Protein AF-0000000079705277 (afdb_homodimer)

Structure (mmCIF, N/CA/C/O backbone):
data_AF-0000000079705277-model_v1
#
loop_
_entity.id
_entity.type
_entity.pdbx_description
1 polymer 'Pentacotripeptide-repeat region of PRORP domain-containing protein'
#
loop_
_atom_site.group_PDB
_atom_site.id
_atom_site.type_symbol
_atom_site.label_atom_id
_atom_site.label_alt_id
_atom_site.label_comp_id
_atom_site.label_asym_id
_atom_site.label_entity_id
_atom_site.label_seq_id
_atom_site.pdbx_PDB_ins_code
_atom_site.Cartn_x
_atom_site.Cartn_y
_atom_site.Cartn_z
_atom_site.occupancy
_atom_site.B_iso_or_equiv
_atom_site.auth_seq_id
_atom_site.auth_comp_id
_atom_site.auth_asym_id
_atom_site.auth_atom_id
_atom_site.pdbx_PDB_model_num
ATOM 1 N N . MET A 1 1 ? 43.156 -6.996 -9.273 1 41.69 1 MET A N 1
ATOM 2 C CA . MET A 1 1 ? 42.5 -7.223 -10.562 1 41.69 1 MET A CA 1
ATOM 3 C C . MET A 1 1 ? 41.781 -8.562 -10.578 1 41.69 1 MET A C 1
ATOM 5 O O . MET A 1 1 ? 40.594 -8.625 -10.922 1 41.69 1 MET A O 1
ATOM 9 N N . LEU A 1 2 ? 42.469 -9.633 -10.18 1 38.94 2 LEU A N 1
ATOM 10 C CA . LEU A 1 2 ? 41.844 -10.953 -10.289 1 38.94 2 LEU A CA 1
ATOM 11 C C . LEU A 1 2 ? 40.688 -11.102 -9.312 1 38.94 2 LEU A C 1
ATOM 13 O O . LEU A 1 2 ? 39.656 -11.672 -9.656 1 38.94 2 LEU A O 1
ATOM 17 N N . ALA A 1 3 ? 40.812 -10.531 -8.148 1 38.81 3 ALA A N 1
ATOM 18 C CA . ALA A 1 3 ? 39.75 -10.617 -7.164 1 38.81 3 ALA A CA 1
ATOM 19 C C . ALA A 1 3 ? 38.5 -9.875 -7.645 1 38.81 3 ALA A C 1
ATOM 21 O O . ALA A 1 3 ? 37.375 -10.336 -7.426 1 38.81 3 ALA A O 1
ATOM 22 N N . PHE A 1 4 ? 38.781 -8.875 -8.383 1 43.56 4 PHE A N 1
ATOM 23 C CA . PHE A 1 4 ? 37.688 -8.078 -8.953 1 43.56 4 PHE A CA 1
ATOM 24 C C . PHE A 1 4 ? 36.969 -8.852 -10.031 1 43.56 4 PHE A C 1
ATOM 26 O O . PHE A 1 4 ? 35.719 -8.844 -10.078 1 43.56 4 PHE A O 1
ATOM 33 N N . VAL A 1 5 ? 37.781 -9.539 -10.867 1 39.75 5 VAL A N 1
ATOM 34 C CA . VAL A 1 5 ? 37.188 -10.305 -11.961 1 39.75 5 VAL A CA 1
ATOM 35 C C . VAL A 1 5 ? 36.281 -11.391 -11.398 1 39.75 5 VAL A C 1
ATOM 37 O O . VAL A 1 5 ? 35.188 -11.617 -11.922 1 39.75 5 VAL A O 1
ATOM 40 N N . TYR A 1 6 ? 36.719 -12 -10.305 1 40.59 6 TYR A N 1
ATOM 41 C CA . TYR A 1 6 ? 35.906 -13.086 -9.742 1 40.59 6 TYR A CA 1
ATOM 42 C C . TYR A 1 6 ? 34.625 -12.555 -9.094 1 40.59 6 TYR A C 1
ATOM 44 O O . TYR A 1 6 ? 33.594 -13.211 -9.133 1 40.59 6 TYR A O 1
ATOM 52 N N . SER A 1 7 ? 34.75 -11.328 -8.609 1 42.66 7 SER A N 1
ATOM 53 C CA . SER A 1 7 ? 33.562 -10.758 -7.961 1 42.66 7 SER A CA 1
ATOM 54 C C . SER A 1 7 ? 32.5 -10.359 -8.984 1 42.66 7 SER A C 1
ATOM 56 O O . SER A 1 7 ? 31.312 -10.375 -8.68 1 42.66 7 SER A O 1
ATOM 58 N N . ARG A 1 8 ? 33.062 -10.086 -10.211 1 43.16 8 ARG A N 1
ATOM 59 C CA . ARG A 1 8 ? 32.219 -9.711 -11.328 1 43.16 8 ARG A CA 1
ATOM 60 C C . ARG A 1 8 ? 31.312 -10.867 -11.734 1 43.16 8 ARG A C 1
ATOM 62 O O . ARG A 1 8 ? 30.172 -10.648 -12.172 1 43.16 8 ARG A O 1
ATOM 69 N N . PHE A 1 9 ? 31.922 -12.094 -11.656 1 43.25 9 PHE A N 1
ATOM 70 C CA . PHE A 1 9 ? 31.188 -13.266 -12.117 1 43.25 9 PHE A CA 1
ATOM 71 C C . PHE A 1 9 ? 30.516 -13.977 -10.945 1 43.25 9 PHE A C 1
ATOM 73 O O . PHE A 1 9 ? 30.203 -15.164 -11.031 1 43.25 9 PHE A O 1
ATOM 80 N N . GLU A 1 10 ? 30.141 -13.227 -9.859 1 48.41 10 GLU A N 1
ATOM 81 C CA . GLU A 1 10 ? 29.406 -13.742 -8.703 1 48.41 10 GLU A CA 1
ATOM 82 C C . GLU A 1 10 ? 30.078 -15 -8.148 1 48.41 10 GLU A C 1
ATOM 84 O O . GLU A 1 10 ? 29.391 -15.914 -7.684 1 48.41 10 GLU A O 1
ATOM 89 N N . MET A 1 11 ? 31.281 -15.281 -8.617 1 49.53 11 MET A N 1
ATOM 90 C CA . MET A 1 11 ? 32.062 -16.391 -8.102 1 49.53 11 MET A CA 1
ATOM 91 C C . MET A 1 11 ? 32.812 -15.992 -6.82 1 49.53 11 MET A C 1
ATOM 93 O O . MET A 1 11 ? 34 -15.797 -6.824 1 49.53 11 MET A O 1
ATOM 97 N N . VAL A 1 12 ? 32.094 -15.773 -5.742 1 55.12 12 VAL A N 1
ATOM 98 C CA . VAL A 1 12 ? 32.406 -15.195 -4.445 1 55.12 12 VAL A CA 1
ATOM 99 C C . VAL A 1 12 ? 33.625 -15.922 -3.846 1 55.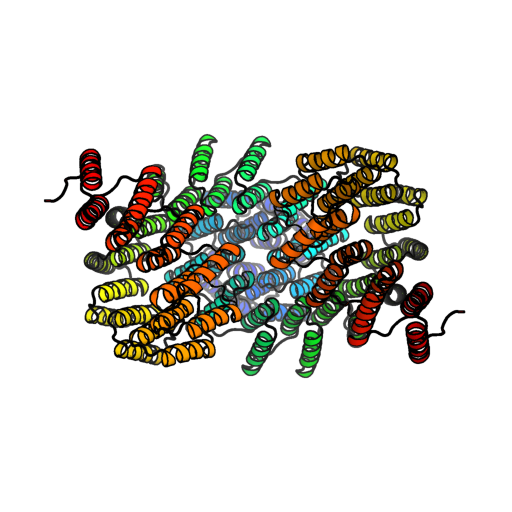12 12 VAL A C 1
ATOM 101 O O . VAL A 1 12 ? 34.562 -15.281 -3.332 1 55.12 12 VAL A O 1
ATOM 104 N N . HIS A 1 13 ? 33.594 -17.172 -3.977 1 56.31 13 HIS A N 1
ATOM 105 C CA . HIS A 1 13 ? 34.625 -17.969 -3.33 1 56.31 13 HIS A CA 1
ATOM 106 C C . HIS A 1 13 ? 35.969 -17.734 -3.988 1 56.31 13 HIS A C 1
ATOM 108 O O . HIS A 1 13 ? 37 -17.672 -3.303 1 56.31 13 HIS A O 1
ATOM 114 N N . ASP A 1 14 ? 35.875 -17.469 -5.207 1 57.34 14 ASP A N 1
ATOM 115 C CA . ASP A 1 14 ? 37.125 -17.266 -5.918 1 57.34 14 ASP A CA 1
ATOM 116 C C . ASP A 1 14 ? 37.719 -15.914 -5.586 1 57.34 14 ASP A C 1
ATOM 118 O O . ASP A 1 14 ? 38.938 -15.789 -5.457 1 57.34 14 ASP A O 1
ATOM 122 N N . ALA A 1 15 ? 36.875 -14.891 -5.352 1 64.25 15 ALA A N 1
ATOM 123 C CA . ALA A 1 15 ? 37.406 -13.57 -5.016 1 64.25 15 ALA A CA 1
ATOM 124 C C . ALA A 1 15 ? 38.094 -13.578 -3.662 1 64.25 15 ALA A C 1
ATOM 126 O O . ALA A 1 15 ? 39.188 -13 -3.508 1 64.25 15 ALA A O 1
ATOM 127 N N . LEU A 1 16 ? 37.531 -14.297 -2.734 1 65.88 16 LEU A N 1
ATOM 128 C CA . LEU A 1 16 ? 38.125 -14.391 -1.403 1 65.88 16 LEU A CA 1
ATOM 129 C C . LEU A 1 16 ? 39.406 -15.172 -1.444 1 65.88 16 LEU A C 1
ATOM 131 O O . LEU A 1 16 ? 40.375 -14.852 -0.709 1 65.88 16 LEU A O 1
ATOM 135 N N . TYR A 1 17 ? 39.375 -16.125 -2.385 1 66 17 TYR A N 1
ATOM 136 C CA . TYR A 1 17 ? 40.594 -16.891 -2.564 1 66 17 TYR A CA 1
ATOM 137 C C . TYR A 1 17 ? 41.719 -16.016 -3.09 1 66 17 TYR A C 1
ATOM 139 O O . TYR A 1 17 ? 42.875 -16.109 -2.629 1 66 17 TYR A O 1
ATOM 147 N N . VAL A 1 18 ? 41.375 -15.148 -3.986 1 66.31 18 VAL A N 1
ATOM 148 C CA . VAL A 1 18 ? 42.375 -14.266 -4.562 1 66.31 18 VAL A CA 1
ATOM 149 C C . VAL A 1 18 ? 42.906 -13.312 -3.492 1 66.31 18 VAL A C 1
ATOM 151 O O . VAL A 1 18 ? 44.125 -13.055 -3.416 1 66.31 18 VAL A O 1
ATOM 154 N N . LEU A 1 19 ? 42.062 -12.82 -2.633 1 72.69 19 LEU A N 1
ATOM 155 C CA . LEU A 1 19 ? 42.469 -11.914 -1.569 1 72.69 19 LEU A CA 1
ATOM 156 C C . LEU A 1 19 ? 43.406 -12.617 -0.594 1 72.69 19 LEU A C 1
ATOM 158 O O . LEU A 1 19 ? 44.375 -12.031 -0.132 1 72.69 19 LEU A O 1
ATOM 162 N N . ALA A 1 20 ? 43.031 -13.859 -0.393 1 70.12 20 ALA A N 1
ATOM 163 C CA . ALA A 1 20 ? 43.875 -14.656 0.489 1 70.12 20 ALA A CA 1
ATOM 164 C C . ALA A 1 20 ? 45.25 -14.867 -0.127 1 70.12 20 ALA A C 1
ATOM 166 O O . ALA A 1 20 ? 46.281 -14.797 0.567 1 70.12 20 ALA A O 1
ATOM 167 N N . LYS A 1 21 ? 45.25 -15.117 -1.44 1 64.5 21 LYS A N 1
ATOM 168 C CA . LYS A 1 21 ? 46.5 -15.32 -2.133 1 64.5 21 LYS A CA 1
ATOM 169 C C . LYS A 1 21 ? 47.344 -14.047 -2.141 1 64.5 21 LYS A C 1
ATOM 171 O O . LYS A 1 21 ? 48.594 -14.102 -2.035 1 64.5 21 LYS A O 1
ATOM 176 N N . MET A 1 22 ? 46.688 -12.938 -2.297 1 70.81 22 MET A N 1
ATOM 177 C CA . MET A 1 22 ? 47.375 -11.656 -2.258 1 70.81 22 MET A CA 1
ATOM 178 C C . MET A 1 22 ? 48.062 -11.453 -0.909 1 70.81 22 MET A C 1
ATOM 180 O O . MET A 1 22 ? 49.188 -10.969 -0.845 1 70.81 22 MET A O 1
ATOM 184 N N . LYS A 1 23 ? 47.406 -11.805 0.079 1 68.19 23 LYS A N 1
ATOM 185 C CA . LYS A 1 23 ? 47.969 -11.688 1.424 1 68.19 23 LYS A CA 1
ATOM 186 C C . LYS A 1 23 ? 49.219 -12.547 1.571 1 68.19 23 LYS A C 1
ATOM 188 O O . LYS A 1 23 ? 50.188 -12.117 2.178 1 68.19 23 LYS A O 1
ATOM 193 N N . ASP A 1 24 ? 49.062 -13.734 0.964 1 67 24 ASP A N 1
ATOM 194 C CA . ASP A 1 24 ? 50.219 -14.625 1.018 1 67 24 ASP A CA 1
ATOM 195 C C . ASP A 1 24 ? 51.438 -14 0.316 1 67 24 ASP A C 1
ATOM 197 O O . ASP A 1 24 ? 52.562 -14.203 0.737 1 67 24 ASP A O 1
ATOM 201 N N . LEU A 1 25 ? 51.031 -13.234 -0.684 1 67.94 25 LEU A N 1
ATOM 202 C CA . LEU A 1 25 ? 52.094 -12.625 -1.477 1 67.94 25 LEU A CA 1
ATOM 203 C C . LEU A 1 25 ? 52.5 -11.266 -0.917 1 67.94 25 LEU A C 1
ATOM 205 O O . LEU A 1 25 ? 53.281 -10.539 -1.519 1 67.94 25 LEU A O 1
ATOM 209 N N . LYS A 1 26 ? 51.906 -10.883 0.189 1 69.19 26 LYS A N 1
ATOM 210 C CA . LYS A 1 26 ? 52.156 -9.641 0.9 1 69.19 26 LYS A CA 1
ATOM 211 C C . LYS A 1 26 ? 51.719 -8.43 0.079 1 69.19 26 LYS A C 1
ATOM 213 O O . LYS A 1 26 ? 52.406 -7.414 0.037 1 69.19 26 LYS A O 1
ATOM 218 N N . LEU A 1 27 ? 50.75 -8.57 -0.748 1 70.62 27 LEU A N 1
ATOM 219 C CA . LEU A 1 27 ? 50.156 -7.473 -1.498 1 70.62 27 LEU A CA 1
ATOM 220 C C . LEU A 1 27 ? 48.906 -6.949 -0.79 1 70.62 27 LEU A C 1
ATOM 222 O O . LEU A 1 27 ? 48.125 -7.73 -0.247 1 70.62 27 LEU A O 1
ATOM 226 N N . ARG A 1 28 ? 48.969 -5.605 -0.611 1 74.81 28 ARG A N 1
ATOM 227 C CA . ARG A 1 28 ? 47.812 -5.035 0.088 1 74.81 28 ARG A CA 1
ATOM 228 C C . ARG A 1 28 ? 46.75 -4.539 -0.899 1 74.81 28 ARG A C 1
ATOM 230 O O . ARG A 1 28 ? 47.062 -3.752 -1.797 1 74.81 28 ARG A O 1
ATOM 237 N N . ALA A 1 29 ? 45.625 -5.141 -0.785 1 77.5 29 ALA A N 1
ATOM 238 C CA . ALA A 1 29 ? 44.531 -4.656 -1.599 1 77.5 29 ALA A CA 1
ATOM 239 C C . ALA A 1 29 ? 44.094 -3.254 -1.173 1 77.5 29 ALA A C 1
ATOM 241 O O . ALA A 1 29 ? 44.188 -2.898 0.004 1 77.5 29 ALA A O 1
ATOM 242 N N . SER A 1 30 ? 43.875 -2.381 -2.127 1 79.25 30 SER A N 1
ATOM 243 C CA . SER A 1 30 ? 43.406 -1.032 -1.82 1 79.25 30 SER A CA 1
ATOM 244 C C . SER A 1 30 ? 42 -1.049 -1.279 1 79.25 30 SER A C 1
ATOM 246 O O . SER A 1 30 ? 41.25 -2.014 -1.487 1 79.25 30 SER A O 1
ATOM 248 N N . ILE A 1 31 ? 41.625 -0.08 -0.577 1 82.44 31 ILE A N 1
ATOM 249 C CA . ILE A 1 31 ? 40.281 0.044 -0.035 1 82.44 31 ILE A CA 1
ATOM 250 C C . ILE A 1 31 ? 39.25 0.078 -1.177 1 82.44 31 ILE A C 1
ATOM 252 O O . ILE A 1 31 ? 38.125 -0.395 -1.027 1 82.44 31 ILE A O 1
ATOM 256 N N . LEU A 1 32 ? 39.75 0.542 -2.379 1 77.56 32 LEU A N 1
ATOM 257 C CA . LEU A 1 32 ? 38.875 0.58 -3.541 1 77.56 32 LEU A CA 1
ATOM 258 C C . LEU A 1 32 ? 38.531 -0.831 -4.008 1 77.56 32 LEU A C 1
ATOM 260 O O . LEU A 1 32 ? 37.375 -1.092 -4.426 1 77.56 32 LEU A O 1
ATOM 264 N N . THR A 1 33 ? 39.5 -1.719 -3.877 1 77.94 33 THR A N 1
ATOM 265 C CA . THR A 1 33 ? 39.281 -3.111 -4.246 1 77.94 33 THR A CA 1
ATOM 266 C C . THR A 1 33 ? 38.312 -3.779 -3.268 1 77.94 33 THR A C 1
ATOM 268 O O . THR A 1 33 ? 37.406 -4.484 -3.682 1 77.94 33 THR A O 1
ATOM 271 N N . TYR A 1 34 ? 38.562 -3.5 -1.988 1 81 34 TYR A N 1
ATOM 272 C CA . TYR A 1 34 ? 37.656 -4.055 -0.972 1 81 34 TYR A CA 1
ATOM 273 C C . TYR A 1 34 ? 36.25 -3.537 -1.146 1 81 34 TYR A C 1
ATOM 275 O O . TYR A 1 34 ? 35.281 -4.293 -1.014 1 81 34 TYR A O 1
ATOM 283 N N . ASN A 1 35 ? 36.094 -2.273 -1.465 1 82.38 35 ASN A N 1
ATOM 284 C CA . ASN A 1 35 ? 34.781 -1.68 -1.637 1 82.38 35 ASN A CA 1
ATOM 285 C C . ASN A 1 35 ? 34.031 -2.285 -2.83 1 82.38 35 ASN A C 1
ATOM 287 O O . ASN A 1 35 ? 32.812 -2.434 -2.801 1 82.38 35 ASN A O 1
ATOM 291 N N . SER A 1 36 ? 34.75 -2.568 -3.836 1 78.62 36 SER A N 1
ATOM 292 C CA . SER A 1 36 ? 34.125 -3.211 -5 1 78.62 36 SER A CA 1
ATOM 293 C C . SER A 1 36 ? 33.594 -4.586 -4.645 1 78.62 36 SER A C 1
ATOM 295 O O . SER A 1 36 ? 32.469 -4.941 -5.051 1 78.62 36 SER A O 1
ATOM 297 N N . LEU A 1 37 ? 34.406 -5.328 -3.889 1 79.44 37 LEU A N 1
ATOM 298 C CA . LEU A 1 37 ? 33.969 -6.656 -3.459 1 79.44 37 LEU A CA 1
ATOM 299 C C . LEU A 1 37 ? 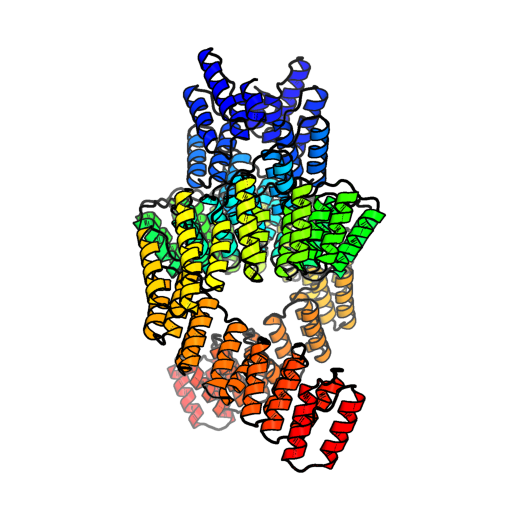32.781 -6.559 -2.525 1 79.44 37 LEU A C 1
ATOM 301 O O . LEU A 1 37 ? 31.812 -7.324 -2.662 1 79.44 37 LEU A O 1
ATOM 305 N N . LEU A 1 38 ? 32.812 -5.637 -1.583 1 83.62 38 LEU A N 1
ATOM 306 C CA . LEU A 1 38 ? 31.719 -5.422 -0.653 1 83.62 38 LEU A CA 1
ATOM 307 C C . LEU A 1 38 ? 30.438 -5.066 -1.4 1 83.62 38 LEU A C 1
ATOM 309 O O . LEU A 1 38 ? 29.359 -5.578 -1.081 1 83.62 38 LEU A O 1
ATOM 313 N N . TYR A 1 39 ? 30.547 -4.254 -2.359 1 80.62 39 TYR A N 1
ATOM 314 C CA . TYR A 1 39 ? 29.406 -3.787 -3.123 1 80.62 39 TYR A CA 1
ATOM 315 C C . TYR A 1 39 ? 28.703 -4.945 -3.832 1 80.62 39 TYR A C 1
ATOM 317 O O . TYR A 1 39 ? 27.484 -5.066 -3.789 1 80.62 39 TYR A O 1
ATOM 325 N N . ASN A 1 40 ? 29.469 -5.781 -4.383 1 74.25 40 ASN A N 1
ATOM 326 C CA . ASN A 1 40 ? 28.906 -6.879 -5.16 1 74.25 40 ASN A CA 1
ATOM 327 C C . ASN A 1 40 ? 28.297 -7.945 -4.258 1 74.25 40 ASN A C 1
ATOM 329 O O . ASN A 1 40 ? 27.359 -8.648 -4.664 1 74.25 40 ASN A O 1
ATOM 333 N N . LEU A 1 41 ? 28.812 -8.016 -2.994 1 76.44 41 LEU A N 1
ATOM 334 C CA . LEU A 1 41 ? 28.375 -9.086 -2.102 1 76.44 41 LEU A CA 1
ATOM 335 C C . LEU A 1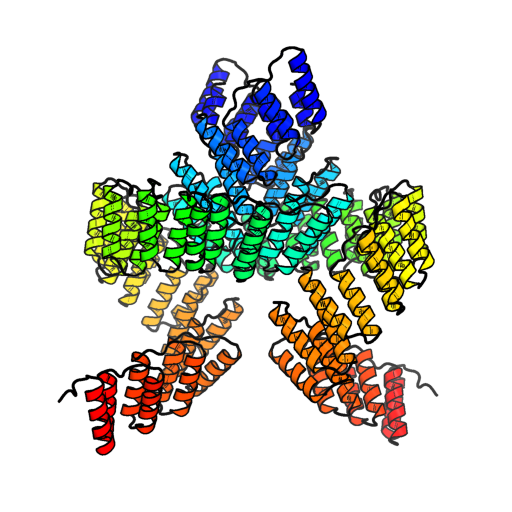 41 ? 27.453 -8.539 -1.008 1 76.44 41 LEU A C 1
ATOM 337 O O . LEU A 1 41 ? 27.109 -9.258 -0.066 1 76.44 41 LEU A O 1
ATOM 341 N N . ARG A 1 42 ? 27.031 -7.316 -1.112 1 78.75 42 ARG A N 1
ATOM 342 C CA . ARG A 1 42 ? 26.391 -6.586 -0.024 1 78.75 42 ARG A CA 1
ATOM 343 C C . ARG A 1 42 ? 25.078 -7.25 0.376 1 78.75 42 ARG A C 1
ATOM 345 O O . ARG A 1 42 ? 24.594 -7.055 1.492 1 78.75 42 ARG A O 1
ATOM 352 N N . HIS A 1 43 ? 24.547 -8.125 -0.44 1 76.81 43 HIS A N 1
ATOM 353 C CA . HIS A 1 43 ? 23.266 -8.75 -0.107 1 76.81 43 HIS A CA 1
ATOM 354 C C . HIS A 1 43 ? 23.453 -10.195 0.336 1 76.81 43 HIS A C 1
ATOM 356 O O . HIS A 1 43 ? 22.484 -10.922 0.563 1 76.81 43 HIS A O 1
ATOM 362 N N . ALA A 1 44 ? 24.672 -10.594 0.438 1 73.62 44 ALA A N 1
ATOM 363 C CA . ALA A 1 44 ? 25 -11.945 0.88 1 73.62 44 ALA A CA 1
ATOM 364 C C . ALA A 1 44 ? 25.75 -11.922 2.207 1 73.62 44 ALA A C 1
ATOM 366 O O . ALA A 1 44 ? 26.469 -10.961 2.5 1 73.62 44 ALA A O 1
ATOM 367 N N . TYR A 1 45 ? 25.672 -12.953 3.012 1 74.56 45 TYR A N 1
ATOM 368 C CA . TYR A 1 45 ? 26.312 -13.023 4.32 1 74.56 45 TYR A CA 1
ATOM 369 C C . TYR A 1 45 ? 27.828 -13.039 4.188 1 74.56 45 TYR A C 1
ATOM 371 O O . TYR A 1 45 ? 28.547 -12.609 5.094 1 74.56 45 TYR A O 1
ATOM 379 N N . ILE A 1 46 ? 28.266 -13.492 3.064 1 77.88 46 ILE A N 1
ATOM 380 C CA . ILE A 1 46 ? 29.703 -13.625 2.85 1 77.88 46 ILE A CA 1
ATOM 381 C C . ILE A 1 46 ? 30.359 -12.242 2.848 1 77.88 46 ILE A C 1
ATOM 383 O O . ILE A 1 46 ? 31.578 -12.133 2.973 1 77.88 46 ILE A O 1
ATOM 387 N N . MET A 1 47 ? 29.578 -11.148 2.717 1 84.94 47 MET A N 1
ATOM 388 C CA . MET A 1 47 ? 30.109 -9.789 2.77 1 84.94 47 MET A CA 1
ATOM 389 C C . MET A 1 47 ? 30.891 -9.555 4.059 1 84.94 47 MET A C 1
ATOM 391 O O . MET A 1 47 ? 31.891 -8.828 4.066 1 84.94 47 MET A O 1
ATOM 395 N N . TRP A 1 48 ? 30.547 -10.289 5.109 1 85.94 48 TRP A N 1
ATOM 396 C CA . TRP A 1 48 ? 31.172 -10.078 6.414 1 85.94 48 TRP A CA 1
ATOM 397 C C . TRP A 1 48 ? 32.594 -10.625 6.441 1 85.94 48 TRP A C 1
ATOM 399 O O . TRP A 1 48 ? 33.438 -10.102 7.148 1 85.94 48 TRP A O 1
ATOM 409 N N . ASP A 1 49 ? 32.812 -11.656 5.629 1 82.94 49 ASP A N 1
ATOM 410 C CA . ASP A 1 49 ? 34.188 -12.156 5.496 1 82.94 49 ASP A CA 1
ATOM 411 C C . ASP A 1 49 ? 35.125 -11.094 4.898 1 82.94 49 ASP A C 1
ATOM 413 O O . ASP A 1 49 ? 36.25 -10.961 5.316 1 82.94 49 ASP A O 1
ATOM 417 N N . VAL A 1 50 ? 34.531 -10.391 3.965 1 84 50 VAL A N 1
ATOM 418 C CA . VAL A 1 50 ? 35.312 -9.336 3.33 1 84 50 VAL A CA 1
ATOM 419 C C . VAL A 1 50 ? 35.531 -8.188 4.32 1 84 50 VAL A C 1
ATOM 421 O O . VAL A 1 50 ? 36.656 -7.656 4.426 1 84 50 VAL A O 1
ATOM 424 N N . TYR A 1 51 ? 34.531 -7.828 5.012 1 88.44 51 TYR A N 1
ATOM 425 C CA . TYR A 1 51 ? 34.625 -6.73 5.965 1 88.44 51 TYR A CA 1
ATOM 426 C C . TYR A 1 51 ? 35.625 -7.051 7.066 1 88.44 51 TYR A C 1
ATOM 428 O O . TYR A 1 51 ? 36.406 -6.184 7.492 1 88.44 51 TYR A O 1
ATOM 436 N N . ASN A 1 52 ? 35.594 -8.266 7.492 1 86.25 52 ASN A N 1
ATOM 437 C CA . ASN A 1 52 ? 36.562 -8.695 8.5 1 86.25 52 ASN A CA 1
ATOM 438 C C . ASN A 1 52 ? 37.969 -8.664 7.957 1 86.25 52 ASN A C 1
ATOM 440 O O . ASN A 1 52 ? 38.906 -8.359 8.695 1 86.25 52 ASN A O 1
ATOM 444 N N . GLU A 1 53 ? 38.062 -9.016 6.781 1 83.12 53 GLU A N 1
ATOM 445 C CA . GLU A 1 53 ? 39.375 -8.953 6.148 1 83.12 53 GLU A CA 1
ATOM 446 C C . GLU A 1 53 ? 39.906 -7.523 6.137 1 83.12 53 GLU A C 1
ATOM 448 O O . GLU A 1 53 ? 41.125 -7.309 6.25 1 83.12 53 GLU A O 1
ATOM 453 N N . ILE A 1 54 ? 39.062 -6.512 5.895 1 86.62 54 ILE A N 1
ATOM 454 C CA . ILE A 1 54 ? 39.469 -5.109 5.895 1 86.62 54 ILE A CA 1
ATOM 455 C C . ILE A 1 54 ? 40.031 -4.734 7.262 1 86.62 54 ILE A C 1
ATOM 457 O O . ILE A 1 54 ? 41.062 -4.059 7.348 1 86.62 54 ILE A O 1
ATOM 461 N N . LYS A 1 55 ? 39.406 -5.219 8.242 1 85.5 55 LYS A N 1
ATOM 462 C CA . LYS A 1 55 ? 39.812 -4.922 9.609 1 85.5 55 LYS A CA 1
ATOM 463 C C . LYS A 1 55 ? 41.156 -5.57 9.922 1 85.5 55 LYS A C 1
ATOM 465 O O . LYS A 1 55 ? 42.031 -4.938 10.508 1 85.5 55 LYS A O 1
ATOM 470 N N . VAL A 1 56 ? 41.312 -6.801 9.516 1 83.62 56 VAL A N 1
ATOM 471 C CA . VAL A 1 56 ? 42.531 -7.559 9.789 1 83.62 56 VAL A CA 1
ATOM 472 C C . VAL A 1 56 ? 43.719 -6.957 9.023 1 83.62 56 VAL A C 1
ATOM 474 O O . VAL A 1 56 ? 44.844 -6.871 9.539 1 83.62 56 VAL A O 1
ATOM 477 N N . ALA A 1 57 ? 43.406 -6.547 7.797 1 81.56 57 ALA A N 1
ATOM 478 C CA . ALA A 1 57 ? 44.438 -5.98 6.941 1 81.56 57 ALA A CA 1
ATOM 479 C C . ALA A 1 57 ? 44.812 -4.574 7.402 1 81.56 57 ALA A C 1
ATOM 481 O O . ALA A 1 57 ? 45.875 -4.055 7.023 1 81.56 57 ALA A O 1
ATOM 482 N N . GLY A 1 58 ? 43.938 -3.914 8.211 1 79.56 58 GLY A N 1
ATOM 483 C CA . GLY A 1 58 ? 44.188 -2.572 8.719 1 79.56 58 GLY A CA 1
ATOM 484 C C . GLY A 1 58 ? 43.938 -1.491 7.684 1 79.56 58 GLY A C 1
ATOM 485 O O . GLY A 1 58 ? 44.594 -0.433 7.719 1 79.56 58 GLY A O 1
ATOM 486 N N . ALA A 1 59 ? 43.25 -1.799 6.68 1 81 59 ALA A N 1
ATOM 487 C CA . ALA A 1 59 ? 42.906 -0.804 5.664 1 81 59 ALA A CA 1
ATOM 488 C C . ALA A 1 59 ? 41.969 0.253 6.23 1 81 59 ALA A C 1
ATOM 490 O O . ALA A 1 59 ? 41.062 -0.062 7.02 1 81 59 ALA A O 1
ATOM 491 N N . THR A 1 60 ? 42.219 1.508 5.91 1 78.94 60 THR A N 1
ATOM 492 C CA . THR A 1 60 ? 41.406 2.594 6.43 1 78.94 60 THR A CA 1
ATOM 493 C C . THR A 1 60 ? 40.031 2.6 5.766 1 78.94 60 THR A C 1
ATOM 495 O O . THR A 1 60 ? 39.906 2.721 4.543 1 78.94 60 THR A O 1
ATOM 498 N N . GLN A 1 61 ? 39.031 2.564 6.582 1 82.38 61 GLN A N 1
ATOM 499 C CA . GLN A 1 61 ? 37.656 2.578 6.086 1 82.38 61 GLN A CA 1
ATOM 500 C C . GLN A 1 61 ? 37.25 3.973 5.617 1 82.38 61 GLN A C 1
ATOM 502 O O . GLN A 1 61 ? 37.719 4.977 6.172 1 82.38 61 GLN A O 1
ATOM 507 N N . SER A 1 62 ? 36.562 4.008 4.547 1 81.88 62 SER A N 1
ATOM 508 C CA . SER A 1 62 ? 36.031 5.25 4 1 81.88 62 SER A CA 1
ATOM 509 C C . SER A 1 62 ? 34.531 5.367 4.246 1 81.88 62 SER A C 1
ATOM 511 O O . SER A 1 62 ? 33.906 4.414 4.695 1 81.88 62 SER A O 1
ATOM 513 N N . LYS A 1 63 ? 33.938 6.59 3.988 1 81.56 63 LYS A N 1
ATOM 514 C CA . LYS A 1 63 ? 32.5 6.781 4.086 1 81.56 63 LYS A CA 1
ATOM 515 C C . LYS A 1 63 ? 31.75 5.848 3.133 1 81.56 63 LYS A C 1
ATOM 517 O O . LYS A 1 63 ? 30.656 5.383 3.441 1 81.56 63 LYS A O 1
ATOM 522 N N . GLN A 1 64 ? 32.438 5.578 2.053 1 83.5 64 GLN A N 1
ATOM 523 C CA . GLN A 1 64 ? 31.844 4.656 1.093 1 83.5 64 GLN A CA 1
ATOM 524 C C . GLN A 1 64 ? 31.766 3.242 1.661 1 83.5 64 GLN A C 1
ATOM 526 O O . GLN A 1 64 ? 30.781 2.545 1.477 1 83.5 64 GLN A O 1
ATOM 531 N N . THR A 1 65 ? 32.906 2.799 2.248 1 87.56 65 THR A N 1
ATOM 532 C CA . THR A 1 65 ? 32.906 1.493 2.898 1 87.56 65 THR A CA 1
ATOM 533 C C . THR A 1 65 ? 31.75 1.371 3.887 1 87.56 65 THR A C 1
ATOM 535 O O . THR A 1 65 ? 31.016 0.382 3.869 1 87.56 65 THR A O 1
ATOM 538 N N . ASN A 1 66 ? 31.641 2.447 4.645 1 88.44 66 ASN A N 1
ATOM 539 C CA . ASN A 1 66 ? 30.594 2.447 5.668 1 88.44 66 ASN A CA 1
ATOM 540 C C . ASN A 1 66 ? 29.203 2.385 5.043 1 88.44 66 ASN A C 1
ATOM 542 O O . ASN A 1 66 ? 28.328 1.693 5.555 1 88.44 66 ASN A O 1
ATOM 546 N N . SER A 1 67 ? 28.953 3.092 3.979 1 87.44 67 SER A N 1
ATOM 547 C CA . SER A 1 67 ? 27.656 3.111 3.311 1 87.44 67 SER A CA 1
ATOM 548 C C . SER A 1 67 ? 27.297 1.732 2.771 1 87.44 67 SER A C 1
ATOM 550 O O . SER A 1 67 ? 26.141 1.321 2.836 1 87.44 67 SER A O 1
ATOM 552 N N . ILE A 1 68 ? 28.312 1.062 2.252 1 89.06 68 ILE A N 1
ATOM 553 C CA . ILE A 1 68 ? 28.078 -0.267 1.699 1 89.06 68 ILE A CA 1
ATOM 554 C C . ILE A 1 68 ? 27.734 -1.242 2.824 1 89.06 68 ILE A C 1
ATOM 556 O O . ILE A 1 68 ? 26.828 -2.07 2.688 1 89.06 68 ILE A O 1
ATOM 560 N N . VAL A 1 69 ? 28.469 -1.13 3.887 1 91.75 69 VAL A N 1
ATOM 561 C CA . VAL A 1 69 ? 28.219 -2.004 5.031 1 91.75 69 VAL A CA 1
ATOM 562 C C . VAL A 1 69 ? 26.828 -1.752 5.59 1 91.75 69 VAL A C 1
ATOM 564 O O . VAL A 1 69 ? 26.109 -2.693 5.941 1 91.75 69 VAL A O 1
ATOM 567 N N . ILE A 1 70 ? 26.406 -0.511 5.691 1 92.19 70 ILE A N 1
ATOM 568 C CA . ILE A 1 70 ? 25.078 -0.152 6.164 1 92.19 70 ILE A CA 1
ATOM 569 C C . ILE A 1 70 ? 24.016 -0.744 5.23 1 92.19 70 ILE A C 1
ATOM 571 O O . ILE A 1 70 ? 23 -1.252 5.688 1 92.19 70 ILE A O 1
ATOM 575 N N . ASP A 1 71 ? 24.203 -0.665 3.961 1 88.62 71 ASP A N 1
ATOM 576 C CA . ASP A 1 71 ? 23.297 -1.258 2.988 1 88.62 71 ASP A CA 1
ATOM 577 C C . ASP A 1 71 ? 23.156 -2.76 3.221 1 88.62 71 ASP A C 1
ATOM 579 O O . ASP A 1 71 ? 22.047 -3.299 3.139 1 88.62 71 ASP A O 1
ATOM 583 N N . GLY A 1 72 ? 24.328 -3.424 3.465 1 88.19 72 GLY A N 1
ATOM 584 C CA . GLY A 1 72 ? 24.297 -4.844 3.768 1 88.19 72 GLY A CA 1
ATOM 585 C C . GLY A 1 72 ? 23.5 -5.168 5.02 1 88.19 72 GLY A C 1
ATOM 586 O O . GLY A 1 72 ? 22.688 -6.094 5.023 1 88.19 72 GLY A O 1
ATOM 587 N N . LEU A 1 73 ? 23.75 -4.414 6.051 1 89.94 73 LEU A N 1
ATOM 588 C CA . LEU A 1 73 ? 23.047 -4.609 7.309 1 89.94 73 LEU A CA 1
ATOM 589 C C . LEU A 1 73 ? 21.547 -4.418 7.117 1 89.94 73 LEU A C 1
ATOM 591 O O . LEU A 1 73 ? 20.734 -5.227 7.598 1 89.94 73 LEU A O 1
ATOM 595 N N . CYS A 1 74 ? 21.156 -3.404 6.375 1 87.31 74 CYS A N 1
ATOM 596 C CA . CYS A 1 74 ? 19.734 -3.09 6.164 1 87.31 74 CYS A CA 1
ATOM 597 C C . CYS A 1 74 ? 19.062 -4.16 5.316 1 87.31 74 CYS A C 1
ATOM 599 O O . CYS A 1 74 ? 17.922 -4.543 5.586 1 87.31 74 CYS A O 1
ATOM 601 N N . SER A 1 75 ? 19.734 -4.633 4.328 1 83.56 75 SER A N 1
ATOM 602 C CA . SER A 1 75 ? 19.172 -5.637 3.436 1 83.56 75 SER A CA 1
ATOM 603 C C . SER A 1 75 ? 18.922 -6.953 4.164 1 83.56 75 SER A C 1
ATOM 605 O O . SER A 1 75 ? 18.047 -7.723 3.791 1 83.56 75 SER A O 1
ATOM 607 N N . GLN A 1 76 ? 19.75 -7.156 5.195 1 80.88 76 GLN A N 1
ATOM 608 C CA . GLN A 1 76 ? 19.609 -8.367 5.996 1 80.88 76 GLN A CA 1
ATOM 609 C C . GLN A 1 76 ? 18.703 -8.133 7.203 1 80.88 76 GLN A C 1
ATOM 611 O O . GLN A 1 76 ? 18.703 -8.93 8.148 1 80.88 76 GLN A O 1
ATOM 616 N N . SER A 1 77 ? 18.031 -6.977 7.25 1 79.19 77 SER A N 1
ATOM 617 C CA . SER A 1 77 ? 17.031 -6.594 8.242 1 79.19 77 SER A CA 1
ATOM 618 C C . SER A 1 77 ? 17.656 -6.391 9.617 1 79.19 77 SER A C 1
ATOM 620 O O . SER A 1 77 ? 17.031 -6.68 10.641 1 79.19 77 SER A O 1
ATOM 622 N N . LYS A 1 78 ? 18.938 -6.098 9.648 1 85.31 78 LYS A N 1
ATOM 623 C CA . LYS A 1 78 ? 19.625 -5.75 10.891 1 85.31 78 LYS A CA 1
ATOM 624 C C . LYS A 1 78 ? 19.656 -4.238 11.094 1 85.31 78 LYS A C 1
ATOM 626 O O . LYS A 1 78 ? 20.734 -3.641 11.164 1 85.31 78 LYS A O 1
ATOM 631 N N . LEU A 1 79 ? 18.516 -3.693 11.312 1 85.56 79 LEU A N 1
ATOM 632 C CA . LEU A 1 79 ? 18.328 -2.244 11.328 1 85.56 79 LEU A CA 1
ATOM 633 C C . LEU A 1 79 ? 19.031 -1.627 12.539 1 85.56 79 LEU A C 1
ATOM 635 O O . LEU A 1 79 ? 19.703 -0.604 12.422 1 85.56 79 LEU A O 1
ATOM 639 N N . GLN A 1 80 ? 18.875 -2.256 13.672 1 83.88 80 GLN A N 1
ATOM 640 C CA . GLN A 1 80 ? 19.516 -1.737 14.875 1 83.88 80 GLN A CA 1
ATOM 641 C C . GLN A 1 80 ? 21.031 -1.756 14.75 1 83.88 80 GLN A C 1
ATOM 643 O O . GLN A 1 80 ? 21.703 -0.83 15.203 1 83.88 80 GLN A O 1
ATOM 648 N N . ASP A 1 81 ? 21.516 -2.832 14.117 1 87.69 81 ASP A N 1
ATOM 649 C CA . ASP A 1 81 ? 22.953 -2.943 13.906 1 87.69 81 ASP A CA 1
ATOM 650 C C . ASP A 1 81 ? 23.453 -1.849 12.961 1 87.69 81 ASP A C 1
ATOM 652 O O . ASP A 1 81 ? 24.562 -1.347 13.125 1 87.69 81 ASP A O 1
ATOM 656 N N . ALA A 1 82 ? 22.625 -1.541 11.953 1 91.19 82 ALA A N 1
ATOM 657 C CA . ALA A 1 82 ? 23 -0.492 11.008 1 91.19 82 ALA A CA 1
ATOM 658 C C . ALA A 1 82 ? 23.141 0.856 11.711 1 91.19 82 ALA A C 1
ATOM 660 O O . ALA A 1 82 ? 24.094 1.595 11.469 1 91.19 82 ALA A O 1
ATOM 661 N N . VAL A 1 83 ? 22.25 1.177 12.609 1 87.75 83 VAL A N 1
ATOM 662 C CA . VAL A 1 83 ? 22.266 2.443 13.328 1 87.75 83 VAL A CA 1
ATOM 663 C C . VAL A 1 83 ? 23.422 2.463 14.32 1 87.75 83 VAL A C 1
ATOM 665 O O . VAL A 1 83 ? 24.094 3.484 14.469 1 87.75 83 VAL A O 1
ATOM 668 N N . SER A 1 84 ? 23.594 1.317 14.984 1 87.75 84 SER A N 1
ATOM 669 C CA . SER A 1 84 ? 24.734 1.208 15.891 1 87.75 84 SER A CA 1
ATOM 670 C C . SER A 1 84 ? 26.047 1.403 15.141 1 87.75 84 SER A C 1
ATOM 672 O O . SER A 1 84 ? 26.969 2.049 15.656 1 87.75 84 SER A O 1
ATOM 674 N N . PHE A 1 85 ? 26.156 0.792 14 1 91.19 85 PHE A N 1
ATOM 675 C CA . PHE A 1 85 ? 27.344 0.936 13.164 1 91.19 85 PHE A CA 1
ATOM 676 C C . PHE A 1 85 ? 27.562 2.395 12.781 1 91.19 85 PHE A C 1
ATOM 678 O O . PHE A 1 85 ? 28.703 2.875 12.766 1 91.19 85 PHE A O 1
ATOM 685 N N . LEU A 1 86 ? 26.484 3.092 12.461 1 89.44 86 LEU A N 1
ATOM 686 C CA . LEU A 1 86 ? 26.547 4.508 12.117 1 89.44 86 LEU A CA 1
ATOM 687 C C . LEU A 1 86 ? 27.094 5.324 13.281 1 89.44 86 LEU A C 1
ATOM 689 O O . LEU A 1 86 ? 27.938 6.199 13.086 1 89.44 86 LEU A O 1
ATOM 693 N N . ARG A 1 87 ? 26.688 5.016 14.445 1 85.25 87 ARG A N 1
ATOM 694 C CA . ARG A 1 87 ? 27.141 5.715 15.633 1 85.25 87 ARG A CA 1
ATOM 695 C C . ARG A 1 87 ? 28.609 5.414 15.914 1 85.25 87 ARG A C 1
ATOM 697 O O . ARG A 1 87 ? 29.375 6.301 16.312 1 85.25 87 ARG A O 1
ATOM 704 N N . GLU A 1 88 ? 28.953 4.184 15.695 1 88.06 88 GLU A N 1
ATOM 705 C CA . GLU A 1 88 ? 30.328 3.764 15.914 1 88.06 88 GLU A CA 1
ATOM 706 C C . GLU A 1 88 ? 31.281 4.484 14.961 1 88.06 88 GLU A C 1
ATOM 708 O O . GLU A 1 88 ? 32.375 4.906 15.367 1 88.06 88 GLU A O 1
ATOM 713 N N . THR A 1 89 ? 30.875 4.551 13.781 1 87.88 89 THR A N 1
ATOM 714 C CA . THR A 1 89 ? 31.719 5.207 12.797 1 87.88 89 THR A CA 1
ATOM 715 C C . THR A 1 89 ? 31.812 6.707 13.078 1 87.88 89 THR A C 1
ATOM 717 O O . THR A 1 89 ? 32.844 7.328 12.844 1 87.88 89 THR A O 1
ATOM 720 N N . GLU A 1 90 ? 30.75 7.336 13.523 1 85.31 90 GLU A N 1
ATOM 721 C CA . GLU A 1 90 ? 30.75 8.742 13.906 1 85.31 90 GLU A CA 1
ATOM 722 C C . GLU A 1 90 ? 31.719 9.008 15.062 1 85.31 90 GLU A C 1
ATOM 724 O O . GLU A 1 90 ? 32.438 10.008 15.062 1 85.31 90 GLU A O 1
ATOM 729 N N . ALA A 1 91 ? 31.672 8.109 15.945 1 84.56 91 ALA A N 1
ATOM 730 C CA . ALA A 1 91 ? 32.562 8.227 17.094 1 84.56 91 ALA A CA 1
ATOM 731 C C . ALA A 1 91 ? 34.031 8.141 16.672 1 84.56 91 ALA A C 1
ATOM 733 O O . ALA A 1 91 ? 34.906 8.734 17.312 1 84.56 91 ALA A O 1
ATOM 734 N N . LYS A 1 92 ? 34.281 7.457 15.578 1 83.38 92 LYS A N 1
ATOM 735 C CA . LYS A 1 92 ? 35.656 7.309 15.062 1 83.38 92 LYS A CA 1
ATOM 736 C C . LYS A 1 92 ? 36 8.477 14.148 1 83.38 92 LYS A C 1
ATOM 738 O O . LYS A 1 92 ? 37.094 8.469 13.523 1 83.38 92 LYS A O 1
ATOM 743 N N . GLY A 1 93 ? 35.031 9.406 14.039 1 80.94 93 GLY A N 1
ATOM 744 C CA . GLY A 1 93 ? 35.344 10.625 13.305 1 80.94 93 GLY A CA 1
ATOM 745 C C . GLY A 1 93 ? 34.812 10.609 11.883 1 80.94 93 GLY A C 1
ATOM 746 O O . GLY A 1 93 ? 35.031 11.555 11.125 1 80.94 93 GLY A O 1
ATOM 747 N N . LEU A 1 94 ? 34.312 9.5 11.5 1 82.81 94 LEU A N 1
ATOM 748 C CA . LEU A 1 94 ? 33.688 9.422 10.18 1 82.81 94 LEU A CA 1
ATOM 749 C C . LEU A 1 94 ? 32.188 9.609 10.266 1 82.81 94 LEU A C 1
ATOM 751 O O . LEU A 1 94 ? 31.438 8.641 10.445 1 82.81 94 LEU A O 1
ATOM 755 N N . GLY A 1 95 ? 31.656 10.789 10.148 1 79.19 95 GLY A N 1
ATOM 756 C CA . GLY A 1 95 ? 30.234 11.078 10.227 1 79.19 95 GLY A CA 1
ATOM 757 C C . GLY A 1 95 ? 29.422 10.391 9.148 1 79.19 95 GLY A C 1
ATOM 758 O O . GLY A 1 95 ? 29.984 9.773 8.234 1 79.19 95 GLY A O 1
ATOM 759 N N . PRO A 1 96 ? 28.125 10.438 9.289 1 84.06 96 PRO A N 1
ATOM 760 C CA . PRO A 1 96 ? 27.25 9.789 8.305 1 84.06 96 PRO A CA 1
ATOM 761 C C . PRO A 1 96 ? 27.297 10.469 6.938 1 84.06 96 PRO A C 1
ATOM 763 O O . PRO A 1 96 ? 27.703 11.625 6.832 1 84.06 96 PRO A O 1
ATOM 766 N N . SER A 1 97 ? 27.109 9.703 5.906 1 85.25 97 SER A N 1
ATOM 767 C CA . SER A 1 97 ? 26.953 10.242 4.559 1 85.25 97 SER A CA 1
ATOM 768 C C . SER A 1 97 ? 25.484 10.297 4.156 1 85.25 97 SER A C 1
ATOM 770 O O . SER A 1 97 ? 24.641 9.656 4.785 1 85.25 97 SER A O 1
ATOM 772 N N . VAL A 1 98 ? 25.141 11.117 3.143 1 85.5 98 VAL A N 1
ATOM 773 C CA . VAL A 1 98 ? 23.781 11.188 2.602 1 85.5 98 VAL A CA 1
ATOM 774 C C . VAL A 1 98 ? 23.328 9.805 2.143 1 85.5 98 VAL A C 1
ATOM 776 O O . VAL A 1 98 ? 22.188 9.414 2.369 1 85.5 98 VAL A O 1
ATOM 779 N N . VAL A 1 99 ? 24.25 8.992 1.589 1 84.88 99 VAL A N 1
ATOM 780 C CA . VAL A 1 99 ? 23.938 7.672 1.053 1 84.88 99 VAL A CA 1
ATOM 781 C C . VAL A 1 99 ? 23.562 6.727 2.191 1 84.88 99 VAL A C 1
ATOM 783 O O . VAL A 1 99 ? 22.609 5.961 2.08 1 84.88 99 VAL A O 1
ATOM 786 N N . SER A 1 100 ? 24.391 6.77 3.262 1 88.31 100 SER A N 1
ATOM 787 C CA . SER A 1 100 ? 24.109 5.898 4.402 1 88.31 100 SER A CA 1
ATOM 788 C C . SER A 1 100 ? 22.766 6.219 5.031 1 88.31 100 SER A C 1
ATOM 790 O O . SER A 1 100 ? 21.984 5.309 5.348 1 88.31 100 SER A O 1
ATOM 792 N N . LEU A 1 101 ? 22.5 7.508 5.223 1 90.06 101 LEU A N 1
ATOM 793 C CA . LEU A 1 101 ? 21.25 7.914 5.844 1 90.06 101 LEU A CA 1
ATOM 794 C C . LEU A 1 101 ? 20.062 7.633 4.922 1 90.06 101 LEU A C 1
ATOM 796 O O . LEU A 1 101 ? 19 7.219 5.379 1 90.06 101 LEU A O 1
ATOM 800 N N . ASN A 1 102 ? 20.219 7.82 3.611 1 90.44 102 ASN A N 1
ATOM 801 C CA . ASN A 1 102 ? 19.188 7.457 2.645 1 90.44 102 ASN A CA 1
ATOM 802 C C . ASN A 1 102 ? 18.859 5.969 2.719 1 90.44 102 ASN A C 1
ATOM 804 O O . ASN A 1 102 ? 17.688 5.59 2.627 1 90.44 102 ASN A O 1
ATOM 808 N N . THR A 1 103 ? 19.844 5.191 2.832 1 91.12 103 THR A N 1
ATOM 809 C CA . THR A 1 103 ? 19.672 3.746 2.898 1 91.12 103 THR A CA 1
ATOM 810 C C . THR A 1 103 ? 18.859 3.357 4.137 1 91.12 103 THR A C 1
ATOM 812 O O . THR A 1 103 ? 17.922 2.564 4.047 1 91.12 103 THR A O 1
ATOM 815 N N . ILE A 1 104 ? 19.266 3.914 5.27 1 92.19 104 ILE A N 1
ATOM 816 C CA . ILE A 1 104 ? 18.578 3.621 6.523 1 92.19 104 ILE A CA 1
ATOM 817 C C . ILE A 1 104 ? 17.125 4.098 6.441 1 92.19 104 ILE A C 1
ATOM 819 O O . ILE A 1 104 ? 16.203 3.363 6.801 1 92.19 104 ILE A O 1
ATOM 823 N N . MET A 1 105 ? 16.922 5.309 5.957 1 93.06 105 MET A N 1
ATOM 824 C CA . MET A 1 105 ? 15.578 5.848 5.793 1 93.06 105 MET A CA 1
ATOM 825 C C . MET A 1 105 ? 14.734 4.945 4.898 1 93.06 105 MET A C 1
ATOM 827 O O . MET A 1 105 ? 13.586 4.641 5.223 1 93.06 105 MET A O 1
ATOM 831 N N . SER A 1 106 ? 15.273 4.555 3.775 1 91.94 106 SER A N 1
ATOM 832 C CA . SER A 1 106 ? 14.562 3.73 2.805 1 91.94 106 SER A CA 1
ATOM 833 C C . SER A 1 106 ? 14.109 2.412 3.422 1 91.94 106 SER A C 1
ATOM 835 O O . SER A 1 106 ? 12.984 1.961 3.184 1 91.94 106 SER A O 1
ATOM 837 N N . ARG A 1 107 ? 14.953 1.84 4.199 1 89.94 107 ARG A N 1
ATOM 838 C CA . ARG A 1 107 ? 14.625 0.546 4.789 1 89.94 107 ARG A CA 1
ATOM 839 C C . ARG A 1 107 ? 13.539 0.688 5.855 1 89.94 107 ARG A C 1
ATOM 841 O O . ARG A 1 107 ? 12.648 -0.155 5.953 1 89.94 107 ARG A O 1
ATOM 848 N N . TYR A 1 108 ? 13.617 1.671 6.695 1 89.25 108 TYR A N 1
ATOM 849 C CA . TYR A 1 108 ? 12.57 1.909 7.684 1 89.25 108 TYR A CA 1
ATOM 850 C C . TYR A 1 108 ? 11.234 2.197 7.004 1 89.25 108 TYR A C 1
ATOM 852 O O . TYR A 1 108 ? 10.188 1.743 7.465 1 89.25 108 TYR A O 1
ATOM 860 N N . CYS A 1 109 ? 11.258 2.916 5.918 1 89.94 109 CYS A N 1
ATOM 861 C CA . CYS A 1 109 ? 10.039 3.184 5.16 1 89.94 109 CYS A CA 1
ATOM 862 C C . CYS A 1 109 ? 9.461 1.896 4.586 1 89.94 109 CYS A C 1
ATOM 864 O O . CYS A 1 109 ? 8.242 1.699 4.594 1 89.94 109 CYS A O 1
ATOM 866 N N . LYS A 1 110 ? 10.352 1.07 4.098 1 85.94 110 LYS A N 1
ATOM 867 C CA . LYS A 1 110 ? 9.922 -0.191 3.496 1 85.94 110 LYS A CA 1
ATOM 868 C C . LYS A 1 110 ? 9.188 -1.059 4.512 1 85.94 110 LYS A C 1
ATOM 870 O O . LYS A 1 110 ? 8.273 -1.804 4.148 1 85.94 110 LYS A O 1
ATOM 875 N N . LEU A 1 111 ? 9.57 -0.924 5.707 1 84.31 111 LEU A N 1
ATOM 876 C CA . LEU A 1 111 ? 8.977 -1.73 6.762 1 84.31 111 LEU A CA 1
ATOM 877 C C . LEU A 1 111 ? 7.785 -1.008 7.387 1 84.31 111 LEU A C 1
ATOM 879 O O . LEU A 1 111 ? 7.125 -1.547 8.281 1 84.31 111 LEU A O 1
ATOM 883 N N . GLY A 1 112 ? 7.52 0.272 7 1 81.69 112 GLY A N 1
ATOM 884 C CA . GLY A 1 112 ? 6.355 1.012 7.457 1 81.69 112 GLY A CA 1
ATOM 885 C C . GLY A 1 112 ? 6.656 1.937 8.625 1 81.69 112 GLY A C 1
ATOM 886 O O . GLY A 1 112 ? 5.738 2.5 9.227 1 81.69 112 GLY A O 1
ATOM 887 N N . PHE A 1 113 ? 7.926 2.061 8.977 1 86.75 113 PHE A N 1
ATOM 888 C CA . PHE A 1 113 ? 8.312 2.898 10.109 1 86.75 113 PHE A CA 1
ATOM 889 C C . PHE A 1 113 ? 8.68 4.301 9.633 1 86.75 113 PHE A C 1
ATOM 891 O O . PHE A 1 113 ? 9.797 4.77 9.875 1 86.75 113 PHE A O 1
ATOM 898 N N . THR A 1 114 ? 7.773 5.027 9.094 1 87.31 114 THR A N 1
ATOM 899 C CA . THR A 1 114 ? 8 6.297 8.414 1 87.31 114 THR A CA 1
ATOM 900 C C . THR A 1 114 ? 8.398 7.383 9.406 1 87.31 114 THR A C 1
ATOM 902 O O . THR A 1 114 ? 9.211 8.25 9.086 1 87.31 114 THR A O 1
ATOM 905 N N . ASP A 1 115 ? 7.852 7.398 10.617 1 82.31 115 ASP A N 1
ATOM 906 C CA . ASP A 1 115 ? 8.172 8.438 11.594 1 82.31 115 ASP A CA 1
ATOM 907 C C . ASP A 1 115 ? 9.617 8.336 12.055 1 82.31 115 ASP A C 1
ATOM 909 O O . ASP A 1 115 ? 10.273 9.359 12.297 1 82.31 115 ASP A O 1
ATOM 913 N N . VAL A 1 116 ? 10.055 7.102 12.227 1 84.94 116 VAL A N 1
ATOM 914 C CA . VAL A 1 116 ? 11.461 6.906 12.562 1 84.94 116 VAL A CA 1
ATOM 915 C C . VAL A 1 116 ? 12.344 7.355 11.391 1 84.94 116 VAL A C 1
ATOM 917 O O . VAL A 1 116 ? 13.391 7.965 11.602 1 84.94 116 VAL A O 1
ATOM 920 N N . ALA A 1 117 ? 11.938 6.98 10.195 1 89.56 117 ALA A N 1
ATOM 921 C CA . ALA A 1 117 ? 12.664 7.41 9 1 89.56 117 ALA A CA 1
ATOM 922 C C . ALA A 1 117 ? 12.781 8.93 8.945 1 89.56 117 ALA A C 1
ATOM 924 O O . ALA A 1 117 ? 13.828 9.469 8.578 1 89.56 117 ALA A O 1
ATOM 925 N N . LYS A 1 118 ? 11.758 9.695 9.312 1 85.25 118 LYS A N 1
ATOM 926 C CA . LYS A 1 118 ? 11.766 11.156 9.328 1 85.25 118 LYS A CA 1
ATOM 927 C C . LYS A 1 118 ? 12.836 11.688 10.281 1 85.25 118 LYS A C 1
ATOM 929 O O . LYS A 1 118 ? 13.438 12.734 10.031 1 85.25 118 LYS A O 1
ATOM 934 N N . SER A 1 119 ? 12.977 10.953 11.305 1 80.12 119 SER A N 1
ATOM 935 C CA . SER A 1 119 ? 13.977 11.375 12.281 1 80.12 119 SER A CA 1
ATOM 936 C C . SER A 1 119 ? 15.383 11.312 11.695 1 80.12 119 SER A C 1
ATOM 938 O O . SER A 1 119 ? 16.25 12.117 12.047 1 80.12 119 SER A O 1
ATOM 940 N N . PHE A 1 120 ? 15.648 10.344 10.898 1 86.31 120 PHE A N 1
ATOM 941 C CA . PHE A 1 120 ? 16.953 10.266 10.25 1 86.31 120 PHE A CA 1
ATOM 942 C C . PHE A 1 120 ? 17.125 11.383 9.227 1 86.31 120 PHE A C 1
ATOM 944 O O . PHE A 1 120 ? 18.234 11.867 9 1 86.31 120 PHE A O 1
ATOM 951 N N . PHE A 1 121 ? 16.047 11.82 8.617 1 87.31 121 PHE A N 1
ATOM 952 C CA . PHE A 1 121 ? 16.078 12.984 7.746 1 87.31 121 PHE A CA 1
ATOM 953 C C . PHE A 1 121 ? 16.516 14.227 8.516 1 87.31 121 PHE A C 1
ATOM 955 O O . PHE A 1 121 ? 17.344 15.008 8.023 1 87.31 121 PHE A O 1
ATOM 962 N N . CYS A 1 122 ? 15.938 14.297 9.719 1 76.88 122 CYS A N 1
ATOM 963 C CA . CYS A 1 122 ? 16.328 15.406 10.586 1 76.88 122 CYS A CA 1
ATOM 964 C C . CYS A 1 122 ? 17.797 15.297 10.992 1 76.88 122 CYS A C 1
ATOM 966 O O . CYS A 1 122 ? 18.484 16.312 11.102 1 76.88 122 CYS A O 1
ATOM 968 N N . MET A 1 123 ? 18.234 14.094 11.156 1 76.19 123 MET A N 1
ATOM 969 C CA . MET A 1 123 ? 19.641 13.859 11.484 1 76.19 123 MET A CA 1
ATOM 970 C C . MET A 1 123 ? 20.547 14.32 10.344 1 76.19 123 MET A C 1
ATOM 972 O O . MET A 1 123 ? 21.656 14.82 10.578 1 76.19 123 MET A O 1
ATOM 976 N N . MET A 1 124 ? 20.094 14.07 9.125 1 81.19 124 MET A N 1
ATOM 977 C CA . MET A 1 124 ? 20.828 14.523 7.949 1 81.19 124 MET A CA 1
ATOM 978 C C . MET A 1 124 ? 21.047 16.031 7.992 1 81.19 124 MET A C 1
ATOM 980 O O . MET A 1 124 ? 22.156 16.5 7.758 1 81.19 124 MET A O 1
ATOM 984 N N . LEU A 1 125 ? 20.078 16.75 8.406 1 71.44 125 LEU A N 1
ATOM 985 C CA . LEU A 1 125 ? 20.141 18.203 8.484 1 71.44 125 LEU A CA 1
ATOM 986 C C . LEU A 1 125 ? 21.016 18.641 9.648 1 71.44 125 LEU A C 1
ATOM 988 O O . LEU A 1 125 ? 21.797 19.594 9.523 1 71.44 125 LEU A O 1
ATOM 992 N N . LYS A 1 126 ? 20.938 17.969 10.68 1 69.31 126 LYS A N 1
ATOM 993 C CA . LYS A 1 126 ? 21.719 18.281 11.875 1 69.31 126 LYS A CA 1
ATOM 994 C C . LYS A 1 126 ? 23.203 18.141 11.609 1 69.31 126 LYS A C 1
ATOM 996 O O . LYS A 1 126 ? 24.016 18.875 12.172 1 69.31 126 LYS A O 1
ATOM 1001 N N . HIS A 1 127 ? 23.547 17.172 10.805 1 76 127 HIS A N 1
ATOM 1002 C CA . HIS A 1 127 ? 24.953 16.938 10.492 1 76 127 HIS A CA 1
ATOM 1003 C C . HIS A 1 127 ? 25.438 17.844 9.367 1 76 127 HIS A C 1
ATOM 1005 O O . HIS A 1 127 ? 26.531 17.656 8.844 1 76 127 HIS A O 1
ATOM 1011 N N . GLY A 1 128 ? 24.5 18.75 9.008 1 73.69 128 GLY A N 1
ATOM 1012 C CA . GLY A 1 128 ? 24.875 19.719 7.98 1 73.69 128 GLY A CA 1
ATOM 1013 C C . GLY A 1 128 ? 24.828 19.141 6.578 1 73.69 128 GLY A C 1
ATOM 1014 O O . GLY A 1 128 ? 25.391 19.719 5.648 1 73.69 128 GLY A O 1
ATOM 1015 N N . LEU A 1 129 ? 24.328 17.938 6.512 1 78.56 129 LEU A N 1
ATOM 1016 C CA . LEU A 1 129 ? 24.156 17.344 5.191 1 78.56 129 LEU A CA 1
ATOM 1017 C C . LEU A 1 129 ? 22.938 17.906 4.484 1 78.56 129 LEU A C 1
ATOM 1019 O O . LEU A 1 129 ? 21.938 18.25 5.133 1 78.56 129 LEU A O 1
ATOM 1023 N N . LEU A 1 130 ? 22.969 18.109 3.213 1 76.81 130 LEU A N 1
ATOM 1024 C CA . LEU A 1 130 ? 21.875 18.672 2.441 1 76.81 130 LEU A CA 1
ATOM 1025 C C . LEU A 1 130 ? 21.094 17.562 1.728 1 76.81 130 LEU A C 1
ATOM 1027 O O . LEU A 1 130 ? 21.609 16.938 0.802 1 76.81 130 LEU A O 1
ATOM 1031 N N . PRO A 1 131 ? 19.875 17.391 2.158 1 82.25 131 PRO A N 1
ATOM 1032 C CA . PRO A 1 131 ? 19.062 16.406 1.451 1 82.25 131 PRO A CA 1
ATOM 1033 C C . PRO A 1 131 ? 18.766 16.797 0.006 1 82.25 131 PRO A C 1
ATOM 1035 O O . PRO A 1 131 ? 18.562 17.984 -0.281 1 82.25 131 PRO A O 1
ATOM 1038 N N . ASP A 1 132 ? 18.859 15.875 -0.887 1 83.81 132 ASP A N 1
ATOM 1039 C CA . ASP A 1 132 ? 18.516 16.125 -2.283 1 83.81 132 ASP A CA 1
ATOM 1040 C C . ASP A 1 132 ? 17.109 15.586 -2.607 1 83.81 132 ASP A C 1
ATOM 1042 O O . ASP A 1 132 ? 16.391 15.164 -1.71 1 83.81 132 ASP A O 1
ATOM 1046 N N . VAL A 1 133 ? 16.734 15.711 -3.887 1 88.44 133 VAL A N 1
ATOM 1047 C CA . VAL A 1 133 ? 15.398 15.297 -4.32 1 88.44 133 VAL A CA 1
ATOM 1048 C C . VAL A 1 133 ? 15.188 13.82 -4.012 1 88.44 133 VAL A C 1
ATOM 1050 O O . VAL A 1 133 ? 14.086 13.414 -3.619 1 88.44 133 VAL A O 1
ATOM 1053 N N . TYR A 1 134 ? 16.25 13.062 -4.141 1 88.62 134 TYR A N 1
ATOM 1054 C CA . TYR A 1 134 ? 16.172 11.625 -3.879 1 88.62 134 TYR A CA 1
ATOM 1055 C C . TYR A 1 134 ? 15.859 11.359 -2.412 1 88.62 134 TYR A C 1
ATOM 1057 O O . TYR A 1 134 ? 15.055 10.477 -2.094 1 88.62 134 TYR A O 1
ATOM 1065 N N . SER A 1 135 ? 16.516 12.07 -1.503 1 89.44 135 SER A N 1
ATOM 1066 C CA . SER A 1 135 ? 16.281 11.922 -0.072 1 89.44 135 SER A CA 1
ATOM 1067 C C . SER A 1 135 ? 14.82 12.219 0.276 1 89.44 135 SER A C 1
ATOM 1069 O O . SER A 1 135 ? 14.188 11.461 1.018 1 89.44 135 SER A O 1
ATOM 1071 N N . TYR A 1 136 ? 14.328 13.312 -0.257 1 90.81 136 TYR A N 1
ATOM 1072 C CA . TYR A 1 136 ? 12.93 13.664 -0.024 1 90.81 136 TYR A CA 1
ATOM 1073 C C . TYR A 1 136 ? 11.992 12.609 -0.586 1 90.81 136 TYR A C 1
ATOM 1075 O O . TYR A 1 136 ? 11.008 12.234 0.056 1 90.81 136 TYR A O 1
ATOM 1083 N N . ASN A 1 137 ? 12.312 12.109 -1.754 1 92.19 137 ASN A N 1
ATOM 1084 C CA . ASN A 1 137 ? 11.461 11.141 -2.43 1 92.19 137 ASN A CA 1
ATOM 1085 C C . ASN A 1 137 ? 11.375 9.828 -1.654 1 92.19 137 ASN A C 1
ATOM 1087 O O . ASN A 1 137 ? 10.367 9.125 -1.729 1 92.19 137 ASN A O 1
ATOM 1091 N N . ILE A 1 138 ? 12.438 9.477 -0.932 1 93.19 138 ILE A N 1
ATOM 1092 C CA . ILE A 1 138 ? 12.406 8.281 -0.099 1 93.19 138 ILE A CA 1
ATOM 1093 C C . ILE A 1 138 ? 11.273 8.398 0.92 1 93.19 138 ILE A C 1
ATOM 1095 O O . ILE A 1 138 ? 10.461 7.48 1.062 1 93.19 138 ILE A O 1
ATOM 1099 N N . LEU A 1 139 ? 11.195 9.516 1.594 1 92.62 139 LEU A N 1
ATOM 1100 C CA . LEU A 1 139 ? 10.188 9.719 2.627 1 92.62 139 LEU A CA 1
ATOM 1101 C C . LEU A 1 139 ? 8.805 9.883 2.012 1 92.62 139 LEU A C 1
ATOM 1103 O O . LEU A 1 139 ? 7.82 9.344 2.533 1 92.62 139 LEU A O 1
ATOM 1107 N N . ILE A 1 140 ? 8.742 10.656 0.938 1 94 140 ILE A N 1
ATOM 1108 C CA . ILE A 1 140 ? 7.457 10.852 0.269 1 94 140 ILE A CA 1
ATOM 1109 C C . ILE A 1 140 ? 6.898 9.5 -0.173 1 94 140 ILE A C 1
ATOM 1111 O O . ILE A 1 140 ? 5.707 9.227 -0.013 1 94 140 ILE A O 1
ATOM 1115 N N . HIS A 1 141 ? 7.73 8.656 -0.702 1 92.56 141 HIS A N 1
ATOM 1116 C CA . HIS A 1 141 ? 7.312 7.328 -1.128 1 92.56 141 HIS A CA 1
ATOM 1117 C C . HIS A 1 141 ? 6.816 6.504 0.054 1 92.56 141 HIS A C 1
ATOM 1119 O O . HIS A 1 141 ? 5.789 5.828 -0.042 1 92.56 141 HIS A O 1
ATOM 1125 N N . GLY A 1 142 ? 7.633 6.508 1.104 1 91.88 142 GLY A N 1
ATOM 1126 C CA . GLY A 1 142 ? 7.207 5.801 2.299 1 91.88 142 GLY A CA 1
ATOM 1127 C C . GLY A 1 142 ? 5.848 6.25 2.809 1 91.88 142 GLY A C 1
ATOM 1128 O O . GLY A 1 142 ? 5.016 5.422 3.184 1 91.88 142 GLY A O 1
ATOM 1129 N N . LEU A 1 143 ? 5.621 7.527 2.82 1 89.38 143 LEU A N 1
ATOM 1130 C CA . LEU A 1 143 ? 4.359 8.094 3.285 1 89.38 143 LEU A CA 1
ATOM 1131 C C . LEU A 1 143 ? 3.215 7.707 2.354 1 89.38 143 LEU A C 1
ATOM 1133 O O . LEU A 1 143 ? 2.107 7.422 2.812 1 89.38 143 LEU A O 1
ATOM 1137 N N . CYS A 1 144 ? 3.477 7.668 1.081 1 90.12 144 CYS A N 1
ATOM 1138 C CA . CYS A 1 144 ? 2.469 7.289 0.098 1 90.12 144 CYS A CA 1
ATOM 1139 C C . CYS A 1 144 ? 2.035 5.844 0.291 1 90.12 144 CYS A C 1
ATOM 1141 O O . CYS A 1 144 ? 0.842 5.535 0.258 1 90.12 144 CYS A O 1
ATOM 1143 N N . ILE A 1 145 ? 2.996 4.945 0.468 1 86.81 145 ILE A N 1
ATOM 1144 C CA . ILE A 1 145 ? 2.686 3.529 0.645 1 86.81 145 ILE A CA 1
ATOM 1145 C C . ILE A 1 145 ? 1.888 3.334 1.932 1 86.81 145 ILE A C 1
ATOM 1147 O O . ILE A 1 145 ? 0.993 2.488 1.992 1 86.81 145 ILE A O 1
ATOM 1151 N N . ALA A 1 146 ? 2.217 4.168 2.939 1 80.31 146 ALA A N 1
ATOM 1152 C CA . ALA A 1 146 ? 1.532 4.074 4.227 1 80.31 146 ALA A CA 1
ATOM 1153 C C . ALA A 1 146 ? 0.133 4.68 4.148 1 80.31 146 ALA A C 1
ATOM 1155 O O . ALA A 1 146 ? -0.655 4.562 5.09 1 80.31 146 ALA A O 1
ATOM 1156 N N . GLY A 1 147 ? -0.167 5.395 3.037 1 77.5 147 GLY A N 1
ATOM 1157 C CA . GLY A 1 147 ? -1.478 6.004 2.865 1 77.5 147 GLY A CA 1
ATOM 1158 C C . GLY A 1 147 ? -1.577 7.391 3.471 1 77.5 147 GLY A C 1
ATOM 1159 O O . GLY A 1 147 ? -2.674 7.938 3.602 1 77.5 147 GLY A O 1
ATOM 1160 N N . SER A 1 148 ? -0.487 7.91 3.918 1 79.38 148 SER A N 1
ATOM 1161 C CA . SER A 1 148 ? -0.454 9.234 4.52 1 79.38 148 SER A CA 1
ATOM 1162 C C . SER A 1 148 ? -0.228 10.32 3.469 1 79.38 148 SER A C 1
ATOM 1164 O O . SER A 1 148 ? 0.765 11.047 3.523 1 79.38 148 SER A O 1
ATOM 1166 N N . MET A 1 149 ? -1.15 10.531 2.596 1 78.12 149 MET A N 1
ATOM 1167 C CA . MET A 1 149 ? -0.989 11.406 1.442 1 78.12 149 MET A CA 1
ATOM 1168 C C . MET A 1 149 ? -0.912 12.867 1.879 1 78.12 149 MET A C 1
ATOM 1170 O O . MET A 1 149 ? -0.191 13.664 1.274 1 78.12 149 MET A O 1
ATOM 1174 N N . GLU A 1 150 ? -1.664 13.25 2.883 1 72.06 150 GLU A N 1
ATOM 1175 C CA . GLU A 1 150 ? -1.608 14.633 3.365 1 72.06 150 GLU A CA 1
ATOM 1176 C C . GLU A 1 150 ? -0.206 14.992 3.846 1 72.06 150 GLU A C 1
ATOM 1178 O O . GLU A 1 150 ? 0.31 16.062 3.523 1 72.06 150 GLU A O 1
ATOM 1183 N N . GLU A 1 151 ? 0.293 14.078 4.574 1 77.5 151 GLU A N 1
ATOM 1184 C CA . GLU A 1 151 ? 1.651 14.305 5.062 1 77.5 151 GLU A CA 1
ATOM 1185 C C . GLU A 1 151 ? 2.654 14.32 3.912 1 77.5 151 GLU A C 1
ATOM 1187 O O . GLU A 1 151 ? 3.625 15.078 3.936 1 77.5 151 GLU A O 1
ATOM 1192 N N . ALA A 1 152 ? 2.469 13.414 2.922 1 89.19 152 ALA A N 1
ATOM 1193 C CA . ALA A 1 152 ? 3.348 13.375 1.755 1 89.19 152 ALA A CA 1
ATOM 1194 C C . ALA A 1 152 ? 3.318 14.703 1.003 1 89.19 152 ALA A C 1
ATOM 1196 O O . ALA A 1 152 ? 4.359 15.203 0.575 1 89.19 152 ALA A O 1
ATOM 1197 N N . LEU A 1 153 ? 2.133 15.266 0.875 1 82.06 153 LEU A N 1
ATOM 1198 C CA . LEU A 1 153 ? 1.982 16.547 0.185 1 82.06 153 LEU A CA 1
ATOM 1199 C C . LEU A 1 153 ? 2.607 17.672 0.993 1 82.06 153 LEU A C 1
ATOM 1201 O O . LEU A 1 153 ? 3.23 18.578 0.427 1 82.06 153 LEU A O 1
ATOM 1205 N N . GLU A 1 154 ? 2.43 17.594 2.283 1 73.75 154 GLU A N 1
ATOM 1206 C CA . GLU A 1 154 ? 3.053 18.578 3.156 1 73.75 154 GLU A CA 1
ATOM 1207 C C . GLU A 1 154 ? 4.574 18.531 3.049 1 73.75 154 GLU A C 1
ATOM 1209 O O . GLU A 1 154 ? 5.234 19.578 3.021 1 73.75 154 GLU A O 1
ATOM 1214 N N . PHE A 1 155 ? 5.051 17.406 3.033 1 82.12 155 PHE A N 1
ATOM 1215 C CA . PHE A 1 155 ? 6.496 17.234 2.922 1 82.12 155 PHE A CA 1
ATOM 1216 C C . PHE A 1 155 ? 6.996 17.734 1.575 1 82.12 155 PHE A C 1
ATOM 1218 O O . PHE A 1 155 ? 8.102 18.281 1.481 1 82.12 155 PHE A O 1
ATOM 1225 N N . THR A 1 156 ? 6.25 17.5 0.52 1 87.38 156 THR A N 1
ATOM 1226 C CA . THR A 1 156 ? 6.598 18 -0.803 1 87.38 156 THR A CA 1
ATOM 1227 C C . THR A 1 156 ? 6.625 19.531 -0.806 1 87.38 156 THR A C 1
ATOM 1229 O O . THR A 1 156 ? 7.492 20.141 -1.438 1 87.38 156 THR A O 1
ATOM 1232 N N . SER A 1 157 ? 5.684 20.047 -0.072 1 75.81 157 SER A N 1
ATOM 1233 C CA . SER A 1 157 ? 5.672 21.5 0.053 1 75.81 157 SER A CA 1
ATOM 1234 C C . SER A 1 157 ? 6.883 22 0.832 1 75.81 157 SER A C 1
ATOM 1236 O O . SER A 1 157 ? 7.434 23.062 0.521 1 75.81 157 SER A O 1
ATOM 1238 N N . ASP A 1 158 ? 7.227 21.281 1.828 1 70.44 158 ASP A N 1
ATOM 1239 C CA . ASP A 1 158 ? 8.398 21.609 2.629 1 70.44 158 ASP A CA 1
ATOM 1240 C C . ASP A 1 158 ? 9.68 21.531 1.793 1 70.44 158 ASP A C 1
ATOM 1242 O O . ASP A 1 158 ? 10.609 22.312 1.997 1 70.44 158 ASP A O 1
ATOM 1246 N N . MET A 1 159 ? 9.727 20.516 0.988 1 80.25 159 MET A N 1
ATOM 1247 C CA . MET A 1 159 ? 10.844 20.359 0.065 1 80.25 159 MET A CA 1
ATOM 1248 C C . MET A 1 159 ? 11.07 21.625 -0.742 1 80.25 159 MET A C 1
ATOM 1250 O O . MET A 1 159 ? 12.211 22.094 -0.873 1 80.25 159 MET A O 1
ATOM 1254 N N . GLU A 1 160 ? 10.016 22.188 -1.186 1 72.69 160 GLU A N 1
ATOM 1255 C CA . GLU A 1 160 ? 10.094 23.406 -1.981 1 72.69 160 GLU A CA 1
ATOM 1256 C C . GLU A 1 160 ? 10.578 24.594 -1.141 1 72.69 160 GLU A C 1
ATOM 1258 O O . GLU A 1 160 ? 11.352 25.422 -1.617 1 72.69 160 GLU A O 1
ATOM 1263 N N . LYS A 1 161 ? 10.172 24.625 0.038 1 61.62 161 LYS A N 1
ATOM 1264 C CA . LYS A 1 161 ? 10.562 25.703 0.938 1 61.62 161 LYS A CA 1
ATOM 1265 C C . LYS A 1 161 ? 12.047 25.641 1.266 1 61.62 161 LYS A C 1
ATOM 1267 O O . LYS A 1 161 ? 12.672 26.656 1.549 1 61.62 161 LYS A O 1
ATOM 1272 N N . HIS A 1 162 ? 12.648 24.484 1.176 1 64.19 162 HIS A N 1
ATOM 1273 C CA . HIS A 1 162 ? 14.07 24.312 1.463 1 64.19 162 HIS A CA 1
ATOM 1274 C C . HIS A 1 162 ? 14.906 24.484 0.202 1 64.19 162 HIS A C 1
ATOM 1276 O O . HIS A 1 162 ? 16.109 24.219 0.219 1 64.19 162 HIS A O 1
ATOM 1282 N N . GLY A 1 163 ? 14.203 24.781 -0.836 1 65.94 163 GLY A N 1
ATOM 1283 C CA . GLY A 1 163 ? 14.922 25.094 -2.059 1 65.94 163 GLY A CA 1
ATOM 1284 C C . GLY A 1 163 ? 15.117 23.891 -2.959 1 65.94 163 GLY A C 1
ATOM 1285 O O . GLY A 1 163 ? 15.891 23.938 -3.916 1 65.94 163 GLY A O 1
ATOM 1286 N N . VAL A 1 164 ? 14.586 22.781 -2.594 1 80.44 164 VAL A N 1
ATOM 1287 C CA . VAL A 1 164 ? 14.656 21.594 -3.43 1 80.44 164 VAL A CA 1
ATOM 1288 C C . VAL A 1 164 ? 13.367 21.438 -4.23 1 80.44 164 VAL A C 1
ATOM 1290 O O . VAL A 1 164 ? 12.281 21.297 -3.656 1 80.44 164 VAL A O 1
ATOM 1293 N N . GLU A 1 165 ? 13.453 21.5 -5.504 1 83.12 165 GLU A N 1
ATOM 1294 C CA . GLU A 1 165 ? 12.266 21.438 -6.352 1 83.12 165 GLU A CA 1
ATOM 1295 C C . GLU A 1 165 ? 11.883 20 -6.656 1 83.12 165 GLU A C 1
ATOM 1297 O O . GLU A 1 165 ? 12.734 19.188 -7.035 1 83.12 165 GLU A O 1
ATOM 1302 N N . PRO A 1 166 ? 10.625 19.734 -6.5 1 88.88 166 PRO A N 1
ATOM 1303 C CA . PRO A 1 166 ? 10.172 18.406 -6.895 1 88.88 166 PRO A CA 1
ATOM 1304 C C . PRO A 1 166 ? 10.367 18.125 -8.383 1 88.88 166 PRO A C 1
ATOM 1306 O O . PRO A 1 166 ? 10.227 19.047 -9.203 1 88.88 166 PRO A O 1
ATOM 1309 N N . ASP A 1 167 ? 10.75 16.969 -8.734 1 89.06 167 ASP A N 1
ATOM 1310 C CA . ASP A 1 167 ? 10.914 16.578 -10.133 1 89.06 167 ASP A CA 1
ATOM 1311 C C . ASP A 1 167 ? 9.836 15.594 -10.57 1 89.06 167 ASP A C 1
ATOM 1313 O O . ASP A 1 167 ? 8.859 15.383 -9.844 1 89.06 167 ASP A O 1
ATOM 1317 N N . ILE A 1 168 ? 9.992 15.062 -11.766 1 88.56 168 ILE A N 1
ATOM 1318 C CA . ILE A 1 168 ? 8.977 14.195 -12.352 1 88.56 168 ILE A CA 1
ATOM 1319 C C . ILE A 1 168 ? 8.836 12.93 -11.5 1 88.56 168 ILE A C 1
ATOM 1321 O O . ILE A 1 168 ? 7.738 12.391 -11.367 1 88.56 168 ILE A O 1
ATOM 1325 N N . VAL A 1 169 ? 9.914 12.438 -10.93 1 90.12 169 VAL A N 1
ATOM 1326 C CA . VAL A 1 169 ? 9.891 11.25 -10.094 1 90.12 169 VAL A CA 1
ATOM 1327 C C . VAL A 1 169 ? 9.055 11.508 -8.844 1 90.12 169 VAL A C 1
ATOM 1329 O O . VAL A 1 169 ? 8.297 10.641 -8.406 1 90.12 169 VAL A O 1
ATOM 1332 N N . THR A 1 170 ? 9.234 12.719 -8.273 1 93.12 170 THR A N 1
ATOM 1333 C CA . THR A 1 170 ? 8.453 13.109 -7.102 1 93.12 170 THR A CA 1
ATOM 1334 C C . THR A 1 170 ? 6.957 13.031 -7.398 1 93.12 170 THR A C 1
ATOM 1336 O O . THR A 1 170 ? 6.195 12.438 -6.629 1 93.12 170 THR A O 1
ATOM 1339 N N . TYR A 1 171 ? 6.574 13.586 -8.469 1 91.69 171 TYR A N 1
ATOM 1340 C CA . TYR A 1 171 ? 5.16 13.633 -8.82 1 91.69 171 TYR A CA 1
ATOM 1341 C C . TYR A 1 171 ? 4.641 12.242 -9.172 1 91.69 171 TYR A C 1
ATOM 1343 O O . TYR A 1 171 ? 3.492 11.906 -8.867 1 91.69 171 TYR A O 1
ATOM 1351 N N . ASN A 1 172 ? 5.441 11.438 -9.812 1 90.81 172 ASN A N 1
ATOM 1352 C CA . ASN A 1 172 ? 5.051 10.062 -10.094 1 90.81 172 ASN A CA 1
ATOM 1353 C C . ASN A 1 172 ? 4.801 9.273 -8.805 1 90.81 172 ASN A C 1
ATOM 1355 O O . ASN A 1 172 ? 3.877 8.469 -8.742 1 90.81 172 ASN A O 1
ATOM 1359 N N . ILE A 1 173 ? 5.668 9.508 -7.879 1 92.56 173 ILE A N 1
ATOM 1360 C CA . ILE A 1 173 ? 5.512 8.844 -6.59 1 92.56 173 ILE A CA 1
ATOM 1361 C C . ILE A 1 173 ? 4.191 9.266 -5.945 1 92.56 173 ILE A C 1
ATOM 1363 O O . ILE A 1 173 ? 3.441 8.43 -5.445 1 92.56 173 ILE A O 1
ATOM 1367 N N . LEU A 1 174 ? 3.934 10.555 -5.949 1 93.06 174 LEU A N 1
ATOM 1368 C CA . LEU A 1 174 ? 2.695 11.078 -5.383 1 93.06 174 LEU A CA 1
ATOM 1369 C C . LEU A 1 174 ? 1.482 10.508 -6.113 1 93.06 174 LEU A C 1
ATOM 1371 O O . LEU A 1 174 ? 0.496 10.125 -5.48 1 93.06 174 LEU A O 1
ATOM 1375 N N . MET A 1 175 ? 1.548 10.453 -7.402 1 91.19 175 MET A N 1
ATOM 1376 C CA . MET A 1 175 ? 0.475 9.883 -8.211 1 91.19 175 MET A CA 1
ATOM 1377 C C . MET A 1 175 ? 0.22 8.43 -7.836 1 91.19 175 MET A C 1
ATOM 1379 O O . MET A 1 175 ? -0.931 8.008 -7.707 1 91.19 175 MET A O 1
ATOM 1383 N N . LYS A 1 176 ? 1.228 7.703 -7.668 1 88.88 176 LYS A N 1
ATOM 1384 C CA . LYS A 1 176 ? 1.104 6.301 -7.277 1 88.88 176 LYS A CA 1
ATOM 1385 C C . LYS A 1 176 ? 0.401 6.164 -5.93 1 88.88 176 LYS A C 1
ATOM 1387 O O . LYS A 1 176 ? -0.388 5.238 -5.727 1 88.88 176 LYS A O 1
ATOM 1392 N N . GLY A 1 177 ? 0.84 7.027 -5.051 1 88.31 177 GLY A N 1
ATOM 1393 C CA . GLY A 1 177 ? 0.174 7.016 -3.758 1 88.31 177 GLY A CA 1
ATOM 1394 C C . GLY A 1 177 ? -1.333 7.152 -3.861 1 88.31 177 GLY A C 1
ATOM 1395 O O . GLY A 1 177 ? -2.074 6.414 -3.211 1 88.31 177 GLY A O 1
ATOM 1396 N N . PHE A 1 178 ? -1.796 8.031 -4.664 1 81.5 178 PHE A N 1
ATOM 1397 C CA . PHE A 1 178 ? -3.227 8.234 -4.852 1 81.5 178 PHE A CA 1
ATOM 1398 C C . PHE A 1 178 ? -3.855 7.043 -5.566 1 81.5 178 PHE A C 1
ATOM 1400 O O . PHE A 1 178 ? -4.984 6.652 -5.258 1 81.5 178 PHE A O 1
ATOM 1407 N N . ASP A 1 179 ? -3.127 6.516 -6.523 1 85.38 179 ASP A N 1
ATOM 1408 C CA . ASP A 1 179 ? -3.584 5.336 -7.254 1 85.38 179 ASP A CA 1
ATOM 1409 C C . ASP A 1 179 ? -3.834 4.164 -6.309 1 85.38 179 ASP A C 1
ATOM 1411 O O . ASP A 1 179 ? -4.824 3.443 -6.453 1 85.38 179 ASP A O 1
ATOM 1415 N N . LEU A 1 180 ? -2.922 3.959 -5.402 1 78.19 180 LEU A N 1
ATOM 1416 C CA . LEU A 1 180 ? -3.041 2.861 -4.449 1 78.19 180 LEU A CA 1
ATOM 1417 C C . LEU A 1 180 ? -4.289 3.021 -3.586 1 78.19 180 LEU A C 1
ATOM 1419 O O . LEU A 1 180 ? -4.883 2.031 -3.154 1 78.19 180 LEU A O 1
ATOM 1423 N N . LEU A 1 181 ? -4.66 4.305 -3.365 1 68.69 181 LEU A N 1
ATOM 1424 C CA . LEU A 1 181 ? -5.844 4.578 -2.561 1 68.69 181 LEU A CA 1
ATOM 1425 C C . LEU A 1 181 ? -7.098 4.586 -3.426 1 68.69 181 LEU A C 1
ATOM 1427 O O . LEU A 1 181 ? -8.211 4.77 -2.918 1 68.69 181 LEU A O 1
ATOM 1431 N N . GLY A 1 182 ? -6.93 4.391 -4.785 1 69.19 182 GLY A N 1
ATOM 1432 C CA . GLY A 1 182 ? -8.055 4.398 -5.707 1 69.19 182 GLY A CA 1
ATOM 1433 C C . GLY A 1 182 ? -8.625 5.785 -5.945 1 69.19 182 GLY A C 1
ATOM 1434 O O . GLY A 1 182 ? -9.789 5.93 -6.312 1 69.19 182 GLY A O 1
ATOM 1435 N N . GLN A 1 183 ? -7.793 6.793 -5.613 1 68.56 183 GLN A N 1
ATOM 1436 C CA . GLN A 1 183 ? -8.219 8.18 -5.75 1 68.56 183 GLN A CA 1
ATOM 1437 C C . GLN A 1 183 ? -7.59 8.836 -6.977 1 68.56 183 GLN A C 1
ATOM 1439 O O . GLN A 1 183 ? -6.676 9.648 -6.848 1 68.56 183 GLN A O 1
ATOM 1444 N N . MET A 1 184 ? -8.133 8.555 -8.195 1 73.81 184 MET A N 1
ATOM 1445 C CA . MET A 1 184 ? -7.543 9.062 -9.438 1 73.81 184 MET A CA 1
ATOM 1446 C C . MET A 1 184 ? -7.684 10.578 -9.516 1 73.81 184 MET A C 1
ATOM 1448 O O . MET A 1 184 ? -6.898 11.242 -10.195 1 73.81 184 MET A O 1
ATOM 1452 N N . GLY A 1 185 ? -8.742 11.109 -8.797 1 69.19 185 GLY A N 1
ATOM 1453 C CA . GLY A 1 185 ? -8.836 12.555 -8.727 1 69.19 185 GLY A CA 1
ATOM 1454 C C . GLY A 1 185 ? -7.605 13.211 -8.125 1 69.19 185 GLY A C 1
ATOM 1455 O O . GLY A 1 185 ? -7.125 14.227 -8.625 1 69.19 185 GLY A O 1
ATOM 1456 N N . GLY A 1 186 ? -7.176 12.594 -7.043 1 73.19 186 GLY A N 1
ATOM 1457 C CA . GLY A 1 186 ? -5.941 13.078 -6.438 1 73.19 186 GLY A CA 1
ATOM 1458 C C . GLY A 1 186 ? -4.738 12.961 -7.352 1 73.19 186 GLY A C 1
ATOM 1459 O O . GLY A 1 186 ? -3.873 13.836 -7.367 1 73.19 186 GLY A O 1
ATOM 1460 N N . ALA A 1 187 ? -4.672 11.867 -8.141 1 84 187 ALA A N 1
ATOM 1461 C CA . ALA A 1 187 ? -3.582 11.672 -9.094 1 84 187 ALA A CA 1
ATOM 1462 C C . ALA A 1 187 ? -3.561 12.781 -10.141 1 84 187 ALA A C 1
ATOM 1464 O O . ALA A 1 187 ? -2.496 13.305 -10.477 1 84 187 ALA A O 1
ATOM 1465 N N . TRP A 1 188 ? -4.68 13.141 -10.602 1 78 188 TRP A N 1
ATOM 1466 C CA . TRP A 1 188 ? -4.773 14.188 -11.609 1 78 188 TRP A CA 1
ATOM 1467 C C . TRP A 1 188 ? -4.414 15.547 -11.023 1 78 188 TRP A C 1
ATOM 1469 O O . TRP A 1 188 ? -3.838 16.391 -11.711 1 78 188 TRP A O 1
ATOM 1479 N N . MET A 1 189 ? -4.734 15.703 -9.75 1 74.06 189 MET A N 1
ATOM 1480 C CA . MET A 1 189 ? -4.336 16.938 -9.07 1 74.06 189 MET A CA 1
ATOM 1481 C C . MET A 1 189 ? -2.818 17.078 -9.055 1 74.06 189 MET A C 1
ATOM 1483 O O . MET A 1 189 ? -2.291 18.172 -9.273 1 74.06 189 MET A O 1
ATOM 1487 N N . VAL A 1 190 ? -2.203 16.047 -8.781 1 86.56 190 VAL A N 1
ATOM 1488 C CA . VAL A 1 190 ? -0.744 16.031 -8.734 1 86.56 190 VAL A CA 1
ATOM 1489 C C . VAL A 1 190 ? -0.176 16.297 -10.125 1 86.56 190 VAL A C 1
ATOM 1491 O O . VAL A 1 190 ? 0.82 17.016 -10.258 1 86.56 190 VAL A O 1
ATOM 1494 N N . ILE A 1 191 ? -0.77 15.766 -11.18 1 83.44 191 ILE A N 1
ATOM 1495 C CA . ILE A 1 191 ? -0.317 15.977 -12.547 1 83.44 191 ILE A CA 1
ATOM 1496 C C . ILE A 1 191 ? -0.485 17.453 -12.93 1 83.44 191 ILE A C 1
ATOM 1498 O O . ILE A 1 191 ? 0.374 18.031 -13.602 1 83.44 191 ILE A O 1
ATOM 1502 N N . GLN A 1 192 ? -1.541 17.953 -12.453 1 75.38 192 GLN A N 1
ATOM 1503 C CA . GLN A 1 192 ? -1.762 19.359 -12.734 1 75.38 192 GLN A CA 1
ATOM 1504 C C . GLN A 1 192 ? -0.705 20.234 -12.055 1 75.38 192 GLN A C 1
ATOM 1506 O O . GLN A 1 192 ? -0.209 21.188 -12.641 1 75.38 192 GLN A O 1
ATOM 1511 N N . ARG A 1 193 ? -0.421 19.891 -10.906 1 77.75 193 ARG A N 1
ATOM 1512 C CA . ARG A 1 193 ? 0.644 20.594 -10.203 1 77.75 193 ARG A CA 1
ATOM 1513 C C . ARG A 1 193 ? 1.969 20.469 -10.945 1 77.75 193 ARG A C 1
ATOM 1515 O O . ARG A 1 193 ? 2.742 21.438 -11.008 1 77.75 193 ARG A O 1
ATOM 1522 N N . MET A 1 194 ? 2.215 19.297 -11.43 1 85.38 194 MET A N 1
ATOM 1523 C CA . MET A 1 194 ? 3.424 19.047 -12.211 1 85.38 194 MET A CA 1
ATOM 1524 C C . MET A 1 194 ? 3.471 19.938 -13.445 1 85.38 194 MET A C 1
ATOM 1526 O O . MET A 1 194 ? 4.504 20.547 -13.742 1 85.38 194 MET A O 1
ATOM 1530 N N . LEU A 1 195 ? 2.35 20.047 -14.094 1 76.5 195 LEU A N 1
ATOM 1531 C CA . LEU A 1 195 ? 2.258 20.859 -15.297 1 76.5 195 LEU A CA 1
ATOM 1532 C C . LEU A 1 195 ? 2.416 22.344 -14.969 1 76.5 195 LEU A C 1
ATOM 1534 O O . LEU A 1 195 ? 3.061 23.078 -15.719 1 76.5 195 LEU A O 1
ATOM 1538 N N . ASP A 1 196 ? 1.894 22.656 -13.852 1 68 196 ASP A N 1
ATOM 1539 C CA . ASP A 1 196 ? 1.978 24.047 -13.398 1 68 196 ASP A CA 1
ATOM 1540 C C . ASP A 1 196 ? 3.426 24.438 -13.133 1 68 196 ASP A C 1
ATOM 1542 O O . ASP A 1 196 ? 3.783 25.625 -13.25 1 68 196 ASP A O 1
ATOM 1546 N N . LYS A 1 197 ? 4.215 23.547 -12.859 1 74.44 197 LYS A N 1
ATOM 1547 C CA . LYS A 1 197 ? 5.625 23.797 -12.578 1 74.44 197 LYS A CA 1
ATOM 1548 C C . LYS A 1 197 ? 6.461 23.703 -13.852 1 74.44 197 LYS A C 1
ATOM 1550 O O . LYS A 1 197 ? 7.691 23.797 -13.797 1 74.44 197 LYS A O 1
ATOM 1555 N N . GLY A 1 198 ? 5.766 23.484 -14.945 1 73.69 198 GLY A N 1
ATOM 1556 C CA . GLY A 1 198 ? 6.445 23.469 -16.234 1 73.69 198 GLY A CA 1
ATOM 1557 C C . GLY A 1 198 ? 7.02 22.109 -16.578 1 73.69 198 GLY A C 1
ATOM 1558 O O . GLY A 1 198 ? 7.844 21.984 -17.484 1 73.69 198 GLY A O 1
ATOM 1559 N N . LEU A 1 199 ? 6.688 21.156 -15.781 1 82.44 199 LEU A N 1
ATOM 1560 C CA . LEU A 1 199 ? 7.148 19.797 -16.078 1 82.44 199 LEU A CA 1
ATOM 1561 C C . LEU A 1 199 ? 6.121 19.047 -16.906 1 82.44 199 LEU A C 1
ATOM 1563 O O . LEU A 1 199 ? 4.914 19.156 -16.672 1 82.44 199 LEU A O 1
ATOM 1567 N N . ASN A 1 200 ? 6.574 18.375 -17.906 1 82.94 200 ASN A N 1
ATOM 1568 C CA . ASN A 1 200 ? 5.695 17.594 -18.75 1 82.94 200 ASN A CA 1
ATOM 1569 C C . ASN A 1 200 ? 5.73 16.109 -18.375 1 82.94 200 ASN A C 1
ATOM 1571 O O . ASN A 1 200 ? 6.785 15.578 -18.016 1 82.94 200 ASN A O 1
ATOM 1575 N N . PRO A 1 201 ? 4.547 15.562 -18.484 1 83.81 201 PRO A N 1
ATOM 1576 C CA . PRO A 1 201 ? 4.52 14.117 -18.219 1 83.81 201 PRO A CA 1
ATOM 1577 C C . PRO A 1 201 ? 5.406 13.32 -19.172 1 83.81 201 PRO A C 1
ATOM 1579 O O . PRO A 1 201 ? 5.492 13.648 -20.359 1 83.81 201 PRO A O 1
ATOM 1582 N N . ASP A 1 202 ? 6.098 12.367 -18.641 1 85.94 202 ASP A N 1
ATOM 1583 C CA . ASP A 1 202 ? 6.902 11.469 -19.469 1 85.94 202 ASP A CA 1
ATOM 1584 C C . ASP A 1 202 ? 6.176 10.148 -19.719 1 85.94 202 ASP A C 1
ATOM 1586 O O . ASP A 1 202 ? 4.996 10.016 -19.375 1 85.94 202 ASP A O 1
ATOM 1590 N N . VAL A 1 203 ? 6.844 9.188 -20.359 1 85 203 VAL A N 1
ATOM 1591 C CA . VAL A 1 203 ? 6.246 7.906 -20.719 1 85 203 VAL A CA 1
ATOM 1592 C C . VAL A 1 203 ? 5.789 7.18 -19.469 1 85 203 VAL A C 1
ATOM 1594 O O . VAL A 1 203 ? 4.707 6.586 -19.438 1 85 203 VAL A O 1
ATOM 1597 N N . VAL A 1 204 ? 6.578 7.246 -18.406 1 86.62 204 VAL A N 1
ATOM 1598 C CA . VAL A 1 204 ? 6.266 6.562 -17.156 1 86.62 204 VAL A CA 1
ATOM 1599 C C . VAL A 1 204 ? 5.02 7.18 -16.531 1 86.62 204 VAL A C 1
ATOM 1601 O O . VAL A 1 204 ? 4.16 6.465 -16 1 86.62 204 VAL A O 1
ATOM 1604 N N . THR A 1 205 ? 4.953 8.531 -16.562 1 88.25 205 THR A N 1
ATOM 1605 C CA . THR A 1 205 ? 3.791 9.227 -16.016 1 88.25 205 THR A CA 1
ATOM 1606 C C . THR A 1 205 ? 2.514 8.766 -16.719 1 88.25 205 THR A C 1
ATOM 1608 O O . THR A 1 205 ? 1.525 8.438 -16.062 1 88.25 205 THR A O 1
ATOM 1611 N N . TYR A 1 206 ? 2.572 8.734 -18.031 1 86.75 206 TYR A N 1
ATOM 1612 C CA . TYR A 1 206 ? 1.405 8.312 -18.797 1 86.75 206 TYR A CA 1
ATOM 1613 C C . TYR A 1 206 ? 1.053 6.859 -18.5 1 86.75 206 TYR A C 1
ATOM 1615 O O . TYR A 1 206 ? -0.121 6.52 -18.328 1 86.75 206 TYR A O 1
ATOM 1623 N N . MET A 1 207 ? 2.037 6.02 -18.469 1 87.44 207 MET A N 1
ATOM 1624 C CA . MET A 1 207 ? 1.797 4.602 -18.203 1 87.44 207 MET A CA 1
ATOM 1625 C C . MET A 1 207 ? 1.13 4.406 -16.844 1 87.44 207 MET A C 1
ATOM 1627 O O . MET A 1 207 ? 0.209 3.598 -16.719 1 87.44 207 MET A O 1
ATOM 1631 N N . MET A 1 208 ? 1.591 5.105 -15.906 1 87.94 208 MET A N 1
ATOM 1632 C CA . MET A 1 208 ? 1.007 5.012 -14.57 1 87.94 208 MET A CA 1
ATOM 1633 C C . MET A 1 208 ? -0.446 5.477 -14.578 1 87.94 208 MET A C 1
ATOM 1635 O O . MET A 1 208 ? -1.3 4.863 -13.93 1 87.94 208 MET A O 1
ATOM 1639 N N . LEU A 1 209 ? -0.722 6.582 -15.289 1 86.69 209 LEU A N 1
ATOM 1640 C CA . LEU A 1 209 ? -2.082 7.105 -15.375 1 86.69 209 LEU A CA 1
ATOM 1641 C C . LEU A 1 209 ? -3 6.109 -16.078 1 86.69 209 LEU A C 1
ATOM 1643 O O . LEU A 1 209 ? -4.129 5.887 -15.633 1 86.69 209 LEU A O 1
ATOM 1647 N N . ILE A 1 210 ? -2.523 5.582 -17.125 1 86.69 210 ILE A N 1
ATOM 1648 C CA . ILE A 1 210 ? -3.303 4.613 -17.891 1 86.69 210 ILE A CA 1
ATOM 1649 C C . ILE A 1 210 ? -3.6 3.391 -17.016 1 86.69 210 ILE A C 1
ATOM 1651 O O . ILE A 1 210 ? -4.746 2.941 -16.938 1 86.69 210 ILE A O 1
ATOM 1655 N N . CYS A 1 211 ? -2.566 2.854 -16.359 1 85.69 211 CYS A N 1
ATOM 1656 C CA . CYS A 1 211 ? -2.738 1.691 -15.492 1 85.69 211 CYS A CA 1
ATOM 1657 C C . CYS A 1 211 ? -3.689 2.002 -14.344 1 85.69 211 CYS A C 1
ATOM 1659 O O . CYS A 1 211 ? -4.52 1.168 -13.977 1 85.69 211 CYS A O 1
ATOM 1661 N N . GLY A 1 212 ? -3.459 3.17 -13.805 1 82.75 212 GLY A N 1
ATOM 1662 C CA . GLY A 1 212 ? -4.344 3.572 -12.719 1 82.75 212 GLY A CA 1
ATOM 1663 C C . GLY A 1 212 ? -5.805 3.605 -13.125 1 82.75 212 GLY A C 1
ATOM 1664 O O . GLY A 1 212 ? -6.668 3.127 -12.391 1 82.75 212 GLY A O 1
ATOM 1665 N N . HIS A 1 213 ? -6.078 4.117 -14.258 1 81.31 213 HIS A N 1
ATOM 1666 C CA . HIS A 1 213 ? -7.449 4.172 -14.75 1 81.31 213 HIS A CA 1
ATOM 1667 C C . HIS A 1 213 ? -7.988 2.777 -15.047 1 81.31 213 HIS A C 1
ATOM 1669 O O . HIS A 1 213 ? -9.141 2.469 -14.719 1 81.31 213 HIS A O 1
ATOM 1675 N N . CYS A 1 214 ? -7.191 1.943 -15.609 1 79.5 214 CYS A N 1
ATOM 1676 C CA . CYS A 1 214 ? -7.602 0.58 -15.93 1 79.5 214 CYS A CA 1
ATOM 1677 C C . CYS A 1 214 ? -7.895 -0.21 -14.656 1 79.5 214 CYS A C 1
ATOM 1679 O O . CYS A 1 214 ? -8.906 -0.905 -14.57 1 79.5 214 CYS A O 1
ATOM 1681 N N . GLN A 1 215 ? -7.031 -0.089 -13.766 1 76.12 215 GLN A N 1
ATOM 1682 C CA . GLN A 1 215 ? -7.176 -0.833 -12.516 1 76.12 215 GLN A CA 1
ATOM 1683 C C . GLN A 1 215 ? -8.406 -0.375 -11.742 1 76.12 215 GLN A C 1
ATOM 1685 O O . GLN A 1 215 ? -8.992 -1.148 -10.984 1 76.12 215 GLN A O 1
ATOM 1690 N N . ASN A 1 216 ? -8.734 0.861 -11.977 1 67.94 216 ASN A N 1
ATOM 1691 C CA . ASN A 1 216 ? -9.906 1.391 -11.289 1 67.94 216 ASN A CA 1
ATOM 1692 C C . ASN A 1 216 ? -11.164 1.244 -12.133 1 67.94 216 ASN A C 1
ATOM 1694 O O . ASN A 1 216 ? -12.188 1.856 -11.836 1 67.94 216 ASN A O 1
ATOM 1698 N N . GLY A 1 217 ? -11.062 0.508 -13.289 1 67.62 217 GLY A N 1
ATOM 1699 C CA . GLY A 1 217 ? -12.227 0.143 -14.086 1 67.62 217 GLY A CA 1
ATOM 1700 C C . GLY A 1 217 ? -12.523 1.141 -15.188 1 67.62 217 GLY A C 1
ATOM 1701 O O . GLY A 1 217 ? -13.508 0.987 -15.922 1 67.62 217 GLY A O 1
ATOM 1702 N N . ASN A 1 218 ? -11.773 2.172 -15.234 1 76.88 218 ASN A N 1
ATOM 1703 C CA . ASN A 1 218 ? -11.969 3.189 -16.266 1 76.88 218 ASN A CA 1
ATOM 1704 C C . ASN A 1 218 ? -11.086 2.934 -17.484 1 76.88 218 ASN A C 1
ATOM 1706 O O . ASN A 1 218 ? -10.219 3.748 -17.812 1 76.88 218 ASN A O 1
ATOM 1710 N N . VAL A 1 219 ? -11.375 1.924 -18.234 1 79.62 219 VAL A N 1
ATOM 1711 C CA . VAL A 1 219 ? -10.539 1.468 -19.328 1 79.62 219 VAL A CA 1
ATOM 1712 C C . VAL A 1 219 ? -10.625 2.465 -20.484 1 79.62 219 VAL A C 1
ATOM 1714 O O . VAL A 1 219 ? -9.633 2.721 -21.172 1 79.62 219 VAL A O 1
ATOM 1717 N N . GLU A 1 220 ? -11.789 3.029 -20.656 1 80.69 220 GLU A N 1
ATOM 1718 C CA . GLU A 1 220 ? -11.969 3.979 -21.75 1 80.69 220 GLU A CA 1
ATOM 1719 C C . GLU A 1 220 ? -11.078 5.203 -21.562 1 80.69 220 GLU A C 1
ATOM 1721 O O . GLU A 1 220 ? -10.453 5.668 -22.531 1 80.69 220 GLU A O 1
ATOM 1726 N N . GLU A 1 221 ? -11.047 5.652 -20.391 1 81.44 221 GLU A N 1
ATOM 1727 C CA . GLU A 1 221 ? -10.188 6.797 -20.109 1 81.44 221 GLU A CA 1
ATOM 1728 C C . GLU A 1 221 ? -8.719 6.441 -20.312 1 81.44 221 GLU A C 1
ATOM 1730 O O . GLU A 1 221 ? -7.926 7.273 -20.75 1 81.44 221 GLU A O 1
ATOM 1735 N N . GLY A 1 222 ? -8.391 5.266 -19.906 1 84.56 222 GLY A N 1
ATOM 1736 C CA . GLY A 1 222 ? -7.031 4.797 -20.141 1 84.56 222 GLY A CA 1
ATOM 1737 C C . GLY A 1 222 ? -6.645 4.758 -21.594 1 84.56 222 GLY A C 1
ATOM 1738 O O . GLY A 1 222 ? -5.551 5.18 -21.969 1 84.56 222 GLY A O 1
ATOM 1739 N N . LEU A 1 223 ? -7.531 4.305 -22.359 1 82.25 223 LEU A N 1
ATOM 1740 C CA . LEU A 1 223 ? -7.266 4.203 -23.781 1 82.25 223 LEU A CA 1
ATOM 1741 C C . LEU A 1 223 ? -7.176 5.586 -24.422 1 82.25 223 LEU A C 1
ATOM 1743 O O . LEU A 1 223 ? -6.379 5.801 -25.344 1 82.25 223 LEU A O 1
ATOM 1747 N N . LYS A 1 224 ? -7.965 6.504 -23.953 1 85.12 224 LYS A N 1
ATOM 1748 C CA . LYS A 1 224 ? -7.883 7.883 -24.438 1 85.12 224 LYS A CA 1
ATOM 1749 C C . LYS A 1 224 ? -6.516 8.484 -24.141 1 85.12 224 LYS A C 1
ATOM 1751 O O . LYS A 1 224 ? -5.957 9.211 -24.969 1 85.12 224 LYS A O 1
ATOM 1756 N N . LEU A 1 225 ? -6.07 8.211 -23.016 1 86.5 225 LEU A N 1
ATOM 1757 C CA . LEU A 1 225 ? -4.758 8.711 -22.625 1 86.5 225 LEU A CA 1
ATOM 1758 C C . LEU A 1 225 ? -3.66 8.094 -23.484 1 86.5 225 LEU A C 1
ATOM 1760 O O . LEU A 1 225 ? -2.664 8.75 -23.797 1 86.5 225 LEU A O 1
ATOM 1764 N N . GLN A 1 226 ? -3.801 6.828 -23.766 1 86.75 226 GLN A N 1
ATOM 1765 C CA . GLN A 1 226 ? -2.852 6.176 -24.672 1 86.75 226 GLN A CA 1
ATOM 1766 C C . GLN A 1 226 ? -2.812 6.867 -26.031 1 86.75 226 GLN A C 1
ATOM 1768 O O . GLN A 1 226 ? -1.738 7.078 -26.594 1 86.75 226 GLN A O 1
ATOM 1773 N N . GLU A 1 227 ? -3.998 7.203 -26.469 1 84.75 227 GLU A N 1
ATOM 1774 C CA . GLU A 1 227 ? -4.074 7.918 -27.75 1 84.75 227 GLU A CA 1
ATOM 1775 C C . GLU A 1 227 ? -3.436 9.297 -27.641 1 84.75 227 GLU A C 1
ATOM 1777 O O . GLU A 1 227 ? -2.754 9.742 -28.578 1 84.75 227 GLU A O 1
ATOM 1782 N N . GLU A 1 228 ? -3.668 9.891 -26.562 1 83.94 228 GLU A N 1
ATOM 1783 C CA . GLU A 1 228 ? -3.053 11.195 -26.328 1 83.94 228 GLU A CA 1
ATOM 1784 C C . GLU A 1 228 ? -1.531 11.086 -26.312 1 83.94 228 GLU A C 1
ATOM 1786 O O . GLU A 1 228 ? -0.836 11.93 -26.875 1 83.94 228 GLU A O 1
ATOM 1791 N N . MET A 1 229 ? -1.101 10.133 -25.656 1 85.12 229 MET A N 1
ATOM 1792 C CA . MET A 1 229 ? 0.337 9.891 -25.578 1 85.12 229 MET A CA 1
ATOM 1793 C C . MET A 1 229 ? 0.946 9.734 -26.969 1 85.12 229 MET A C 1
ATOM 1795 O O . MET A 1 229 ? 1.991 10.312 -27.266 1 85.12 229 MET A O 1
ATOM 1799 N N . LEU A 1 230 ? 0.299 9.031 -27.797 1 82.62 230 LEU A N 1
ATOM 1800 C CA . LEU A 1 230 ? 0.783 8.797 -29.156 1 82.62 230 LEU A CA 1
ATOM 1801 C C . LEU A 1 230 ? 0.694 10.07 -30 1 82.62 230 LEU A C 1
ATOM 1803 O O . LEU A 1 230 ? 1.584 10.352 -30.797 1 82.62 230 LEU A O 1
ATOM 1807 N N . SER A 1 231 ? -0.337 10.797 -29.75 1 82.44 231 SER A N 1
ATOM 1808 C CA . SER A 1 231 ? -0.521 12.031 -30.5 1 82.44 231 SER A CA 1
ATOM 1809 C C . SER A 1 231 ? 0.548 13.062 -30.141 1 82.44 231 SER A C 1
ATOM 1811 O O . SER A 1 231 ? 0.91 13.906 -30.953 1 82.44 231 SER A O 1
ATOM 1813 N N . ARG A 1 232 ? 1.066 13.031 -28.984 1 80.44 232 ARG A N 1
ATOM 1814 C CA . ARG A 1 232 ? 2.104 13.945 -28.516 1 80.44 232 ARG A CA 1
ATOM 1815 C C . ARG A 1 232 ? 3.484 13.484 -28.984 1 80.44 232 ARG A C 1
ATOM 1817 O O . ARG A 1 232 ? 4.492 14.117 -28.656 1 80.44 232 ARG A O 1
ATOM 1824 N N . GLY A 1 233 ? 3.5 12.352 -29.594 1 79.75 233 GLY A N 1
ATOM 1825 C CA . GLY A 1 233 ? 4.738 11.922 -30.234 1 79.75 233 GLY A CA 1
ATOM 1826 C C . GLY A 1 233 ? 5.512 10.914 -29.422 1 79.75 233 GLY A C 1
ATOM 1827 O O . GLY A 1 233 ? 6.648 10.57 -29.75 1 79.75 233 GLY A O 1
ATOM 1828 N N . PHE A 1 234 ? 4.93 10.492 -28.375 1 83.19 234 PHE A N 1
ATOM 1829 C CA . PHE A 1 234 ? 5.621 9.484 -27.578 1 83.19 234 PHE A CA 1
ATOM 1830 C C . PHE A 1 234 ? 5.672 8.156 -28.328 1 83.19 234 PHE A C 1
ATOM 1832 O O . PHE A 1 234 ? 4.711 7.77 -28.984 1 83.19 234 PHE A O 1
ATOM 1839 N N . GLN A 1 235 ? 6.773 7.535 -28.328 1 80.25 235 GLN A N 1
ATOM 1840 C CA . GLN A 1 235 ? 6.926 6.191 -28.875 1 80.25 235 GLN A CA 1
ATOM 1841 C C . GLN A 1 235 ? 6.844 5.137 -27.781 1 80.25 235 GLN A C 1
ATOM 1843 O O . GLN A 1 235 ? 7.539 5.234 -26.766 1 80.25 235 GLN A O 1
ATOM 1848 N N . LEU A 1 236 ? 5.852 4.27 -28.047 1 82.69 236 LEU A N 1
ATOM 1849 C CA . LEU A 1 236 ? 5.703 3.195 -27.062 1 82.69 236 LEU A CA 1
ATOM 1850 C C . LEU A 1 236 ? 6.562 1.995 -27.438 1 82.69 236 LEU A C 1
ATOM 1852 O O . LEU A 1 236 ? 6.527 1.533 -28.578 1 82.69 236 LEU A O 1
ATOM 1856 N N . GLY A 1 237 ? 7.422 1.632 -26.531 1 81.81 237 GLY A N 1
ATOM 1857 C CA . GLY A 1 237 ? 8.203 0.422 -26.734 1 81.81 237 GLY A CA 1
ATOM 1858 C C . GLY A 1 237 ? 7.484 -0.834 -26.281 1 81.81 237 GLY A C 1
ATOM 1859 O O . GLY A 1 237 ? 6.332 -0.774 -25.844 1 81.81 237 GLY A O 1
ATOM 1860 N N . ALA A 1 238 ? 8.078 -1.975 -26.5 1 84.88 238 ALA A N 1
ATOM 1861 C CA . ALA A 1 238 ? 7.496 -3.268 -26.125 1 84.88 238 ALA A CA 1
ATOM 1862 C C . ALA A 1 238 ? 7.176 -3.326 -24.641 1 84.88 238 ALA A C 1
ATOM 1864 O O . ALA A 1 238 ? 6.156 -3.893 -24.234 1 84.88 238 ALA A O 1
ATOM 1865 N N . LEU A 1 239 ? 8 -2.713 -23.922 1 82.88 239 LEU A N 1
ATOM 1866 C CA . LEU A 1 239 ? 7.816 -2.736 -22.484 1 82.88 239 LEU A CA 1
ATOM 1867 C C . LEU A 1 239 ? 6.602 -1.908 -22.078 1 82.88 239 LEU A C 1
ATOM 1869 O O . LEU A 1 239 ? 5.844 -2.305 -21.188 1 82.88 239 LEU A O 1
ATOM 1873 N N . SER A 1 240 ? 6.469 -0.74 -22.703 1 84.12 240 SER A N 1
ATOM 1874 C CA . SER A 1 240 ? 5.312 0.1 -22.422 1 84.12 240 SER A CA 1
ATOM 1875 C C . SER A 1 240 ? 4.012 -0.611 -22.781 1 84.12 240 SER A C 1
ATOM 1877 O O . SER A 1 240 ? 3.045 -0.574 -22.016 1 84.12 240 SER A O 1
ATOM 1879 N N . TYR A 1 241 ? 4.035 -1.247 -23.859 1 87.06 241 TYR A N 1
ATOM 1880 C CA . TYR A 1 241 ? 2.857 -2.014 -24.25 1 87.06 241 TYR A CA 1
ATOM 1881 C C . TYR A 1 241 ? 2.598 -3.15 -23.266 1 87.06 241 TYR A C 1
ATOM 1883 O O . TYR A 1 241 ? 1.445 -3.449 -22.953 1 87.06 241 TYR A O 1
ATOM 1891 N N . SER A 1 242 ? 3.65 -3.768 -22.844 1 86.06 242 SER A N 1
ATOM 1892 C CA . SER A 1 242 ? 3.496 -4.875 -21.906 1 86.06 242 SER A CA 1
ATOM 1893 C C . SER A 1 242 ? 2.836 -4.418 -20.609 1 86.06 242 SER A C 1
ATOM 1895 O O . SER A 1 242 ? 2.023 -5.141 -20.031 1 86.06 242 SER A O 1
ATOM 1897 N N . VAL A 1 243 ? 3.234 -3.293 -20.203 1 84.88 243 VAL A N 1
ATOM 1898 C CA . VAL A 1 243 ? 2.625 -2.732 -19 1 84.88 243 VAL A CA 1
ATOM 1899 C C . VAL A 1 243 ? 1.134 -2.506 -19.234 1 84.88 243 VAL A C 1
ATOM 1901 O O . VAL A 1 243 ? 0.307 -2.824 -18.375 1 84.88 243 VAL A O 1
ATOM 1904 N N . LEU A 1 244 ? 0.812 -1.978 -20.344 1 86.44 244 LEU A N 1
ATOM 1905 C CA . LEU A 1 244 ? -0.585 -1.707 -20.672 1 86.44 244 LEU A CA 1
ATOM 1906 C C . LEU A 1 244 ? -1.375 -3.006 -20.797 1 86.44 244 LEU A C 1
ATOM 1908 O O . LEU A 1 244 ? -2.502 -3.102 -20.297 1 86.44 244 LEU A O 1
ATOM 1912 N N . LEU A 1 245 ? -0.794 -3.943 -21.438 1 89.88 245 LEU A N 1
ATOM 1913 C CA . LEU A 1 245 ? -1.429 -5.25 -21.594 1 89.88 245 LEU A CA 1
ATOM 1914 C C . LEU A 1 245 ? -1.686 -5.895 -20.234 1 89.88 245 LEU A C 1
ATOM 1916 O O . LEU A 1 245 ? -2.758 -6.457 -20 1 89.88 245 LEU A O 1
ATOM 1920 N N . SER A 1 246 ? -0.74 -5.812 -19.406 1 87.06 246 SER A N 1
ATOM 1921 C CA . SER A 1 246 ? -0.866 -6.379 -18.062 1 87.06 246 SER A CA 1
ATOM 1922 C C . SER A 1 246 ? -2.016 -5.73 -17.297 1 87.06 246 SER A C 1
ATOM 1924 O O . SER A 1 246 ? -2.756 -6.414 -16.578 1 87.06 246 SER A O 1
ATOM 1926 N N . SER A 1 247 ? -2.1 -4.438 -17.422 1 84.88 247 SER A N 1
ATOM 1927 C CA . SER A 1 247 ? -3.16 -3.723 -16.734 1 84.88 247 SER A CA 1
ATOM 1928 C C . SER A 1 247 ? -4.539 -4.172 -17.203 1 84.88 247 SER A C 1
ATOM 1930 O O . SER A 1 247 ? -5.461 -4.312 -16.406 1 84.88 247 SER A O 1
ATOM 1932 N N . LEU A 1 248 ? -4.648 -4.379 -18.438 1 85.94 248 LEU A N 1
ATOM 1933 C CA . LEU A 1 248 ? -5.918 -4.82 -19 1 85.94 248 LEU A CA 1
ATOM 1934 C C . LEU A 1 248 ? -6.223 -6.258 -18.609 1 85.94 248 LEU A C 1
ATOM 1936 O O . LEU A 1 248 ? -7.363 -6.59 -18.281 1 85.94 248 LEU A O 1
ATOM 1940 N N . CYS A 1 249 ? -5.242 -7.082 -18.547 1 85.75 249 CYS A N 1
ATOM 1941 C CA . CYS A 1 249 ? -5.426 -8.484 -18.188 1 85.75 249 CYS A CA 1
ATOM 1942 C C . CYS A 1 249 ? -5.832 -8.617 -16.719 1 85.75 249 CYS A C 1
ATOM 1944 O O . CYS A 1 249 ? -6.637 -9.484 -16.375 1 85.75 249 CYS A O 1
ATOM 1946 N N . LYS A 1 250 ? -5.352 -7.848 -15.914 1 78.19 250 LYS A N 1
ATOM 1947 C CA . LYS A 1 250 ? -5.605 -7.934 -14.484 1 78.19 250 LYS A CA 1
ATOM 1948 C C . LYS A 1 250 ? -7.066 -7.633 -14.164 1 78.19 250 LYS A C 1
ATOM 1950 O O . LYS A 1 250 ? -7.621 -8.164 -13.195 1 78.19 250 LYS A O 1
ATOM 1955 N N . ILE A 1 251 ? -7.66 -6.766 -15.055 1 75.94 251 ILE A N 1
ATOM 1956 C CA . ILE A 1 251 ? -9.055 -6.426 -14.789 1 75.94 251 ILE A CA 1
ATOM 1957 C C . ILE A 1 251 ? -9.969 -7.324 -15.609 1 75.94 251 ILE A C 1
ATOM 1959 O O . ILE A 1 251 ? -11.18 -7.098 -15.672 1 75.94 251 ILE A O 1
ATOM 1963 N N . GLY A 1 252 ? -9.352 -8.289 -16.359 1 80.62 252 GLY A N 1
ATOM 1964 C CA . GLY A 1 252 ? -10.133 -9.297 -17.062 1 80.62 252 GLY A CA 1
ATOM 1965 C C . GLY A 1 252 ? -10.5 -8.875 -18.484 1 80.62 252 GLY A C 1
ATOM 1966 O O . GLY A 1 252 ? -11.297 -9.555 -19.141 1 80.62 252 GLY A O 1
ATOM 1967 N N . GLN A 1 253 ? -10.047 -7.75 -18.906 1 84.5 253 GLN A N 1
ATOM 1968 C CA . GLN A 1 253 ? -10.328 -7.285 -20.25 1 84.5 253 GLN A CA 1
ATOM 1969 C C . GLN A 1 253 ? -9.297 -7.82 -21.25 1 84.5 253 GLN A C 1
ATOM 1971 O O . GLN A 1 253 ? -8.602 -7.047 -21.906 1 84.5 253 GLN A O 1
ATOM 1976 N N . VAL A 1 254 ? -9.258 -9.109 -21.422 1 88.62 254 VAL A N 1
ATOM 1977 C CA . VAL A 1 254 ? -8.234 -9.797 -22.203 1 88.62 254 VAL A CA 1
ATOM 1978 C C . VAL A 1 254 ? -8.477 -9.555 -23.688 1 88.62 254 VAL A C 1
ATOM 1980 O O . VAL A 1 254 ? -7.531 -9.578 -24.484 1 88.62 254 VAL A O 1
ATOM 1983 N N . HIS A 1 255 ? -9.727 -9.32 -24.094 1 87.69 255 HIS A N 1
ATOM 1984 C CA . HIS A 1 255 ? -10.016 -9.062 -25.5 1 87.69 255 HIS A CA 1
ATOM 1985 C C . HIS A 1 255 ? -9.461 -7.711 -25.938 1 87.69 255 HIS A C 1
ATOM 1987 O O . HIS A 1 255 ? -8.883 -7.59 -27.031 1 87.69 255 HIS A O 1
ATOM 1993 N N . GLU A 1 256 ? -9.695 -6.801 -25.078 1 87.38 256 GLU A N 1
ATOM 1994 C CA . GLU A 1 256 ? -9.102 -5.496 -25.359 1 87.38 256 GLU A CA 1
ATOM 1995 C C . GLU A 1 256 ? -7.582 -5.574 -25.391 1 87.38 256 GLU A C 1
ATOM 1997 O O . GLU A 1 256 ? -6.934 -4.883 -26.172 1 87.38 256 GLU A O 1
ATOM 2002 N N . ALA A 1 257 ? -7.027 -6.375 -24.484 1 91.31 257 ALA A N 1
ATOM 2003 C CA . ALA A 1 257 ? -5.578 -6.57 -24.453 1 91.31 257 ALA A CA 1
ATOM 2004 C C . ALA A 1 257 ? -5.082 -7.172 -25.766 1 91.31 257 ALA A C 1
ATOM 2006 O O . ALA A 1 257 ? -4.035 -6.773 -26.281 1 91.31 257 ALA A O 1
ATOM 2007 N N . LEU A 1 258 ? -5.84 -8.086 -26.344 1 91.62 258 LEU A N 1
ATOM 2008 C CA . LEU A 1 258 ? -5.469 -8.719 -27.594 1 91.62 258 LEU A CA 1
ATOM 2009 C C . LEU A 1 258 ? -5.52 -7.719 -28.75 1 91.62 258 LEU A C 1
ATOM 2011 O O . LEU A 1 258 ? -4.652 -7.73 -29.625 1 91.62 258 LEU A O 1
ATOM 2015 N N . VAL A 1 259 ? -6.562 -6.898 -28.719 1 90 259 VAL A N 1
ATOM 2016 C CA . VAL A 1 259 ? -6.672 -5.859 -29.734 1 90 259 VAL A CA 1
ATOM 2017 C C . VAL A 1 259 ? -5.453 -4.941 -29.672 1 90 259 VAL A C 1
ATOM 2019 O O . VAL A 1 259 ? -4.867 -4.605 -30.703 1 90 259 VAL A O 1
ATOM 2022 N N . LEU A 1 260 ? -5.109 -4.559 -28.547 1 89.12 260 LEU A N 1
ATOM 2023 C CA . LEU A 1 260 ? -3.953 -3.689 -28.344 1 89.12 260 LEU A CA 1
ATOM 2024 C C . LEU A 1 260 ? -2.668 -4.387 -28.781 1 89.12 260 LEU A C 1
ATOM 2026 O O . LEU A 1 260 ? -1.762 -3.746 -29.328 1 89.12 260 LEU A O 1
ATOM 2030 N N . PHE A 1 261 ? -2.59 -5.621 -28.547 1 92.31 261 PHE A N 1
ATOM 2031 C CA . PHE A 1 261 ? -1.441 -6.434 -28.922 1 92.31 261 PHE A CA 1
ATOM 2032 C C . PHE A 1 261 ? -1.226 -6.398 -30.438 1 92.31 261 PHE A C 1
ATOM 2034 O O . PHE A 1 261 ? -0.101 -6.207 -30.906 1 92.31 261 PHE A O 1
ATOM 2041 N N . TYR A 1 262 ? -2.27 -6.539 -31.062 1 91 262 TYR A N 1
ATOM 2042 C CA . TYR A 1 262 ? -2.131 -6.543 -32.531 1 91 262 TYR A CA 1
ATOM 2043 C C . TYR A 1 262 ? -1.925 -5.129 -33.062 1 91 262 TYR A C 1
ATOM 2045 O O . TYR A 1 262 ? -1.261 -4.938 -34.062 1 91 262 TYR A O 1
ATOM 2053 N N . GLU A 1 263 ? -2.432 -4.172 -32.375 1 87.62 263 GLU A N 1
ATOM 2054 C CA . GLU A 1 263 ? -2.127 -2.785 -32.719 1 87.62 263 GLU A CA 1
ATOM 2055 C C . GLU A 1 263 ? -0.639 -2.492 -32.562 1 87.62 263 GLU A C 1
ATOM 2057 O O . GLU A 1 263 ? -0.059 -1.737 -33.344 1 87.62 263 GLU A O 1
ATOM 2062 N N . MET A 1 264 ? -0.099 -2.99 -31.484 1 89.69 264 MET A N 1
ATOM 2063 C CA . MET A 1 264 ? 1.334 -2.861 -31.234 1 89.69 264 MET A CA 1
ATOM 2064 C C . MET A 1 264 ? 2.141 -3.316 -32.438 1 89.69 264 MET A C 1
ATOM 2066 O O . MET A 1 264 ? 3.066 -2.627 -32.875 1 89.69 264 MET A O 1
ATOM 2070 N N . GLU A 1 265 ? 1.807 -4.402 -32.969 1 87.69 265 GLU A N 1
ATOM 2071 C CA . GLU A 1 265 ? 2.492 -4.965 -34.156 1 87.69 265 GLU A CA 1
ATOM 2072 C C . GLU A 1 265 ? 2.309 -4.074 -35.375 1 87.69 265 GLU A C 1
ATOM 2074 O O . GLU A 1 265 ? 3.229 -3.926 -36.188 1 87.69 265 GLU A O 1
ATOM 2079 N N . ASN A 1 266 ? 1.151 -3.504 -35.438 1 86.75 266 ASN A N 1
ATOM 2080 C CA . ASN A 1 266 ? 0.854 -2.627 -36.562 1 86.75 266 ASN A CA 1
ATOM 2081 C C . ASN A 1 266 ? 1.661 -1.333 -36.5 1 86.75 266 ASN A C 1
ATOM 2083 O O . ASN A 1 266 ? 1.974 -0.736 -37.531 1 86.75 266 ASN A O 1
ATOM 2087 N N . HIS A 1 267 ? 1.961 -0.883 -35.344 1 85.75 267 HIS A N 1
ATOM 2088 C CA . HIS A 1 267 ? 2.752 0.328 -35.156 1 85.75 267 HIS A CA 1
ATOM 2089 C C . HIS A 1 267 ? 4.242 0.038 -35.281 1 85.75 267 HIS A C 1
ATOM 2091 O O . HIS A 1 267 ? 5.074 0.901 -35 1 85.75 267 HIS A O 1
ATOM 2097 N N . GLY A 1 268 ? 4.527 -1.203 -35.562 1 85.38 268 GLY A N 1
ATOM 2098 C CA . GLY A 1 268 ? 5.902 -1.564 -35.875 1 85.38 268 GLY A CA 1
ATOM 2099 C C . GLY A 1 268 ? 6.68 -2.012 -34.625 1 85.38 268 GLY A C 1
ATOM 2100 O O . GLY A 1 268 ? 7.91 -2.102 -34.688 1 85.38 268 GLY A O 1
ATOM 2101 N N . VAL A 1 269 ? 6.031 -2.227 -33.531 1 89.94 269 VAL A N 1
ATOM 2102 C CA . VAL A 1 269 ? 6.707 -2.695 -32.344 1 89.94 269 VAL A CA 1
ATOM 2103 C C . VAL A 1 269 ? 6.57 -4.211 -32.219 1 89.94 269 VAL A C 1
ATOM 2105 O O . VAL A 1 269 ? 5.457 -4.738 -32.188 1 89.94 269 VAL A O 1
ATOM 2108 N N . GLU A 1 270 ? 7.656 -4.906 -32.156 1 88.38 270 GLU A N 1
ATOM 2109 C CA . GLU A 1 270 ? 7.629 -6.363 -32.094 1 88.38 270 GLU A CA 1
ATOM 2110 C C . GLU A 1 270 ? 7.48 -6.84 -30.656 1 88.38 270 GLU A C 1
ATOM 2112 O O . GLU A 1 270 ? 8.242 -6.43 -29.781 1 88.38 270 GLU A O 1
ATOM 2117 N N . PRO A 1 271 ? 6.484 -7.664 -30.516 1 88.06 271 PRO A N 1
ATOM 2118 C CA . PRO A 1 271 ? 6.34 -8.219 -29.156 1 88.06 271 PRO A CA 1
ATOM 2119 C C . PRO A 1 271 ? 7.516 -9.102 -28.766 1 88.06 271 PRO A C 1
ATOM 2121 O O . PRO A 1 271 ? 8.148 -9.719 -29.625 1 88.06 271 PRO A O 1
ATOM 2124 N N . ASP A 1 272 ? 7.863 -9.008 -27.531 1 83.69 272 ASP A N 1
ATOM 2125 C CA . ASP A 1 272 ? 8.938 -9.852 -27.016 1 83.69 272 ASP A CA 1
ATOM 2126 C C . ASP A 1 272 ? 8.391 -10.914 -26.062 1 83.69 272 ASP A C 1
ATOM 2128 O O . ASP A 1 272 ? 7.172 -11.094 -25.969 1 83.69 272 ASP A O 1
ATOM 2132 N N . HIS A 1 273 ? 9.297 -11.664 -25.5 1 80.19 273 HIS A N 1
ATOM 2133 C CA . HIS A 1 273 ? 8.914 -12.75 -24.594 1 80.19 273 HIS A CA 1
ATOM 2134 C C . HIS A 1 273 ? 8.055 -12.234 -23.453 1 80.19 273 HIS A C 1
ATOM 2136 O O . HIS A 1 273 ? 7.129 -12.922 -23 1 80.19 273 HIS A O 1
ATOM 2142 N N . ILE A 1 274 ? 8.297 -11.047 -23.031 1 80.38 274 ILE A N 1
ATOM 2143 C CA . ILE A 1 274 ? 7.559 -10.461 -21.922 1 80.38 274 ILE A CA 1
ATOM 2144 C C . ILE A 1 274 ? 6.113 -10.195 -22.359 1 80.38 274 ILE A C 1
ATOM 2146 O O . ILE A 1 274 ? 5.176 -10.531 -21.625 1 80.38 274 ILE A O 1
ATOM 2150 N N . THR A 1 275 ? 6.027 -9.656 -23.484 1 87.88 275 THR A N 1
ATOM 2151 C CA . THR A 1 275 ? 4.711 -9.312 -24 1 87.88 275 THR A CA 1
ATOM 2152 C C . THR A 1 275 ? 3.842 -10.555 -24.141 1 87.88 275 THR A C 1
ATOM 2154 O O . THR A 1 275 ? 2.697 -10.578 -23.688 1 87.88 275 THR A O 1
ATOM 2157 N N . TYR A 1 276 ? 4.379 -11.57 -24.734 1 86.19 276 TYR A N 1
ATOM 2158 C CA . TYR A 1 276 ? 3.641 -12.812 -24.938 1 86.19 276 TYR A CA 1
ATOM 2159 C C . TYR A 1 276 ? 3.283 -13.461 -23.609 1 86.19 276 TYR A C 1
ATOM 2161 O O . TYR A 1 276 ? 2.162 -13.938 -23.422 1 86.19 276 TYR A O 1
ATOM 2169 N N . SER A 1 277 ? 4.219 -13.484 -22.719 1 82.06 277 SER A N 1
ATOM 2170 C CA . SER A 1 277 ? 4.004 -14.125 -21.438 1 82.06 277 SER A CA 1
ATOM 2171 C C . SER A 1 277 ? 2.863 -13.469 -20.672 1 82.06 277 SER A C 1
ATOM 2173 O O . SER A 1 277 ? 2.033 -14.156 -20.062 1 82.06 277 SER A O 1
ATOM 2175 N N . ILE A 1 278 ? 2.854 -12.211 -20.672 1 85.19 278 ILE A N 1
ATOM 2176 C CA . ILE A 1 278 ? 1.822 -11.461 -19.953 1 85.19 278 ILE A CA 1
ATOM 2177 C C . ILE A 1 278 ? 0.451 -11.781 -20.547 1 85.19 278 ILE A C 1
ATOM 2179 O O . ILE A 1 278 ? -0.509 -12.023 -19.812 1 85.19 278 ILE A O 1
ATOM 2183 N N . LEU A 1 279 ? 0.375 -11.82 -21.812 1 89.19 279 LEU A N 1
ATOM 2184 C CA . LEU A 1 279 ? -0.899 -12.078 -22.484 1 89.19 279 LEU A CA 1
ATOM 2185 C C . LEU A 1 279 ? -1.349 -13.516 -22.266 1 89.19 279 LEU A C 1
ATOM 2187 O O . LEU A 1 279 ? -2.533 -13.773 -22.031 1 89.19 279 LEU A O 1
ATOM 2191 N N . ILE A 1 280 ? -0.433 -14.43 -22.375 1 86.81 280 ILE A N 1
ATOM 2192 C CA . ILE A 1 280 ? -0.748 -15.836 -22.188 1 86.81 280 ILE A CA 1
ATOM 2193 C C . ILE A 1 280 ? -1.264 -16.062 -20.766 1 86.81 280 ILE A C 1
ATOM 2195 O O . ILE A 1 280 ? -2.283 -16.719 -20.562 1 86.81 280 ILE A O 1
ATOM 2199 N N . HIS A 1 281 ? -0.615 -15.523 -19.797 1 82.19 281 HIS A N 1
ATOM 2200 C CA . HIS A 1 281 ? -1.053 -15.648 -18.422 1 82.19 281 HIS A CA 1
ATOM 2201 C C . HIS A 1 281 ? -2.424 -15.016 -18.203 1 82.19 281 HIS A C 1
ATOM 2203 O O . HIS A 1 281 ? -3.268 -15.562 -17.5 1 82.19 281 HIS A O 1
ATOM 2209 N N . GLY A 1 282 ? -2.555 -13.852 -18.797 1 84.69 282 GLY A N 1
ATOM 2210 C CA . GLY A 1 282 ? -3.84 -13.172 -18.688 1 84.69 282 GLY A CA 1
ATOM 2211 C C . GLY A 1 282 ? -4.984 -13.977 -19.281 1 84.69 282 GLY A C 1
ATOM 2212 O O . GLY A 1 282 ? -6.059 -14.062 -18.672 1 84.69 282 GLY A O 1
ATOM 2213 N N . LEU A 1 283 ? -4.762 -14.523 -20.375 1 87.12 283 LEU A N 1
ATOM 2214 C CA . LEU A 1 283 ? -5.777 -15.336 -21.031 1 87.12 283 LEU A CA 1
ATOM 2215 C C . LEU A 1 283 ? -6.09 -16.594 -20.219 1 87.12 283 LEU A C 1
ATOM 2217 O O . LEU A 1 283 ? -7.254 -16.969 -20.078 1 87.12 283 LEU A O 1
ATOM 2221 N N . CYS A 1 284 ? -5.09 -17.172 -19.656 1 83.62 284 CYS A N 1
ATOM 2222 C CA . CYS A 1 284 ? -5.27 -18.375 -18.844 1 83.62 284 CYS A CA 1
ATOM 2223 C C . CYS A 1 284 ? -6.059 -18.062 -17.578 1 83.62 284 CYS A C 1
ATOM 2225 O O . CYS A 1 284 ? -6.898 -18.859 -17.156 1 83.62 284 CYS A O 1
ATOM 2227 N N . LYS A 1 285 ? -5.816 -17.031 -17.047 1 78.31 285 LYS A N 1
ATOM 2228 C CA . LYS A 1 285 ? -6.516 -16.656 -15.82 1 78.31 285 LYS A CA 1
ATOM 2229 C C . LYS A 1 285 ? -8.008 -16.469 -16.078 1 78.31 285 LYS A C 1
ATOM 2231 O O . LYS A 1 285 ? -8.828 -16.734 -15.195 1 78.31 285 LYS A O 1
ATOM 2236 N N . GLN A 1 286 ? -8.305 -16.016 -17.328 1 79.5 286 GLN A N 1
ATOM 2237 C CA . GLN A 1 286 ? -9.703 -15.797 -17.688 1 79.5 286 GLN A CA 1
ATOM 2238 C C . GLN A 1 286 ? -10.328 -17.062 -18.266 1 79.5 286 GLN A C 1
ATOM 2240 O O . GLN A 1 286 ? -11.484 -17.031 -18.703 1 79.5 286 GLN A O 1
ATOM 2245 N N . GLY A 1 287 ? -9.531 -18.141 -18.359 1 78.94 287 GLY A N 1
ATOM 2246 C CA . GLY A 1 287 ? -10.039 -19.422 -18.844 1 78.94 287 GLY A CA 1
ATOM 2247 C C . GLY A 1 287 ? -10.039 -19.531 -20.359 1 78.94 287 GLY A C 1
ATOM 2248 O O . GLY A 1 287 ? -10.602 -20.469 -20.922 1 78.94 287 GLY A O 1
ATOM 2249 N N . GLU A 1 288 ? -9.539 -18.531 -20.953 1 85.06 288 GLU A N 1
ATOM 2250 C CA . GLU A 1 288 ? -9.445 -18.562 -22.406 1 85.06 288 GLU A CA 1
ATOM 2251 C C . GLU A 1 288 ? -8.211 -19.328 -22.875 1 85.06 288 GLU A C 1
ATOM 2253 O O . GLU A 1 288 ? -7.348 -18.766 -23.562 1 85.06 288 GLU A O 1
ATOM 2258 N N . VAL A 1 289 ? -8.164 -20.578 -22.703 1 85.94 289 VAL A N 1
ATOM 2259 C CA . VAL A 1 289 ? -6.992 -21.438 -22.875 1 85.94 289 VAL A CA 1
ATOM 2260 C C . VAL A 1 289 ? -6.695 -21.609 -24.359 1 85.94 289 VAL A C 1
ATOM 2262 O O . VAL A 1 289 ? -5.535 -21.656 -24.766 1 85.94 289 VAL A O 1
ATOM 2265 N N . GLN A 1 290 ? -7.75 -21.672 -25.141 1 84.56 290 GLN A N 1
ATOM 2266 C CA . GLN A 1 290 ? -7.547 -21.875 -26.562 1 84.56 290 GLN A CA 1
ATOM 2267 C C . GLN A 1 290 ? -6.84 -20.672 -27.188 1 84.56 290 GLN A C 1
ATOM 2269 O O . GLN A 1 290 ? -5.934 -20.844 -28.016 1 84.56 290 GLN A O 1
ATOM 2274 N N . SER A 1 291 ? -7.285 -19.578 -26.812 1 88.12 291 SER A N 1
ATOM 2275 C CA . SER A 1 291 ? -6.621 -18.359 -27.281 1 88.12 291 SER A CA 1
ATOM 2276 C C . SER A 1 291 ? -5.172 -18.312 -26.812 1 88.12 291 SER A C 1
ATOM 2278 O O . SER A 1 291 ? -4.289 -17.859 -27.562 1 88.12 291 SER A O 1
ATOM 2280 N N . ALA A 1 292 ? -4.891 -18.703 -25.578 1 89.06 292 ALA A N 1
ATOM 2281 C CA . ALA A 1 292 ? -3.539 -18.75 -25.031 1 89.06 292 ALA A CA 1
ATOM 2282 C C . ALA A 1 292 ? -2.648 -19.703 -25.828 1 89.06 292 ALA A C 1
ATOM 2284 O O . ALA A 1 292 ? -1.486 -19.391 -26.109 1 89.06 292 ALA A O 1
ATOM 2285 N N . LEU A 1 293 ? -3.27 -20.812 -26.234 1 86.94 293 LEU A N 1
ATOM 2286 C CA . LEU A 1 293 ? -2.533 -21.797 -27.016 1 86.94 293 LEU A CA 1
ATOM 2287 C C . LEU A 1 293 ? -2.199 -21.25 -28.406 1 86.94 293 LEU A C 1
ATOM 2289 O O . LEU A 1 293 ? -1.115 -21.516 -28.922 1 86.94 293 LEU A O 1
ATOM 2293 N N . LEU A 1 294 ? -3.117 -20.578 -28.984 1 88.75 294 LEU A N 1
ATOM 2294 C CA . LEU A 1 294 ? -2.885 -19.984 -30.297 1 88.75 294 LEU A CA 1
ATOM 2295 C C . LEU A 1 294 ? -1.757 -18.953 -30.234 1 88.75 294 LEU A C 1
ATOM 2297 O O . LEU A 1 294 ? -0.914 -18.891 -31.125 1 88.75 294 LEU A O 1
ATOM 2301 N N . LEU A 1 295 ? -1.736 -18.172 -29.25 1 89.69 295 LEU A N 1
ATOM 2302 C CA . LEU A 1 295 ? -0.687 -17.188 -29.062 1 89.69 295 LEU A CA 1
ATOM 2303 C C . LEU A 1 295 ? 0.666 -17.859 -28.859 1 89.69 295 LEU A C 1
ATOM 2305 O O . LEU A 1 295 ? 1.695 -17.344 -29.297 1 89.69 295 LEU A O 1
ATOM 2309 N N . TYR A 1 296 ? 0.613 -18.875 -28.094 1 86.38 296 TYR A N 1
ATOM 2310 C CA . TYR A 1 296 ? 1.835 -19.641 -27.859 1 86.38 296 TYR A CA 1
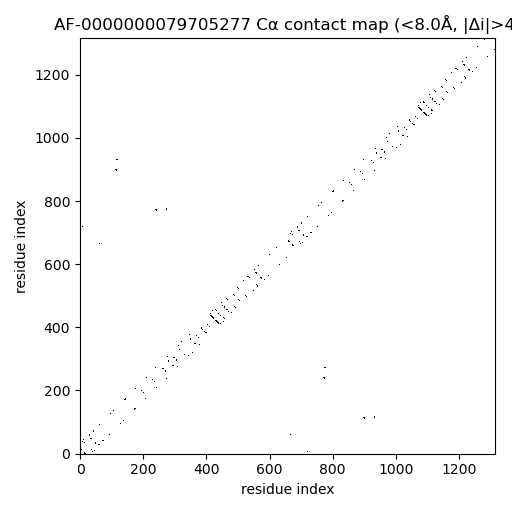ATOM 2311 C C . TYR A 1 296 ? 2.416 -20.172 -29.172 1 86.38 296 TYR A C 1
ATOM 2313 O O . TYR A 1 296 ? 3.629 -20.125 -29.375 1 86.38 296 TYR A O 1
ATOM 2321 N N . LYS A 1 297 ? 1.554 -20.656 -29.953 1 85.75 297 LYS A N 1
ATOM 2322 C CA . LYS A 1 297 ? 1.997 -21.141 -31.25 1 85.75 297 LYS A CA 1
ATOM 2323 C C . LYS A 1 297 ? 2.59 -20.016 -32.094 1 85.75 297 LYS A C 1
ATOM 2325 O O . LYS A 1 297 ? 3.59 -20.203 -32.781 1 85.75 297 LYS A O 1
ATOM 2330 N N . GLU A 1 298 ? 1.976 -18.938 -32 1 88.69 298 GLU A N 1
ATOM 2331 C CA . GLU A 1 298 ? 2.49 -17.766 -32.719 1 88.69 298 GLU A CA 1
ATOM 2332 C C . GLU A 1 298 ? 3.871 -17.375 -32.188 1 88.69 298 GLU A C 1
ATOM 2334 O O . GLU A 1 298 ? 4.762 -17.047 -32.969 1 88.69 298 GLU A O 1
ATOM 2339 N N . MET A 1 299 ? 3.988 -17.312 -30.938 1 87.94 299 MET A N 1
ATOM 2340 C CA . MET A 1 299 ? 5.262 -17 -30.297 1 87.94 299 MET A CA 1
ATOM 2341 C C . MET A 1 299 ? 6.363 -17.938 -30.781 1 87.94 299 MET A C 1
ATOM 2343 O O . MET A 1 299 ? 7.473 -17.5 -31.078 1 87.94 299 MET A O 1
ATOM 2347 N N . CYS A 1 300 ? 6.066 -19.188 -30.859 1 82 300 CYS A N 1
ATOM 2348 C CA . CYS A 1 300 ? 7.031 -20.188 -31.297 1 82 300 CYS A CA 1
ATOM 2349 C C . CYS A 1 300 ? 7.391 -20 -32.781 1 82 300 CYS A C 1
ATOM 2351 O O . CYS A 1 300 ? 8.547 -20.188 -33.156 1 82 300 CYS A O 1
ATOM 2353 N N . SER A 1 301 ? 6.406 -19.672 -33.5 1 86.62 301 SER A N 1
ATOM 2354 C CA . SER A 1 301 ? 6.648 -19.469 -34.906 1 86.62 301 SER A CA 1
ATOM 2355 C C . SER A 1 301 ? 7.598 -18.297 -35.125 1 86.62 301 SER A C 1
ATOM 2357 O O . SER A 1 301 ? 8.32 -18.25 -36.125 1 86.62 301 SER A O 1
ATOM 2359 N N . LYS A 1 302 ? 7.629 -17.359 -34.25 1 87.19 302 LYS A N 1
ATOM 2360 C CA . LYS A 1 302 ? 8.508 -16.203 -34.344 1 87.19 302 LYS A CA 1
ATOM 2361 C C . LYS A 1 302 ? 9.852 -16.469 -33.688 1 87.19 302 LYS A C 1
ATOM 2363 O O . LYS A 1 302 ? 10.648 -15.555 -33.5 1 87.19 302 LYS A O 1
ATOM 2368 N N . SER A 1 303 ? 10.039 -17.703 -33.25 1 82.12 303 SER A N 1
ATOM 2369 C CA . SER A 1 303 ? 11.281 -18.188 -32.656 1 82.12 303 SER A CA 1
ATOM 2370 C C . SER A 1 303 ? 11.562 -17.516 -31.312 1 82.12 303 SER A C 1
ATOM 2372 O O . SER A 1 303 ? 12.703 -17.172 -31.016 1 82.12 303 SER A O 1
ATOM 2374 N N . ILE A 1 304 ? 10.516 -17.125 -30.703 1 82.06 304 ILE A N 1
ATOM 2375 C CA . ILE A 1 304 ? 10.656 -16.625 -29.344 1 82.06 304 ILE A CA 1
ATOM 2376 C C . ILE A 1 304 ? 10.578 -17.797 -28.359 1 82.06 304 ILE A C 1
ATOM 2378 O O . ILE A 1 304 ? 9.57 -18.516 -28.312 1 82.06 304 ILE A O 1
ATOM 2382 N N . PRO A 1 305 ? 11.594 -18.047 -27.672 1 71.56 305 PRO A N 1
ATOM 2383 C CA . PRO A 1 305 ? 11.586 -19.234 -26.797 1 71.56 305 PRO A CA 1
ATOM 2384 C C . PRO A 1 305 ? 10.602 -19.109 -25.641 1 71.56 305 PRO A C 1
ATOM 2386 O O . PRO A 1 305 ? 10.523 -18.062 -25 1 71.56 305 PRO A O 1
ATOM 2389 N N . PRO A 1 306 ? 9.859 -20.172 -25.562 1 66.5 306 PRO A N 1
ATOM 2390 C CA . PRO A 1 306 ? 8.93 -20.141 -24.422 1 66.5 306 PRO A CA 1
ATOM 2391 C C . PRO A 1 306 ? 9.633 -20.25 -23.078 1 66.5 306 PRO A C 1
ATOM 2393 O O . PRO A 1 306 ? 10.742 -20.797 -23 1 66.5 306 PRO A O 1
ATOM 2396 N N . ASN A 1 307 ? 9.094 -19.547 -22.062 1 70.69 307 ASN A N 1
ATOM 2397 C CA . ASN A 1 307 ? 9.625 -19.688 -20.719 1 70.69 307 ASN A CA 1
ATOM 2398 C C . ASN A 1 307 ? 8.797 -20.641 -19.875 1 70.69 307 ASN A C 1
ATOM 2400 O O . ASN A 1 307 ? 7.637 -20.922 -20.203 1 70.69 307 ASN A O 1
ATOM 2404 N N . SER A 1 308 ? 9.422 -21.344 -18.984 1 71.12 308 SER A N 1
ATOM 2405 C CA . SER A 1 308 ? 8.773 -22.328 -18.141 1 71.12 308 SER A CA 1
ATOM 2406 C C . SER A 1 308 ? 7.559 -21.734 -17.422 1 71.12 308 SER A C 1
ATOM 2408 O O . SER A 1 308 ? 6.586 -22.453 -17.156 1 71.12 308 SER A O 1
ATOM 2410 N N . HIS A 1 309 ? 7.566 -20.562 -17.281 1 71.12 309 HIS A N 1
ATOM 2411 C CA . HIS A 1 309 ? 6.457 -19.938 -16.562 1 71.12 309 HIS A CA 1
ATOM 2412 C C . HIS A 1 309 ? 5.215 -19.844 -17.453 1 71.12 309 HIS A C 1
ATOM 2414 O O . HIS A 1 309 ? 4.102 -20.094 -16.984 1 71.12 309 HIS A O 1
ATOM 2420 N N . SER A 1 310 ? 5.516 -19.453 -18.688 1 73.38 310 SER A N 1
ATOM 2421 C CA . SER A 1 310 ? 4.387 -19.391 -19.609 1 73.38 310 SER A CA 1
ATOM 2422 C C . SER A 1 310 ? 3.832 -20.781 -19.906 1 73.38 310 SER A C 1
ATOM 2424 O O . SER A 1 310 ? 2.617 -20.969 -20 1 73.38 310 SER A O 1
ATOM 2426 N N . ALA A 1 311 ? 4.738 -21.672 -20.047 1 78 311 ALA A N 1
ATOM 2427 C CA . ALA A 1 311 ? 4.32 -23.062 -20.281 1 78 311 ALA A CA 1
ATOM 2428 C C . ALA A 1 311 ? 3.516 -23.594 -19.109 1 78 311 ALA A C 1
ATOM 2430 O O . ALA A 1 311 ? 2.516 -24.297 -19.297 1 78 311 ALA A O 1
ATOM 2431 N N . GLY A 1 312 ? 3.951 -23.312 -17.969 1 79.44 312 GLY A N 1
ATOM 2432 C CA . GLY A 1 312 ? 3.244 -23.75 -16.766 1 79.44 312 GLY A CA 1
ATOM 2433 C C . GLY A 1 312 ? 1.852 -23.156 -16.656 1 79.44 312 GLY A C 1
ATOM 2434 O O . GLY A 1 312 ? 0.914 -23.844 -16.234 1 79.44 312 GLY A O 1
ATOM 2435 N N . ALA A 1 313 ? 1.767 -21.938 -17.031 1 78.19 313 ALA A N 1
ATOM 2436 C CA . ALA A 1 313 ? 0.468 -21.281 -16.953 1 78.19 313 ALA A CA 1
ATOM 2437 C C . ALA A 1 313 ? -0.532 -21.922 -17.906 1 78.19 313 ALA A C 1
ATOM 2439 O O . ALA A 1 313 ? -1.699 -22.109 -17.562 1 78.19 313 ALA A O 1
ATOM 2440 N N . ILE A 1 314 ? -0.074 -22.25 -19.047 1 83.19 314 ILE A N 1
ATOM 2441 C CA . ILE A 1 314 ? -0.933 -22.891 -20.031 1 83.19 314 ILE A CA 1
ATOM 2442 C C . ILE A 1 314 ? -1.342 -24.266 -19.547 1 83.19 314 ILE A C 1
ATOM 2444 O O . ILE A 1 314 ? -2.52 -24.641 -19.594 1 83.19 314 ILE A O 1
ATOM 2448 N N . LEU A 1 315 ? -0.366 -24.969 -19.094 1 87.19 315 LEU A N 1
ATOM 2449 C CA . LEU A 1 315 ? -0.627 -26.312 -18.594 1 87.19 315 LEU A CA 1
ATOM 2450 C C . LEU A 1 315 ? -1.626 -26.281 -17.438 1 87.19 315 LEU A C 1
ATOM 2452 O O . LEU A 1 315 ? -2.557 -27.094 -17.406 1 87.19 315 LEU A O 1
ATOM 2456 N N . LEU A 1 316 ? -1.437 -25.453 -16.562 1 85.5 316 LEU A N 1
ATOM 2457 C CA . LEU A 1 316 ? -2.322 -25.312 -15.414 1 85.5 316 LEU A CA 1
ATOM 2458 C C . LEU A 1 316 ? -3.736 -24.953 -15.852 1 85.5 316 LEU A C 1
ATOM 2460 O O . LEU A 1 316 ? -4.711 -25.5 -15.336 1 85.5 316 LEU A O 1
ATOM 2464 N N . SER A 1 317 ? -3.842 -24.094 -16.719 1 81.56 317 SER A N 1
ATOM 2465 C CA . SER A 1 317 ? -5.148 -23.656 -17.203 1 81.56 317 SER A CA 1
ATOM 2466 C C . SER A 1 317 ? -5.879 -24.781 -17.938 1 81.56 317 SER A C 1
ATOM 2468 O O . SER A 1 317 ? -7.094 -24.922 -17.797 1 81.56 317 SER A O 1
ATOM 2470 N N . LEU A 1 318 ? -5.172 -25.5 -18.672 1 85.62 318 LEU A N 1
ATOM 2471 C CA . LEU A 1 318 ? -5.762 -26.641 -19.375 1 85.62 318 LEU A CA 1
ATOM 2472 C C . LEU A 1 318 ? -6.301 -27.656 -18.375 1 85.62 318 LEU A C 1
ATOM 2474 O O . LEU A 1 318 ? -7.426 -28.141 -18.531 1 85.62 318 LEU A O 1
ATOM 2478 N N . CYS A 1 319 ? -5.551 -27.922 -17.375 1 86.69 319 CYS A N 1
ATOM 2479 C CA . CYS A 1 319 ? -5.949 -28.875 -16.359 1 86.69 319 CYS A CA 1
ATOM 2480 C C . CYS A 1 319 ? -7.145 -28.375 -15.555 1 86.69 319 CYS A C 1
ATOM 2482 O O . CYS A 1 319 ? -8.07 -29.125 -15.266 1 86.69 319 CYS A O 1
ATOM 2484 N N . LYS A 1 320 ? -7.109 -27.188 -15.242 1 81.75 320 LYS A N 1
ATOM 2485 C CA . LYS A 1 320 ? -8.188 -26.594 -14.453 1 81.75 320 LYS A CA 1
ATOM 2486 C C . LYS A 1 320 ? -9.508 -26.641 -15.219 1 81.75 320 LYS A C 1
ATOM 2488 O O . LYS A 1 320 ? -10.57 -26.781 -14.609 1 81.75 320 LYS A O 1
ATOM 2493 N N . ASN A 1 321 ? -9.391 -26.516 -16.484 1 78.81 321 ASN A N 1
ATOM 2494 C CA . ASN A 1 321 ? -10.594 -26.484 -17.312 1 78.81 321 ASN A CA 1
ATOM 2495 C C . ASN A 1 321 ? -11 -27.891 -17.75 1 78.81 321 ASN A C 1
ATOM 2497 O O . ASN A 1 321 ? -11.852 -28.062 -18.609 1 78.81 321 ASN A O 1
ATOM 2501 N N . GLY A 1 322 ? -10.352 -28.891 -17.219 1 82 322 GLY A N 1
ATOM 2502 C CA . GLY A 1 322 ? -10.719 -30.281 -17.453 1 82 322 GLY A CA 1
ATOM 2503 C C . GLY A 1 322 ? -10.219 -30.797 -18.797 1 82 322 GLY A C 1
ATOM 2504 O O . GLY A 1 322 ? -10.617 -31.875 -19.219 1 82 322 GLY A O 1
ATOM 2505 N N . MET A 1 323 ? -9.461 -30.031 -19.438 1 86.94 323 MET A N 1
ATOM 2506 C CA . MET A 1 323 ? -8.906 -30.438 -20.734 1 86.94 323 MET A CA 1
ATOM 2507 C C . MET A 1 323 ? -7.605 -31.219 -20.531 1 86.94 323 MET A C 1
ATOM 2509 O O . MET A 1 323 ? -6.559 -30.812 -21.062 1 86.94 323 MET A O 1
ATOM 2513 N N . VAL A 1 324 ? -7.672 -32.344 -19.922 1 91.25 324 VAL A N 1
ATOM 2514 C CA . VAL A 1 324 ? -6.512 -33.125 -19.484 1 91.25 324 VAL A CA 1
ATOM 2515 C C . VAL A 1 324 ? -5.793 -33.719 -20.688 1 91.25 324 VAL A C 1
ATOM 2517 O O . VAL A 1 324 ? -4.562 -33.812 -20.703 1 91.25 324 VAL A O 1
ATOM 2520 N N . LEU A 1 325 ? -6.598 -34.125 -21.703 1 89.75 325 LEU A N 1
ATOM 2521 C CA . LEU A 1 325 ? -5.984 -34.719 -22.891 1 89.75 325 LEU A CA 1
ATOM 2522 C C . LEU A 1 325 ? -5.145 -33.688 -23.625 1 89.75 325 LEU A C 1
ATOM 2524 O O . LEU A 1 325 ? -4.023 -33.969 -24.047 1 89.75 325 LEU A O 1
ATOM 2528 N N . GLU A 1 326 ? -5.773 -32.562 -23.812 1 89.19 326 GLU A N 1
ATOM 2529 C CA . GLU A 1 326 ? -5.035 -31.484 -24.453 1 89.19 326 GLU A CA 1
ATOM 2530 C C . GLU A 1 326 ? -3.809 -31.094 -23.625 1 89.19 326 GLU A C 1
ATOM 2532 O O . GLU A 1 326 ? -2.758 -30.781 -24.188 1 89.19 326 GLU A O 1
ATOM 2537 N N . ALA A 1 327 ? -3.922 -31.047 -22.328 1 92 327 ALA A N 1
ATOM 2538 C CA . ALA A 1 327 ? -2.807 -30.734 -21.438 1 92 327 ALA A CA 1
ATOM 2539 C C . ALA A 1 327 ? -1.66 -31.734 -21.625 1 92 327 ALA A C 1
ATOM 2541 O O . ALA A 1 327 ? -0.493 -31.328 -21.672 1 92 327 ALA A O 1
ATOM 2542 N N . ARG A 1 328 ? -2.029 -32.969 -21.75 1 92.38 328 ARG A N 1
ATOM 2543 C CA . ARG A 1 328 ? -1.009 -34 -21.938 1 92.38 328 ARG A CA 1
ATOM 2544 C C . ARG A 1 328 ? -0.293 -33.812 -23.266 1 92.38 328 ARG A C 1
ATOM 2546 O O . ARG A 1 328 ? 0.93 -33.969 -23.344 1 92.38 328 ARG A O 1
ATOM 2553 N N . MET A 1 329 ? -1.088 -33.562 -24.297 1 90.38 329 MET A N 1
ATOM 2554 C CA . MET A 1 329 ? -0.494 -33.344 -25.625 1 90.38 329 MET A CA 1
ATOM 2555 C C . MET A 1 329 ? 0.479 -32.156 -25.578 1 90.38 329 MET A C 1
ATOM 2557 O O . MET A 1 329 ? 1.573 -32.25 -26.141 1 90.38 329 MET A O 1
ATOM 2561 N N . TYR A 1 330 ? 0.084 -31.188 -25.016 1 88.12 330 TYR A N 1
ATOM 2562 C CA . TYR A 1 330 ? 0.934 -30.016 -24.875 1 88.12 330 TYR A CA 1
ATOM 2563 C C . TYR A 1 330 ? 2.188 -30.344 -24.078 1 88.12 330 TYR A C 1
ATOM 2565 O O . TYR A 1 330 ? 3.293 -29.938 -24.453 1 88.12 330 TYR A O 1
ATOM 2573 N N . PHE A 1 331 ? 2.047 -30.984 -22.984 1 91.69 331 PHE A N 1
ATOM 2574 C CA . PHE A 1 331 ? 3.156 -31.391 -22.125 1 91.69 331 PHE A CA 1
ATOM 2575 C C . PHE A 1 331 ? 4.164 -32.219 -22.906 1 91.69 331 PHE A C 1
ATOM 2577 O O . PHE A 1 331 ? 5.375 -32 -22.797 1 91.69 331 PHE A O 1
ATOM 2584 N N . ASP A 1 332 ? 3.584 -33.125 -23.594 1 90 332 ASP A N 1
ATOM 2585 C CA . ASP A 1 332 ? 4.453 -33.969 -24.406 1 90 332 ASP A CA 1
ATOM 2586 C C . ASP A 1 332 ? 5.242 -33.156 -25.422 1 90 332 ASP A C 1
ATOM 2588 O O . ASP A 1 332 ? 6.395 -33.469 -25.734 1 90 332 ASP A O 1
ATOM 2592 N N . SER A 1 333 ? 4.574 -32.188 -25.922 1 86.25 333 SER A N 1
ATOM 2593 C CA . SER A 1 333 ? 5.273 -31.328 -26.859 1 86.25 333 SER A CA 1
ATOM 2594 C C . SER A 1 333 ? 6.41 -30.578 -26.172 1 86.25 333 SER A C 1
ATOM 2596 O O . SER A 1 333 ? 7.461 -30.344 -26.781 1 86.25 333 SER A O 1
ATOM 2598 N N . LEU A 1 334 ? 6.246 -30.188 -24.969 1 86.69 334 LEU A N 1
ATOM 2599 C CA . LEU A 1 334 ? 7.289 -29.516 -24.203 1 86.69 334 LEU A CA 1
ATOM 2600 C C . LEU A 1 334 ? 8.453 -30.453 -23.922 1 86.69 334 LEU A C 1
ATOM 2602 O O . LEU A 1 334 ? 9.617 -30.047 -23.969 1 86.69 334 LEU A O 1
ATOM 2606 N N . VAL A 1 335 ? 8.125 -31.641 -23.594 1 86.5 335 VAL A N 1
ATOM 2607 C CA . VAL A 1 335 ? 9.148 -32.656 -23.297 1 86.5 335 VAL A CA 1
ATOM 2608 C C . VAL A 1 335 ? 9.961 -32.938 -24.562 1 86.5 335 VAL A C 1
ATOM 2610 O O . VAL A 1 335 ? 11.188 -33.062 -24.5 1 86.5 335 VAL A O 1
ATOM 2613 N N . MET A 1 336 ? 9.258 -33.031 -25.672 1 84.44 336 MET A N 1
ATOM 2614 C CA . MET A 1 336 ? 9.914 -33.344 -26.938 1 84.44 336 MET A CA 1
ATOM 2615 C C . MET A 1 336 ? 10.859 -32.219 -27.344 1 84.44 336 MET A C 1
ATOM 2617 O O . MET A 1 336 ? 11.93 -32.469 -27.906 1 84.44 336 MET A O 1
ATOM 2621 N N . ASN A 1 337 ? 10.477 -31.047 -27.031 1 79.12 337 ASN A N 1
ATOM 2622 C CA . ASN A 1 337 ? 11.297 -29.891 -27.391 1 79.12 337 ASN A CA 1
ATOM 2623 C C . ASN A 1 337 ? 12.328 -29.578 -26.312 1 79.12 337 ASN A C 1
ATOM 2625 O O . ASN A 1 337 ? 12.977 -28.531 -26.359 1 79.12 337 ASN A O 1
ATOM 2629 N N . ASP A 1 338 ? 12.398 -30.422 -25.281 1 77.75 338 ASP A N 1
ATOM 2630 C CA . ASP A 1 338 ? 13.375 -30.328 -24.203 1 77.75 338 ASP A CA 1
ATOM 2631 C C . ASP A 1 338 ? 13.156 -29.062 -23.375 1 77.75 338 ASP A C 1
ATOM 2633 O O . ASP A 1 338 ? 14.117 -28.391 -22.969 1 77.75 338 ASP A O 1
ATOM 2637 N N . SER A 1 339 ? 11.938 -28.672 -23.312 1 75.75 339 SER A N 1
ATOM 2638 C CA . SER A 1 339 ? 11.594 -27.469 -22.547 1 75.75 339 SER A CA 1
ATOM 2639 C C . SER A 1 339 ? 11.086 -27.844 -21.156 1 75.75 339 SER A C 1
ATOM 2641 O O . SER A 1 339 ? 10.812 -26.953 -20.328 1 75.75 339 SER A O 1
ATOM 2643 N N . ALA A 1 340 ? 10.938 -29.094 -20.891 1 76.06 340 ALA A N 1
ATOM 2644 C CA . ALA A 1 340 ? 10.359 -29.547 -19.609 1 76.06 340 ALA A CA 1
ATOM 2645 C C . ALA A 1 340 ? 11.438 -30.078 -18.688 1 76.06 340 ALA A C 1
ATOM 2647 O O . ALA A 1 340 ? 11.445 -31.281 -18.359 1 76.06 340 ALA A O 1
ATOM 2648 N N . HIS A 1 341 ? 12.242 -29.219 -18.25 1 74.62 341 HIS A N 1
ATOM 2649 C CA . HIS A 1 341 ? 13.305 -29.656 -17.344 1 74.62 341 HIS A CA 1
ATOM 2650 C C . HIS A 1 341 ? 12.93 -29.406 -15.891 1 74.62 341 HIS A C 1
ATOM 2652 O O . HIS A 1 341 ? 13.539 -29.969 -14.984 1 74.62 341 HIS A O 1
ATOM 2658 N N . ASP A 1 342 ? 11.977 -28.719 -15.758 1 74.44 342 ASP A N 1
ATOM 2659 C CA . ASP A 1 342 ? 11.578 -28.312 -14.422 1 74.44 342 ASP A CA 1
ATOM 2660 C C . ASP A 1 342 ? 10.523 -29.234 -13.836 1 74.44 342 ASP A C 1
ATOM 2662 O O . ASP A 1 342 ? 9.609 -29.672 -14.547 1 74.44 342 ASP A O 1
ATOM 2666 N N . ILE A 1 343 ? 10.68 -29.766 -12.625 1 83.06 343 ILE A N 1
ATOM 2667 C CA . ILE A 1 343 ? 9.75 -30.641 -11.93 1 83.06 343 ILE A CA 1
ATOM 2668 C C . ILE A 1 343 ? 8.375 -29.984 -11.852 1 83.06 343 ILE A C 1
ATOM 2670 O O . ILE A 1 343 ? 7.355 -30.672 -11.727 1 83.06 343 ILE A O 1
ATOM 2674 N N . VAL A 1 344 ? 8.336 -28.734 -12.031 1 79.38 344 VAL A N 1
ATOM 2675 C CA . VAL A 1 344 ? 7.109 -27.969 -11.82 1 79.38 344 VAL A CA 1
ATOM 2676 C C . VAL A 1 344 ? 6.082 -28.359 -12.883 1 79.38 344 VAL A C 1
ATOM 2678 O O . VAL A 1 344 ? 4.898 -28.531 -12.578 1 79.38 344 VAL A O 1
ATOM 2681 N N . LEU A 1 345 ? 6.504 -28.469 -14.062 1 84.88 345 LEU A N 1
ATOM 2682 C CA . LEU A 1 345 ? 5.586 -28.828 -15.141 1 84.88 345 LEU A CA 1
ATOM 2683 C C . LEU A 1 345 ? 5.027 -30.234 -14.93 1 84.88 345 LEU A C 1
ATOM 2685 O O . LEU A 1 345 ? 3.846 -30.469 -15.172 1 84.88 345 LEU A O 1
ATOM 2689 N N . TYR A 1 346 ? 5.902 -31.078 -14.453 1 88.94 346 TYR A N 1
ATOM 2690 C CA . TYR A 1 346 ? 5.461 -32.438 -14.148 1 88.94 346 TYR A CA 1
ATOM 2691 C C . TYR A 1 346 ? 4.434 -32.438 -13.023 1 88.94 346 TYR A C 1
ATOM 2693 O O . TYR A 1 346 ? 3.416 -33.125 -13.102 1 88.94 346 TYR A O 1
ATOM 2701 N N . ASN A 1 347 ? 4.699 -31.734 -12.047 1 86.81 347 ASN A N 1
ATOM 2702 C CA . ASN A 1 347 ? 3.779 -31.656 -10.922 1 86.81 347 ASN A CA 1
ATOM 2703 C C . ASN A 1 347 ? 2.42 -31.094 -11.344 1 86.81 347 ASN A C 1
ATOM 2705 O O . ASN A 1 347 ? 1.383 -31.547 -10.852 1 86.81 347 ASN A O 1
ATOM 2709 N N . ILE A 1 348 ? 2.441 -30.109 -12.164 1 86.94 348 ILE A N 1
ATOM 2710 C CA . ILE A 1 348 ? 1.19 -29.547 -12.656 1 86.94 348 ILE A CA 1
ATOM 2711 C C . ILE A 1 348 ? 0.387 -30.625 -13.383 1 86.94 348 ILE A C 1
ATOM 2713 O O . ILE A 1 348 ? -0.819 -30.75 -13.164 1 86.94 348 ILE A O 1
ATOM 2717 N N . MET A 1 349 ? 1.029 -31.375 -14.164 1 91.62 349 MET A N 1
ATOM 2718 C CA . MET A 1 349 ? 0.364 -32.406 -14.93 1 91.62 349 MET A CA 1
ATOM 2719 C C . MET A 1 349 ? -0.126 -33.531 -14.016 1 91.62 349 MET A C 1
ATOM 2721 O O . MET A 1 349 ? -1.22 -34.062 -14.203 1 91.62 349 MET A O 1
ATOM 2725 N N . ILE A 1 350 ? 0.672 -33.906 -13.07 1 92.88 350 ILE A N 1
ATOM 2726 C CA . ILE A 1 350 ? 0.293 -34.938 -12.117 1 92.88 350 ILE A CA 1
ATOM 2727 C C . ILE A 1 350 ? -0.942 -34.5 -11.336 1 92.88 350 ILE A C 1
ATOM 2729 O O . ILE A 1 350 ? -1.895 -35.281 -11.18 1 92.88 350 ILE A O 1
ATOM 2733 N N . ASP A 1 351 ? -0.935 -33.344 -10.875 1 89.44 351 ASP A N 1
ATOM 2734 C CA . ASP A 1 351 ? -2.078 -32.812 -10.148 1 89.44 351 ASP A CA 1
ATOM 2735 C C . ASP A 1 351 ? -3.32 -32.75 -11.039 1 89.44 351 ASP A C 1
ATOM 2737 O O . ASP A 1 351 ? -4.43 -33.031 -10.578 1 89.44 351 ASP A O 1
ATOM 2741 N N . GLY A 1 352 ? -3.146 -32.344 -12.242 1 89.31 352 GLY A N 1
ATOM 2742 C CA . GLY A 1 352 ? -4.246 -32.312 -13.188 1 89.31 352 GLY A CA 1
ATOM 2743 C C . GLY A 1 352 ? -4.871 -33.688 -13.391 1 89.31 352 GLY A C 1
ATOM 2744 O O . GLY A 1 352 ? -6.098 -33.812 -13.406 1 89.31 352 GLY A O 1
ATOM 2745 N N . TYR A 1 353 ? -4.059 -34.656 -13.5 1 92.62 353 TYR A N 1
ATOM 2746 C CA . TYR A 1 353 ? -4.535 -36.031 -13.664 1 92.62 353 TYR A CA 1
ATOM 2747 C C . TYR A 1 353 ? -5.32 -36.5 -12.445 1 92.62 353 TYR A C 1
ATOM 2749 O O . TYR A 1 353 ? -6.41 -37.062 -12.57 1 92.62 353 TYR A O 1
ATOM 2757 N N . VAL A 1 354 ? -4.805 -36.188 -11.312 1 90.62 354 VAL A N 1
ATOM 2758 C CA . VAL A 1 354 ? -5.398 -36.656 -10.062 1 90.62 354 VAL A CA 1
ATOM 2759 C C . VAL A 1 354 ? -6.754 -35.969 -9.859 1 90.62 354 VAL A C 1
ATOM 2761 O O . VAL A 1 354 ? -7.723 -36.625 -9.453 1 90.62 354 VAL A O 1
ATOM 2764 N N . LYS A 1 355 ? -6.875 -34.812 -10.125 1 86.31 355 LYS A N 1
ATOM 2765 C CA . LYS A 1 355 ? -8.102 -34.031 -9.914 1 86.31 355 LYS A CA 1
ATOM 2766 C C . LYS A 1 355 ? -9.211 -34.531 -10.836 1 86.31 355 LYS A C 1
ATOM 2768 O O . LYS A 1 355 ? -10.391 -34.5 -10.469 1 86.31 355 LYS A O 1
ATOM 2773 N N . HIS A 1 356 ? -8.844 -34.969 -11.914 1 89.06 356 HIS A N 1
ATOM 2774 C CA . HIS A 1 356 ? -9.852 -35.438 -12.875 1 89.06 356 HIS A CA 1
ATOM 2775 C C . HIS A 1 356 ? -9.992 -36.938 -12.867 1 89.06 356 HIS A C 1
ATOM 2777 O O . HIS A 1 356 ? -10.609 -37.531 -13.766 1 89.06 356 HIS A O 1
ATOM 2783 N N . GLY A 1 357 ? -9.359 -37.594 -11.859 1 87.44 357 GLY A N 1
ATOM 2784 C CA . GLY A 1 357 ? -9.586 -39 -11.602 1 87.44 357 GLY A CA 1
ATOM 2785 C C . GLY A 1 357 ? -8.688 -39.906 -12.414 1 87.44 357 GLY A C 1
ATOM 2786 O O . GLY A 1 357 ? -8.906 -41.125 -12.461 1 87.44 357 GLY A O 1
ATOM 2787 N N . ASN A 1 358 ? -7.727 -39.406 -13.148 1 92.25 358 ASN A N 1
ATOM 2788 C CA . ASN A 1 358 ? -6.793 -40.188 -13.945 1 92.25 358 ASN A CA 1
ATOM 2789 C C . ASN A 1 358 ? -5.535 -40.531 -13.156 1 92.25 358 ASN A C 1
ATOM 2791 O O . ASN A 1 358 ? -4.43 -40.156 -13.531 1 92.25 358 ASN A O 1
ATOM 2795 N N . LEU A 1 359 ? -5.641 -41.344 -12.164 1 94.19 359 LEU A N 1
ATOM 2796 C CA . LEU A 1 359 ? -4.562 -41.656 -11.227 1 94.19 359 LEU A CA 1
ATOM 2797 C C . LEU A 1 359 ? -3.486 -42.5 -11.898 1 94.19 359 LEU A C 1
ATOM 2799 O O . LEU A 1 359 ? -2.297 -42.344 -11.617 1 94.19 359 LEU A O 1
ATOM 2803 N N . GLU A 1 360 ? -3.918 -43.438 -12.734 1 93.62 360 GLU A N 1
ATOM 2804 C CA . GLU A 1 360 ? -2.953 -44.312 -13.406 1 93.62 360 GLU A CA 1
ATOM 2805 C C . GLU A 1 360 ? -1.979 -43.5 -14.258 1 93.62 360 GLU A C 1
ATOM 2807 O O . GLU A 1 360 ? -0.775 -43.781 -14.258 1 93.62 360 GLU A O 1
ATOM 2812 N N . GLU A 1 361 ? -2.52 -42.562 -14.969 1 94.56 361 GLU A N 1
ATOM 2813 C CA . GLU A 1 361 ? -1.675 -41.688 -15.781 1 94.56 361 GLU A CA 1
ATOM 2814 C C . GLU A 1 361 ? -0.74 -40.875 -14.906 1 94.56 361 GLU A C 1
ATOM 2816 O O . GLU A 1 361 ? 0.399 -40.594 -15.289 1 94.56 361 GLU A O 1
ATOM 2821 N N . ALA A 1 362 ? -1.192 -40.406 -13.773 1 95.31 362 ALA A N 1
ATOM 2822 C CA . ALA A 1 362 ? -0.364 -39.656 -12.836 1 95.31 362 ALA A CA 1
ATOM 2823 C C . ALA A 1 362 ? 0.818 -40.469 -12.352 1 95.31 362 ALA A C 1
ATOM 2825 O O . ALA A 1 362 ? 1.94 -39.969 -12.258 1 95.31 362 ALA A O 1
ATOM 2826 N N . VAL A 1 363 ? 0.529 -41.719 -12.047 1 94.94 363 VAL A N 1
ATOM 2827 C CA . VAL A 1 363 ? 1.572 -42.625 -11.578 1 94.94 363 VAL A CA 1
ATOM 2828 C C . VAL A 1 363 ? 2.58 -42.875 -12.695 1 94.94 363 VAL A C 1
ATOM 2830 O O . VAL A 1 363 ? 3.779 -43.031 -12.438 1 94.94 363 VAL A O 1
ATOM 2833 N N . GLU A 1 364 ? 2.053 -43 -13.906 1 94.31 364 GLU A N 1
ATOM 2834 C CA . GLU A 1 364 ? 2.939 -43.156 -15.055 1 94.31 364 GLU A CA 1
ATOM 2835 C C . GLU A 1 364 ? 3.893 -41.969 -15.195 1 94.31 364 GLU A C 1
ATOM 2837 O O . GLU A 1 364 ? 5.066 -42.156 -15.523 1 94.31 364 GLU A O 1
ATOM 2842 N N . LEU A 1 365 ? 3.41 -40.844 -15.023 1 93.88 365 LEU A N 1
ATOM 2843 C CA . LEU A 1 365 ? 4.25 -39.656 -15.109 1 93.88 365 LEU A CA 1
ATOM 2844 C C . LEU A 1 365 ? 5.305 -39.656 -14.008 1 93.88 365 LEU A C 1
ATOM 2846 O O . LEU A 1 365 ? 6.418 -39.156 -14.211 1 93.88 365 LEU A O 1
ATOM 2850 N N . TYR A 1 366 ? 4.906 -40.094 -12.883 1 93.81 366 TYR A N 1
ATOM 2851 C CA . TYR A 1 366 ? 5.859 -40.188 -11.781 1 93.81 366 TYR A CA 1
ATOM 2852 C C . TYR A 1 366 ? 7.008 -41.125 -12.156 1 93.81 366 TYR A C 1
ATOM 2854 O O . TYR A 1 366 ? 8.172 -40.844 -11.852 1 93.81 366 TYR A O 1
ATOM 2862 N N . ARG A 1 367 ? 6.676 -42.188 -12.734 1 92.06 367 ARG A N 1
ATOM 2863 C CA . ARG A 1 367 ? 7.711 -43.125 -13.195 1 92.06 367 ARG A CA 1
ATOM 2864 C C . ARG A 1 367 ? 8.633 -42.438 -14.203 1 92.06 367 ARG A C 1
ATOM 2866 O O . ARG A 1 367 ? 9.844 -42.656 -14.18 1 92.06 367 ARG A O 1
ATOM 2873 N N . LEU A 1 368 ? 8.031 -41.656 -15.023 1 90.25 368 LEU A N 1
ATOM 2874 C CA . LEU A 1 368 ? 8.805 -40.938 -16.031 1 90.25 368 LEU A CA 1
ATOM 2875 C C . LEU A 1 368 ? 9.781 -39.969 -15.375 1 90.25 368 LEU A C 1
ATOM 2877 O O . LEU A 1 368 ? 10.906 -39.781 -15.859 1 90.25 368 LEU A O 1
ATOM 2881 N N . ILE A 1 369 ? 9.406 -39.281 -14.367 1 90.81 369 ILE A N 1
ATOM 2882 C CA . ILE A 1 369 ? 10.242 -38.344 -13.617 1 90.81 369 ILE A CA 1
ATOM 2883 C C . ILE A 1 369 ? 11.492 -39.062 -13.117 1 90.81 369 ILE A C 1
ATOM 2885 O O . ILE A 1 369 ? 12.609 -38.562 -13.258 1 90.81 369 ILE A O 1
ATOM 2889 N N . THR A 1 370 ? 11.25 -40.188 -12.562 1 86.56 370 THR A N 1
ATOM 2890 C CA . THR A 1 370 ? 12.336 -41 -12 1 86.56 370 THR A CA 1
ATOM 2891 C C . THR A 1 370 ? 13.273 -41.469 -13.109 1 86.56 370 THR A C 1
ATOM 2893 O O . THR A 1 370 ? 14.492 -41.5 -12.93 1 86.56 370 THR A O 1
ATOM 2896 N N . GLU A 1 371 ? 12.734 -41.812 -14.203 1 87.94 371 GLU A N 1
ATOM 2897 C CA . GLU A 1 371 ? 13.523 -42.281 -15.328 1 87.94 371 GLU A CA 1
ATOM 2898 C C . GLU A 1 371 ? 14.375 -41.188 -15.93 1 87.94 371 GLU A C 1
ATOM 2900 O O . GLU A 1 371 ? 15.5 -41.438 -16.375 1 87.94 371 GLU A O 1
ATOM 2905 N N . LYS A 1 372 ? 13.852 -40.062 -15.961 1 88.56 372 LYS A N 1
ATOM 2906 C CA . LYS A 1 372 ? 14.547 -38.906 -16.562 1 88.56 372 LYS A CA 1
ATOM 2907 C C . LYS A 1 372 ? 15.562 -38.312 -15.586 1 88.56 372 LYS A C 1
ATOM 2909 O O . LYS A 1 372 ? 16.297 -37.406 -15.938 1 88.56 372 LYS A O 1
ATOM 2914 N N . GLY A 1 373 ? 15.562 -38.781 -14.422 1 83.62 373 GLY A N 1
ATOM 2915 C CA . GLY A 1 373 ? 16.516 -38.344 -13.43 1 83.62 373 GLY A CA 1
ATOM 2916 C C . GLY A 1 373 ? 16.094 -37.062 -12.742 1 83.62 373 GLY A C 1
ATOM 2917 O O . GLY A 1 373 ? 16.938 -36.312 -12.195 1 83.62 373 GLY A O 1
ATOM 2918 N N . ILE A 1 374 ? 14.867 -36.719 -12.93 1 86.62 374 ILE A N 1
ATOM 2919 C CA . ILE A 1 374 ? 14.336 -35.531 -12.234 1 86.62 374 ILE A CA 1
ATOM 2920 C C . ILE A 1 374 ? 13.984 -35.906 -10.797 1 86.62 374 ILE A C 1
ATOM 2922 O O . ILE A 1 374 ? 13.469 -37 -10.539 1 86.62 374 ILE A O 1
ATOM 2926 N N . THR A 1 375 ? 14.305 -35.156 -9.836 1 82.5 375 THR A N 1
ATOM 2927 C CA . THR A 1 375 ? 14.016 -35.438 -8.43 1 82.5 375 THR A CA 1
ATOM 2928 C C . THR A 1 375 ? 12.617 -34.969 -8.062 1 82.5 375 THR A C 1
ATOM 2930 O O . THR A 1 375 ? 12.305 -33.781 -8.172 1 82.5 375 THR A O 1
ATOM 2933 N N . PRO A 1 376 ? 11.867 -35.938 -7.691 1 85.25 376 PRO A N 1
ATOM 2934 C CA . PRO A 1 376 ? 10.531 -35.531 -7.246 1 85.25 376 PRO A CA 1
ATOM 2935 C C . PRO A 1 376 ? 10.562 -34.688 -5.961 1 85.25 376 PRO A C 1
ATOM 2937 O O . PRO A 1 376 ? 11.57 -34.688 -5.246 1 85.25 376 PRO A O 1
ATOM 2940 N N . THR A 1 377 ? 9.578 -33.938 -5.801 1 81.06 377 THR A N 1
ATOM 2941 C CA . THR A 1 377 ? 9.461 -33.125 -4.598 1 81.06 377 THR A CA 1
ATOM 2942 C C . THR A 1 377 ? 8.266 -33.562 -3.76 1 81.06 377 THR A C 1
ATOM 2944 O O . THR A 1 377 ? 7.496 -34.438 -4.176 1 81.06 377 THR A O 1
ATOM 2947 N N . THR A 1 378 ? 8.109 -33.062 -2.615 1 81.69 378 THR A N 1
ATOM 2948 C CA . THR A 1 378 ? 6.988 -33.375 -1.742 1 81.69 378 THR A CA 1
ATOM 2949 C C . THR A 1 378 ? 5.66 -33.062 -2.426 1 81.69 378 THR A C 1
ATOM 2951 O O . THR A 1 378 ? 4.664 -33.75 -2.201 1 81.69 378 THR A O 1
ATOM 2954 N N . VAL A 1 379 ? 5.691 -32.094 -3.289 1 80.38 379 VAL A N 1
ATOM 2955 C CA . VAL A 1 379 ? 4.488 -31.719 -4.02 1 80.38 379 VAL A CA 1
ATOM 2956 C C . VAL A 1 379 ? 4.047 -32.875 -4.93 1 80.38 379 VAL A C 1
ATOM 2958 O O . VAL A 1 379 ? 2.85 -33.125 -5.082 1 80.38 379 VAL A O 1
ATOM 2961 N N . THR A 1 380 ? 5.02 -33.469 -5.488 1 87.25 380 THR A N 1
ATOM 2962 C CA . THR A 1 380 ? 4.73 -34.625 -6.336 1 87.25 380 THR A CA 1
ATOM 2963 C C . THR A 1 380 ? 3.988 -35.688 -5.551 1 87.25 380 THR A C 1
ATOM 2965 O O . THR A 1 380 ? 2.943 -36.188 -5.988 1 87.25 380 THR A O 1
ATOM 2968 N N . PHE A 1 381 ? 4.477 -35.969 -4.445 1 88.56 381 PHE A N 1
ATOM 2969 C CA . PHE A 1 381 ? 3.93 -37.031 -3.631 1 88.56 381 PHE A CA 1
ATOM 2970 C C . PHE A 1 381 ? 2.584 -36.625 -3.037 1 88.56 381 PHE A C 1
ATOM 2972 O O . PHE A 1 381 ? 1.685 -37.469 -2.906 1 88.56 381 PHE A O 1
ATOM 2979 N N . ASN A 1 382 ? 2.461 -35.469 -2.654 1 85.25 382 ASN A N 1
ATOM 2980 C CA . ASN A 1 382 ? 1.185 -35 -2.123 1 85.25 382 ASN A CA 1
ATOM 2981 C C . ASN A 1 382 ? 0.058 -35.188 -3.135 1 85.25 382 ASN A C 1
ATOM 2983 O O . ASN A 1 382 ? -1.052 -35.562 -2.771 1 85.25 382 ASN A O 1
ATOM 2987 N N . SER A 1 383 ? 0.317 -34.812 -4.336 1 87.94 383 SER A N 1
ATOM 2988 C CA . SER A 1 383 ? -0.684 -35 -5.383 1 87.94 383 SER A CA 1
ATOM 2989 C C . SER A 1 383 ? -1.038 -36.469 -5.555 1 87.94 383 SER A C 1
ATOM 2991 O O . SER A 1 383 ? -2.213 -36.812 -5.695 1 87.94 383 SER A O 1
ATOM 2993 N N . LEU A 1 384 ? -0.053 -37.281 -5.516 1 92.38 384 LEU A N 1
ATOM 2994 C CA . LEU A 1 384 ? -0.279 -38.719 -5.672 1 92.38 384 LEU A CA 1
ATOM 2995 C C . LEU A 1 384 ? -1.04 -39.281 -4.477 1 92.38 384 LEU A C 1
ATOM 2997 O O . LEU A 1 384 ? -1.946 -40.094 -4.641 1 92.38 384 LEU A O 1
ATOM 3001 N N . ILE A 1 385 ? -0.653 -38.875 -3.305 1 90.62 385 ILE A N 1
ATOM 3002 C CA . ILE A 1 385 ? -1.338 -39.312 -2.09 1 90.62 385 ILE A CA 1
ATOM 3003 C C . ILE A 1 385 ? -2.812 -38.906 -2.164 1 90.62 385 ILE A C 1
ATOM 3005 O O . ILE A 1 385 ? -3.691 -39.719 -1.854 1 90.62 385 ILE A O 1
ATOM 3009 N N . TYR A 1 386 ? -3.076 -37.75 -2.568 1 87.31 386 TYR A N 1
ATOM 3010 C CA . TYR A 1 386 ? -4.453 -37.281 -2.75 1 87.31 386 TYR A CA 1
ATOM 3011 C C . TYR A 1 386 ? -5.195 -38.188 -3.732 1 87.31 386 TYR A C 1
ATOM 3013 O O . TYR A 1 386 ? -6.348 -38.562 -3.494 1 87.31 386 TYR A O 1
ATOM 3021 N N . GLY A 1 387 ? -4.609 -38.5 -4.789 1 89.81 387 GLY A N 1
ATOM 3022 C CA . GLY A 1 387 ? -5.215 -39.375 -5.793 1 89.81 387 GLY A CA 1
ATOM 3023 C C . GLY A 1 387 ? -5.566 -40.75 -5.262 1 89.81 387 GLY A C 1
ATOM 3024 O O . GLY A 1 387 ? -6.656 -41.25 -5.516 1 89.81 387 GLY A O 1
ATOM 3025 N N . PHE A 1 388 ? -4.711 -41.312 -4.547 1 92.69 388 PHE A N 1
ATOM 3026 C CA . PHE A 1 388 ? -4.949 -42.625 -3.988 1 92.69 388 PHE A CA 1
ATOM 3027 C C . PHE A 1 388 ? -6.027 -42.594 -2.912 1 92.69 388 PHE A C 1
ATOM 3029 O O . PHE A 1 388 ? -6.836 -43.5 -2.793 1 92.69 388 PHE A O 1
ATOM 3036 N N . CYS A 1 389 ? -6.062 -41.531 -2.213 1 87.25 389 CYS A N 1
ATOM 3037 C CA . CYS A 1 389 ? -7.086 -41.344 -1.191 1 87.25 389 CYS A CA 1
ATOM 3038 C C . CYS A 1 389 ? -8.469 -41.188 -1.824 1 87.25 389 CYS A C 1
ATOM 3040 O O . CYS A 1 389 ? -9.453 -41.719 -1.304 1 87.25 389 CYS A O 1
ATOM 3042 N N . LYS A 1 390 ? -8.516 -40.5 -2.859 1 82.75 390 LYS A N 1
ATOM 3043 C CA . LYS A 1 390 ? -9.781 -40.344 -3.572 1 82.75 390 LYS A CA 1
ATOM 3044 C C . LYS A 1 390 ? -10.336 -41.688 -4.043 1 82.75 390 LYS A C 1
ATOM 3046 O O . LYS A 1 390 ? -11.547 -41.875 -4.113 1 82.75 390 LYS A O 1
ATOM 3051 N N . ARG A 1 391 ? -9.445 -42.625 -4.312 1 86.69 391 ARG A N 1
ATOM 3052 C CA . ARG A 1 391 ? -9.828 -43.938 -4.738 1 86.69 391 ARG A CA 1
ATOM 3053 C C . ARG A 1 391 ? -9.938 -44.906 -3.549 1 86.69 391 ARG A C 1
ATOM 3055 O O . ARG A 1 391 ? -10.047 -46.125 -3.723 1 86.69 391 ARG A O 1
ATOM 3062 N N . ARG A 1 392 ? -9.82 -44.375 -2.309 1 83.75 392 ARG A N 1
ATOM 3063 C CA . ARG A 1 392 ? -9.922 -45.094 -1.046 1 83.75 392 ARG A CA 1
ATOM 3064 C C . ARG A 1 392 ? -8.828 -46.156 -0.927 1 83.75 392 ARG A C 1
ATOM 3066 O O . ARG A 1 392 ? -9.055 -47.219 -0.366 1 83.75 392 ARG A O 1
ATOM 3073 N N . ASN A 1 393 ? -7.848 -45.938 -1.697 1 90.12 393 ASN A N 1
ATOM 3074 C CA . ASN A 1 393 ? -6.664 -46.781 -1.553 1 90.12 393 ASN A CA 1
ATOM 3075 C C . ASN A 1 393 ? -5.688 -46.219 -0.529 1 90.12 393 ASN A C 1
ATOM 3077 O O . ASN A 1 393 ? -4.656 -45.656 -0.898 1 90.12 393 ASN A O 1
ATOM 3081 N N . PHE A 1 394 ? -5.887 -46.438 0.74 1 88.56 394 PHE A N 1
ATOM 3082 C CA . PHE A 1 394 ? -5.137 -45.812 1.833 1 88.56 394 PHE A CA 1
ATOM 3083 C C . PHE A 1 394 ? -3.797 -46.531 2.027 1 88.56 394 PHE A C 1
ATOM 3085 O O . PHE A 1 394 ? -2.834 -45.906 2.5 1 88.56 394 PHE A O 1
ATOM 3092 N N . THR A 1 395 ? -3.793 -47.688 1.654 1 89 395 THR A N 1
ATOM 3093 C CA . THR A 1 395 ? -2.555 -48.469 1.797 1 89 395 THR A CA 1
ATOM 3094 C C . THR A 1 395 ? -1.448 -47.844 0.936 1 89 395 THR A C 1
ATOM 3096 O O . THR A 1 395 ? -0.335 -47.625 1.414 1 89 395 THR A O 1
ATOM 3099 N N . GLU A 1 396 ? -1.826 -47.625 -0.318 1 92.25 396 GLU A N 1
ATOM 3100 C CA . GLU A 1 396 ? -0.84 -47.031 -1.218 1 92.25 396 GLU A CA 1
ATOM 3101 C C . GLU A 1 396 ? -0.494 -45.625 -0.798 1 92.25 396 GLU A C 1
ATOM 3103 O O . GLU A 1 396 ? 0.643 -45.188 -0.967 1 92.25 396 GLU A O 1
ATOM 3108 N N . ALA A 1 397 ? -1.439 -44.875 -0.365 1 91.81 397 ALA A N 1
ATOM 3109 C CA . ALA A 1 397 ? -1.2 -43.5 0.119 1 91.81 397 ALA A CA 1
ATOM 3110 C C . ALA A 1 397 ? -0.194 -43.5 1.266 1 91.81 397 ALA A C 1
ATOM 3112 O O . ALA A 1 397 ? 0.71 -42.656 1.304 1 91.81 397 ALA A O 1
ATOM 3113 N N . ARG A 1 398 ? -0.348 -44.438 2.168 1 89.38 398 ARG A N 1
ATOM 3114 C CA . ARG A 1 398 ? 0.567 -44.531 3.299 1 89.38 398 ARG A CA 1
ATOM 3115 C C . ARG A 1 398 ? 1.956 -44.969 2.84 1 89.38 398 ARG A C 1
ATOM 3117 O O . ARG A 1 398 ? 2.963 -44.531 3.404 1 89.38 398 ARG A O 1
ATOM 3124 N N . ARG A 1 399 ? 1.994 -45.844 1.894 1 91.56 399 ARG A N 1
ATOM 3125 C CA . ARG A 1 399 ? 3.271 -46.25 1.331 1 91.56 399 ARG A CA 1
ATOM 3126 C C . ARG A 1 399 ? 4.023 -45.094 0.731 1 91.56 399 ARG A C 1
ATOM 3128 O O . ARG A 1 399 ? 5.246 -45 0.858 1 91.56 399 ARG A O 1
ATOM 3135 N N . LEU A 1 400 ? 3.322 -44.281 0.041 1 92.38 400 LEU A N 1
ATOM 3136 C CA . LEU A 1 400 ? 3.938 -43.094 -0.549 1 92.38 400 LEU A CA 1
ATOM 3137 C C . LEU A 1 400 ? 4.488 -42.188 0.533 1 92.38 400 LEU A C 1
ATOM 3139 O O . LEU A 1 400 ? 5.523 -41.531 0.338 1 92.38 400 LEU A O 1
ATOM 3143 N N . MET A 1 401 ? 3.82 -42.031 1.596 1 89.25 401 MET A N 1
ATOM 3144 C CA . MET A 1 401 ? 4.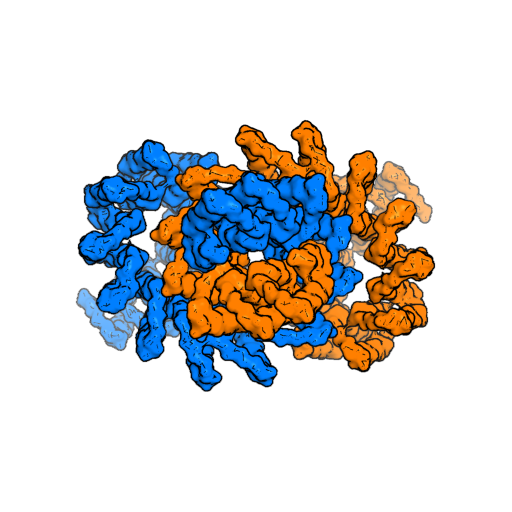309 -41.219 2.719 1 89.25 401 MET A CA 1
ATOM 3145 C C . MET A 1 401 ? 5.645 -41.781 3.225 1 89.25 401 MET A C 1
ATOM 3147 O O . MET A 1 401 ? 6.539 -41 3.568 1 89.25 401 MET A O 1
ATOM 3151 N N . GLU A 1 402 ? 5.727 -43.062 3.258 1 88.69 402 GLU A N 1
ATOM 3152 C CA . GLU A 1 402 ? 6.984 -43.688 3.65 1 88.69 402 GLU A CA 1
ATOM 3153 C C . GLU A 1 402 ? 8.07 -43.438 2.607 1 88.69 402 GLU A C 1
ATOM 3155 O O . GLU A 1 402 ? 9.242 -43.281 2.949 1 88.69 402 GLU A O 1
ATOM 3160 N N . THR A 1 403 ? 7.656 -43.438 1.387 1 90.5 403 THR A N 1
ATOM 3161 C CA . THR A 1 403 ? 8.586 -43.188 0.295 1 90.5 403 THR A CA 1
ATOM 3162 C C . THR A 1 403 ? 9.18 -41.781 0.399 1 90.5 403 THR A C 1
ATOM 3164 O O . THR A 1 403 ? 10.352 -41.594 0.071 1 90.5 403 THR A O 1
ATOM 3167 N N . ILE A 1 404 ? 8.422 -40.812 0.78 1 89.06 404 ILE A N 1
ATOM 3168 C CA . ILE A 1 404 ? 8.898 -39.438 0.97 1 89.06 404 ILE A CA 1
ATOM 3169 C C . ILE A 1 404 ? 10.086 -39.438 1.933 1 89.06 404 ILE A C 1
ATOM 3171 O O . ILE A 1 404 ? 11.102 -38.781 1.666 1 89.06 404 ILE A O 1
ATOM 3175 N N . ARG A 1 405 ? 9.977 -40.156 2.949 1 85.12 405 ARG A N 1
ATOM 3176 C CA . ARG A 1 405 ? 11.023 -40.219 3.967 1 85.12 405 ARG A CA 1
ATOM 3177 C C . ARG A 1 405 ? 12.258 -40.938 3.434 1 85.12 405 ARG A C 1
ATOM 3179 O O . ARG A 1 405 ? 13.391 -40.531 3.734 1 85.12 405 ARG A O 1
ATOM 3186 N N . LEU A 1 406 ? 12.008 -41.938 2.705 1 85.75 406 LEU A N 1
ATOM 3187 C CA . LEU A 1 406 ? 13.102 -42.75 2.158 1 85.75 406 LEU A CA 1
ATOM 3188 C C . LEU A 1 406 ? 13.93 -41.906 1.174 1 85.75 406 LEU A C 1
ATOM 3190 O O . LEU A 1 406 ? 15.133 -42.125 1.037 1 85.75 406 LEU A O 1
ATOM 3194 N N . LEU A 1 407 ? 13.281 -41 0.493 1 85.88 407 LEU A N 1
ATOM 3195 C CA . LEU A 1 407 ? 13.961 -40.156 -0.483 1 85.88 407 LEU A CA 1
ATOM 3196 C C . LEU A 1 407 ? 14.609 -38.969 0.195 1 85.88 407 LEU A C 1
ATOM 3198 O O . LEU A 1 407 ? 15.18 -38.094 -0.476 1 85.88 407 LEU A O 1
ATOM 3202 N N . GLY A 1 408 ? 14.531 -39 1.518 1 79.69 408 GLY A N 1
ATOM 3203 C CA . GLY A 1 408 ? 15.148 -37.906 2.277 1 79.69 408 GLY A CA 1
ATOM 3204 C C . GLY A 1 408 ? 14.297 -36.656 2.346 1 79.69 408 GLY A C 1
ATOM 3205 O O . GLY A 1 408 ? 14.789 -35.594 2.684 1 79.69 408 GLY A O 1
ATOM 3206 N N . LEU A 1 409 ? 13.094 -36.844 1.865 1 81.31 409 LEU A N 1
ATOM 3207 C CA . LEU A 1 409 ? 12.148 -35.75 1.96 1 81.31 409 LEU A CA 1
ATOM 3208 C C . LEU A 1 409 ? 11.352 -35.812 3.258 1 81.31 409 LEU A C 1
ATOM 3210 O O . LEU A 1 409 ? 11.406 -36.812 3.965 1 81.31 409 LEU A O 1
ATOM 3214 N N . GLU A 1 410 ? 10.805 -34.781 3.721 1 78.69 410 GLU A N 1
ATOM 3215 C CA . GLU A 1 410 ? 9.953 -34.75 4.906 1 78.69 410 GLU A CA 1
ATOM 3216 C C . GLU A 1 410 ? 8.516 -34.406 4.543 1 78.69 410 GLU A C 1
ATOM 3218 O O . GLU A 1 410 ? 8.266 -33.438 3.832 1 78.69 410 GLU A O 1
ATOM 3223 N N . PRO A 1 411 ? 7.664 -35.344 4.969 1 80.19 411 PRO A N 1
ATOM 3224 C CA . PRO A 1 411 ? 6.262 -34.969 4.758 1 80.19 411 PRO A CA 1
ATOM 3225 C C . PRO A 1 411 ? 5.902 -33.625 5.395 1 80.19 411 PRO A C 1
ATOM 3227 O O . PRO A 1 411 ? 6.445 -33.281 6.441 1 80.19 411 PRO A O 1
ATOM 3230 N N . THR A 1 412 ? 5.09 -32.969 4.711 1 77.38 412 THR A N 1
ATOM 3231 C CA . THR A 1 412 ? 4.68 -31.656 5.203 1 77.38 412 THR A CA 1
ATOM 3232 C C . THR A 1 412 ? 3.299 -31.734 5.848 1 77.38 412 THR A C 1
ATOM 3234 O O . THR A 1 412 ? 2.652 -32.781 5.828 1 77.38 412 THR A O 1
ATOM 3237 N N . ALA A 1 413 ? 2.895 -30.656 6.508 1 79.31 413 ALA A N 1
ATOM 3238 C CA . ALA A 1 413 ? 1.555 -30.578 7.082 1 79.31 413 ALA A CA 1
ATOM 3239 C C . ALA A 1 413 ? 0.487 -30.844 6.023 1 79.31 413 ALA A C 1
ATOM 3241 O O . ALA A 1 413 ? -0.561 -31.422 6.316 1 79.31 413 ALA A O 1
ATOM 3242 N N . VAL A 1 414 ? 0.799 -30.5 4.801 1 78.62 414 VAL A N 1
ATOM 3243 C CA . VAL A 1 414 ? -0.132 -30.688 3.693 1 78.62 414 VAL A CA 1
ATOM 3244 C C . VAL A 1 414 ? -0.29 -32.188 3.412 1 78.62 414 VAL A C 1
ATOM 3246 O O . VAL A 1 414 ? -1.392 -32.656 3.121 1 78.62 414 VAL A O 1
ATOM 3249 N N . THR A 1 415 ? 0.813 -32.844 3.514 1 84.19 415 THR A N 1
ATOM 3250 C CA . THR A 1 415 ? 0.787 -34.281 3.291 1 84.19 415 THR A CA 1
ATOM 3251 C C . THR A 1 415 ? -0.127 -34.969 4.301 1 84.19 415 THR A C 1
ATOM 3253 O O . THR A 1 415 ? -1.011 -35.75 3.924 1 84.19 415 THR A O 1
ATOM 3256 N N . TYR A 1 416 ? 0.087 -34.625 5.512 1 87.25 416 TYR A N 1
ATOM 3257 C CA . TYR A 1 416 ? -0.714 -35.25 6.574 1 87.25 416 TYR A CA 1
ATOM 3258 C C . TYR A 1 416 ? -2.178 -34.844 6.449 1 87.25 416 TYR A C 1
ATOM 3260 O O . TYR A 1 416 ? -3.074 -35.656 6.605 1 87.25 416 TYR A O 1
ATOM 3268 N N . THR A 1 417 ? -2.396 -33.594 6.176 1 85.81 417 THR A N 1
ATOM 3269 C CA . THR A 1 417 ? -3.758 -33.094 6.078 1 85.81 417 THR A CA 1
ATOM 3270 C C . THR A 1 417 ? -4.496 -33.75 4.91 1 85.81 417 THR A C 1
ATOM 3272 O O . THR A 1 417 ? -5.695 -34 5.004 1 85.81 417 THR A O 1
ATOM 3275 N N . THR A 1 418 ? -3.84 -33.906 3.859 1 83.19 418 THR A N 1
ATOM 3276 C CA . THR A 1 418 ? -4.441 -34.562 2.713 1 83.19 418 THR A CA 1
ATOM 3277 C C . THR A 1 418 ? -4.879 -35.969 3.082 1 83.19 418 THR A C 1
ATOM 3279 O O . THR A 1 418 ? -5.98 -36.406 2.734 1 83.19 418 THR A O 1
ATOM 3282 N N . LEU A 1 419 ? -4.039 -36.625 3.771 1 87.19 419 LEU A N 1
ATOM 3283 C CA . LEU A 1 419 ? -4.371 -38 4.227 1 87.19 419 LEU A CA 1
ATOM 3284 C C . LEU A 1 419 ? -5.52 -37.938 5.23 1 87.19 419 LEU A C 1
ATOM 3286 O O . LEU A 1 419 ? -6.418 -38.781 5.176 1 87.19 419 LEU A O 1
ATOM 3290 N N . MET A 1 420 ? -5.516 -37.031 6.09 1 88.5 420 MET A N 1
ATOM 3291 C CA . MET A 1 420 ? -6.57 -36.906 7.09 1 88.5 420 MET A CA 1
ATOM 3292 C C . MET A 1 420 ? -7.918 -36.625 6.426 1 88.5 420 MET A C 1
ATOM 3294 O O . MET A 1 420 ? -8.945 -37.156 6.855 1 88.5 420 MET A O 1
ATOM 3298 N N . ASN A 1 421 ? -7.918 -35.812 5.465 1 85.94 421 ASN A N 1
ATOM 3299 C CA . ASN A 1 421 ? -9.148 -35.5 4.746 1 85.94 421 ASN A CA 1
ATOM 3300 C C . ASN A 1 421 ? -9.742 -36.75 4.078 1 85.94 421 ASN A C 1
ATOM 3302 O O . ASN A 1 421 ? -10.961 -36.906 4.016 1 85.94 421 ASN A O 1
ATOM 3306 N N . ALA A 1 422 ? -8.891 -37.438 3.57 1 82.56 422 ALA A N 1
ATOM 3307 C CA . ALA A 1 422 ? -9.352 -38.688 2.975 1 82.56 422 ALA A CA 1
ATOM 3308 C C . ALA A 1 422 ? -9.992 -39.594 4.023 1 82.56 422 ALA A C 1
ATOM 3310 O O . ALA A 1 422 ? -11.039 -40.219 3.779 1 82.56 422 ALA A O 1
ATOM 3311 N N . TYR A 1 423 ? -9.359 -39.719 5.141 1 85.56 423 TYR A N 1
ATOM 3312 C CA . TYR A 1 423 ? -9.922 -40.531 6.227 1 85.56 423 TYR A CA 1
ATOM 3313 C C . TYR A 1 423 ? -11.242 -39.938 6.711 1 85.56 423 TYR A C 1
ATOM 3315 O O . TYR A 1 423 ? -12.164 -40.656 7.074 1 85.56 423 TYR A O 1
ATOM 3323 N N . CYS A 1 424 ? -11.32 -38.656 6.688 1 86.56 424 CYS A N 1
ATOM 3324 C CA . CYS A 1 424 ? -12.547 -37.969 7.082 1 86.56 424 CYS A CA 1
ATOM 3325 C C . CYS A 1 424 ? -13.711 -38.375 6.172 1 86.56 424 CYS A C 1
ATOM 3327 O O . CYS A 1 424 ? -14.797 -38.688 6.648 1 86.56 424 CYS A O 1
ATOM 3329 N N . LYS A 1 425 ? -13.477 -38.344 4.93 1 81.56 425 LYS A N 1
ATOM 3330 C CA . LYS A 1 425 ? -14.508 -38.688 3.963 1 81.56 425 LYS A CA 1
ATOM 3331 C C . LYS A 1 425 ? -14.961 -40.156 4.148 1 81.56 425 LYS A C 1
ATOM 3333 O O . LYS A 1 425 ? -16.125 -40.469 3.906 1 81.56 425 LYS A O 1
ATOM 3338 N N . ASN A 1 426 ? -14.031 -40.938 4.637 1 80.25 426 ASN A N 1
ATOM 3339 C CA . ASN A 1 426 ? -14.344 -42.344 4.871 1 80.25 426 ASN A CA 1
ATOM 3340 C C . ASN A 1 426 ? -14.875 -42.562 6.285 1 80.25 426 ASN A C 1
ATOM 3342 O O . ASN A 1 426 ? -15.156 -43.688 6.672 1 80.25 426 ASN A O 1
ATOM 3346 N N . GLY A 1 427 ? -15.008 -41.5 7.066 1 80.62 427 GLY A N 1
ATOM 3347 C CA . GLY A 1 427 ? -15.578 -41.562 8.406 1 80.62 427 GLY A CA 1
ATOM 3348 C C . GLY A 1 427 ? -14.648 -42.188 9.422 1 80.62 427 GLY A C 1
ATOM 3349 O O . GLY A 1 427 ? -15.094 -42.688 10.445 1 80.62 427 GLY A O 1
ATOM 3350 N N . ASN A 1 428 ? -13.391 -42.281 9.133 1 86.94 428 ASN A N 1
ATOM 3351 C CA . ASN A 1 428 ? -12.43 -42.906 10.023 1 86.94 428 ASN A CA 1
ATOM 3352 C C . ASN A 1 428 ? -11.734 -41.875 10.914 1 86.94 428 ASN A C 1
ATOM 3354 O O . ASN A 1 428 ? -10.586 -41.5 10.656 1 86.94 428 ASN A O 1
ATOM 3358 N N . LEU A 1 429 ? -12.312 -41.5 11.961 1 89.44 429 LEU A N 1
ATOM 3359 C CA . LEU A 1 429 ? -11.805 -40.5 12.883 1 89.44 429 LEU A CA 1
ATOM 3360 C C . LEU A 1 429 ? -10.578 -41 13.633 1 89.44 429 LEU A C 1
ATOM 3362 O O . LEU A 1 429 ? -9.672 -40.25 13.945 1 89.44 429 LEU A O 1
ATOM 3366 N N . ARG A 1 430 ? -10.586 -42.281 13.945 1 88.75 430 ARG A N 1
ATOM 3367 C CA . ARG A 1 430 ? -9.469 -42.844 14.68 1 88.75 430 ARG A CA 1
ATOM 3368 C C . ARG A 1 430 ? -8.156 -42.656 13.93 1 88.75 430 ARG A C 1
ATOM 3370 O O . ARG A 1 430 ? -7.168 -42.219 14.508 1 88.75 430 ARG A O 1
ATOM 3377 N N . CYS A 1 431 ? -8.156 -43 12.648 1 88.81 431 CYS A N 1
ATOM 3378 C CA . CYS A 1 431 ? -6.953 -42.844 11.828 1 88.81 431 CYS A CA 1
ATOM 3379 C C . CYS A 1 431 ? -6.555 -41.375 11.703 1 88.81 431 CYS A C 1
ATOM 3381 O O . CYS A 1 431 ? -5.363 -41.062 11.648 1 88.81 431 CYS A O 1
ATOM 3383 N N . MET A 1 432 ? -7.516 -40.5 11.664 1 90.62 432 MET A N 1
ATOM 3384 C CA . MET A 1 432 ? -7.23 -39.062 11.617 1 90.62 432 MET A CA 1
ATOM 3385 C C . MET A 1 432 ? -6.449 -38.625 12.852 1 90.62 432 MET A C 1
ATOM 3387 O O . MET A 1 432 ? -5.453 -37.906 12.742 1 90.62 432 MET A O 1
ATOM 3391 N N . MET A 1 433 ? -6.953 -39.156 13.961 1 89.88 433 MET A N 1
ATOM 3392 C CA . MET A 1 433 ? -6.312 -38.75 15.219 1 89.88 433 MET A CA 1
ATOM 3393 C C . MET A 1 433 ? -4.918 -39.375 15.32 1 89.88 433 MET A C 1
ATOM 3395 O O . MET A 1 433 ? -4.008 -38.75 15.891 1 89.88 433 MET A O 1
ATOM 3399 N N . GLU A 1 434 ? -4.777 -40.531 14.805 1 91.31 434 GLU A N 1
ATOM 3400 C CA . GLU A 1 434 ? -3.459 -41.156 14.766 1 91.31 434 GLU A CA 1
ATOM 3401 C C . GLU A 1 434 ? -2.477 -40.344 13.945 1 91.31 434 GLU A C 1
ATOM 3403 O O . GLU A 1 434 ? -1.304 -40.219 14.312 1 91.31 434 GLU A O 1
ATOM 3408 N N . LEU A 1 435 ? -2.947 -39.844 12.867 1 91 435 LEU A N 1
ATOM 3409 C CA . LEU A 1 435 ? -2.107 -39 12.016 1 91 435 LEU A CA 1
ATOM 3410 C C . LEU A 1 435 ? -1.728 -37.719 12.734 1 91 435 LEU A C 1
ATOM 3412 O O . LEU A 1 435 ? -0.608 -37.219 12.578 1 91 435 LEU A O 1
ATOM 3416 N N . LEU A 1 436 ? -2.672 -37.188 13.422 1 89.62 436 LEU A N 1
ATOM 3417 C CA . LEU A 1 436 ? -2.383 -35.969 14.203 1 89.62 436 LEU A CA 1
ATOM 3418 C C . LEU A 1 436 ? -1.287 -36.25 15.227 1 89.62 436 LEU A C 1
ATOM 3420 O O . LEU A 1 436 ? -0.397 -35.438 15.422 1 89.62 436 LEU A O 1
ATOM 3424 N N . GLN A 1 437 ? -1.352 -37.375 15.844 1 90.19 437 GLN A N 1
ATOM 3425 C CA . GLN A 1 437 ? -0.328 -37.781 16.797 1 90.19 437 GLN A CA 1
ATOM 3426 C C . GLN A 1 437 ? 1.023 -37.969 16.125 1 90.19 437 GLN A C 1
ATOM 3428 O O . GLN A 1 437 ? 2.062 -37.625 16.672 1 90.19 437 GLN A O 1
ATOM 3433 N N . GLU A 1 438 ? 0.943 -38.5 14.977 1 89.81 438 GLU A N 1
ATOM 3434 C CA . GLU A 1 438 ? 2.168 -38.688 14.203 1 89.81 438 GLU A CA 1
ATOM 3435 C C . GLU A 1 438 ? 2.797 -37.344 13.852 1 89.81 438 GLU A C 1
ATOM 3437 O O . GLU A 1 438 ? 4.023 -37.219 13.836 1 89.81 438 GLU A O 1
ATOM 3442 N N . MET A 1 439 ? 1.993 -36.406 13.453 1 88.56 439 MET A N 1
ATOM 3443 C CA . MET A 1 439 ? 2.482 -35.062 13.164 1 88.56 439 MET A CA 1
ATOM 3444 C C . MET A 1 439 ? 3.225 -34.5 14.359 1 88.56 439 MET A C 1
ATOM 3446 O O . MET A 1 439 ? 4.32 -33.938 14.219 1 88.56 439 MET A O 1
ATOM 3450 N N . HIS A 1 440 ? 2.643 -34.688 15.477 1 85.38 440 HIS A N 1
ATOM 3451 C CA . HIS A 1 440 ? 3.256 -34.188 16.703 1 85.38 440 HIS A CA 1
ATOM 3452 C C . HIS A 1 440 ? 4.566 -34.906 17 1 85.38 440 HIS A C 1
ATOM 3454 O O . HIS A 1 440 ? 5.547 -34.281 17.406 1 85.38 440 HIS A O 1
ATOM 3460 N N . ALA A 1 441 ? 4.551 -36.125 16.781 1 85.62 441 ALA A N 1
ATOM 3461 C CA . ALA A 1 441 ? 5.734 -36.938 17.031 1 85.62 441 ALA A CA 1
ATOM 3462 C C . ALA A 1 441 ? 6.887 -36.531 16.109 1 85.62 441 ALA A C 1
ATOM 3464 O O . ALA A 1 441 ? 8.055 -36.594 16.5 1 85.62 441 ALA A O 1
ATOM 3465 N N . ASN A 1 442 ? 6.523 -36.156 14.977 1 82.81 442 ASN A N 1
ATOM 3466 C CA . ASN A 1 442 ? 7.531 -35.781 13.992 1 82.81 442 ASN A CA 1
ATOM 3467 C C . ASN A 1 442 ? 7.762 -34.281 13.984 1 82.81 442 ASN A C 1
ATOM 3469 O O . ASN A 1 442 ? 8.375 -33.75 13.055 1 82.81 442 ASN A O 1
ATOM 3473 N N . CYS A 1 443 ? 7.125 -33.656 14.945 1 76.69 443 CYS A N 1
ATOM 3474 C CA . CYS A 1 443 ? 7.309 -32.219 15.164 1 76.69 443 CYS A CA 1
ATOM 3475 C C . CYS A 1 443 ? 6.793 -31.422 13.969 1 76.69 443 CYS A C 1
ATOM 3477 O O . CYS A 1 443 ? 7.426 -30.453 13.547 1 76.69 443 CYS A O 1
ATOM 3479 N N . ILE A 1 444 ? 5.773 -32.062 13.352 1 79.69 444 ILE A N 1
ATOM 3480 C CA . ILE A 1 444 ? 5.082 -31.328 12.297 1 79.69 444 ILE A CA 1
ATOM 3481 C C . ILE A 1 444 ? 3.867 -30.594 12.875 1 79.69 444 ILE A C 1
ATOM 3483 O O . ILE A 1 444 ? 2.977 -31.234 13.445 1 79.69 444 ILE A O 1
ATOM 3487 N N . ARG A 1 445 ? 3.674 -29.469 12.805 1 75.69 445 ARG A N 1
ATOM 3488 C CA . ARG A 1 445 ? 2.588 -28.703 13.398 1 75.69 445 ARG A CA 1
ATOM 3489 C C . ARG A 1 445 ? 1.373 -28.656 12.477 1 75.69 445 ARG A C 1
ATOM 3491 O O . ARG A 1 445 ? 1.488 -28.328 11.297 1 75.69 445 ARG A O 1
ATOM 3498 N N . PRO A 1 446 ? 0.36 -28.922 13.008 1 78.12 446 PRO A N 1
ATOM 3499 C CA . PRO A 1 446 ? -0.869 -28.844 12.211 1 78.12 446 PRO A CA 1
ATOM 3500 C C . PRO A 1 446 ? -1.218 -27.422 11.805 1 78.12 446 PRO A C 1
ATOM 3502 O O . PRO A 1 446 ? -0.87 -26.469 12.508 1 78.12 446 PRO A O 1
ATOM 3505 N N . THR A 1 447 ? -1.804 -27.344 10.625 1 73.44 447 THR A N 1
ATOM 3506 C CA . THR A 1 447 ? -2.242 -26.047 10.125 1 73.44 447 THR A CA 1
ATOM 3507 C C . THR A 1 447 ? -3.721 -25.812 10.422 1 73.44 447 THR A C 1
ATOM 3509 O O . THR A 1 447 ? -4.395 -26.703 10.953 1 73.44 447 THR A O 1
ATOM 3512 N N . HIS A 1 448 ? -4.203 -24.625 10.164 1 75.06 448 HIS A N 1
ATOM 3513 C CA . HIS A 1 448 ? -5.629 -24.375 10.344 1 75.06 448 HIS A CA 1
ATOM 3514 C C . HIS A 1 448 ? -6.465 -25.328 9.484 1 75.06 448 HIS A C 1
ATOM 3516 O O . HIS A 1 448 ? -7.547 -25.75 9.906 1 75.06 448 HIS A O 1
ATOM 3522 N N . VAL A 1 449 ? -5.891 -25.625 8.336 1 78.69 449 VAL A N 1
ATOM 3523 C CA . VAL A 1 449 ? -6.598 -26.562 7.453 1 78.69 449 VAL A CA 1
ATOM 3524 C C . VAL A 1 449 ? -6.664 -27.938 8.109 1 78.69 449 VAL A C 1
ATOM 3526 O O . VAL A 1 449 ? -7.684 -28.625 8.008 1 78.69 449 VAL A O 1
ATOM 3529 N N . THR A 1 450 ? -5.566 -28.266 8.742 1 83.06 450 THR A N 1
ATOM 3530 C CA . THR A 1 450 ? -5.539 -29.547 9.438 1 83.06 450 THR A CA 1
ATOM 3531 C C . THR A 1 450 ? -6.645 -29.609 10.492 1 83.06 450 THR A C 1
ATOM 3533 O O . THR A 1 450 ? -7.41 -30.578 10.539 1 83.06 450 THR A O 1
ATOM 3536 N N . TYR A 1 451 ? -6.727 -28.609 11.234 1 85.38 451 TYR A N 1
ATOM 3537 C CA . TYR A 1 451 ? -7.738 -28.562 12.281 1 85.38 451 TYR A CA 1
ATOM 3538 C C . TYR A 1 451 ? -9.141 -28.516 11.688 1 85.38 451 TYR A C 1
ATOM 3540 O O . TYR A 1 451 ? -10.078 -29.109 12.234 1 85.38 451 TYR A O 1
ATOM 3548 N N . THR A 1 452 ? -9.297 -27.797 10.594 1 85.25 452 THR A N 1
ATOM 3549 C CA . THR A 1 452 ? -10.594 -27.75 9.922 1 85.25 452 THR A CA 1
ATOM 3550 C C . THR A 1 452 ? -11.031 -29.156 9.484 1 85.25 452 THR A C 1
ATOM 3552 O O . THR A 1 452 ? -12.203 -29.5 9.609 1 85.25 452 THR A O 1
ATOM 3555 N N . VAL A 1 453 ? -10.109 -29.828 8.984 1 87.5 453 VAL A N 1
ATOM 3556 C CA . VAL A 1 453 ? -10.414 -31.188 8.539 1 87.5 453 VAL A CA 1
ATOM 3557 C C . VAL A 1 453 ? -10.805 -32.031 9.742 1 87.5 453 VAL A C 1
ATOM 3559 O O . VAL A 1 453 ? -11.734 -32.844 9.656 1 87.5 453 VAL A O 1
ATOM 3562 N N . ILE A 1 454 ? -10.164 -31.906 10.812 1 89.31 454 ILE A N 1
ATOM 3563 C CA . ILE A 1 454 ? -10.484 -32.656 12.023 1 89.31 454 ILE A CA 1
ATOM 3564 C C . ILE A 1 454 ? -11.859 -32.25 12.539 1 89.31 454 ILE A C 1
ATOM 3566 O O . ILE A 1 454 ? -12.648 -33.094 12.961 1 89.31 454 ILE A O 1
ATOM 3570 N N . ILE A 1 455 ? -12.117 -31 12.516 1 89.5 455 ILE A N 1
ATOM 3571 C CA . ILE A 1 455 ? -13.43 -30.5 12.93 1 89.5 455 ILE A CA 1
ATOM 3572 C C . ILE A 1 455 ? -14.516 -31.109 12.055 1 89.5 455 ILE A C 1
ATOM 3574 O O . ILE A 1 455 ? -15.57 -31.516 12.555 1 89.5 455 ILE A O 1
ATOM 3578 N N . LYS A 1 456 ? -14.281 -31.094 10.789 1 89 456 LYS A N 1
ATOM 3579 C CA . LYS A 1 456 ? -15.219 -31.719 9.859 1 89 456 LYS A CA 1
ATOM 3580 C C . LYS A 1 456 ? -15.445 -33.188 10.219 1 89 456 LYS A C 1
ATOM 3582 O O . LYS A 1 456 ? -16.578 -33.688 10.172 1 89 456 LYS A O 1
ATOM 3587 N N . GLY A 1 457 ? -14.398 -33.906 10.531 1 89.25 457 GLY A N 1
ATOM 3588 C CA . GLY A 1 457 ? -14.5 -35.281 10.945 1 89.25 457 GLY A CA 1
ATOM 3589 C C . GLY A 1 457 ? -15.297 -35.469 12.227 1 89.25 457 GLY A C 1
ATOM 3590 O O . GLY A 1 457 ? -16.109 -36.375 12.328 1 89.25 457 GLY A O 1
ATOM 3591 N N . LEU A 1 458 ? -15.102 -34.625 13.156 1 90.19 458 LEU A N 1
ATOM 3592 C CA . LEU A 1 458 ? -15.828 -34.656 14.414 1 90.19 458 LEU A CA 1
ATOM 3593 C C . LEU A 1 458 ? -17.312 -34.375 14.195 1 90.19 458 LEU A C 1
ATOM 3595 O O . LEU A 1 458 ? -18.172 -35.062 14.797 1 90.19 458 LEU A O 1
ATOM 3599 N N . CYS A 1 459 ? -17.562 -33.469 13.336 1 88.38 459 CYS A N 1
ATOM 3600 C CA . CYS A 1 459 ? -18.938 -33.125 13.023 1 88.38 459 CYS A CA 1
ATOM 3601 C C . CYS A 1 459 ? -19.656 -34.281 12.367 1 88.38 459 CYS A C 1
ATOM 3603 O O . CYS A 1 459 ? -20.828 -34.562 12.656 1 88.38 459 CYS A O 1
ATOM 3605 N N . LYS A 1 460 ? -19.016 -34.938 11.492 1 86.94 460 LYS A N 1
ATOM 3606 C CA . LYS A 1 460 ? -19.609 -36.062 10.805 1 86.94 460 LYS A CA 1
ATOM 3607 C C . LYS A 1 460 ? -19.984 -37.188 11.789 1 86.94 460 LYS A C 1
ATOM 3609 O O . LYS A 1 460 ? -20.938 -37.906 11.57 1 86.94 460 LYS A O 1
ATOM 3614 N N . GLN A 1 461 ? -19.219 -37.281 12.852 1 88.06 461 GLN A N 1
ATOM 3615 C CA . GLN A 1 461 ? -19.5 -38.281 13.883 1 88.06 461 GLN A CA 1
ATOM 3616 C C . GLN A 1 461 ? -20.391 -37.688 14.977 1 88.06 461 GLN A C 1
ATOM 3618 O O . GLN A 1 461 ? -20.547 -38.312 16.047 1 88.06 461 GLN A O 1
ATOM 3623 N N . GLN A 1 462 ? -20.922 -36.406 14.781 1 85.19 462 GLN A N 1
ATOM 3624 C CA . GLN A 1 462 ? -21.859 -35.719 15.656 1 85.19 462 GLN A CA 1
ATOM 3625 C C . GLN A 1 462 ? -21.234 -35.406 17 1 85.19 462 GLN A C 1
ATOM 3627 O O . GLN A 1 462 ? -21.891 -35.438 18.047 1 85.19 462 GLN A O 1
ATOM 3632 N N . LYS A 1 463 ? -19.938 -35.281 17 1 90.12 463 LYS A N 1
ATOM 3633 C CA . LYS A 1 463 ? -19.219 -34.844 18.188 1 90.12 463 LYS A CA 1
ATOM 3634 C C . LYS A 1 463 ? -19.047 -33.344 18.188 1 90.12 463 LYS A C 1
ATOM 3636 O O . LYS A 1 463 ? -17.922 -32.844 18.141 1 90.12 463 LYS A O 1
ATOM 3641 N N . LEU A 1 464 ? -20.094 -32.594 18.406 1 90.38 464 LEU A N 1
ATOM 3642 C CA . LEU A 1 464 ? -20.156 -31.141 18.219 1 90.38 464 LEU A CA 1
ATOM 3643 C C . LEU A 1 464 ? -19.406 -30.422 19.344 1 90.38 464 LEU A C 1
ATOM 3645 O O . LEU A 1 464 ? -18.734 -29.422 19.094 1 90.38 464 LEU A O 1
ATOM 3649 N N . GLN A 1 465 ? -19.531 -30.922 20.516 1 88.44 465 GLN A N 1
ATOM 3650 C CA . GLN A 1 465 ? -18.859 -30.281 21.625 1 88.44 465 GLN A CA 1
ATOM 3651 C C . GLN A 1 465 ? -17.344 -30.328 21.469 1 88.44 465 GLN A C 1
ATOM 3653 O O . GLN A 1 465 ? -16.656 -29.359 21.766 1 88.44 465 GLN A O 1
ATOM 3658 N N . GLU A 1 466 ? -16.906 -31.469 21.016 1 90.31 466 GLU A N 1
ATOM 3659 C CA . GLU A 1 466 ? -15.469 -31.609 20.766 1 90.31 466 GLU A CA 1
ATOM 3660 C C . GLU A 1 466 ? -15.016 -30.672 19.641 1 90.31 466 GLU A C 1
ATOM 3662 O O . GLU A 1 466 ? -13.906 -30.141 19.688 1 90.31 466 GLU A O 1
ATOM 3667 N N . ALA A 1 467 ? -15.828 -30.5 18.641 1 90.06 467 ALA A N 1
ATOM 3668 C CA . ALA A 1 467 ? -15.516 -29.609 17.531 1 90.06 467 ALA A CA 1
ATOM 3669 C C . ALA A 1 467 ? -15.375 -28.172 17.984 1 90.06 467 ALA A C 1
ATOM 3671 O O . ALA A 1 467 ? -14.453 -27.453 17.578 1 90.06 467 ALA A O 1
ATOM 3672 N N . VAL A 1 468 ? -16.281 -27.781 18.859 1 88.44 468 VAL A N 1
ATOM 3673 C CA . VAL A 1 468 ? -16.25 -26.422 19.391 1 88.44 468 VAL A CA 1
ATOM 3674 C C . VAL A 1 468 ? -15 -26.25 20.266 1 88.44 468 VAL A C 1
ATOM 3676 O O . VAL A 1 468 ? -14.367 -25.188 20.25 1 88.44 468 VAL A O 1
ATOM 3679 N N . GLN A 1 469 ? -14.711 -27.281 21.016 1 88.12 469 GLN A N 1
ATOM 3680 C CA . GLN A 1 469 ? -13.516 -27.234 21.844 1 88.12 469 GLN A CA 1
ATOM 3681 C C . GLN A 1 469 ? -12.25 -27.109 21 1 88.12 469 GLN A C 1
ATOM 3683 O O . GLN A 1 469 ? -11.312 -26.406 21.375 1 88.12 469 GLN A O 1
ATOM 3688 N N . LEU A 1 470 ? -12.258 -27.781 19.953 1 87.88 470 LEU A N 1
ATOM 3689 C CA . LEU A 1 470 ? -11.102 -27.719 19.062 1 87.88 470 LEU A CA 1
ATOM 3690 C C . LEU A 1 470 ? -10.953 -26.328 18.453 1 87.88 470 LEU A C 1
ATOM 3692 O O . LEU A 1 470 ? -9.844 -25.859 18.219 1 87.88 470 LEU A O 1
ATOM 3696 N N . LEU A 1 471 ? -12.031 -25.75 18.125 1 87 471 LEU A N 1
ATOM 3697 C CA . LEU A 1 471 ? -12.031 -24.375 17.625 1 87 471 LEU A CA 1
ATOM 3698 C C . LEU A 1 471 ? -11.375 -23.438 18.625 1 87 471 LEU A C 1
ATOM 3700 O O . LEU A 1 471 ? -10.586 -22.562 18.25 1 87 471 LEU A O 1
ATOM 3704 N N . GLU A 1 472 ? -11.703 -23.672 19.844 1 83 472 GLU A N 1
ATOM 3705 C CA . GLU A 1 472 ? -11.109 -22.875 20.906 1 83 472 GLU A CA 1
ATOM 3706 C C . GLU A 1 472 ? -9.625 -23.188 21.078 1 83 472 GLU A C 1
ATOM 3708 O O . GLU A 1 472 ? -8.82 -22.281 21.328 1 83 472 GLU A O 1
ATOM 3713 N N . ASP A 1 473 ? -9.328 -24.406 20.922 1 81.56 473 ASP A N 1
ATOM 3714 C CA . ASP A 1 473 ? -7.934 -24.812 21 1 81.56 473 ASP A CA 1
ATOM 3715 C C . ASP A 1 473 ? -7.098 -24.156 19.906 1 81.56 473 ASP A C 1
ATOM 3717 O O . ASP A 1 473 ? -5.941 -23.797 20.125 1 81.56 473 ASP A O 1
ATOM 3721 N N . MET A 1 474 ? -7.684 -24.109 18.719 1 81.19 474 MET A N 1
ATOM 3722 C CA . MET A 1 474 ? -7.016 -23.453 17.609 1 81.19 474 MET A CA 1
ATOM 3723 C C . MET A 1 474 ? -6.648 -22.016 17.938 1 81.19 474 MET A C 1
ATOM 3725 O O . MET A 1 474 ? -5.527 -21.578 17.688 1 81.19 474 MET A O 1
ATOM 3729 N N . ARG A 1 475 ? -7.535 -21.406 18.594 1 72.62 475 ARG A N 1
ATOM 3730 C CA . ARG A 1 475 ? -7.332 -20.016 18.969 1 72.62 475 ARG A CA 1
ATOM 3731 C C . ARG A 1 475 ? -6.215 -19.875 20 1 72.62 475 ARG A C 1
ATOM 3733 O O . ARG A 1 475 ? -5.395 -18.969 19.922 1 72.62 475 ARG A O 1
ATOM 3740 N N . ILE A 1 476 ? -6.25 -20.781 20.891 1 69 476 ILE A N 1
ATOM 3741 C CA . ILE A 1 476 ? -5.254 -20.781 21.953 1 69 476 ILE A CA 1
ATOM 3742 C C . ILE A 1 476 ? -3.867 -21.016 21.359 1 69 476 ILE A C 1
ATOM 3744 O O . ILE A 1 476 ? -2.881 -20.438 21.828 1 69 476 ILE A O 1
ATOM 3748 N N . LYS A 1 477 ? -3.881 -21.812 20.359 1 67.12 477 LYS A N 1
ATOM 3749 C CA . LYS A 1 477 ? -2.619 -22.141 19.703 1 67.12 477 LYS A CA 1
ATOM 3750 C C . LYS A 1 477 ? -2.211 -21.062 18.719 1 67.12 477 LYS A C 1
ATOM 3752 O O . LYS A 1 477 ? -1.194 -21.188 18.031 1 67.12 477 LYS A O 1
ATOM 3757 N N . GLY A 1 478 ? -3.123 -20.031 18.703 1 62.31 478 GLY A N 1
ATOM 3758 C CA . GLY A 1 478 ? -2.816 -18.891 17.859 1 62.31 478 GLY A CA 1
ATOM 3759 C C . GLY A 1 478 ? -3.266 -19.078 16.422 1 62.31 478 GLY A C 1
ATOM 3760 O O . GLY A 1 478 ? -2.803 -18.375 15.516 1 62.31 478 GLY A O 1
ATOM 3761 N N . LEU A 1 479 ? -4.004 -20.203 16.188 1 66.62 479 LEU A N 1
ATOM 3762 C CA . LEU A 1 479 ? -4.566 -20.469 14.859 1 66.62 479 LEU A CA 1
ATOM 3763 C C . LEU A 1 479 ? -5.957 -19.859 14.734 1 66.62 479 LEU A C 1
ATOM 3765 O O . LEU A 1 479 ? -6.883 -20.266 15.445 1 66.62 479 LEU A O 1
ATOM 3769 N N . ASN A 1 480 ? -6.148 -18.797 14.016 1 66.31 480 ASN A N 1
ATOM 3770 C CA . ASN A 1 480 ? -7.48 -18.219 13.859 1 66.31 480 ASN A CA 1
ATOM 3771 C C . ASN A 1 480 ? -8.297 -18.984 12.812 1 66.31 480 ASN A C 1
ATOM 3773 O O . ASN A 1 480 ? -7.852 -19.172 11.68 1 66.31 480 ASN A O 1
ATOM 3777 N N . PRO A 1 481 ? -9.344 -19.453 13.32 1 75.06 481 PRO A N 1
ATOM 3778 C CA . PRO A 1 481 ? -10.211 -20.125 12.352 1 75.06 481 PRO A CA 1
ATOM 3779 C C . PRO A 1 481 ? -10.602 -19.234 11.18 1 75.06 481 PRO A C 1
ATOM 3781 O O . PRO A 1 481 ? -10.812 -18.031 11.359 1 75.06 481 PRO A O 1
ATOM 3784 N N . ASP A 1 482 ? -10.516 -19.766 10.031 1 74.31 482 ASP A N 1
ATOM 3785 C CA . ASP A 1 482 ? -10.883 -19 8.844 1 74.31 482 ASP A CA 1
ATOM 3786 C C . ASP A 1 482 ? -12.359 -19.188 8.492 1 74.31 482 ASP A C 1
ATOM 3788 O O . ASP A 1 482 ? -13.102 -19.812 9.258 1 74.31 482 ASP A O 1
ATOM 3792 N N . GLN A 1 483 ? -12.805 -18.625 7.398 1 79.75 483 GLN A N 1
ATOM 3793 C CA . GLN A 1 483 ? -14.195 -18.703 6.961 1 79.75 483 GLN A CA 1
ATOM 3794 C C . GLN A 1 483 ? -14.625 -20.156 6.734 1 79.75 483 GLN A C 1
ATOM 3796 O O . GLN A 1 483 ? -15.75 -20.531 7.066 1 79.75 483 GLN A O 1
ATOM 3801 N N . VAL A 1 484 ? -13.672 -20.891 6.234 1 80 484 VAL A N 1
ATOM 3802 C CA . VAL A 1 484 ? -13.984 -22.281 5.922 1 80 484 VAL A CA 1
ATOM 3803 C C . VAL A 1 484 ? -14.227 -23.062 7.215 1 80 484 VAL A C 1
ATOM 3805 O O . VAL A 1 484 ? -15.133 -23.891 7.285 1 80 484 VAL A O 1
ATOM 3808 N N . THR A 1 485 ? -13.391 -22.781 8.141 1 85 485 THR A N 1
ATOM 3809 C CA . THR A 1 485 ? -13.547 -23.438 9.43 1 85 485 THR A CA 1
ATOM 3810 C C . THR A 1 485 ? -14.898 -23.109 10.055 1 85 485 THR A C 1
ATOM 3812 O O . THR A 1 485 ? -15.633 -24 10.484 1 85 485 THR A O 1
ATOM 3815 N N . TYR A 1 486 ? -15.234 -21.859 10.109 1 87.12 486 TYR A N 1
ATOM 3816 C CA . TYR A 1 486 ? -16.516 -21.453 10.68 1 87.12 486 TYR A CA 1
ATOM 3817 C C . TYR A 1 486 ? -17.672 -22.016 9.875 1 87.12 486 TYR A C 1
ATOM 3819 O O . TYR A 1 486 ? -18.656 -22.484 10.438 1 87.12 486 TYR A O 1
ATOM 3827 N N . ASN A 1 487 ? -17.562 -21.906 8.562 1 86.88 487 ASN A N 1
ATOM 3828 C CA . ASN A 1 487 ? -18.625 -22.453 7.719 1 86.88 487 ASN A CA 1
ATOM 3829 C C . ASN A 1 487 ? -18.859 -23.922 8 1 86.88 487 ASN A C 1
ATOM 3831 O O . ASN A 1 487 ? -20 -24.391 8.008 1 86.88 487 ASN A O 1
ATOM 3835 N N . THR A 1 488 ? -17.766 -24.594 8.188 1 87.19 488 THR A N 1
ATOM 3836 C CA . THR A 1 488 ? -17.859 -26.016 8.469 1 87.19 488 THR A CA 1
ATOM 3837 C C . THR A 1 488 ? -18.578 -26.266 9.789 1 87.19 488 THR A C 1
ATOM 3839 O O . THR A 1 488 ? -19.484 -27.109 9.859 1 87.19 488 THR A O 1
ATOM 3842 N N . ILE A 1 489 ? -18.25 -25.531 10.766 1 89.25 489 ILE A N 1
ATOM 3843 C CA . ILE A 1 489 ? -18.859 -25.734 12.078 1 89.25 489 ILE A CA 1
ATOM 3844 C C . ILE A 1 489 ? -20.297 -25.25 12.062 1 89.25 489 ILE A C 1
ATOM 3846 O O . ILE A 1 489 ? -21.172 -25.859 12.672 1 89.25 489 ILE A O 1
ATOM 3850 N N . ILE A 1 490 ? -20.594 -24.203 11.453 1 90.06 490 ILE A N 1
ATOM 3851 C CA . ILE A 1 490 ? -21.953 -23.688 11.336 1 90.06 490 ILE A CA 1
ATOM 3852 C C . ILE A 1 490 ? -22.844 -24.703 10.633 1 90.06 490 ILE A C 1
ATOM 3854 O O . ILE A 1 490 ? -23.953 -24.969 11.086 1 90.06 490 ILE A O 1
ATOM 3858 N N . GLN A 1 491 ? -22.359 -25.234 9.578 1 89.5 491 GLN A N 1
ATOM 3859 C CA . GLN A 1 491 ? -23.109 -26.25 8.852 1 89.5 491 GLN A CA 1
ATOM 3860 C C . GLN A 1 491 ? -23.406 -27.453 9.75 1 89.5 491 GLN A C 1
ATOM 3862 O O . GLN A 1 491 ? -24.516 -28.016 9.688 1 89.5 491 GLN A O 1
ATOM 3867 N N . CYS A 1 492 ? -22.469 -27.781 10.539 1 88.94 492 CYS A N 1
ATOM 3868 C CA . CYS A 1 492 ? -22.625 -28.922 11.43 1 88.94 492 CYS A CA 1
ATOM 3869 C C . CYS A 1 492 ? -23.703 -28.641 12.469 1 88.94 492 CYS A C 1
ATOM 3871 O O . CYS A 1 492 ? -24.516 -29.516 12.773 1 88.94 492 CYS A O 1
ATOM 3873 N N . PHE A 1 493 ? -23.75 -27.547 12.977 1 90.56 493 PHE A N 1
ATOM 3874 C CA . PHE A 1 493 ? -24.75 -27.203 13.992 1 90.56 493 PHE A CA 1
ATOM 3875 C C . PHE A 1 493 ? -26.141 -27.078 13.359 1 90.56 493 PHE A C 1
ATOM 3877 O O . PHE A 1 493 ? -27.141 -27.422 13.984 1 90.56 493 PHE A O 1
ATOM 3884 N N . CYS A 1 494 ? -26.172 -26.578 12.156 1 88.19 494 CYS A N 1
ATOM 3885 C CA . CYS A 1 494 ? -27.438 -26.562 11.445 1 88.19 494 CYS A CA 1
ATOM 3886 C C . CYS A 1 494 ? -27.969 -27.969 11.25 1 88.19 494 CYS A C 1
ATOM 3888 O O . CYS A 1 494 ? -29.156 -28.234 11.484 1 88.19 494 CYS A O 1
ATOM 3890 N N . LYS A 1 495 ? -27.109 -28.875 10.867 1 86.5 495 LYS A N 1
ATOM 3891 C CA . LYS A 1 495 ? -27.516 -30.266 10.641 1 86.5 495 LYS A CA 1
ATOM 3892 C C . LYS A 1 495 ? -27.953 -30.922 11.945 1 86.5 495 LYS A C 1
ATOM 3894 O O . LYS A 1 495 ? -28.797 -31.812 11.938 1 86.5 495 LYS A O 1
ATOM 3899 N N . ALA A 1 496 ? -27.359 -30.438 12.984 1 88.06 496 ALA A N 1
ATOM 3900 C CA . ALA A 1 496 ? -27.719 -30.953 14.297 1 88.06 496 ALA A CA 1
ATOM 3901 C C . ALA A 1 496 ? -28.953 -30.234 14.852 1 88.06 496 ALA A C 1
ATOM 3903 O O . ALA A 1 496 ? -29.328 -30.438 16.016 1 88.06 496 ALA A O 1
ATOM 3904 N N . ARG A 1 497 ? -29.531 -29.359 14.07 1 85.19 497 ARG A N 1
ATOM 3905 C CA . ARG A 1 497 ? -30.75 -28.625 14.375 1 85.19 497 ARG A CA 1
ATOM 3906 C C . ARG A 1 497 ? -30.531 -27.641 15.508 1 85.19 497 ARG A C 1
ATOM 3908 O O . ARG A 1 497 ? -31.438 -27.344 16.281 1 85.19 497 ARG A O 1
ATOM 3915 N N . ASN A 1 498 ? -29.328 -27.344 15.727 1 88.75 498 ASN A N 1
ATOM 3916 C CA . ASN A 1 498 ? -28.969 -26.312 16.688 1 88.75 498 ASN A CA 1
ATOM 3917 C C . ASN A 1 498 ? -28.688 -24.984 15.992 1 88.75 498 ASN A C 1
ATOM 3919 O O . ASN A 1 498 ? -27.531 -24.547 15.93 1 88.75 498 ASN A O 1
ATOM 3923 N N . ILE A 1 499 ? -29.688 -24.25 15.562 1 87.62 499 ILE A N 1
ATOM 3924 C CA . ILE A 1 499 ? -29.594 -23.031 14.766 1 87.62 499 ILE A CA 1
ATOM 3925 C C . ILE A 1 499 ? -29.125 -21.875 15.648 1 87.62 499 ILE A C 1
ATOM 3927 O O . ILE A 1 499 ? -28.422 -20.969 15.18 1 87.62 499 ILE A O 1
ATOM 3931 N N . LYS A 1 500 ? -29.5 -21.953 16.812 1 85.31 500 LYS A N 1
ATOM 3932 C CA . LYS A 1 500 ? -29.109 -20.906 17.734 1 85.31 500 LYS A CA 1
ATOM 3933 C C . LYS A 1 500 ? -27.594 -20.797 17.859 1 85.31 500 LYS A C 1
ATOM 3935 O O . LYS A 1 500 ? -27.047 -19.688 17.781 1 85.31 500 LYS A O 1
ATOM 3940 N N . THR A 1 501 ? -27.047 -21.969 18.047 1 87.88 501 THR A N 1
ATOM 3941 C CA . THR A 1 501 ? -25.578 -21.969 18.156 1 87.88 501 THR A CA 1
ATOM 3942 C C . THR A 1 501 ? -24.953 -21.562 16.828 1 87.88 501 THR A C 1
ATOM 3944 O O . THR A 1 501 ? -23.891 -20.938 16.812 1 87.88 501 THR A O 1
ATOM 3947 N N . ALA A 1 502 ? -25.516 -21.891 15.719 1 88.75 502 ALA A N 1
ATOM 3948 C CA . ALA A 1 502 ? -25.031 -21.516 14.398 1 88.75 502 ALA A CA 1
ATOM 3949 C C . ALA A 1 502 ? -24.969 -20 14.258 1 88.75 502 ALA A C 1
ATOM 3951 O O . ALA A 1 502 ? -23.984 -19.438 13.766 1 88.75 502 ALA A O 1
ATOM 3952 N N . PHE A 1 503 ? -25.984 -19.375 14.75 1 86.56 503 PHE A N 1
ATOM 3953 C CA . PHE A 1 503 ? -26.031 -17.922 14.68 1 86.56 503 PHE A CA 1
ATOM 3954 C C . PHE A 1 503 ? -25.047 -17.297 15.664 1 86.56 503 PHE A C 1
ATOM 3956 O O . PHE A 1 503 ? -24.469 -16.25 15.391 1 86.56 503 PHE A O 1
ATOM 3963 N N . LYS A 1 504 ? -24.875 -17.984 16.75 1 84.38 504 LYS A N 1
ATOM 3964 C CA . LYS A 1 504 ? -23.859 -17.516 17.703 1 84.38 504 LYS A CA 1
ATOM 3965 C C . LYS A 1 504 ? -22.469 -17.547 17.062 1 84.38 504 LYS A C 1
ATOM 3967 O O . LYS A 1 504 ? -21.672 -16.641 17.297 1 84.38 504 LYS A O 1
ATOM 3972 N N . LEU A 1 505 ? -22.266 -18.562 16.328 1 87.38 505 LEU A N 1
ATOM 3973 C CA . LEU A 1 505 ? -20.969 -18.688 15.664 1 87.38 505 LEU A CA 1
ATOM 3974 C C . LEU A 1 505 ? -20.812 -17.609 14.578 1 87.38 505 LEU A C 1
ATOM 3976 O O . LEU A 1 505 ? -19.719 -17.109 14.367 1 87.38 505 LEU A O 1
ATOM 3980 N N . LEU A 1 506 ? -21.859 -17.266 13.898 1 85.44 506 LEU A N 1
ATOM 3981 C CA . LEU A 1 506 ? -21.844 -16.188 12.914 1 85.44 506 LEU A CA 1
ATOM 3982 C C . LEU A 1 506 ? -21.453 -14.867 13.562 1 85.44 506 LEU A C 1
ATOM 3984 O O . LEU A 1 506 ? -20.641 -14.117 13.016 1 85.44 506 LEU A O 1
ATOM 3988 N N . ASN A 1 507 ? -22.016 -14.688 14.695 1 77.25 507 ASN A N 1
ATOM 3989 C CA . ASN A 1 507 ? -21.688 -13.484 15.453 1 77.25 507 ASN A CA 1
ATOM 3990 C C . ASN A 1 507 ? -20.234 -13.477 15.906 1 77.25 507 ASN A C 1
ATOM 3992 O O . ASN A 1 507 ? -19.594 -12.43 15.945 1 77.25 507 ASN A O 1
ATOM 3996 N N . GLU A 1 508 ? -19.828 -14.625 16.188 1 78.94 508 GLU A N 1
ATOM 3997 C CA . GLU A 1 508 ? -18.438 -14.758 16.578 1 78.94 508 GLU A CA 1
ATOM 3998 C C . GLU A 1 508 ? -17.5 -14.391 15.43 1 78.94 508 GLU A C 1
ATOM 4000 O O . GLU A 1 508 ? -16.438 -13.812 15.641 1 78.94 508 GLU A O 1
ATOM 4005 N N . MET A 1 509 ? -17.844 -14.742 14.227 1 80.69 509 MET A N 1
ATOM 4006 C CA . MET A 1 509 ? -17.047 -14.383 13.055 1 80.69 509 MET A CA 1
ATOM 4007 C C . MET A 1 509 ? -16.875 -12.867 12.961 1 80.69 509 MET A C 1
ATOM 4009 O O . MET A 1 509 ? -15.773 -12.375 12.734 1 80.69 509 MET A O 1
ATOM 4013 N N . TRP A 1 510 ? -17.953 -12.219 13.25 1 69.88 510 TRP A N 1
ATOM 4014 C CA . TRP A 1 510 ? -17.953 -10.766 13.195 1 69.88 510 TRP A CA 1
ATOM 4015 C C . TRP A 1 510 ? -17.062 -10.18 14.281 1 69.88 510 TRP A C 1
ATOM 4017 O O . TRP A 1 510 ? -16.312 -9.227 14.031 1 69.88 510 TRP A O 1
ATOM 4027 N N . LEU A 1 511 ? -17.125 -10.797 15.375 1 62.31 511 LEU A N 1
ATOM 4028 C CA . LEU A 1 511 ? -16.359 -10.328 16.516 1 62.31 511 LEU A CA 1
ATOM 4029 C C . LEU A 1 511 ? -14.859 -10.531 16.297 1 62.31 511 LEU A C 1
ATOM 4031 O O . LEU A 1 511 ? -14.039 -9.773 16.812 1 62.31 511 LEU A O 1
ATOM 4035 N N . ASN A 1 512 ? -14.633 -11.516 15.516 1 63.97 512 ASN A N 1
ATOM 4036 C CA . ASN A 1 512 ? -13.242 -11.82 15.219 1 63.97 512 ASN A CA 1
ATOM 4037 C C . ASN A 1 512 ? -12.789 -11.195 13.906 1 63.97 512 ASN A C 1
ATOM 4039 O O . ASN A 1 512 ? -11.812 -11.641 13.297 1 63.97 512 ASN A O 1
ATOM 4043 N N . ASN A 1 513 ? -13.617 -10.211 13.422 1 55.62 513 ASN A N 1
ATOM 4044 C CA . ASN A 1 513 ? -13.336 -9.422 12.227 1 55.62 513 ASN A CA 1
ATOM 4045 C C . ASN A 1 513 ? -13.266 -10.297 10.977 1 55.62 513 ASN A C 1
ATOM 4047 O O . ASN A 1 513 ? -12.398 -10.102 10.125 1 55.62 513 ASN A O 1
ATOM 4051 N N . LEU A 1 514 ? -13.906 -11.359 11.039 1 69.94 514 LEU A N 1
ATOM 4052 C CA . LEU A 1 514 ? -14.078 -12.219 9.867 1 69.94 514 LEU A CA 1
ATOM 4053 C C . LEU A 1 514 ? -15.438 -11.984 9.211 1 69.94 514 LEU A C 1
ATOM 4055 O O . LEU A 1 514 ? -16.469 -12.406 9.742 1 69.94 514 LEU A O 1
ATOM 4059 N N . GLU A 1 515 ? -15.391 -11.25 8.094 1 73.06 515 GLU A N 1
ATOM 4060 C CA . GLU A 1 515 ? -16.672 -10.961 7.434 1 73.06 515 GLU A CA 1
ATOM 4061 C C . GLU A 1 515 ? -17.266 -12.227 6.812 1 73.06 515 GLU A C 1
ATOM 4063 O O . GLU A 1 515 ? -16.594 -12.93 6.059 1 73.06 515 GLU A O 1
ATOM 4068 N N . PRO A 1 516 ? -18.516 -12.5 7.281 1 77.25 516 PRO A N 1
ATOM 4069 C CA . PRO A 1 516 ? -19.156 -13.648 6.641 1 77.25 516 PRO A CA 1
ATOM 4070 C C . PRO A 1 516 ? -19.297 -13.484 5.129 1 77.25 516 PRO A C 1
ATOM 4072 O O . PRO A 1 516 ? -19.5 -12.375 4.641 1 77.25 516 PRO A O 1
ATOM 4075 N N . THR A 1 517 ? -19.062 -14.578 4.414 1 77.56 517 THR A N 1
ATOM 4076 C CA . THR A 1 517 ? -19.125 -14.594 2.957 1 77.56 517 THR A CA 1
ATOM 4077 C C . THR A 1 517 ? -20.5 -15.055 2.482 1 77.56 517 THR A C 1
ATOM 4079 O O . THR A 1 517 ? -21.312 -15.547 3.275 1 77.56 517 THR A O 1
ATOM 4082 N N . PRO A 1 518 ? -20.844 -14.836 1.225 1 78.25 518 PRO A N 1
ATOM 4083 C CA . PRO A 1 518 ? -22.094 -15.375 0.674 1 78.25 518 PRO A CA 1
ATOM 4084 C C . PRO A 1 518 ? -22.25 -16.875 0.929 1 78.25 518 PRO A C 1
ATOM 4086 O O . PRO A 1 518 ? -23.359 -17.359 1.111 1 78.25 518 PRO A O 1
ATOM 4089 N N . VAL A 1 519 ? -21.125 -17.516 1.066 1 83.56 519 VAL A N 1
ATOM 4090 C CA . VAL A 1 519 ? -21.172 -18.938 1.348 1 83.56 519 VAL A CA 1
ATOM 4091 C C . VAL A 1 519 ? -21.672 -19.172 2.773 1 83.56 519 VAL A C 1
ATOM 4093 O O . VAL A 1 519 ? -22.484 -20.078 3.02 1 83.56 519 VAL A O 1
ATOM 4096 N N . THR A 1 520 ? -21.234 -18.375 3.611 1 86.94 520 THR A N 1
ATOM 4097 C CA . THR A 1 520 ? -21.656 -18.484 5.004 1 86.94 520 THR A CA 1
ATOM 4098 C C . THR A 1 520 ? -23.156 -18.281 5.145 1 86.94 520 THR A C 1
ATOM 4100 O O . THR A 1 520 ? -23.844 -19.094 5.785 1 86.94 520 THR A O 1
ATOM 4103 N N . TYR A 1 521 ? -23.641 -17.266 4.551 1 87.06 521 TYR A N 1
ATOM 4104 C CA . TYR A 1 521 ? -25.062 -16.953 4.637 1 87.06 521 TYR A CA 1
ATOM 4105 C C . TYR A 1 521 ? -25.891 -18.031 3.926 1 87.06 521 TYR A C 1
ATOM 4107 O O . TYR A 1 521 ? -26.984 -18.359 4.363 1 87.06 521 TYR A O 1
ATOM 4115 N N . SER A 1 522 ? -25.406 -18.547 2.869 1 86.88 522 SER A N 1
ATOM 4116 C CA . SER A 1 522 ? -26.109 -19.609 2.17 1 86.88 522 SER A CA 1
ATOM 4117 C C . SER A 1 522 ? -26.219 -20.859 3.041 1 86.88 522 SER A C 1
ATOM 4119 O O . SER A 1 522 ? -27.25 -21.547 3.021 1 86.88 522 SER A O 1
ATOM 4121 N N . ILE A 1 523 ? -25.156 -21.094 3.688 1 89.12 523 ILE A N 1
ATOM 4122 C CA . ILE A 1 523 ? -25.172 -22.234 4.605 1 89.12 523 ILE A CA 1
ATOM 4123 C C . ILE A 1 523 ? -26.219 -22.016 5.68 1 89.12 523 ILE A C 1
ATOM 4125 O O . ILE A 1 523 ? -26.969 -22.938 6.023 1 89.12 523 ILE A O 1
ATOM 4129 N N . LEU A 1 524 ? -26.359 -20.891 6.164 1 88.75 524 LEU A N 1
ATOM 4130 C CA . LEU A 1 524 ? -27.344 -20.562 7.195 1 88.75 524 LEU A CA 1
ATOM 4131 C C . LEU A 1 524 ? -28.766 -20.656 6.648 1 88.75 524 LEU A C 1
ATOM 4133 O O . LEU A 1 524 ? -29.656 -21.156 7.32 1 88.75 524 LEU A O 1
ATOM 4137 N N . ILE A 1 525 ? -29 -20.156 5.508 1 89.44 525 ILE A N 1
ATOM 4138 C CA . ILE A 1 525 ? -30.312 -20.219 4.875 1 89.44 525 ILE A CA 1
ATOM 4139 C C . ILE A 1 525 ? -30.703 -21.672 4.648 1 89.44 525 ILE A C 1
ATOM 4141 O O . ILE A 1 525 ? -31.844 -22.062 4.922 1 89.44 525 ILE A O 1
ATOM 4145 N N . ASN A 1 526 ? -29.766 -22.422 4.164 1 88 526 ASN A N 1
ATOM 4146 C CA . ASN A 1 526 ? -30.031 -23.844 3.99 1 88 526 ASN A CA 1
ATOM 4147 C C . ASN A 1 526 ? -30.375 -24.516 5.316 1 88 526 ASN A C 1
ATOM 4149 O O . ASN A 1 526 ? -31.266 -25.359 5.375 1 88 526 ASN A O 1
ATOM 4153 N N . GLY A 1 527 ? -29.625 -24.188 6.273 1 88.12 527 GLY A N 1
ATOM 4154 C CA . GLY A 1 527 ? -29.891 -24.719 7.598 1 88.12 527 GLY A CA 1
ATOM 4155 C C . GLY A 1 527 ? -31.281 -24.359 8.109 1 88.12 527 GLY A C 1
ATOM 4156 O O . GLY A 1 527 ? -31.984 -25.203 8.672 1 88.12 527 GLY A O 1
ATOM 4157 N N . LEU A 1 528 ? -31.688 -23.188 7.891 1 88.94 528 LEU A N 1
ATOM 4158 C CA . LEU A 1 528 ? -33 -22.734 8.32 1 88.94 528 LEU A CA 1
ATOM 4159 C C . LEU A 1 528 ? -34.094 -23.406 7.512 1 88.94 528 LEU A C 1
ATOM 4161 O O . LEU A 1 528 ? -35.156 -23.766 8.055 1 88.94 528 LEU A O 1
ATOM 4165 N N . CYS A 1 529 ? -33.875 -23.656 6.25 1 86.62 529 CYS A N 1
ATOM 4166 C CA . CYS A 1 529 ? -34.844 -24.25 5.363 1 86.62 529 CYS A CA 1
ATOM 4167 C C . CYS A 1 529 ? -35.062 -25.734 5.695 1 86.62 529 CYS A C 1
ATOM 4169 O O . CYS A 1 529 ? -36.188 -26.219 5.699 1 86.62 529 CYS A O 1
ATOM 4171 N N . VAL A 1 530 ? -33.938 -26.391 5.93 1 85.5 530 VAL A N 1
ATOM 4172 C CA . VAL A 1 530 ? -34.031 -27.844 6.098 1 85.5 530 VAL A CA 1
ATOM 4173 C C . VAL A 1 530 ? -34.281 -28.188 7.559 1 85.5 530 VAL A C 1
ATOM 4175 O O . VAL A 1 530 ? -35.094 -29.078 7.859 1 85.5 530 VAL A O 1
ATOM 4178 N N . TYR A 1 531 ? -33.719 -27.453 8.477 1 82.62 531 TYR A N 1
ATOM 4179 C CA . TYR A 1 531 ? -33.719 -27.906 9.867 1 82.62 531 TYR A CA 1
ATOM 4180 C C . TYR A 1 531 ? -34.375 -26.875 10.773 1 82.62 531 TYR A C 1
ATOM 4182 O O . TYR A 1 531 ? -34.594 -27.125 11.961 1 82.62 531 TYR A O 1
ATOM 4190 N N . GLY A 1 532 ? -34.594 -25.688 10.203 1 81.12 532 GLY A N 1
ATOM 4191 C CA . GLY A 1 532 ? -35.125 -24.609 11.016 1 81.12 532 GLY A CA 1
ATOM 4192 C C . GLY A 1 532 ? -36.5 -24.141 10.562 1 81.12 532 GLY A C 1
ATOM 4193 O O . GLY A 1 532 ? -37.406 -24.969 10.297 1 81.12 532 GLY A O 1
ATOM 4194 N N . ASN A 1 533 ? -36.625 -22.781 10.703 1 83.56 533 ASN A N 1
ATOM 4195 C CA . ASN A 1 533 ? -37.875 -22.109 10.375 1 83.56 533 ASN A CA 1
ATOM 4196 C C . ASN A 1 533 ? -37.781 -21.344 9.07 1 83.56 533 ASN A C 1
ATOM 4198 O O . ASN A 1 533 ? -36.906 -20.469 8.922 1 83.56 533 ASN A O 1
ATOM 4202 N N . LEU A 1 534 ? -38.625 -21.703 8.102 1 87.25 534 LEU A N 1
ATOM 4203 C CA . LEU A 1 534 ? -38.625 -21.094 6.777 1 87.25 534 LEU A CA 1
ATOM 4204 C C . LEU A 1 534 ? -38.906 -19.594 6.863 1 87.25 534 LEU A C 1
ATOM 4206 O O . LEU A 1 534 ? -38.406 -18.812 6.047 1 87.25 534 LEU A O 1
ATOM 4210 N N . LYS A 1 535 ? -39.688 -19.25 7.828 1 85.94 535 LYS A N 1
ATOM 4211 C CA . LYS A 1 535 ? -40 -17.844 8.016 1 85.94 535 LYS A CA 1
ATOM 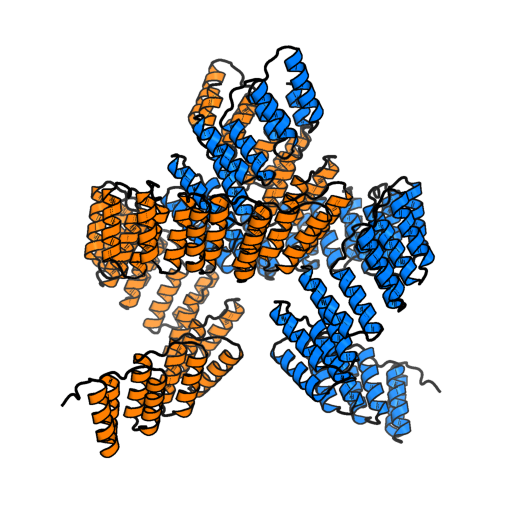4212 C C . LYS A 1 535 ? -38.719 -17.062 8.375 1 85.94 535 LYS A C 1
ATOM 4214 O O . LYS A 1 535 ? -38.531 -15.938 7.898 1 85.94 535 LYS A O 1
ATOM 4219 N N . ASP A 1 536 ? -38 -17.734 9.203 1 87.31 536 ASP A N 1
ATOM 4220 C CA . ASP A 1 536 ? -36.75 -17.109 9.578 1 87.31 536 ASP A CA 1
ATOM 4221 C C . ASP A 1 536 ? -35.781 -17.016 8.391 1 87.31 536 ASP A C 1
ATOM 4223 O O . ASP A 1 536 ? -35.031 -16.047 8.258 1 87.31 536 ASP A O 1
ATOM 4227 N N . ALA A 1 537 ? -35.75 -18 7.562 1 90 537 ALA A N 1
ATOM 4228 C CA . ALA A 1 537 ? -34.938 -18 6.348 1 90 537 ALA A CA 1
ATOM 4229 C C . ALA A 1 537 ? -35.344 -16.844 5.434 1 90 537 ALA A C 1
ATOM 4231 O O . ALA A 1 537 ? -34.5 -16.172 4.855 1 90 537 ALA A O 1
ATOM 4232 N N . ASN A 1 538 ? -36.688 -16.672 5.348 1 87.19 538 ASN A N 1
ATOM 4233 C CA . ASN A 1 538 ? -37.188 -15.555 4.551 1 87.19 538 ASN A CA 1
ATOM 4234 C C . ASN A 1 538 ? -36.719 -14.211 5.09 1 87.19 538 ASN A C 1
ATOM 4236 O O . ASN A 1 538 ? -36.25 -13.352 4.324 1 87.19 538 ASN A O 1
ATOM 4240 N N . LYS A 1 539 ? -36.844 -14.148 6.312 1 85.62 539 LYS A N 1
ATOM 4241 C CA . LYS A 1 539 ? -36.438 -12.906 6.957 1 85.62 539 LYS A CA 1
ATOM 4242 C C . LYS A 1 539 ? -34.938 -12.633 6.723 1 85.62 539 LYS A C 1
ATOM 4244 O O . LYS A 1 539 ? -34.531 -11.5 6.457 1 85.62 539 LYS A O 1
ATOM 4249 N N . LEU A 1 540 ? -34.219 -13.688 6.863 1 87.38 540 LEU A N 1
ATOM 4250 C CA . LEU A 1 540 ? -32.781 -13.547 6.676 1 87.38 540 LEU A CA 1
ATOM 4251 C C . LEU A 1 540 ? -32.469 -13.156 5.234 1 87.38 540 LEU A C 1
ATOM 4253 O O . LEU A 1 540 ? -31.641 -12.266 5 1 87.38 540 LEU A O 1
ATOM 4257 N N . LEU A 1 541 ? -33.031 -13.766 4.32 1 87.62 541 LEU A N 1
ATOM 4258 C CA . LEU A 1 541 ? -32.781 -13.492 2.912 1 87.62 541 LEU A CA 1
ATOM 4259 C C . LEU A 1 541 ? -33.156 -12.055 2.561 1 87.62 541 LEU A C 1
ATOM 4261 O O . LEU A 1 541 ? -32.438 -11.383 1.82 1 87.62 541 LEU A O 1
ATOM 4265 N N . ILE A 1 542 ? -34.281 -11.648 3.055 1 81.19 542 ILE A N 1
ATOM 4266 C CA . ILE A 1 542 ? -34.75 -10.297 2.787 1 81.19 542 ILE A CA 1
ATOM 4267 C C . ILE A 1 542 ? -33.781 -9.281 3.408 1 81.19 542 ILE A C 1
ATOM 4269 O O . ILE A 1 542 ? -33.469 -8.273 2.783 1 81.19 542 ILE A O 1
ATOM 4273 N N . SER A 1 543 ? -33.375 -9.617 4.547 1 79.25 543 SER A N 1
ATOM 4274 C CA . SER A 1 543 ? -32.406 -8.75 5.219 1 79.25 543 SER A CA 1
ATOM 4275 C C . SER A 1 543 ? -31.109 -8.656 4.441 1 79.25 543 SER A C 1
ATOM 4277 O O . SER A 1 543 ? -30.531 -7.57 4.309 1 79.25 543 SER A O 1
ATOM 4279 N N . LEU A 1 544 ? -30.688 -9.75 3.99 1 82.94 544 LEU A N 1
ATOM 4280 C CA . LEU A 1 544 ? -29.453 -9.781 3.219 1 82.94 544 LEU A CA 1
ATOM 4281 C C . LEU A 1 544 ? -29.609 -9.008 1.911 1 82.94 544 LEU A C 1
ATOM 4283 O O . LEU A 1 544 ? -28.688 -8.312 1.484 1 82.94 544 LEU A O 1
ATOM 4287 N N . HIS A 1 545 ? -30.688 -9.141 1.319 1 80.06 545 HIS A N 1
ATOM 4288 C CA . HIS A 1 545 ? -30.969 -8.422 0.079 1 80.06 545 HIS A CA 1
ATOM 4289 C C . HIS A 1 545 ? -30.969 -6.914 0.298 1 80.06 545 HIS A C 1
ATOM 4291 O O . HIS A 1 545 ? -30.453 -6.168 -0.541 1 80.06 545 HIS A O 1
ATOM 4297 N N . GLU A 1 546 ? -31.453 -6.562 1.391 1 73.19 546 GLU A N 1
ATOM 4298 C CA . GLU A 1 546 ? -31.484 -5.145 1.748 1 73.19 546 GLU A CA 1
ATOM 4299 C C . GLU A 1 546 ? -30.078 -4.602 1.983 1 73.19 546 GLU A C 1
ATOM 4301 O O . GLU A 1 546 ? -29.828 -3.42 1.741 1 73.19 546 GLU A O 1
ATOM 4306 N N . GLN A 1 547 ? -29.281 -5.504 2.381 1 68.12 547 GLN A N 1
ATOM 4307 C CA . GLN A 1 547 ? -27.891 -5.125 2.629 1 68.12 547 GLN A CA 1
ATOM 4308 C C . GLN A 1 547 ? -27.047 -5.293 1.371 1 68.12 547 GLN A C 1
ATOM 4310 O O . GLN A 1 547 ? -25.828 -5.09 1.405 1 68.12 547 GLN A O 1
ATOM 4315 N N . ASN A 1 548 ? -27.703 -5.625 0.305 1 67.69 548 ASN A N 1
ATOM 4316 C CA . ASN A 1 548 ? -27.078 -5.836 -0.993 1 67.69 548 ASN A CA 1
ATOM 4317 C C . ASN A 1 548 ? -26.031 -6.949 -0.933 1 67.69 548 ASN A C 1
ATOM 4319 O O . ASN A 1 548 ? -24.953 -6.828 -1.517 1 67.69 548 ASN A O 1
ATOM 4323 N N . ILE A 1 549 ? -26.344 -7.797 -0.047 1 78.06 549 ILE A N 1
ATOM 4324 C CA . ILE A 1 549 ? -25.484 -8.984 0.011 1 78.06 549 ILE A CA 1
ATOM 4325 C C . ILE A 1 549 ? -26.078 -10.078 -0.883 1 78.06 549 ILE A C 1
ATOM 4327 O O . ILE A 1 549 ? -27.219 -10.492 -0.695 1 78.06 549 ILE A O 1
ATOM 4331 N N . LYS A 1 550 ? -25.344 -10.438 -1.876 1 78.62 550 LYS A N 1
ATOM 4332 C CA . LYS A 1 550 ? -25.75 -11.477 -2.811 1 78.62 550 LYS A CA 1
ATOM 4333 C C . LYS A 1 550 ? -25.375 -12.867 -2.287 1 78.62 550 LYS A C 1
ATOM 4335 O O . LYS A 1 550 ? -24.234 -13.102 -1.9 1 78.62 550 LYS A O 1
ATOM 4340 N N . LEU A 1 551 ? -26.422 -13.711 -2.18 1 82.19 551 LEU A N 1
ATOM 4341 C CA . LEU A 1 551 ? -26.156 -15.094 -1.815 1 82.19 551 LEU A CA 1
ATOM 4342 C C . LEU A 1 551 ? -25.547 -15.859 -2.986 1 82.19 551 LEU A C 1
ATOM 4344 O O . LEU A 1 551 ? -25.422 -15.32 -4.086 1 82.19 551 LEU A O 1
ATOM 4348 N N . THR A 1 552 ? -25.109 -17.047 -2.688 1 78.69 552 THR A N 1
ATOM 4349 C CA . THR A 1 552 ? -24.672 -17.938 -3.756 1 78.69 552 THR A CA 1
ATOM 4350 C C . THR A 1 552 ? -25.875 -18.516 -4.496 1 78.69 552 THR A C 1
ATOM 4352 O O . THR A 1 552 ? -27 -18.5 -3.984 1 78.69 552 THR A O 1
ATOM 4355 N N . ARG A 1 553 ? -25.688 -18.969 -5.656 1 79.62 553 ARG A N 1
ATOM 4356 C CA . ARG A 1 553 ? -26.734 -19.625 -6.43 1 79.62 553 ARG A CA 1
ATOM 4357 C C . ARG A 1 553 ? -27.422 -20.719 -5.617 1 79.62 553 ARG A C 1
ATOM 4359 O O . ARG A 1 553 ? -28.641 -20.844 -5.645 1 79.62 553 ARG A O 1
ATOM 4366 N N . VAL A 1 554 ? -26.641 -21.391 -4.898 1 79 554 VAL A N 1
ATOM 4367 C CA . VAL A 1 554 ? -27.125 -22.516 -4.102 1 79 554 VAL A CA 1
ATOM 4368 C C . VAL A 1 554 ? -28.031 -21.984 -2.992 1 79 554 VAL A C 1
ATOM 4370 O O . VAL A 1 554 ? -29.062 -22.609 -2.674 1 79 554 VAL A O 1
ATOM 4373 N N . GLY A 1 555 ? -27.688 -20.859 -2.523 1 83.94 555 GLY A N 1
ATOM 4374 C CA . GLY A 1 555 ? -28.5 -20.281 -1.476 1 83.94 555 GLY A CA 1
ATOM 4375 C C . GLY A 1 555 ? -29.906 -19.938 -1.938 1 83.94 555 GLY A C 1
ATOM 4376 O O . GLY A 1 555 ? -30.891 -20.25 -1.26 1 83.94 555 GLY A O 1
ATOM 4377 N N . TYR A 1 556 ? -30.062 -19.391 -3.062 1 85.38 556 TYR A N 1
ATOM 4378 C CA . TYR A 1 556 ? -31.359 -19.031 -3.615 1 85.38 556 TYR A CA 1
ATOM 4379 C C . TYR A 1 556 ? -32.156 -20.266 -3.973 1 85.38 556 TYR A C 1
ATOM 4381 O O . TYR A 1 556 ? -33.344 -20.359 -3.66 1 85.38 556 TYR A O 1
ATOM 4389 N N . THR A 1 557 ? -31.5 -21.203 -4.559 1 82 557 THR A N 1
ATOM 4390 C CA . THR A 1 557 ? -32.188 -22.422 -5.008 1 82 557 THR A CA 1
ATOM 4391 C C . THR A 1 557 ? -32.719 -23.203 -3.816 1 82 557 THR A C 1
ATOM 4393 O O . THR A 1 557 ? -33.781 -23.812 -3.896 1 82 557 THR A O 1
ATOM 4396 N N . GLN A 1 558 ? -31.984 -23.109 -2.855 1 85 558 GLN A N 1
ATOM 4397 C CA . GLN A 1 558 ? -32.375 -23.875 -1.678 1 85 558 GLN A CA 1
ATOM 4398 C C . GLN A 1 558 ? -33.656 -23.281 -1.044 1 85 558 GLN A C 1
ATOM 4400 O O . GLN A 1 558 ? -34.531 -24.031 -0.613 1 85 558 GLN A O 1
ATOM 4405 N N . ILE A 1 559 ? -33.75 -22.078 -0.979 1 87.38 559 ILE A N 1
ATOM 4406 C CA . ILE A 1 559 ? -34.906 -21.469 -0.36 1 87.38 559 ILE A CA 1
ATOM 4407 C C . ILE A 1 559 ? -36.125 -21.625 -1.275 1 87.38 559 ILE A C 1
ATOM 4409 O O . ILE A 1 559 ? -37.25 -21.812 -0.803 1 87.38 559 ILE A O 1
ATOM 4413 N N . ILE A 1 560 ? -35.969 -21.547 -2.49 1 84.06 560 ILE A N 1
ATOM 4414 C CA . ILE A 1 560 ? -37.062 -21.766 -3.457 1 84.06 560 ILE A CA 1
ATOM 4415 C C . ILE A 1 560 ? -37.562 -23.203 -3.346 1 84.06 560 ILE A C 1
ATOM 4417 O O . ILE A 1 560 ? -38.781 -23.422 -3.295 1 84.06 560 ILE A O 1
ATOM 4421 N N . LYS A 1 561 ? -36.594 -24.062 -3.281 1 80.5 561 LYS A N 1
ATOM 4422 C CA . LYS A 1 561 ? -36.938 -25.469 -3.127 1 80.5 561 LYS A CA 1
ATOM 4423 C C . LYS A 1 561 ? -37.719 -25.688 -1.835 1 80.5 561 LYS A C 1
ATOM 4425 O O . LYS A 1 561 ? -38.719 -26.438 -1.82 1 80.5 561 LYS A O 1
ATOM 4430 N N . ALA A 1 562 ? -37.312 -25.094 -0.854 1 85 562 ALA A N 1
ATOM 4431 C CA . ALA A 1 562 ? -37.969 -25.25 0.441 1 85 562 ALA A CA 1
ATOM 4432 C C . ALA A 1 562 ? -39.406 -24.734 0.399 1 85 562 ALA A C 1
ATOM 4434 O O . ALA A 1 562 ? -40.312 -25.359 0.952 1 85 562 ALA A O 1
ATOM 4435 N N . HIS A 1 563 ? -39.719 -23.719 -0.208 1 84.88 563 HIS A N 1
ATOM 4436 C CA . HIS A 1 563 ? -41.062 -23.156 -0.323 1 84.88 563 HIS A CA 1
ATOM 4437 C C . HIS A 1 563 ? -41.938 -24.016 -1.228 1 84.88 563 HIS A C 1
ATOM 4439 O O . HIS A 1 563 ? -43.125 -24.172 -0.963 1 84.88 563 HIS A O 1
ATOM 4445 N N . CYS A 1 564 ? -41.312 -24.547 -2.217 1 76.5 564 CYS A N 1
ATOM 4446 C CA . CYS A 1 564 ? -42.062 -25.453 -3.078 1 76.5 564 CYS A CA 1
ATOM 4447 C C . CYS A 1 564 ? -42.5 -26.703 -2.316 1 76.5 564 CYS A C 1
ATOM 4449 O O . CYS A 1 564 ? -43.625 -27.188 -2.496 1 76.5 564 CYS A O 1
ATOM 4451 N N . MET A 1 565 ? -41.562 -27.078 -1.526 1 77.19 565 MET A N 1
ATOM 4452 C CA . MET A 1 565 ? -41.875 -28.281 -0.748 1 77.19 565 MET A CA 1
ATOM 4453 C C . MET A 1 565 ? -43 -28 0.262 1 77.19 565 MET A C 1
ATOM 4455 O O . MET A 1 565 ? -43.781 -28.891 0.576 1 77.19 565 MET A O 1
ATOM 4459 N N . LYS A 1 566 ? -43 -26.812 0.691 1 78.56 566 LYS A N 1
ATOM 4460 C CA . LYS A 1 566 ? -44.031 -26.438 1.674 1 78.56 566 LYS A CA 1
ATOM 4461 C C . LYS A 1 566 ? -45.312 -25.953 0.991 1 78.56 566 LYS A C 1
ATOM 4463 O O . LYS A 1 566 ? -46.312 -25.766 1.647 1 78.56 566 LYS A O 1
ATOM 4468 N N . GLY A 1 567 ? -45.219 -25.797 -0.296 1 72.44 567 GLY A N 1
ATOM 4469 C CA . GLY A 1 567 ? -46.375 -25.406 -1.07 1 72.44 567 GLY A CA 1
ATOM 4470 C C . GLY A 1 567 ? -46.594 -23.906 -1.123 1 72.44 567 GLY A C 1
ATOM 4471 O O . GLY A 1 567 ? -47.656 -23.438 -1.496 1 72.44 567 GLY A O 1
ATOM 4472 N N . ASP A 1 568 ? -45.688 -23.172 -0.547 1 79.38 568 ASP A N 1
ATOM 4473 C CA . ASP A 1 568 ? -45.781 -21.719 -0.617 1 79.38 568 ASP A CA 1
ATOM 4474 C C . ASP A 1 568 ? -45.25 -21.203 -1.953 1 79.38 568 ASP A C 1
ATOM 4476 O O . ASP A 1 568 ? -44.094 -20.75 -2.047 1 79.38 568 ASP A O 1
ATOM 4480 N N . VAL A 1 569 ? -46.062 -21.141 -2.953 1 72.75 569 VAL A N 1
ATOM 4481 C CA . VAL A 1 569 ? -45.688 -20.844 -4.332 1 72.75 569 VAL A CA 1
ATOM 4482 C C . VAL A 1 569 ? -45.406 -19.359 -4.484 1 72.75 569 VAL A C 1
ATOM 4484 O O . VAL A 1 569 ? -44.562 -18.953 -5.281 1 72.75 569 VAL A O 1
ATOM 4487 N N . HIS A 1 570 ? -46.094 -18.641 -3.719 1 76.44 570 HIS A N 1
ATOM 4488 C CA . HIS A 1 570 ? -45.906 -17.203 -3.83 1 76.44 570 HIS A CA 1
ATOM 4489 C C . HIS A 1 570 ? -44.5 -16.797 -3.441 1 76.44 570 HIS A C 1
ATOM 4491 O O . HIS A 1 570 ? -43.812 -16.062 -4.168 1 76.44 570 HIS A O 1
ATOM 4497 N N . CYS A 1 571 ? -44.125 -17.328 -2.367 1 81.75 571 CYS A N 1
ATOM 4498 C CA . CYS A 1 571 ? -42.75 -17.016 -1.92 1 81.75 571 CYS A CA 1
ATOM 4499 C C . CYS A 1 571 ? -41.719 -17.594 -2.877 1 81.75 571 CYS A C 1
ATOM 4501 O O . CYS A 1 571 ? -40.719 -16.953 -3.158 1 81.75 571 CYS A O 1
ATOM 4503 N N . ALA A 1 572 ? -42 -18.781 -3.375 1 81.75 572 ALA A N 1
ATOM 4504 C CA . ALA A 1 572 ? -41.094 -19.406 -4.336 1 81.75 572 ALA A CA 1
ATOM 4505 C C . ALA A 1 572 ? -40.906 -18.531 -5.574 1 81.75 572 ALA A C 1
ATOM 4507 O O . ALA A 1 572 ? -39.781 -18.328 -6.055 1 81.75 572 ALA A O 1
ATOM 4508 N N . PHE A 1 573 ? -42.062 -17.969 -5.938 1 76.88 573 PHE A N 1
ATOM 4509 C CA . PHE A 1 573 ? -42.031 -17.094 -7.105 1 76.88 573 PHE A CA 1
ATOM 4510 C C . PHE A 1 573 ? -41.281 -15.805 -6.801 1 76.88 573 PHE A C 1
ATOM 4512 O O . PHE A 1 573 ? -40.5 -15.312 -7.637 1 76.88 573 PHE A O 1
ATOM 4519 N N . THR A 1 574 ? -41.5 -15.352 -5.715 1 80.88 574 THR A N 1
ATOM 4520 C CA . THR A 1 574 ? -40.844 -14.102 -5.309 1 80.88 574 THR A CA 1
ATOM 4521 C C . THR A 1 574 ? -39.344 -14.266 -5.27 1 80.88 574 THR A C 1
ATOM 4523 O O . THR A 1 574 ? -38.594 -13.422 -5.781 1 80.88 574 THR A O 1
ATOM 4526 N N . PHE A 1 575 ? -38.938 -15.32 -4.715 1 86.19 575 PHE A N 1
ATOM 4527 C CA . PHE A 1 575 ? -37.5 -15.516 -4.57 1 86.19 575 PHE A CA 1
ATOM 4528 C C . PHE A 1 575 ? -36.875 -15.953 -5.891 1 86.19 575 PHE A C 1
ATOM 4530 O O . PHE A 1 575 ? -35.719 -15.656 -6.16 1 86.19 575 PHE A O 1
ATOM 4537 N N . PHE A 1 576 ? -37.656 -16.578 -6.648 1 81.88 576 PHE A N 1
ATOM 4538 C CA . PHE A 1 576 ? -37.188 -16.922 -7.992 1 81.88 576 PHE A CA 1
ATOM 4539 C C . PHE A 1 576 ? -36.938 -15.664 -8.812 1 81.88 576 PHE A C 1
ATOM 4541 O O . PHE A 1 576 ? -35.938 -15.57 -9.508 1 81.88 576 PHE A O 1
ATOM 4548 N N . HIS A 1 577 ? -37.781 -14.758 -8.688 1 77.12 577 HIS A N 1
ATOM 4549 C CA . HIS A 1 577 ? -37.594 -13.477 -9.359 1 77.12 577 HIS A CA 1
ATOM 4550 C C . HIS A 1 577 ? -36.406 -12.711 -8.797 1 77.12 577 HIS A C 1
ATOM 4552 O O . HIS A 1 577 ? -35.688 -12.047 -9.539 1 77.12 577 HIS A O 1
ATOM 4558 N N . LEU A 1 578 ? -36.281 -12.891 -7.59 1 82.5 578 LEU A N 1
ATOM 4559 C CA . LEU A 1 578 ? -35.156 -12.25 -6.953 1 82.5 578 LEU A CA 1
ATOM 4560 C C . LEU A 1 578 ? -33.844 -12.836 -7.469 1 82.5 578 LEU A C 1
ATOM 4562 O O . LEU A 1 578 ? -32.875 -12.102 -7.719 1 82.5 578 LEU A O 1
ATOM 4566 N N . MET A 1 579 ? -33.781 -14.117 -7.547 1 83.19 579 MET A N 1
ATOM 4567 C CA . MET A 1 579 ? -32.594 -14.812 -8.07 1 83.19 579 MET A CA 1
ATOM 4568 C C . MET A 1 579 ? -32.25 -14.328 -9.477 1 83.19 579 MET A C 1
ATOM 4570 O O . MET A 1 579 ? -31.094 -14.109 -9.797 1 83.19 579 MET A O 1
ATOM 4574 N N . MET A 1 580 ? -33.25 -14.023 -10.227 1 74.75 580 MET A N 1
ATOM 4575 C CA . MET A 1 580 ? -33.094 -13.523 -11.586 1 74.75 580 MET A CA 1
ATOM 4576 C C . MET A 1 580 ? -32.594 -12.078 -11.578 1 74.75 580 MET A C 1
ATOM 4578 O O . MET A 1 580 ? -31.734 -11.711 -12.383 1 74.75 580 MET A O 1
ATOM 4582 N N . GLU A 1 581 ? -33.094 -11.406 -10.734 1 75.19 581 GLU A N 1
ATOM 4583 C CA . GLU A 1 581 ? -32.719 -10 -10.617 1 75.19 581 GLU A CA 1
ATOM 4584 C C . GLU A 1 581 ? -31.25 -9.844 -10.219 1 75.19 581 GLU A C 1
ATOM 4586 O O . GLU A 1 581 ? -30.594 -8.875 -10.609 1 75.19 581 GLU A O 1
ATOM 4591 N N . MET A 1 582 ? -30.922 -10.812 -9.461 1 77.25 582 MET A N 1
ATOM 4592 C CA . MET A 1 582 ? -29.547 -10.766 -9.008 1 77.25 582 MET A CA 1
ATOM 4593 C C . MET A 1 582 ? -28.594 -11.234 -10.109 1 77.25 582 MET A C 1
ATOM 4595 O O . MET A 1 582 ? -27.375 -11.234 -9.922 1 77.25 582 MET A O 1
ATOM 4599 N N . GLY A 1 583 ? -29.094 -11.664 -11.219 1 71.44 583 GLY A N 1
ATOM 4600 C CA . GLY A 1 583 ? -28.297 -11.945 -12.406 1 71.44 583 GLY A CA 1
ATOM 4601 C C . GLY A 1 583 ? -27.953 -13.414 -12.562 1 71.44 583 GLY A C 1
ATOM 4602 O O . GLY A 1 583 ? -27.094 -13.781 -13.367 1 71.44 583 GLY A O 1
ATOM 4603 N N . PHE A 1 584 ? -28.406 -14.258 -11.734 1 75.62 584 PHE A N 1
ATOM 4604 C CA . PHE A 1 584 ? -28.094 -15.672 -11.852 1 75.62 584 PHE A CA 1
ATOM 4605 C C . PHE A 1 584 ? -28.812 -16.297 -13.047 1 75.62 584 PHE A C 1
ATOM 4607 O O . PHE A 1 584 ? -29.984 -15.984 -13.297 1 75.62 584 PHE A O 1
ATOM 4614 N N . GLU A 1 585 ? -28.094 -16.891 -13.914 1 72.12 585 GLU A N 1
ATOM 4615 C CA . GLU A 1 585 ? -28.719 -17.641 -15 1 72.12 585 GLU A CA 1
ATOM 4616 C C . GLU A 1 585 ? -29.453 -18.875 -14.469 1 72.12 585 GLU A C 1
ATOM 4618 O O . GLU A 1 585 ? -28.875 -19.656 -13.703 1 72.12 585 GLU A O 1
ATOM 4623 N N . ILE A 1 586 ? -30.75 -18.844 -14.695 1 72.62 586 ILE A N 1
ATOM 4624 C CA . ILE A 1 586 ? -31.547 -20 -14.266 1 72.62 586 ILE A CA 1
ATOM 4625 C C . ILE A 1 586 ? -31.484 -21.094 -15.328 1 72.62 586 ILE A C 1
ATOM 4627 O O . ILE A 1 586 ? -31.891 -20.891 -16.469 1 72.62 586 ILE A O 1
ATOM 4631 N N . SER A 1 587 ? -30.875 -22.141 -14.992 1 72.44 587 SER A N 1
ATOM 4632 C CA . SER A 1 587 ? -30.719 -23.25 -15.93 1 72.44 587 SER A CA 1
ATOM 4633 C C . SER A 1 587 ? -31.984 -24.078 -16.047 1 72.44 587 SER A C 1
ATOM 4635 O O . SER A 1 587 ? -32.938 -23.891 -15.258 1 72.44 587 SER A O 1
ATOM 4637 N N . ILE A 1 588 ? -32.062 -24.969 -17.094 1 77.81 588 ILE A N 1
ATOM 4638 C CA . ILE A 1 588 ? -33.188 -25.859 -17.312 1 77.81 588 ILE A CA 1
ATOM 4639 C C . ILE A 1 588 ? -33.344 -26.797 -16.125 1 77.81 588 ILE A C 1
ATOM 4641 O O . ILE A 1 588 ? -34.469 -27.172 -15.758 1 77.81 588 ILE A O 1
ATOM 4645 N N . LYS A 1 589 ? -32.25 -26.984 -15.539 1 76.44 589 LYS A N 1
ATOM 4646 C CA . LYS A 1 589 ? -32.281 -27.891 -14.398 1 76.44 589 LYS A CA 1
ATOM 4647 C C . LYS A 1 589 ? -33 -27.25 -13.211 1 76.44 589 LYS A C 1
ATOM 4649 O O . LYS A 1 589 ? -33.75 -27.922 -12.484 1 76.44 589 LYS A O 1
ATOM 4654 N N . ASP A 1 590 ? -32.844 -26.031 -13.148 1 76.31 590 ASP A N 1
ATOM 4655 C CA . ASP A 1 590 ? -33.469 -25.312 -12.055 1 76.31 590 ASP A CA 1
ATOM 4656 C C . ASP A 1 590 ? -35 -25.266 -12.258 1 76.31 590 ASP A C 1
ATOM 4658 O O . ASP A 1 590 ? -35.75 -25.484 -11.32 1 76.31 590 ASP A O 1
ATOM 4662 N N . TYR A 1 591 ? -35.406 -25.047 -13.516 1 80.19 591 TYR A N 1
ATOM 4663 C CA . TYR A 1 591 ? -36.812 -25.016 -13.82 1 80.19 591 TYR A CA 1
ATOM 4664 C C . TYR A 1 591 ? -37.438 -26.406 -13.648 1 80.19 591 TYR A C 1
ATOM 4666 O O . TYR A 1 591 ? -38.531 -26.547 -13.086 1 80.19 591 TYR A O 1
ATOM 4674 N N . THR A 1 592 ? -36.656 -27.359 -14.078 1 78.25 592 THR A N 1
ATOM 4675 C CA . THR A 1 592 ? -37.156 -28.734 -13.984 1 78.25 592 THR A CA 1
ATOM 4676 C C . THR A 1 592 ? -37.344 -29.125 -12.523 1 78.25 592 THR A C 1
ATOM 4678 O O . THR A 1 592 ? -38.375 -29.719 -12.188 1 78.25 592 THR A O 1
ATOM 4681 N N . ALA A 1 593 ? -36.438 -28.766 -11.773 1 77.25 593 ALA A N 1
ATOM 4682 C CA . ALA A 1 593 ? -36.531 -29.109 -10.359 1 77.25 593 ALA A CA 1
ATOM 4683 C C . ALA A 1 593 ? -37.719 -28.422 -9.703 1 77.25 593 ALA A C 1
ATOM 4685 O O . ALA A 1 593 ? -38.469 -29.047 -8.938 1 77.25 593 ALA A O 1
ATOM 4686 N N . LEU A 1 594 ? -37.938 -27.266 -10.125 1 79.81 594 LEU A N 1
ATOM 4687 C CA . LEU A 1 594 ? -39.031 -26.484 -9.555 1 79.81 594 LEU A CA 1
ATOM 4688 C C . LEU A 1 594 ? -40.375 -26.984 -10.039 1 79.81 594 LEU A C 1
ATOM 4690 O O . LEU A 1 594 ? -41.281 -27.203 -9.242 1 79.81 594 LEU A O 1
ATOM 4694 N N . ILE A 1 595 ? -40.531 -27.266 -11.297 1 82 595 ILE A N 1
ATOM 4695 C CA . ILE A 1 595 ? -41.781 -27.703 -11.898 1 82 595 ILE A CA 1
ATOM 4696 C C . ILE A 1 595 ? -42.125 -29.109 -11.398 1 82 595 ILE A C 1
ATOM 4698 O O . ILE A 1 595 ? -43.281 -29.391 -11.078 1 82 595 ILE A O 1
ATOM 4702 N N . ASN A 1 596 ? -41.062 -29.859 -11.266 1 79.75 596 ASN A N 1
ATOM 4703 C CA . ASN A 1 596 ? -41.281 -31.203 -10.75 1 79.75 596 ASN A CA 1
ATOM 4704 C C . ASN A 1 596 ? -41.812 -31.188 -9.32 1 79.75 596 ASN A C 1
ATOM 4706 O O . ASN A 1 596 ? -42.75 -31.938 -8.992 1 79.75 596 ASN A O 1
ATOM 4710 N N . ARG A 1 597 ? -41.344 -30.359 -8.625 1 78.44 597 ARG A N 1
ATOM 4711 C CA . ARG A 1 597 ? -41.781 -30.281 -7.234 1 78.44 597 ARG A CA 1
ATOM 4712 C C . ARG A 1 597 ? -43.188 -29.734 -7.121 1 78.44 597 ARG A C 1
ATOM 4714 O O . ARG A 1 597 ? -44 -30.203 -6.297 1 78.44 597 ARG A O 1
ATOM 4721 N N . LEU A 1 598 ? -43.531 -28.875 -7.969 1 79.62 598 LEU A N 1
ATOM 4722 C CA . LEU A 1 598 ? -44.906 -28.312 -7.98 1 79.62 598 LEU A CA 1
ATOM 4723 C C . LEU A 1 598 ? -45.906 -29.328 -8.477 1 79.62 598 LEU A C 1
ATOM 4725 O O . LEU A 1 598 ? -47 -29.438 -7.934 1 79.62 598 LEU A O 1
ATOM 4729 N N . CYS A 1 599 ? -45.438 -30.109 -9.359 1 80.06 599 CYS A N 1
ATOM 4730 C CA . CYS A 1 599 ? -46.344 -31.141 -9.898 1 80.06 599 CYS A CA 1
ATOM 4731 C C . CYS A 1 599 ? -46.594 -32.219 -8.859 1 80.06 599 CYS A C 1
ATOM 4733 O O . CYS A 1 599 ? -47.719 -32.719 -8.75 1 80.06 599 CYS A O 1
ATOM 4735 N N . LYS A 1 600 ? -45.594 -32.438 -8.148 1 77.56 600 LYS A N 1
ATOM 4736 C CA . LYS A 1 600 ? -45.781 -33.469 -7.125 1 77.56 600 LYS A CA 1
ATOM 4737 C C . LYS A 1 600 ? -46.75 -33.031 -6.055 1 77.56 600 LYS A C 1
ATOM 4739 O O . LYS A 1 600 ? -47.406 -33.875 -5.426 1 77.56 600 LYS A O 1
ATOM 4744 N N . ARG A 1 601 ? -46.969 -31.781 -5.965 1 76.56 601 ARG A N 1
ATOM 4745 C CA . ARG A 1 601 ? -47.938 -31.25 -4.984 1 76.56 601 ARG A CA 1
ATOM 4746 C C . ARG A 1 601 ? -49.25 -30.859 -5.645 1 76.56 601 ARG A C 1
ATOM 4748 O O . ARG A 1 601 ? -50.094 -30.219 -5.023 1 76.56 601 ARG A O 1
ATOM 4755 N N . CYS A 1 602 ? -49.375 -31.188 -6.883 1 73.31 602 CYS A N 1
ATOM 4756 C CA . CYS A 1 602 ? -50.562 -31 -7.676 1 73.31 602 CYS A CA 1
ATOM 4757 C C . CYS A 1 602 ? -50.875 -29.516 -7.848 1 73.31 602 CYS A C 1
ATOM 4759 O O . CYS A 1 602 ? -52.031 -29.109 -7.852 1 73.31 602 CYS A O 1
ATOM 4761 N N . LEU A 1 603 ? -49.812 -28.781 -7.699 1 79.19 603 LEU A N 1
ATOM 4762 C CA . LEU A 1 603 ? -49.938 -27.359 -8.016 1 79.19 603 LEU A CA 1
ATOM 4763 C C . LEU A 1 603 ? -49.688 -27.109 -9.492 1 79.19 603 LEU A C 1
ATOM 4765 O O . LEU A 1 603 ? -48.656 -26.516 -9.844 1 79.19 603 LEU A O 1
ATOM 4769 N N . ILE A 1 604 ? -50.562 -27.469 -10.328 1 77.5 604 ILE A N 1
ATOM 4770 C CA . ILE A 1 604 ? -50.375 -27.547 -11.773 1 77.5 604 ILE A CA 1
ATOM 4771 C C . ILE A 1 604 ? -50.406 -26.125 -12.359 1 77.5 604 ILE A C 1
ATOM 4773 O O . ILE A 1 604 ? -49.625 -25.828 -13.281 1 77.5 604 ILE A O 1
ATOM 4777 N N . THR A 1 605 ? -51.188 -25.281 -11.828 1 78.19 605 THR A N 1
ATOM 4778 C CA . THR A 1 605 ? -51.312 -23.922 -12.344 1 78.19 605 THR A CA 1
ATOM 4779 C C . THR A 1 605 ? -50 -23.172 -12.156 1 78.19 605 THR A C 1
ATOM 4781 O O . THR A 1 605 ? -49.531 -22.453 -13.055 1 78.19 605 THR A O 1
ATOM 4784 N N . GLU A 1 606 ? -49.438 -23.391 -11.078 1 78.69 606 GLU A N 1
ATOM 4785 C CA . GLU A 1 606 ? -48.188 -22.734 -10.781 1 78.69 606 GLU A CA 1
ATOM 4786 C C . GLU A 1 606 ? -47.031 -23.328 -11.609 1 78.69 606 GLU A C 1
ATOM 4788 O O . GLU A 1 606 ? -46.156 -22.594 -12.094 1 78.69 606 GLU A O 1
ATOM 4793 N N . ALA A 1 607 ? -47.062 -24.641 -11.711 1 81.88 607 ALA A N 1
ATOM 4794 C CA . ALA A 1 607 ? -46.062 -25.297 -12.555 1 81.88 607 ALA A CA 1
ATOM 4795 C C . ALA A 1 607 ? -46.125 -24.797 -13.984 1 81.88 607 ALA A C 1
ATOM 4797 O O . ALA A 1 607 ? -45.094 -24.578 -14.617 1 81.88 607 ALA A O 1
ATOM 4798 N N . GLN A 1 608 ? -47.281 -24.578 -14.383 1 78.06 608 GLN A N 1
ATOM 4799 C CA . GLN A 1 608 ? -47.469 -24.062 -15.734 1 78.06 608 GLN A CA 1
ATOM 4800 C C . GLN A 1 608 ? -46.938 -22.625 -15.867 1 78.06 608 GLN A C 1
ATOM 4802 O O . GLN A 1 608 ? -46.438 -22.25 -16.922 1 78.06 608 GLN A O 1
ATOM 4807 N N . GLN A 1 609 ? -47.062 -21.938 -14.844 1 78.56 609 GLN A N 1
ATOM 4808 C CA . GLN A 1 609 ? -46.531 -20.562 -14.867 1 78.56 609 GLN A CA 1
ATOM 4809 C C . GLN A 1 609 ? -45.031 -20.547 -15.008 1 78.56 609 GLN A C 1
ATOM 4811 O O . GLN A 1 609 ? -44.469 -19.797 -15.82 1 78.56 609 GLN A O 1
ATOM 4816 N N . PHE A 1 610 ? -44.406 -21.391 -14.266 1 81.06 610 PHE A N 1
ATOM 4817 C CA . PHE A 1 610 ? -42.969 -21.453 -14.352 1 81.06 610 PHE A CA 1
ATOM 4818 C C . PHE A 1 610 ? -42.531 -21.984 -15.711 1 81.06 610 PHE A C 1
ATOM 4820 O O . PHE A 1 610 ? -41.5 -21.562 -16.25 1 81.06 610 PHE A O 1
ATOM 4827 N N . PHE A 1 611 ? -43.344 -22.906 -16.188 1 82.44 611 PHE A N 1
ATOM 4828 C CA . PHE A 1 611 ? -43.094 -23.422 -17.531 1 82.44 611 PHE A CA 1
ATOM 4829 C C . PHE A 1 611 ? -43.188 -22.328 -18.578 1 82.44 611 PHE A C 1
ATOM 4831 O O . PHE A 1 611 ? -42.344 -22.234 -19.469 1 82.44 611 PHE A O 1
ATOM 4838 N N . SER A 1 612 ? -44.156 -21.516 -18.375 1 76.81 612 SER A N 1
ATOM 4839 C CA . SER A 1 612 ? -44.312 -20.406 -19.281 1 76.81 612 SER A CA 1
ATOM 4840 C C . SER A 1 612 ? -43.188 -19.391 -19.172 1 76.81 612 SER A C 1
ATOM 4842 O O . SER A 1 612 ? -42.719 -18.875 -20.188 1 76.81 612 SER A O 1
ATOM 4844 N N . ILE A 1 613 ? -42.75 -19.188 -17.984 1 75.94 613 ILE A N 1
ATOM 4845 C CA . ILE A 1 613 ? -41.625 -18.281 -17.766 1 75.94 613 ILE A CA 1
ATOM 4846 C C . ILE A 1 613 ? -40.375 -18.844 -18.406 1 75.94 613 ILE A C 1
ATOM 4848 O O . ILE A 1 613 ? -39.594 -18.109 -19.031 1 75.94 613 ILE A O 1
ATOM 4852 N N . MET A 1 614 ? -40.188 -20.141 -18.219 1 80.75 614 MET A N 1
ATOM 4853 C CA . MET A 1 614 ? -39.062 -20.828 -18.797 1 80.75 614 MET A CA 1
ATOM 4854 C C . MET A 1 614 ? -39.031 -20.641 -20.312 1 80.75 614 MET A C 1
ATOM 4856 O O . MET A 1 614 ? -38 -20.297 -20.891 1 80.75 614 MET A O 1
ATOM 4860 N N . LEU A 1 615 ? -40.156 -20.766 -20.953 1 75.5 615 LEU A N 1
ATOM 4861 C CA . LEU A 1 615 ? -40.281 -20.609 -22.406 1 75.5 615 LEU A CA 1
ATOM 4862 C C . LEU A 1 615 ? -40.031 -19.156 -22.828 1 75.5 615 LEU A C 1
ATOM 4864 O O . LEU A 1 615 ? -39.438 -18.906 -23.859 1 75.5 615 LEU A O 1
ATOM 4868 N N . PHE A 1 616 ? -40.438 -18.344 -21.984 1 74.25 616 PHE A N 1
ATOM 4869 C CA . PHE A 1 616 ? -40.312 -16.906 -22.25 1 74.25 616 PHE A CA 1
ATOM 4870 C C . PHE A 1 616 ? -38.844 -16.5 -22.281 1 74.25 616 PHE A C 1
ATOM 4872 O O . PHE A 1 616 ? -38.469 -15.633 -23.062 1 74.25 616 PHE A O 1
ATOM 4879 N N . HIS A 1 617 ? -38.094 -17.109 -21.453 1 74.44 617 HIS A N 1
ATOM 4880 C CA . HIS A 1 617 ? -36.688 -16.797 -21.375 1 74.44 617 HIS A CA 1
ATOM 4881 C C . HIS A 1 617 ? -35.875 -17.594 -22.406 1 74.44 617 HIS A C 1
ATOM 4883 O O . HIS A 1 617 ? -34.656 -17.594 -22.359 1 74.44 617 HIS A O 1
ATOM 4889 N N . GLY A 1 618 ? -36.625 -18.344 -23.25 1 71.88 618 GLY A N 1
ATOM 4890 C CA . GLY A 1 618 ? -36 -19 -24.391 1 71.88 618 GLY A CA 1
ATOM 4891 C C . GLY A 1 618 ? -35.438 -20.359 -24.062 1 71.88 618 GLY A C 1
ATOM 4892 O O . GLY A 1 618 ? -34.562 -20.875 -24.781 1 71.88 618 GLY A O 1
ATOM 4893 N N . ILE A 1 619 ? -35.781 -20.844 -22.922 1 78.81 619 ILE A N 1
ATOM 4894 C CA . ILE A 1 619 ? -35.281 -22.156 -22.531 1 78.81 619 ILE A CA 1
ATOM 4895 C C . ILE A 1 619 ? -36.219 -23.234 -23.016 1 78.81 619 ILE A C 1
ATOM 4897 O O . ILE A 1 619 ? -37.438 -23.203 -22.703 1 78.81 619 ILE A O 1
ATOM 4901 N N . SER A 1 620 ? -35.75 -24.156 -23.844 1 78.56 620 SER A N 1
ATOM 4902 C CA . SER A 1 620 ? -36.562 -25.25 -24.359 1 78.56 620 SER A CA 1
ATOM 4903 C C . SER A 1 620 ? -36.781 -26.328 -23.312 1 78.56 620 SER A C 1
ATOM 4905 O O . SER A 1 620 ? -35.875 -26.641 -22.531 1 78.56 620 SER A O 1
ATOM 4907 N N . PRO A 1 621 ? -38 -26.781 -23.281 1 77.31 621 PRO A N 1
ATOM 4908 C CA . PRO A 1 621 ? -38.281 -27.812 -22.281 1 77.31 621 PRO A CA 1
ATOM 4909 C C . PRO A 1 621 ? -37.531 -29.125 -22.562 1 77.31 621 PRO A C 1
ATOM 4911 O O . PRO A 1 621 ? -37.25 -29.438 -23.719 1 77.31 621 PRO A O 1
ATOM 4914 N N . ASP A 1 622 ? -37.156 -29.766 -21.531 1 78.31 622 ASP A N 1
ATOM 4915 C CA . ASP A 1 622 ? -36.531 -31.078 -21.672 1 78.31 622 ASP A CA 1
ATOM 4916 C C . ASP A 1 622 ? -37.562 -32.188 -21.375 1 78.31 622 ASP A C 1
ATOM 4918 O O . ASP A 1 622 ? -38.719 -31.906 -21.031 1 78.31 622 ASP A O 1
ATOM 4922 N N . GLN A 1 623 ? -37.125 -33.438 -21.656 1 79.44 623 GLN A N 1
ATOM 4923 C CA . GLN A 1 623 ? -37.969 -34.594 -21.5 1 79.44 623 GLN A CA 1
ATOM 4924 C C . GLN A 1 623 ? -38.5 -34.719 -20.078 1 79.44 623 GLN A C 1
ATOM 4926 O O . GLN A 1 623 ? -39.656 -35.062 -19.859 1 79.44 623 GLN A O 1
ATOM 4931 N N . GLU A 1 624 ? -37.75 -34.281 -19.203 1 80.62 624 GLU A N 1
ATOM 4932 C CA . GLU A 1 624 ? -38.125 -34.438 -17.812 1 80.62 624 GLU A CA 1
ATOM 4933 C C . GLU A 1 624 ? -39.25 -33.5 -17.406 1 80.62 624 GLU A C 1
ATOM 4935 O O . GLU A 1 624 ? -40.188 -33.875 -16.703 1 80.62 624 GLU A O 1
ATOM 4940 N N . ILE A 1 625 ? -39.188 -32.344 -17.938 1 81.25 625 ILE A N 1
ATOM 4941 C CA . ILE A 1 625 ? -40.188 -31.344 -17.609 1 81.25 625 ILE A CA 1
ATOM 4942 C C . ILE A 1 625 ? -41.531 -31.719 -18.25 1 81.25 625 ILE A C 1
ATOM 4944 O O . ILE A 1 625 ? -42.594 -31.609 -17.625 1 81.25 625 ILE A O 1
ATOM 4948 N N . CYS A 1 626 ? -41.469 -32.219 -19.453 1 80.62 626 CYS A N 1
ATOM 4949 C CA . CYS A 1 626 ? -42.688 -32.594 -20.156 1 80.62 626 CYS A CA 1
ATOM 4950 C C . CYS A 1 626 ? -43.344 -33.781 -19.516 1 80.62 626 CYS A C 1
ATOM 4952 O O . CYS A 1 626 ? -44.594 -33.812 -19.359 1 80.62 626 CYS A O 1
ATOM 4954 N N . GLU A 1 627 ? -42.5 -34.625 -19.078 1 81.12 627 GLU A N 1
ATOM 4955 C CA . GLU A 1 627 ? -43.031 -35.812 -18.422 1 81.12 627 GLU A CA 1
ATOM 4956 C C . GLU A 1 627 ? -43.656 -35.469 -17.078 1 81.12 627 GLU A C 1
ATOM 4958 O O . GLU A 1 627 ? -44.719 -36 -16.703 1 81.12 627 GLU A O 1
ATOM 4963 N N . ALA A 1 628 ? -43.062 -34.625 -16.422 1 80.62 628 ALA A N 1
ATOM 4964 C CA . ALA A 1 628 ? -43.562 -34.219 -15.117 1 80.62 628 ALA A CA 1
ATOM 4965 C C . ALA A 1 628 ? -44.938 -33.5 -15.242 1 80.62 628 ALA A C 1
ATOM 4967 O O . ALA A 1 628 ? -45.844 -33.781 -14.484 1 80.62 628 ALA A O 1
ATOM 4968 N N . LEU A 1 629 ? -45.031 -32.719 -16.234 1 81.88 629 LEU A N 1
ATOM 4969 C CA . LEU A 1 629 ? -46.281 -31.984 -16.438 1 81.88 629 LEU A CA 1
ATOM 4970 C C . LEU A 1 629 ? -47.375 -32.906 -16.953 1 81.88 629 LEU A C 1
ATOM 4972 O O . LEU A 1 629 ? -48.5 -32.812 -16.531 1 81.88 629 LEU A O 1
ATOM 4976 N N . LEU A 1 630 ? -46.969 -33.875 -17.766 1 81.38 630 LEU A N 1
ATOM 4977 C CA . LEU A 1 630 ? -47.938 -34.812 -18.297 1 81.38 630 LEU A CA 1
ATOM 4978 C C . LEU A 1 630 ? -48.469 -35.719 -17.188 1 81.38 630 LEU A C 1
ATOM 4980 O O . LEU A 1 630 ? -49.656 -35.969 -17.125 1 81.38 630 LEU A O 1
ATOM 4984 N N . ASN A 1 631 ? -47.531 -36.094 -16.406 1 81 631 ASN A N 1
ATOM 4985 C CA . ASN A 1 631 ? -47.938 -36.938 -15.281 1 81 631 ASN A CA 1
ATOM 4986 C C . ASN A 1 631 ? -48.844 -36.188 -14.305 1 81 631 ASN A C 1
ATOM 4988 O O . ASN A 1 631 ? -49.812 -36.719 -13.781 1 81 631 ASN A O 1
ATOM 4992 N N . ALA A 1 632 ? -48.562 -35 -14.141 1 80.06 632 ALA A N 1
ATOM 4993 C CA . ALA A 1 632 ? -49.344 -34.188 -13.227 1 80.06 632 ALA A CA 1
ATOM 4994 C C . ALA A 1 632 ? -50.75 -33.938 -13.781 1 80.06 632 ALA A C 1
ATOM 4996 O O . ALA A 1 632 ? -51.719 -33.969 -13.047 1 80.06 632 ALA A O 1
ATOM 4997 N N . TYR A 1 633 ? -50.844 -33.75 -15.047 1 79.62 633 TYR A N 1
ATOM 4998 C CA . TYR A 1 633 ? -52.156 -33.562 -15.672 1 79.62 633 TYR A CA 1
ATOM 4999 C C . TYR A 1 633 ? -53 -34.844 -15.586 1 79.62 633 TYR A C 1
ATOM 5001 O O . TYR A 1 633 ? -54.188 -34.781 -15.336 1 79.62 633 TYR A O 1
ATOM 5009 N N . GLN A 1 634 ? -52.281 -35.938 -15.695 1 77.81 634 GLN A N 1
ATOM 5010 C CA . GLN A 1 634 ? -52.969 -37.219 -15.617 1 77.81 634 GLN A CA 1
ATOM 5011 C C . GLN A 1 634 ? -53.5 -37.469 -14.203 1 77.81 634 GLN A C 1
ATOM 5013 O O . GLN A 1 634 ? -54.625 -37.938 -14.023 1 77.81 634 GLN A O 1
ATOM 5018 N N . GLN A 1 635 ? -52.75 -37.094 -13.352 1 77.44 635 GLN A N 1
ATOM 5019 C CA . GLN A 1 635 ? -53.125 -37.344 -11.961 1 77.44 635 GLN A CA 1
ATOM 5020 C C . GLN A 1 635 ? -54.25 -36.438 -11.523 1 77.44 635 GLN A C 1
ATOM 5022 O O . GLN A 1 635 ? -55.094 -36.812 -10.703 1 77.44 635 GLN A O 1
ATOM 5027 N N . CYS A 1 636 ? -54.25 -35.25 -12.055 1 70.88 636 CYS A N 1
ATOM 5028 C CA . CYS A 1 636 ? -55.281 -34.281 -11.664 1 70.88 636 CYS A CA 1
ATOM 5029 C C . CYS A 1 636 ? -56.5 -34.438 -12.539 1 70.88 636 CYS A C 1
ATOM 5031 O O . CYS A 1 636 ? -57.531 -33.781 -12.297 1 70.88 636 CYS A O 1
ATOM 5033 N N . GLY A 1 637 ? -56.5 -35.344 -13.469 1 71.12 637 GLY A N 1
ATOM 5034 C CA . GLY A 1 637 ? -57.625 -35.625 -14.312 1 71.12 637 GLY A CA 1
ATOM 5035 C C . GLY A 1 637 ? -57.875 -34.562 -15.375 1 71.12 637 GLY A C 1
ATOM 5036 O O . GLY A 1 637 ? -59 -34.406 -15.875 1 71.12 637 GLY A O 1
ATOM 5037 N N . ASP A 1 638 ? -57 -33.688 -15.531 1 73.81 638 ASP A N 1
ATOM 5038 C CA . ASP A 1 638 ? -57.125 -32.688 -16.562 1 73.81 638 ASP A CA 1
ATOM 5039 C C . ASP A 1 638 ? -56.625 -33.188 -17.906 1 73.81 638 ASP A C 1
ATOM 5041 O O . ASP A 1 638 ? -55.469 -33 -18.266 1 73.81 638 ASP A O 1
ATOM 5045 N N . ILE A 1 639 ? -57.375 -33.781 -18.672 1 74.25 639 ILE A N 1
ATOM 5046 C CA . ILE A 1 639 ? -57.062 -34.5 -19.922 1 74.25 639 ILE A CA 1
ATOM 5047 C C . ILE A 1 639 ? -56.781 -33.5 -21.016 1 74.25 639 ILE A C 1
ATOM 5049 O O . ILE A 1 639 ? -55.875 -33.719 -21.844 1 74.25 639 ILE A O 1
ATOM 5053 N N . ILE A 1 640 ? -57.406 -32.375 -21.016 1 76.94 640 ILE A N 1
ATOM 5054 C CA . ILE A 1 640 ? -57.25 -31.375 -22.078 1 76.94 640 ILE A CA 1
ATOM 5055 C C . ILE A 1 640 ? -55.875 -30.766 -22.016 1 76.94 640 ILE A C 1
ATOM 5057 O O . ILE A 1 640 ? -55.156 -30.688 -23.031 1 76.94 640 ILE A O 1
ATOM 5061 N N . SER A 1 641 ? -55.5 -30.391 -20.828 1 77 641 SER A N 1
ATOM 5062 C CA . SER A 1 641 ? -54.188 -29.797 -20.688 1 77 641 SER A CA 1
ATOM 5063 C C . SER A 1 641 ? -53.094 -30.812 -20.938 1 77 641 SER A C 1
ATOM 5065 O O . SER A 1 641 ? -52 -30.469 -21.438 1 77 641 SER A O 1
ATOM 5067 N N . GLY A 1 642 ? -53.406 -32.031 -20.625 1 76.38 642 GLY A N 1
ATOM 5068 C CA . GLY A 1 642 ? -52.469 -33.094 -20.938 1 76.38 642 GLY A CA 1
ATOM 5069 C C . GLY A 1 642 ? -52.25 -33.281 -22.422 1 76.38 642 GLY A C 1
ATOM 5070 O O . GLY A 1 642 ? -51.094 -33.438 -22.859 1 76.38 642 GLY A O 1
ATOM 5071 N N . TYR A 1 643 ? -53.312 -33.219 -23.141 1 76.06 643 TYR A N 1
ATOM 5072 C CA . TYR A 1 643 ? -53.188 -33.375 -24.594 1 76.06 643 TYR A CA 1
ATOM 5073 C C . TYR A 1 643 ? -52.438 -32.188 -25.203 1 76.06 643 TYR A C 1
ATOM 5075 O O . TYR A 1 643 ? -51.656 -32.344 -26.125 1 76.06 643 TYR A O 1
ATOM 5083 N N . GLN A 1 644 ? -52.656 -31.031 -24.719 1 77.5 644 GLN A N 1
ATOM 5084 C CA . GLN A 1 644 ? -51.938 -29.844 -25.203 1 77.5 644 GLN A CA 1
ATOM 5085 C C . GLN A 1 644 ? -50.438 -29.953 -24.906 1 77.5 644 GLN A C 1
ATOM 5087 O O . GLN A 1 644 ? -49.594 -29.594 -25.75 1 77.5 644 GLN A O 1
ATOM 5092 N N . MET A 1 645 ? -50.125 -30.438 -23.703 1 78.62 645 MET A N 1
ATOM 5093 C CA . MET A 1 645 ? -48.75 -30.625 -23.328 1 78.62 645 MET A CA 1
ATOM 5094 C C . MET A 1 645 ? -48.094 -31.703 -24.188 1 78.62 645 MET A C 1
ATOM 5096 O O . MET A 1 645 ? -46.906 -31.578 -24.547 1 78.62 645 MET A O 1
ATOM 5100 N N . LEU A 1 646 ? -48.875 -32.719 -24.5 1 77.19 646 LEU A N 1
ATOM 5101 C CA . LEU A 1 646 ? -48.406 -33.781 -25.391 1 77.19 646 LEU A CA 1
ATOM 5102 C C . LEU A 1 646 ? -48.094 -33.219 -26.781 1 77.19 646 LEU A C 1
ATOM 5104 O O . LEU A 1 646 ? -47.094 -33.562 -27.391 1 77.19 646 LEU A O 1
ATOM 5108 N N . ALA A 1 647 ? -48.906 -32.406 -27.203 1 76.69 647 ALA A N 1
ATOM 5109 C CA . ALA A 1 647 ? -48.688 -31.766 -28.5 1 76.69 647 ALA A CA 1
ATOM 5110 C C . ALA A 1 647 ? -47.469 -30.875 -28.484 1 76.69 647 ALA A C 1
ATOM 5112 O O . A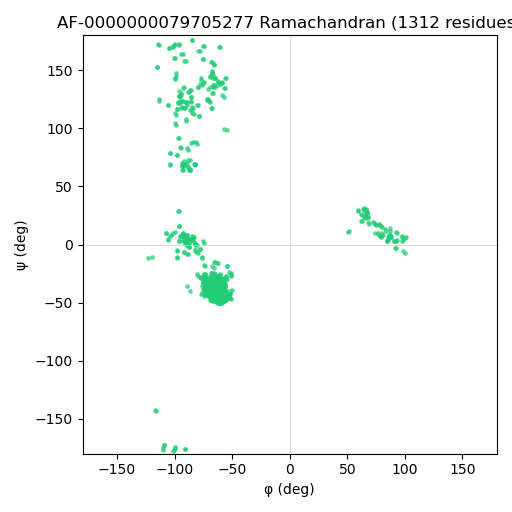LA A 1 647 ? -46.688 -30.875 -29.438 1 76.69 647 ALA A O 1
ATOM 5113 N N . LEU A 1 648 ? -47.188 -30.188 -27.391 1 76.31 648 LEU A N 1
ATOM 5114 C CA . LEU A 1 648 ? -46.031 -29.328 -27.266 1 76.31 648 LEU A CA 1
ATOM 5115 C C . LEU A 1 648 ? -44.75 -30.156 -27.172 1 76.31 648 LEU A C 1
ATOM 5117 O O . LEU A 1 648 ? -43.719 -29.766 -27.719 1 76.31 648 LEU A O 1
ATOM 5121 N N . THR A 1 649 ? -44.812 -31.25 -26.484 1 76.06 649 THR A N 1
ATOM 5122 C CA . THR A 1 649 ? -43.688 -32.156 -26.375 1 76.06 649 THR A CA 1
ATOM 5123 C C . THR A 1 649 ? -43.281 -32.688 -27.734 1 76.06 649 THR A C 1
ATOM 5125 O O . THR A 1 649 ? -42.094 -32.781 -28.047 1 76.06 649 THR A O 1
ATOM 5128 N N . ILE A 1 650 ? -44.281 -33 -28.5 1 74.19 650 ILE A N 1
ATOM 5129 C CA . ILE A 1 650 ? -44.031 -33.5 -29.844 1 74.19 650 ILE A CA 1
ATOM 5130 C C . ILE A 1 650 ? -43.469 -32.406 -30.734 1 74.19 650 ILE A C 1
ATOM 5132 O O . ILE A 1 650 ? -42.531 -32.625 -31.5 1 74.19 650 ILE A O 1
ATOM 5136 N N . LYS A 1 651 ? -43.906 -31.328 -30.547 1 73.81 651 LYS A N 1
ATOM 5137 C CA . LYS A 1 651 ? -43.438 -30.188 -31.344 1 73.81 651 LYS A CA 1
ATOM 5138 C C . LYS A 1 651 ? -42 -29.828 -31 1 73.81 651 LYS A C 1
ATOM 5140 O O . LYS A 1 651 ? -41.25 -29.344 -31.844 1 73.81 651 LYS A O 1
ATOM 5145 N N . ALA A 1 652 ? -41.625 -29.891 -29.781 1 71.94 652 ALA A N 1
ATOM 5146 C CA . ALA A 1 652 ? -40.281 -29.578 -29.328 1 71.94 652 ALA A CA 1
ATOM 5147 C C . ALA A 1 652 ? -39.312 -30.703 -29.688 1 71.94 652 ALA A C 1
ATOM 5149 O O . ALA A 1 652 ? -38.094 -30.609 -29.438 1 71.94 652 ALA A O 1
ATOM 5150 N N . GLY A 1 653 ? -39.844 -31.75 -30.406 1 68.12 653 GLY A N 1
ATOM 5151 C CA . GLY A 1 653 ? -39.062 -32.875 -30.875 1 68.12 653 GLY A CA 1
ATOM 5152 C C . GLY A 1 653 ? -38.781 -33.906 -29.797 1 68.12 653 GLY A C 1
ATOM 5153 O O . GLY A 1 653 ? -37.844 -34.688 -29.891 1 68.12 653 GLY A O 1
ATOM 5154 N N . LEU A 1 654 ? -39.5 -33.844 -28.719 1 71.88 654 LEU A N 1
ATOM 5155 C CA . LEU A 1 654 ? -39.281 -34.75 -27.609 1 71.88 654 LEU A CA 1
ATOM 5156 C C . LEU A 1 654 ? -40.219 -35.969 -27.688 1 71.88 654 LEU A C 1
ATOM 5158 O O . LEU A 1 654 ? -41.312 -35.844 -28.234 1 71.88 654 LEU A O 1
ATOM 5162 N N . LEU A 1 655 ? -39.781 -37.25 -27.562 1 60.56 655 LEU A N 1
ATOM 5163 C CA . LEU A 1 655 ? -40.562 -38.469 -27.672 1 60.56 655 LEU A CA 1
ATOM 5164 C C . LEU A 1 655 ? -41.344 -38.719 -26.391 1 60.56 655 LEU A C 1
ATOM 5166 O O . LEU A 1 655 ? -40.781 -38.688 -25.297 1 60.56 655 LEU A O 1
ATOM 5170 N N . PRO A 1 656 ? -42.656 -38.594 -26.391 1 55.69 656 PRO A N 1
ATOM 5171 C CA . PRO A 1 656 ? -43.469 -38.938 -25.219 1 55.69 656 PRO A CA 1
ATOM 5172 C C . PRO A 1 656 ? -43.219 -40.375 -24.719 1 55.69 656 PRO A C 1
ATOM 5174 O O . PRO A 1 656 ? -43.125 -41.281 -25.531 1 55.69 656 PRO A O 1
ATOM 5177 N N . ARG A 1 657 ? -42.438 -40.656 -23.719 1 53.25 657 ARG A N 1
ATOM 5178 C CA . ARG A 1 657 ? -42.219 -42 -23.219 1 53.25 657 ARG A CA 1
ATOM 5179 C C . ARG A 1 657 ? -43.562 -42.656 -22.812 1 53.25 657 ARG A C 1
ATOM 5181 O O . ARG A 1 657 ? -44.438 -41.969 -22.312 1 53.25 657 ARG A O 1
ATOM 5188 N N . ARG A 1 658 ? -43.969 -44 -23.359 1 45.06 658 ARG A N 1
ATOM 5189 C CA . ARG A 1 658 ? -45.125 -44.844 -23.125 1 45.06 658 ARG A CA 1
ATOM 5190 C C . ARG A 1 658 ? -45.406 -45 -21.625 1 45.06 658 ARG A C 1
ATOM 5192 O O . ARG A 1 658 ? -44.469 -45.125 -20.828 1 45.06 658 ARG A O 1
ATOM 5199 N N . MET B 1 1 ? 43.375 9.203 -5.531 1 42.38 1 MET B N 1
ATOM 5200 C CA . MET B 1 1 ? 43.188 9.414 -4.098 1 42.38 1 MET B CA 1
ATOM 5201 C C . MET B 1 1 ? 42.406 10.695 -3.832 1 42.38 1 MET B C 1
ATOM 5203 O O . MET B 1 1 ? 41.406 10.68 -3.121 1 42.38 1 MET B O 1
ATOM 5207 N N . LEU B 1 2 ? 42.875 11.805 -4.453 1 39 2 LEU B N 1
ATOM 5208 C CA . LEU B 1 2 ? 42.25 13.086 -4.141 1 39 2 LEU B CA 1
ATOM 5209 C C . LEU B 1 2 ? 40.812 13.141 -4.688 1 39 2 LEU B C 1
ATOM 5211 O O . LEU B 1 2 ? 39.906 13.656 -4.023 1 39 2 LEU B O 1
ATOM 5215 N N . ALA B 1 3 ? 40.594 12.562 -5.812 1 39.06 3 ALA B N 1
ATOM 5216 C CA . ALA B 1 3 ? 39.25 12.562 -6.402 1 39.06 3 ALA B CA 1
ATOM 5217 C C . ALA B 1 3 ? 38.281 11.766 -5.547 1 39.06 3 ALA B C 1
ATOM 5219 O O . ALA B 1 3 ? 37.125 12.148 -5.387 1 39.06 3 ALA B O 1
ATOM 5220 N N . PHE B 1 4 ? 38.844 10.773 -4.953 1 43.78 4 PHE B N 1
ATOM 5221 C CA . PHE B 1 4 ? 38.062 9.922 -4.07 1 43.78 4 PHE B CA 1
ATOM 5222 C C . PHE B 1 4 ? 37.656 10.672 -2.803 1 43.78 4 PHE B C 1
ATOM 5224 O O . PHE B 1 4 ? 36.531 10.594 -2.357 1 43.78 4 PHE B O 1
ATOM 5231 N N . VAL B 1 5 ? 38.656 11.438 -2.27 1 40.22 5 VAL B N 1
ATOM 5232 C CA . VAL B 1 5 ? 38.438 12.188 -1.039 1 40.22 5 VAL B CA 1
ATOM 5233 C C . VAL B 1 5 ? 37.312 13.211 -1.262 1 40.22 5 VAL B C 1
ATOM 5235 O O . VAL B 1 5 ? 36.438 13.375 -0.411 1 40.22 5 VAL B O 1
ATOM 5238 N N . TYR B 1 6 ? 37.312 13.82 -2.438 1 40.75 6 TYR B N 1
ATOM 5239 C CA . TYR B 1 6 ? 36.344 14.852 -2.701 1 40.75 6 TYR B CA 1
ATOM 5240 C C . TYR B 1 6 ? 34.938 14.234 -2.898 1 40.75 6 TYR B C 1
ATOM 5242 O O . TYR B 1 6 ? 33.938 14.828 -2.514 1 40.75 6 TYR B O 1
ATOM 5250 N N . SER B 1 7 ? 34.969 13.016 -3.41 1 43.25 7 SER B N 1
ATOM 5251 C CA . SER B 1 7 ? 33.688 12.359 -3.641 1 43.25 7 SER B CA 1
ATOM 5252 C C . SER B 1 7 ? 33.062 11.922 -2.326 1 43.25 7 SER B C 1
ATOM 5254 O O . SER B 1 7 ? 31.828 11.875 -2.215 1 43.25 7 SER B O 1
ATOM 5256 N N . ARG B 1 8 ? 34 11.703 -1.362 1 43.66 8 ARG B N 1
ATOM 5257 C CA . ARG B 1 8 ? 33.594 11.297 -0.027 1 43.66 8 ARG B CA 1
ATOM 5258 C C . ARG B 1 8 ? 32.812 12.398 0.662 1 43.66 8 ARG B C 1
ATOM 5260 O O . ARG B 1 8 ? 31.891 12.117 1.452 1 43.66 8 ARG B O 1
ATOM 5267 N N . PHE B 1 9 ? 33.281 13.648 0.393 1 43.62 9 PHE B N 1
ATOM 5268 C CA . PHE B 1 9 ? 32.656 14.781 1.072 1 43.62 9 PHE B CA 1
ATOM 5269 C C . PHE B 1 9 ? 31.594 15.422 0.194 1 43.62 9 PHE B C 1
ATOM 5271 O O . PHE B 1 9 ? 31.25 16.594 0.375 1 43.62 9 PHE B O 1
ATOM 5278 N N . GLU B 1 10 ? 30.953 14.625 -0.717 1 48.38 10 GLU B N 1
ATOM 5279 C CA . GLU B 1 10 ? 29.844 15.07 -1.572 1 48.38 10 GLU B CA 1
ATOM 5280 C C . GLU B 1 10 ? 30.203 16.359 -2.309 1 48.38 10 GLU B C 1
ATOM 5282 O O . GLU B 1 10 ? 29.344 17.219 -2.529 1 48.38 10 GLU B O 1
ATOM 5287 N N . MET B 1 11 ? 31.484 16.719 -2.262 1 49.56 11 MET B N 1
ATOM 5288 C CA . MET B 1 11 ? 31.984 17.859 -3.002 1 49.56 11 MET B CA 1
ATOM 5289 C C . MET B 1 11 ? 32.281 17.5 -4.453 1 49.56 11 MET B C 1
ATOM 5291 O O . MET B 1 11 ? 33.438 17.359 -4.844 1 49.56 11 MET B O 1
ATOM 5295 N N . VAL B 1 12 ? 31.281 17.234 -5.254 1 55 12 VAL B N 1
ATOM 5296 C CA . VAL B 1 12 ? 31.219 16.672 -6.594 1 55 12 VAL B CA 1
ATOM 5297 C C . VAL B 1 12 ? 32.125 17.453 -7.539 1 55 12 VAL B C 1
ATOM 5299 O O . VAL B 1 12 ? 32.875 16.875 -8.328 1 55 12 VAL B O 1
ATOM 5302 N N . HIS B 1 13 ? 32.031 18.719 -7.398 1 56.31 13 HIS B N 1
ATOM 5303 C CA . HIS B 1 13 ? 32.75 19.562 -8.336 1 56.31 13 HIS B CA 1
ATOM 5304 C C . HIS B 1 13 ? 34.25 19.422 -8.148 1 56.31 13 HIS B C 1
ATOM 5306 O O . HIS B 1 13 ? 35 19.406 -9.125 1 56.31 13 HIS B O 1
ATOM 5312 N N . ASP B 1 14 ? 34.562 19.172 -6.965 1 57.59 14 ASP B N 1
ATOM 5313 C CA . ASP B 1 14 ? 36 19.062 -6.699 1 57.59 14 ASP B CA 1
ATOM 5314 C C . ASP B 1 14 ? 36.531 17.734 -7.223 1 57.59 14 ASP B C 1
ATOM 5316 O O . ASP B 1 14 ? 37.656 17.672 -7.742 1 57.59 14 ASP B O 1
ATOM 5320 N N . ALA B 1 15 ? 35.719 16.672 -7.18 1 64.38 15 ALA B N 1
ATOM 5321 C CA . ALA B 1 15 ? 36.156 15.375 -7.676 1 64.38 15 ALA B CA 1
ATOM 5322 C C . ALA B 1 15 ? 36.406 15.414 -9.188 1 64.38 15 ALA B C 1
ATOM 5324 O O . ALA B 1 15 ? 37.406 14.898 -9.688 1 64.38 15 ALA B O 1
ATOM 5325 N N . LEU B 1 16 ? 35.5 16.094 -9.859 1 66.06 16 LEU B N 1
ATOM 5326 C CA . LEU B 1 16 ? 35.625 16.203 -11.305 1 66.06 16 LEU B CA 1
ATOM 5327 C C . LEU B 1 16 ? 36.812 17.047 -11.688 1 66.06 16 LEU B C 1
ATOM 5329 O O . LEU B 1 16 ? 37.5 16.781 -12.688 1 66.06 16 LEU B O 1
ATOM 5333 N N . TYR B 1 17 ? 37.031 18.016 -10.789 1 66 17 TYR B N 1
ATOM 5334 C CA . TYR B 1 17 ? 38.219 18.859 -11.008 1 66 17 TYR B CA 1
ATOM 5335 C C . TYR B 1 17 ? 39.5 18.047 -10.875 1 66 17 TYR B C 1
ATOM 5337 O O . TYR B 1 17 ? 40.406 18.203 -11.68 1 66 17 TYR B O 1
ATOM 5345 N N . VAL B 1 18 ? 39.5 17.172 -9.922 1 66.5 18 VAL B N 1
ATOM 5346 C CA . VAL B 1 18 ? 40.688 16.359 -9.711 1 66.5 18 VAL B CA 1
ATOM 5347 C C . VAL B 1 18 ? 40.875 15.414 -10.891 1 66.5 18 VAL B C 1
ATOM 5349 O O . VAL B 1 18 ? 42 15.219 -11.352 1 66.5 18 VAL B O 1
ATOM 5352 N N . LEU B 1 19 ? 39.812 14.875 -11.445 1 72.56 19 LEU B N 1
ATOM 5353 C CA . LEU B 1 19 ? 39.938 13.977 -12.594 1 72.56 19 LEU B CA 1
ATOM 5354 C C . LEU B 1 19 ? 40.469 14.719 -13.812 1 72.56 19 LEU B C 1
ATOM 5356 O O . LEU B 1 19 ? 41.281 14.172 -14.57 1 72.56 19 LEU B O 1
ATOM 5360 N N . ALA B 1 20 ? 39.969 15.93 -13.875 1 70.19 20 ALA B N 1
ATOM 5361 C CA . ALA B 1 20 ? 40.438 16.75 -14.977 1 70.19 20 ALA B CA 1
ATOM 5362 C C . ALA B 1 20 ? 41.938 17.047 -14.836 1 70.19 20 ALA B C 1
ATOM 5364 O O . ALA B 1 20 ? 42.688 17.016 -15.82 1 70.19 20 ALA B O 1
ATOM 5365 N N . LYS B 1 21 ? 42.344 17.328 -13.586 1 64.56 21 LYS B N 1
ATOM 5366 C CA . LYS B 1 21 ? 43.75 17.609 -13.336 1 64.56 21 LYS B CA 1
ATOM 5367 C C . LYS B 1 21 ? 44.625 16.391 -13.602 1 64.56 21 LYS B C 1
ATOM 5369 O O . LYS B 1 21 ? 45.719 16.516 -14.094 1 64.56 21 LYS B O 1
ATOM 5374 N N . MET B 1 22 ? 44.094 15.25 -13.242 1 71 22 MET B N 1
ATOM 5375 C CA . MET B 1 22 ? 44.812 14.016 -13.516 1 71 22 MET B CA 1
ATOM 5376 C C . MET B 1 22 ? 45.031 13.82 -15.008 1 71 22 MET B C 1
ATOM 5378 O O . MET B 1 22 ? 46.125 13.398 -15.43 1 71 22 MET B O 1
ATOM 5382 N N . LYS B 1 23 ? 44.062 14.109 -15.734 1 68.5 23 LYS B N 1
ATOM 5383 C CA . LYS B 1 23 ? 44.188 14.008 -17.188 1 68.5 23 LYS B CA 1
ATOM 5384 C C . LYS B 1 23 ? 45.25 14.922 -17.734 1 68.5 23 LYS B C 1
ATOM 5386 O O . LYS B 1 23 ? 46.031 14.539 -18.625 1 68.5 23 LYS B O 1
ATOM 5391 N N . ASP B 1 24 ? 45.25 16.109 -17.109 1 67.12 24 ASP B N 1
ATOM 5392 C CA . ASP B 1 24 ? 46.281 17.062 -17.531 1 67.12 24 ASP B CA 1
ATOM 5393 C C . ASP B 1 24 ? 47.656 16.516 -17.25 1 67.12 24 ASP B C 1
ATOM 5395 O O . ASP B 1 24 ? 48.594 16.766 -18.016 1 67.12 24 ASP B O 1
ATOM 5399 N N . LEU B 1 25 ? 47.656 15.742 -16.188 1 68.19 25 LEU B N 1
ATOM 5400 C CA . LEU B 1 25 ? 48.969 15.203 -15.781 1 68.19 25 LEU B CA 1
ATOM 5401 C C . LEU B 1 25 ? 49.219 13.844 -16.438 1 68.19 25 LEU B C 1
ATOM 5403 O O . LEU B 1 25 ? 50.219 13.18 -16.109 1 68.19 25 LEU B O 1
ATOM 5407 N N . LYS B 1 26 ? 48.312 13.422 -17.297 1 69.44 26 LYS B N 1
ATOM 5408 C CA . LYS B 1 26 ? 48.406 12.18 -18.062 1 69.44 26 LYS B CA 1
ATOM 5409 C C . LYS B 1 26 ? 48.312 10.969 -17.141 1 69.44 26 LYS B C 1
ATOM 5411 O O . LYS B 1 26 ? 49.062 9.984 -17.328 1 69.44 26 LYS B O 1
ATOM 5416 N N . LEU B 1 27 ? 47.656 11.078 -16.047 1 71 27 LEU B N 1
ATOM 5417 C CA . LEU B 1 27 ? 47.375 9.961 -15.148 1 71 27 LEU B CA 1
ATOM 5418 C C . LEU B 1 27 ? 46 9.367 -15.422 1 71 27 LEU B C 1
ATOM 5420 O O . LEU B 1 27 ? 45.062 10.102 -15.672 1 71 27 LEU B O 1
ATOM 5424 N N . ARG B 1 28 ? 46.062 8.016 -15.617 1 75.06 28 ARG B N 1
ATOM 5425 C CA . ARG B 1 28 ? 44.781 7.387 -15.906 1 75.06 28 ARG B CA 1
ATOM 5426 C C . ARG B 1 28 ? 44.125 6.844 -14.641 1 75.06 28 ARG B C 1
ATOM 5428 O O . ARG B 1 28 ? 44.75 6.078 -13.898 1 75.06 28 ARG B O 1
ATOM 5435 N N . ALA B 1 29 ? 43 7.398 -14.375 1 77.38 29 ALA B N 1
ATOM 5436 C CA . ALA B 1 29 ? 42.25 6.863 -13.25 1 77.38 29 ALA B CA 1
ATOM 5437 C C . ALA B 1 29 ? 41.812 5.434 -13.523 1 77.38 29 ALA B C 1
ATOM 5439 O O . ALA B 1 29 ? 41.531 5.066 -14.672 1 77.38 29 ALA B O 1
ATOM 5440 N N . SER B 1 30 ? 41.969 4.562 -12.539 1 79.06 30 SER B N 1
ATOM 5441 C CA . SER B 1 30 ? 41.5 3.188 -12.688 1 79.06 30 SER B CA 1
ATOM 5442 C C . SER B 1 30 ? 39.969 3.113 -12.742 1 79.06 30 SER B C 1
ATOM 5444 O O . SER B 1 30 ? 39.281 4.039 -12.305 1 79.06 30 SER B O 1
ATOM 5446 N N . ILE B 1 31 ? 39.438 2.107 -13.297 1 82.38 31 ILE B N 1
ATOM 5447 C CA . ILE B 1 31 ? 38 1.899 -13.375 1 82.38 31 ILE B CA 1
ATOM 5448 C C . ILE B 1 31 ? 37.406 1.821 -11.969 1 82.38 31 ILE B C 1
ATOM 5450 O O . ILE B 1 31 ? 36.281 2.225 -11.742 1 82.38 31 ILE B O 1
ATOM 5454 N N . LEU B 1 32 ? 38.281 1.396 -10.992 1 77.56 32 LEU B N 1
ATOM 5455 C CA . LEU B 1 32 ? 37.844 1.325 -9.609 1 77.56 32 LEU B CA 1
ATOM 5456 C C . LEU B 1 32 ? 37.562 2.721 -9.055 1 77.56 32 LEU B C 1
ATOM 5458 O O . LEU B 1 32 ? 36.625 2.924 -8.289 1 77.56 32 LEU B O 1
ATOM 5462 N N . THR B 1 33 ? 38.438 3.658 -9.492 1 78 33 THR B N 1
ATOM 5463 C CA . THR B 1 33 ? 38.25 5.043 -9.062 1 78 33 THR B CA 1
ATOM 5464 C C . THR B 1 33 ? 37 5.645 -9.672 1 78 33 THR B C 1
ATOM 5466 O O . THR B 1 33 ? 36.219 6.305 -8.984 1 78 33 THR B O 1
ATOM 5469 N N . TYR B 1 34 ? 36.812 5.367 -10.969 1 80.94 34 TYR B N 1
ATOM 5470 C CA . TYR B 1 34 ? 35.625 5.859 -11.641 1 80.94 34 TYR B CA 1
ATOM 5471 C C . TYR B 1 34 ? 34.375 5.27 -11.023 1 80.94 34 TYR B C 1
ATOM 5473 O O . TYR B 1 34 ? 33.375 5.977 -10.836 1 80.94 34 TYR B O 1
ATOM 5481 N N . ASN B 1 35 ? 34.406 4 -10.68 1 82.44 35 ASN B N 1
ATOM 5482 C CA . ASN B 1 35 ? 33.219 3.342 -10.094 1 82.44 35 ASN B CA 1
ATOM 5483 C C . ASN B 1 35 ? 32.875 3.922 -8.727 1 82.44 35 ASN B C 1
ATOM 5485 O O . ASN B 1 35 ? 31.719 4.008 -8.359 1 82.44 35 ASN B O 1
ATOM 5489 N N . SER B 1 36 ? 33.844 4.258 -7.996 1 78.69 36 SER B N 1
ATOM 5490 C CA . SER B 1 36 ? 33.625 4.879 -6.695 1 78.69 36 SER B CA 1
ATOM 5491 C C . SER B 1 36 ? 32.906 6.223 -6.844 1 78.69 36 SER B C 1
ATOM 5493 O O . SER B 1 36 ? 31.984 6.52 -6.102 1 78.69 36 SER B O 1
ATOM 5495 N N . LEU B 1 37 ? 33.406 6.996 -7.816 1 79.31 37 LEU B N 1
ATOM 5496 C CA . LEU B 1 37 ? 32.781 8.289 -8.078 1 79.31 37 LEU B CA 1
ATOM 5497 C C . LEU B 1 37 ? 31.359 8.125 -8.578 1 79.31 37 LEU B C 1
ATOM 5499 O O . LEU B 1 37 ? 30.453 8.836 -8.141 1 79.31 37 LEU B O 1
ATOM 5503 N N . LEU B 1 38 ? 31.156 7.18 -9.5 1 83.75 38 LEU B N 1
ATOM 5504 C CA . LEU B 1 38 ? 29.828 6.902 -10.031 1 83.75 38 LEU B CA 1
ATOM 5505 C C . LEU B 1 38 ? 28.875 6.484 -8.914 1 83.75 38 LEU B C 1
ATOM 5507 O O . LEU B 1 38 ? 27.734 6.938 -8.867 1 83.75 38 LEU B O 1
ATOM 5511 N N . TYR B 1 39 ? 29.328 5.688 -8.039 1 80.69 39 TYR B N 1
ATOM 5512 C CA . TYR B 1 39 ? 28.516 5.172 -6.949 1 80.69 39 TYR B CA 1
ATOM 5513 C C . TYR B 1 39 ? 28.031 6.301 -6.051 1 80.69 39 TYR B C 1
ATOM 5515 O O . TYR B 1 39 ? 26.844 6.352 -5.699 1 80.69 39 TYR B O 1
ATOM 5523 N N . ASN B 1 40 ? 28.875 7.188 -5.766 1 74.31 40 ASN B N 1
ATOM 5524 C CA . ASN B 1 40 ? 28.531 8.266 -4.84 1 74.31 40 ASN B CA 1
ATOM 5525 C C . ASN B 1 40 ? 27.609 9.289 -5.492 1 74.31 40 ASN B C 1
ATOM 5527 O O . ASN B 1 40 ? 26.828 9.945 -4.809 1 74.31 40 ASN B O 1
ATOM 5531 N N . LEU B 1 41 ? 27.688 9.359 -6.852 1 76.5 41 LEU B N 1
ATOM 5532 C CA . LEU B 1 41 ? 26.922 10.398 -7.555 1 76.5 41 LEU B CA 1
ATOM 5533 C C . LEU B 1 41 ? 25.734 9.789 -8.297 1 76.5 41 LEU B C 1
ATOM 5535 O O . LEU B 1 41 ? 25.078 10.477 -9.078 1 76.5 41 LEU B O 1
ATOM 5539 N N . ARG B 1 42 ? 25.453 8.547 -8.062 1 78.81 42 ARG B N 1
ATOM 5540 C CA . ARG B 1 42 ? 24.531 7.773 -8.891 1 78.81 42 ARG B CA 1
ATOM 5541 C C . ARG B 1 42 ? 23.125 8.359 -8.852 1 78.81 42 ARG B C 1
ATOM 5543 O O . ARG B 1 42 ? 22.312 8.133 -9.758 1 78.81 42 ARG B O 1
ATOM 5550 N N . HIS B 1 43 ? 22.812 9.219 -7.898 1 77.06 43 HIS B N 1
ATOM 5551 C CA . HIS B 1 43 ? 21.469 9.766 -7.801 1 77.06 43 HIS B CA 1
ATOM 5552 C C . HIS B 1 43 ? 21.438 11.211 -8.281 1 77.06 43 HIS B C 1
ATOM 5554 O O . HIS B 1 43 ? 20.391 11.875 -8.195 1 77.06 43 HIS B O 1
ATOM 5560 N N . ALA B 1 44 ? 22.531 11.688 -8.758 1 73.69 44 ALA B N 1
ATOM 5561 C CA . ALA B 1 44 ? 22.625 13.047 -9.273 1 73.69 44 ALA B CA 1
ATOM 5562 C C . ALA B 1 44 ? 22.922 13.039 -10.773 1 73.69 44 ALA B C 1
ATOM 5564 O O . ALA B 1 44 ? 23.562 12.117 -11.289 1 73.69 44 ALA B O 1
ATOM 5565 N N . TYR B 1 45 ? 22.531 14.055 -11.5 1 74.88 45 TYR B N 1
ATOM 5566 C CA . TYR B 1 45 ? 22.703 14.133 -12.945 1 74.88 45 TYR B CA 1
ATOM 5567 C C . TYR B 1 45 ? 24.188 14.242 -13.305 1 74.88 45 TYR B C 1
ATOM 5569 O O . TYR B 1 45 ? 24.594 13.836 -14.398 1 74.88 45 TYR B O 1
ATOM 5577 N N . ILE B 1 46 ? 24.938 14.734 -12.383 1 78 46 ILE B N 1
ATOM 5578 C CA . ILE B 1 46 ? 26.359 14.953 -12.641 1 78 46 ILE B CA 1
ATOM 5579 C C . ILE B 1 46 ? 27.047 13.609 -12.859 1 78 46 ILE B C 1
ATOM 5581 O O . ILE B 1 46 ? 28.172 13.562 -13.367 1 78 46 ILE B O 1
ATOM 5585 N N . MET B 1 47 ? 26.406 12.469 -12.5 1 85.06 47 MET B N 1
ATOM 5586 C CA . MET B 1 47 ? 26.969 11.141 -12.727 1 85.06 47 MET B CA 1
ATOM 5587 C C . MET B 1 47 ? 27.312 10.938 -14.203 1 85.06 47 MET B C 1
ATOM 5589 O O . MET B 1 47 ? 28.281 10.258 -14.531 1 85.06 47 MET B O 1
ATOM 5593 N N . TRP B 1 48 ? 26.609 11.633 -15.07 1 86.19 48 TRP B N 1
ATOM 5594 C CA . TRP B 1 48 ? 26.781 11.438 -16.5 1 86.19 48 TRP B CA 1
ATOM 5595 C C . TRP B 1 48 ? 28.094 12.055 -16.984 1 86.19 48 TRP B C 1
ATOM 5597 O O . TRP B 1 48 ? 28.703 11.562 -17.938 1 86.19 48 TRP B O 1
ATOM 5607 N N . ASP B 1 49 ? 28.516 13.109 -16.297 1 83.12 49 ASP B N 1
ATOM 5608 C CA . ASP B 1 49 ? 29.828 13.68 -16.609 1 83.12 49 ASP B CA 1
ATOM 5609 C C . ASP B 1 49 ? 30.938 12.68 -16.344 1 83.12 49 ASP B C 1
ATOM 5611 O O . ASP B 1 49 ? 31.906 12.594 -17.109 1 83.12 49 ASP B O 1
ATOM 5615 N N . VAL B 1 50 ? 30.734 11.969 -15.273 1 84.12 50 VAL B N 1
ATOM 5616 C CA . VAL B 1 50 ? 31.734 10.953 -14.922 1 84.12 50 VAL B CA 1
ATOM 5617 C C . VAL B 1 50 ? 31.688 9.812 -15.938 1 84.12 50 VAL B C 1
ATOM 5619 O O . VAL B 1 50 ? 32.719 9.336 -16.391 1 84.12 50 VAL B O 1
ATOM 5622 N N . TYR B 1 51 ? 30.531 9.383 -16.266 1 88.5 51 TYR B N 1
ATOM 5623 C CA . TYR B 1 51 ? 30.375 8.273 -17.203 1 88.5 51 TYR B CA 1
ATOM 5624 C C . TYR B 1 51 ? 30.938 8.633 -18.578 1 88.5 51 TYR B C 1
ATOM 5626 O O . TYR B 1 51 ? 31.578 7.797 -19.219 1 88.5 51 TYR B O 1
ATOM 5634 N N . ASN B 1 52 ? 30.703 9.836 -18.953 1 86.25 52 ASN B N 1
ATOM 5635 C CA . ASN B 1 52 ? 31.266 10.297 -20.219 1 86.25 52 ASN B CA 1
ATOM 5636 C C . ASN B 1 52 ? 32.781 10.352 -20.172 1 86.25 52 ASN B C 1
ATOM 5638 O O . ASN B 1 52 ? 33.438 10.094 -21.172 1 86.25 52 ASN B O 1
ATOM 5642 N N . GLU B 1 53 ? 33.25 10.734 -19.078 1 83.31 53 GLU B N 1
ATOM 5643 C CA . GLU B 1 53 ? 34.688 10.75 -18.906 1 83.31 53 GLU B CA 1
ATOM 5644 C C . GLU B 1 53 ? 35.281 9.352 -19.078 1 83.31 53 GLU B C 1
ATOM 5646 O O . GLU B 1 53 ? 36.375 9.188 -19.578 1 83.31 53 GLU B O 1
ATOM 5651 N N . ILE B 1 54 ? 34.625 8.297 -18.578 1 86.75 54 ILE B N 1
ATOM 5652 C CA . ILE B 1 54 ? 35.062 6.918 -18.703 1 86.75 54 ILE B CA 1
ATOM 5653 C C . ILE B 1 54 ? 35.188 6.551 -20.188 1 86.75 54 ILE B C 1
ATOM 5655 O O . ILE B 1 54 ? 36.156 5.926 -20.609 1 86.75 54 ILE B O 1
ATOM 5659 N N . LYS B 1 55 ? 34.219 6.977 -20.906 1 85.62 55 LYS B N 1
ATOM 5660 C CA . LYS B 1 55 ? 34.188 6.68 -22.328 1 85.62 55 LYS B CA 1
ATOM 5661 C C . LYS B 1 55 ? 35.312 7.391 -23.062 1 85.62 55 LYS B C 1
ATOM 5663 O O . LYS B 1 55 ? 36 6.793 -23.906 1 85.62 55 LYS B O 1
ATOM 5668 N N . VAL B 1 56 ? 35.531 8.648 -22.719 1 83.5 56 VAL B N 1
ATOM 5669 C CA . VAL B 1 56 ? 36.562 9.461 -23.375 1 83.5 56 VAL B CA 1
ATOM 5670 C C . VAL B 1 56 ? 37.938 8.938 -23.031 1 83.5 56 VAL B C 1
ATOM 5672 O O . VAL B 1 56 ? 38.844 8.906 -23.891 1 83.5 56 VAL B O 1
ATOM 5675 N N . ALA B 1 57 ? 38.062 8.531 -21.781 1 81.38 57 ALA B N 1
ATOM 5676 C CA . ALA B 1 57 ? 39.375 8.039 -21.312 1 81.38 57 ALA B CA 1
ATOM 5677 C C . ALA B 1 57 ? 39.656 6.648 -21.875 1 81.38 57 ALA B C 1
ATOM 5679 O O . ALA B 1 57 ? 40.812 6.191 -21.859 1 81.38 57 ALA B O 1
ATOM 5680 N N . GLY B 1 58 ? 38.594 5.922 -22.375 1 79.38 58 GLY B N 1
ATOM 5681 C CA . GLY B 1 58 ? 38.75 4.59 -22.938 1 79.38 58 GLY B CA 1
ATOM 5682 C C . GLY B 1 58 ? 38.906 3.51 -21.875 1 79.38 58 GLY B C 1
ATOM 5683 O O . GLY B 1 58 ? 39.562 2.486 -22.109 1 79.38 58 GLY B O 1
ATOM 5684 N N . ALA B 1 59 ? 38.562 3.805 -20.703 1 80.69 59 ALA B N 1
ATOM 5685 C CA . ALA B 1 59 ? 38.594 2.807 -19.641 1 80.69 59 ALA B CA 1
ATOM 5686 C C . ALA B 1 59 ? 37.594 1.694 -19.875 1 80.69 59 ALA B C 1
ATOM 5688 O O . ALA B 1 59 ? 36.469 1.951 -20.344 1 80.69 59 ALA B O 1
ATOM 5689 N N . THR B 1 60 ? 38 0.452 -19.656 1 78.88 60 THR B N 1
ATOM 5690 C CA . THR B 1 60 ? 37.125 -0.683 -19.891 1 78.88 60 THR B CA 1
ATOM 5691 C C . THR B 1 60 ? 36.031 -0.749 -18.828 1 78.88 60 THR B C 1
ATOM 5693 O O . THR B 1 60 ? 36.344 -0.86 -17.641 1 78.88 60 THR B O 1
ATOM 5696 N N . GLN B 1 61 ? 34.844 -0.764 -19.281 1 82.31 61 GLN B N 1
ATOM 5697 C CA . GLN B 1 61 ? 33.719 -0.846 -18.375 1 82.31 61 GLN B CA 1
ATOM 5698 C C . GLN B 1 61 ? 33.562 -2.252 -17.797 1 82.31 61 GLN B C 1
ATOM 5700 O O . GLN B 1 61 ? 33.875 -3.238 -18.469 1 82.31 61 GLN B O 1
ATOM 5705 N N . SER B 1 62 ? 33.25 -2.309 -16.562 1 81.75 62 SER B N 1
ATOM 5706 C CA . SER B 1 62 ? 32.969 -3.572 -15.883 1 81.75 62 SER B CA 1
ATOM 5707 C C . SER B 1 62 ? 31.484 -3.773 -15.633 1 81.75 62 SER B C 1
ATOM 5709 O O . SER B 1 62 ? 30.688 -2.861 -15.852 1 81.75 62 SER B O 1
ATOM 5711 N N . LYS B 1 63 ? 31.094 -5.027 -15.203 1 81.69 63 LYS B N 1
ATOM 5712 C CA . LYS B 1 63 ? 29.703 -5.297 -14.828 1 81.69 63 LYS B CA 1
ATOM 5713 C C . LYS B 1 63 ? 29.25 -4.395 -13.68 1 81.69 63 LYS B C 1
ATOM 5715 O O . LYS B 1 63 ? 28.094 -3.996 -13.617 1 81.69 63 LYS B O 1
ATOM 5720 N N . GLN B 1 64 ? 30.234 -4.07 -12.867 1 83.5 64 GLN B N 1
ATOM 5721 C CA . GLN B 1 64 ? 29.938 -3.168 -11.758 1 83.5 64 GLN B CA 1
ATOM 5722 C C . GLN B 1 64 ? 29.609 -1.767 -12.266 1 83.5 64 GLN B C 1
ATOM 5724 O O . GLN B 1 64 ? 28.688 -1.121 -11.773 1 83.5 64 GLN B O 1
ATOM 5729 N N . THR B 1 65 ? 30.453 -1.278 -13.188 1 87.69 65 THR B N 1
ATOM 5730 C CA . THR B 1 65 ? 30.188 0.018 -13.797 1 87.69 65 THR B CA 1
ATOM 5731 C C . THR B 1 65 ? 28.766 0.065 -14.359 1 87.69 65 THR B C 1
ATOM 5733 O O . THR B 1 65 ? 28.016 1.014 -14.102 1 87.69 65 THR B O 1
ATOM 5736 N N . ASN B 1 66 ? 28.469 -1.022 -15.055 1 88.5 66 ASN B N 1
ATOM 5737 C CA . ASN B 1 66 ? 27.156 -1.093 -15.68 1 88.5 66 ASN B CA 1
ATOM 5738 C C . ASN B 1 66 ? 26.047 -1.1 -14.641 1 88.5 66 ASN B C 1
ATOM 5740 O O . ASN B 1 66 ? 25 -0.464 -14.836 1 88.5 66 ASN B O 1
ATOM 5744 N N . SER B 1 67 ? 26.203 -1.799 -13.555 1 87.5 67 SER B N 1
ATOM 5745 C CA . SER B 1 67 ? 25.188 -1.881 -12.508 1 87.5 67 SER B CA 1
ATOM 5746 C C . SER B 1 67 ? 24.938 -0.518 -11.867 1 87.5 67 SER B C 1
ATOM 5748 O O . SER B 1 67 ? 23.797 -0.17 -11.555 1 87.5 67 SER B O 1
ATOM 5750 N N . ILE B 1 68 ? 26.031 0.214 -11.695 1 89.12 68 ILE B N 1
ATOM 5751 C CA . ILE B 1 68 ? 25.906 1.533 -11.086 1 89.12 68 ILE B CA 1
ATOM 5752 C C . ILE B 1 68 ? 25.172 2.475 -12.039 1 89.12 68 ILE B C 1
ATOM 5754 O O . ILE B 1 68 ? 24.312 3.254 -11.609 1 89.12 68 ILE B O 1
ATOM 5758 N N . VAL B 1 69 ? 25.516 2.385 -13.289 1 91.81 69 VAL B N 1
ATOM 5759 C CA . VAL B 1 69 ? 24.875 3.23 -14.289 1 91.81 69 VAL B CA 1
ATOM 5760 C C . VAL B 1 69 ? 23.391 2.896 -14.367 1 91.81 69 VAL B C 1
ATOM 5762 O O . VAL B 1 69 ? 22.547 3.793 -14.461 1 91.81 69 VAL B O 1
ATOM 5765 N N . ILE B 1 70 ? 23.031 1.632 -14.328 1 92.19 70 ILE B N 1
ATOM 5766 C CA . ILE B 1 70 ? 21.641 1.195 -14.352 1 92.19 70 ILE B CA 1
ATOM 5767 C C . ILE B 1 70 ? 20.922 1.74 -13.117 1 92.19 70 ILE B C 1
ATOM 5769 O O . ILE B 1 70 ? 19.766 2.184 -13.219 1 92.19 70 ILE B O 1
ATOM 5773 N N . ASP B 1 71 ? 21.516 1.686 -11.984 1 88.69 71 ASP B N 1
ATOM 5774 C CA . ASP B 1 71 ? 20.938 2.24 -10.766 1 88.69 71 ASP B CA 1
ATOM 5775 C C . ASP B 1 71 ? 20.641 3.729 -10.922 1 88.69 71 ASP B C 1
ATOM 5777 O O . ASP B 1 71 ? 19.594 4.207 -10.484 1 88.69 71 ASP B O 1
ATOM 5781 N N . GLY B 1 72 ? 21.625 4.453 -11.523 1 88.31 72 GLY B N 1
ATOM 5782 C CA . GLY B 1 72 ? 21.422 5.867 -11.789 1 88.31 72 GLY B CA 1
ATOM 5783 C C . GLY B 1 72 ? 20.25 6.137 -12.719 1 88.31 72 GLY B C 1
ATOM 5784 O O . GLY B 1 72 ? 19.438 7.016 -12.453 1 88.31 72 GLY B O 1
ATOM 5785 N N . LEU B 1 73 ? 20.203 5.379 -13.781 1 90 73 LEU B N 1
ATOM 5786 C CA . LEU B 1 73 ? 19.109 5.523 -14.734 1 90 73 LEU B CA 1
ATOM 5787 C C . LEU B 1 73 ? 17.766 5.254 -14.07 1 90 73 LEU B C 1
ATOM 5789 O O . LEU B 1 73 ? 16.812 6.012 -14.258 1 90 73 LEU B O 1
ATOM 5793 N N . CYS B 1 74 ? 17.688 4.227 -13.25 1 87.5 74 CYS B N 1
ATOM 5794 C CA . CYS B 1 74 ? 16.438 3.844 -12.602 1 87.5 74 CYS B CA 1
ATOM 5795 C C . CYS B 1 74 ? 16.016 4.891 -11.57 1 87.5 74 CYS B C 1
ATOM 5797 O O . CYS B 1 74 ? 14.836 5.207 -11.453 1 87.5 74 CYS B O 1
ATOM 5799 N N . SER B 1 75 ? 16.953 5.402 -10.844 1 83.62 75 SER B N 1
ATOM 5800 C CA . SER B 1 75 ? 16.641 6.387 -9.812 1 83.62 75 SER B CA 1
ATOM 5801 C C . SER B 1 75 ? 16.109 7.68 -10.422 1 83.62 75 SER B C 1
ATOM 5803 O O . SER B 1 75 ? 15.359 8.406 -9.773 1 83.62 75 SER B O 1
ATOM 5805 N N . GLN B 1 76 ? 16.547 7.922 -11.656 1 81.12 76 GLN B N 1
ATOM 5806 C CA . GLN B 1 76 ? 16.094 9.117 -12.359 1 81.12 76 GLN B CA 1
ATOM 5807 C C . GLN B 1 76 ? 14.867 8.828 -13.219 1 81.12 76 GLN B C 1
ATOM 5809 O O . GLN B 1 76 ? 14.516 9.609 -14.102 1 81.12 76 GLN B O 1
ATOM 5814 N N . SER B 1 77 ? 14.266 7.629 -13.047 1 79.38 77 SER B N 1
ATOM 5815 C CA . SER B 1 77 ? 13.023 7.188 -13.664 1 79.38 77 SER B CA 1
ATOM 5816 C C . SER B 1 77 ? 13.188 7 -15.172 1 79.38 77 SER B C 1
ATOM 5818 O O . SER B 1 77 ? 12.258 7.25 -15.938 1 79.38 77 SER B O 1
ATOM 5820 N N . LYS B 1 78 ? 14.383 6.781 -15.609 1 85.38 78 LYS B N 1
ATOM 5821 C CA . LYS B 1 78 ? 14.656 6.453 -17.016 1 85.38 78 LYS B CA 1
ATOM 5822 C C . LYS B 1 78 ? 14.703 4.941 -17.219 1 85.38 78 LYS B C 1
ATOM 5824 O O . LYS B 1 78 ? 15.727 4.398 -17.625 1 85.38 78 LYS B O 1
ATOM 5829 N N . LEU B 1 79 ? 13.578 4.336 -17.062 1 85.81 79 LEU B N 1
ATOM 5830 C CA . LEU B 1 79 ? 13.484 2.881 -17.031 1 85.81 79 LEU B CA 1
ATOM 5831 C C . LEU B 1 79 ? 13.781 2.285 -18.406 1 85.81 79 LEU B C 1
ATOM 5833 O O . LEU B 1 79 ? 14.516 1.302 -18.516 1 85.81 79 LEU B O 1
ATOM 5837 N N . GLN B 1 80 ? 13.242 2.891 -19.406 1 83.88 80 GLN B N 1
ATOM 5838 C CA . GLN B 1 80 ? 13.477 2.393 -20.766 1 83.88 80 GLN B CA 1
ATOM 5839 C C . GLN B 1 80 ? 14.953 2.494 -21.141 1 83.88 80 GLN B C 1
ATOM 5841 O O . GLN B 1 80 ? 15.5 1.598 -21.781 1 83.88 80 GLN B O 1
ATOM 5846 N N . ASP B 1 81 ? 15.547 3.604 -20.703 1 87.56 81 ASP B N 1
ATOM 5847 C CA . ASP B 1 81 ? 16.969 3.793 -20.969 1 87.56 81 ASP B CA 1
ATOM 5848 C C . ASP B 1 81 ? 17.797 2.738 -20.25 1 87.56 81 ASP B C 1
ATOM 5850 O O . ASP B 1 81 ? 18.828 2.295 -20.75 1 87.56 81 ASP B O 1
ATOM 5854 N N . ALA B 1 82 ? 17.375 2.402 -19.031 1 91.19 82 ALA B N 1
ATOM 5855 C CA . ALA B 1 82 ? 18.094 1.387 -18.266 1 91.19 82 ALA B CA 1
ATOM 5856 C C . ALA B 1 82 ? 18.078 0.04 -18.984 1 91.19 82 ALA B C 1
ATOM 5858 O O . ALA B 1 82 ? 19.094 -0.643 -19.062 1 91.19 82 ALA B O 1
ATOM 5859 N N . VAL B 1 83 ? 16.953 -0.343 -19.531 1 87.75 83 VAL B N 1
ATOM 5860 C CA . VAL B 1 83 ? 16.797 -1.616 -20.234 1 87.75 83 VAL B CA 1
ATOM 5861 C C . VAL B 1 83 ? 17.578 -1.583 -21.547 1 87.75 83 VAL B C 1
ATOM 5863 O O . VAL B 1 83 ? 18.234 -2.566 -21.906 1 87.75 83 VAL B O 1
ATOM 5866 N N . SER B 1 84 ? 17.453 -0.438 -22.219 1 87.56 84 SER B N 1
ATOM 5867 C CA . SER B 1 84 ? 18.234 -0.278 -23.438 1 87.56 84 SER B CA 1
ATOM 5868 C C . SER B 1 84 ? 19.719 -0.391 -23.156 1 87.56 84 SER B C 1
ATOM 5870 O O . SER B 1 84 ? 20.469 -0.991 -23.938 1 87.56 84 SER B O 1
ATOM 5872 N N . PHE B 1 85 ? 20.172 0.232 -22.109 1 91.12 85 PHE B N 1
ATOM 5873 C CA . PHE B 1 85 ? 21.562 0.164 -21.703 1 91.12 85 PHE B CA 1
ATOM 5874 C C . PHE B 1 85 ? 21.984 -1.276 -21.422 1 91.12 85 PHE B C 1
ATOM 5876 O O . PHE B 1 85 ? 23.078 -1.693 -21.781 1 91.12 85 PHE B O 1
ATOM 5883 N N . LEU B 1 86 ? 21.094 -2.021 -20.766 1 89.38 86 LEU B N 1
ATOM 5884 C CA . LEU B 1 86 ? 21.344 -3.426 -20.469 1 89.38 86 LEU B CA 1
ATOM 5885 C C . LEU B 1 86 ? 21.531 -4.23 -21.75 1 89.38 86 LEU B C 1
ATOM 5887 O O . LEU B 1 86 ? 22.453 -5.051 -21.844 1 89.38 86 LEU B O 1
ATOM 5891 N N . ARG B 1 87 ? 20.766 -3.949 -22.719 1 85.06 87 ARG B N 1
ATOM 5892 C CA . ARG B 1 87 ? 20.859 -4.641 -24 1 85.06 87 ARG B CA 1
ATOM 5893 C C . ARG B 1 87 ? 22.141 -4.262 -24.734 1 85.06 87 ARG B C 1
ATOM 5895 O O . ARG B 1 87 ? 22.781 -5.109 -25.359 1 85.06 87 ARG B O 1
ATOM 5902 N N . GLU B 1 88 ? 22.453 -3.02 -24.625 1 87.94 88 GLU B N 1
ATOM 5903 C CA . GLU B 1 88 ? 23.672 -2.527 -25.281 1 87.94 88 GLU B CA 1
ATOM 5904 C C . GLU B 1 88 ? 24.906 -3.184 -24.688 1 87.94 88 GLU B C 1
ATOM 5906 O O . GLU B 1 88 ? 25.828 -3.555 -25.422 1 87.94 88 GLU B O 1
ATOM 5911 N N . THR B 1 89 ? 24.906 -3.256 -23.438 1 87.88 89 THR B N 1
ATOM 5912 C CA . THR B 1 89 ? 26.062 -3.855 -22.797 1 87.88 89 THR B CA 1
ATOM 5913 C C . THR B 1 89 ? 26.141 -5.348 -23.094 1 87.88 89 THR B C 1
ATOM 5915 O O . THR B 1 89 ? 27.234 -5.91 -23.219 1 87.88 89 THR B O 1
ATOM 5918 N N . GLU B 1 90 ? 25.031 -6.039 -23.188 1 85.19 90 GLU B N 1
ATOM 5919 C CA . GLU B 1 90 ? 24.984 -7.453 -23.547 1 85.19 90 GLU B CA 1
ATOM 5920 C C . GLU B 1 90 ? 25.531 -7.672 -24.953 1 85.19 90 GLU B C 1
ATOM 5922 O O . GLU B 1 90 ? 26.266 -8.641 -25.203 1 85.19 90 GLU B O 1
ATOM 5927 N N . ALA B 1 91 ? 25.156 -6.789 -25.781 1 84.5 91 ALA B N 1
ATOM 5928 C CA . ALA B 1 91 ? 25.641 -6.871 -27.156 1 84.5 91 ALA B CA 1
ATOM 5929 C C . ALA B 1 91 ? 27.156 -6.703 -27.219 1 84.5 91 ALA B C 1
ATOM 5931 O O . ALA B 1 91 ? 27.797 -7.258 -28.109 1 84.5 91 ALA B O 1
ATOM 5932 N N . LYS B 1 92 ? 27.719 -5.992 -26.266 1 83.38 92 LYS B N 1
ATOM 5933 C CA . LYS B 1 92 ? 29.156 -5.77 -26.219 1 83.38 92 LYS B CA 1
ATOM 5934 C C . LYS B 1 92 ? 29.859 -6.902 -25.484 1 83.38 92 LYS B C 1
ATOM 5936 O O . LYS B 1 92 ? 31.062 -6.836 -25.25 1 83.38 92 LYS B O 1
ATOM 5941 N N . GLY B 1 93 ? 29.031 -7.883 -25.078 1 81 93 GLY B N 1
ATOM 5942 C CA . GLY B 1 93 ? 29.609 -9.078 -24.484 1 81 93 GLY B CA 1
ATOM 5943 C C . GLY B 1 93 ? 29.578 -9.07 -22.969 1 81 93 GLY B C 1
ATOM 5944 O O . GLY B 1 93 ? 30.094 -9.992 -22.328 1 81 93 GLY B O 1
ATOM 5945 N N . LEU B 1 94 ? 29.156 -7.98 -22.438 1 82.69 94 LEU B N 1
ATOM 5946 C CA . LEU B 1 94 ? 29 -7.922 -20.984 1 82.69 94 LEU B CA 1
ATOM 5947 C C . LEU B 1 94 ? 27.562 -8.195 -20.578 1 82.69 94 LEU B C 1
ATOM 5949 O O . LEU B 1 94 ? 26.75 -7.273 -20.5 1 82.69 94 LEU B O 1
ATOM 5953 N N . GLY B 1 95 ? 27.172 -9.391 -20.312 1 78.81 95 GLY B N 1
ATOM 5954 C CA . GLY B 1 95 ? 25.812 -9.766 -19.922 1 78.81 95 GLY B CA 1
ATOM 5955 C C . GLY B 1 95 ? 25.359 -9.109 -18.641 1 78.81 95 GLY B C 1
ATOM 5956 O O . GLY B 1 95 ? 26.141 -8.453 -17.953 1 78.81 95 GLY B O 1
ATOM 5957 N N . PRO B 1 96 ? 24.094 -9.234 -18.344 1 83.94 96 PRO B N 1
ATOM 5958 C CA . PRO B 1 96 ? 23.547 -8.633 -17.141 1 83.94 96 PRO B CA 1
ATOM 5959 C C . PRO B 1 96 ? 24.078 -9.297 -15.859 1 83.94 96 PRO B C 1
ATOM 5961 O O . PRO B 1 96 ? 24.562 -10.422 -15.906 1 83.94 96 PRO B O 1
ATOM 5964 N N . SER B 1 97 ? 24.188 -8.531 -14.82 1 85.25 97 SER B N 1
ATOM 5965 C CA . SER B 1 97 ? 24.5 -9.062 -13.5 1 85.25 97 SER B CA 1
ATOM 5966 C C . SER B 1 97 ? 23.25 -9.188 -12.641 1 85.25 97 SER B C 1
ATOM 5968 O O . SER B 1 97 ? 22.219 -8.602 -12.961 1 85.25 97 SER B O 1
ATOM 5970 N N . VAL B 1 98 ? 23.281 -10.016 -11.578 1 85.44 98 VAL B N 1
ATOM 5971 C CA . VAL B 1 98 ? 22.188 -10.164 -10.625 1 85.44 98 VAL B CA 1
ATOM 5972 C C . VAL B 1 98 ? 21.844 -8.797 -10.031 1 85.44 98 VAL B C 1
ATOM 5974 O O . VAL B 1 98 ? 20.656 -8.469 -9.875 1 85.44 98 VAL B O 1
ATOM 5977 N N . VAL B 1 99 ? 22.844 -7.93 -9.797 1 84.81 99 VAL B N 1
ATOM 5978 C CA . VAL B 1 99 ? 22.641 -6.617 -9.18 1 84.81 99 VAL B CA 1
ATOM 5979 C C . VAL B 1 99 ? 21.875 -5.707 -10.133 1 84.81 99 VAL B C 1
ATOM 5981 O O . VAL B 1 99 ? 20.969 -4.992 -9.711 1 84.81 99 VAL B O 1
ATOM 5984 N N . SER B 1 100 ? 22.297 -5.723 -11.406 1 88.31 100 SER B N 1
ATOM 5985 C CA . SER B 1 100 ? 21.641 -4.879 -12.391 1 88.31 100 SER B CA 1
ATOM 5986 C C . SER B 1 100 ? 20.172 -5.277 -12.555 1 88.31 100 SER B C 1
ATOM 5988 O O . SER B 1 100 ? 19.297 -4.414 -12.594 1 88.31 100 SER B O 1
ATOM 5990 N N . LEU B 1 101 ? 19.938 -6.582 -12.664 1 89.94 101 LEU B N 1
ATOM 5991 C CA . LEU B 1 101 ? 18.562 -7.059 -12.852 1 89.94 101 LEU B CA 1
ATOM 5992 C C . LEU B 1 101 ? 17.734 -6.828 -11.594 1 89.94 101 LEU B C 1
ATOM 5994 O O . LEU B 1 101 ? 16.562 -6.48 -11.68 1 89.94 101 LEU B O 1
ATOM 5998 N N . ASN B 1 102 ? 18.328 -7 -10.406 1 90.56 102 ASN B N 1
ATOM 5999 C CA . ASN B 1 102 ? 17.641 -6.684 -9.156 1 90.56 102 ASN B CA 1
ATOM 6000 C C . ASN B 1 102 ? 17.219 -5.215 -9.102 1 90.56 102 ASN B C 1
ATOM 6002 O O . ASN B 1 102 ? 16.125 -4.895 -8.633 1 90.56 102 ASN B O 1
ATOM 6006 N N . THR B 1 103 ? 18.062 -4.383 -9.523 1 91.12 103 THR B N 1
ATOM 6007 C CA . THR B 1 103 ? 17.797 -2.949 -9.523 1 91.12 103 THR B CA 1
ATOM 6008 C C . THR B 1 103 ? 16.609 -2.617 -10.43 1 91.12 103 THR B C 1
ATOM 6010 O O . THR B 1 103 ? 15.711 -1.877 -10.031 1 91.12 103 THR B O 1
ATOM 6013 N N . ILE B 1 104 ? 16.672 -3.168 -11.633 1 92.25 104 ILE B N 1
ATOM 6014 C CA . ILE B 1 104 ? 15.602 -2.924 -12.594 1 92.25 104 ILE B CA 1
ATOM 6015 C C . ILE B 1 104 ? 14.281 -3.475 -12.055 1 92.25 104 ILE B C 1
ATOM 6017 O O . ILE B 1 104 ? 13.25 -2.793 -12.094 1 92.25 104 ILE B O 1
ATOM 6021 N N . MET B 1 105 ? 14.305 -4.691 -11.539 1 93 105 MET B N 1
ATOM 6022 C CA . MET B 1 105 ? 13.109 -5.301 -10.953 1 93 105 MET B CA 1
ATOM 6023 C C . MET B 1 105 ? 12.555 -4.438 -9.828 1 93 105 MET B C 1
ATOM 6025 O O . MET B 1 105 ? 11.344 -4.199 -9.758 1 93 105 MET B O 1
ATOM 6029 N N . SER B 1 106 ? 13.398 -4.004 -8.93 1 91.94 106 SER B N 1
ATOM 6030 C CA . SER B 1 106 ? 13 -3.209 -7.773 1 91.94 106 SER B CA 1
ATOM 6031 C C . SER B 1 106 ? 12.305 -1.921 -8.203 1 91.94 106 SER B C 1
ATOM 6033 O O . SER B 1 106 ? 11.297 -1.525 -7.609 1 91.94 106 SER B O 1
ATOM 6035 N N . ARG B 1 107 ? 12.82 -1.317 -9.211 1 89.88 107 ARG B N 1
ATOM 6036 C CA . ARG B 1 107 ? 12.25 -0.048 -9.656 1 89.88 107 ARG B CA 1
ATOM 6037 C C . ARG B 1 107 ? 10.891 -0.258 -10.312 1 89.88 107 ARG B C 1
ATOM 6039 O O . ARG B 1 107 ? 9.969 0.534 -10.109 1 89.88 107 ARG B O 1
ATOM 6046 N N . TYR B 1 108 ? 10.742 -1.238 -11.141 1 89.25 108 TYR B N 1
ATOM 6047 C CA . TYR B 1 108 ? 9.453 -1.542 -11.734 1 89.25 108 TYR B CA 1
ATOM 6048 C C . TYR B 1 108 ? 8.422 -1.896 -10.664 1 89.25 108 TYR B C 1
ATOM 6050 O O . TYR B 1 108 ? 7.258 -1.508 -10.758 1 89.25 108 TYR B O 1
ATOM 6058 N N . CYS B 1 109 ? 8.844 -2.602 -9.648 1 89.94 109 CYS B N 1
ATOM 6059 C CA . CYS B 1 109 ? 7.953 -2.93 -8.547 1 89.94 109 CYS B CA 1
ATOM 6060 C C . CYS B 1 109 ? 7.52 -1.671 -7.805 1 89.94 109 CYS B C 1
ATOM 6062 O O . CYS B 1 109 ? 6.355 -1.542 -7.418 1 89.94 109 CYS B O 1
ATOM 6064 N N . LYS B 1 110 ? 8.469 -0.793 -7.617 1 85.94 110 LYS B N 1
ATOM 6065 C CA . LYS B 1 110 ? 8.195 0.449 -6.902 1 85.94 110 LYS B CA 1
ATOM 6066 C C . LYS B 1 110 ? 7.117 1.265 -7.613 1 85.94 110 LYS B C 1
ATOM 6068 O O . LYS B 1 110 ? 6.328 1.958 -6.969 1 85.94 110 LYS B O 1
ATOM 6073 N N . LEU B 1 111 ? 7.102 1.138 -8.875 1 84.19 111 LEU B N 1
ATOM 6074 C CA . LEU B 1 111 ? 6.148 1.898 -9.68 1 84.19 111 LEU B CA 1
ATOM 6075 C C . LEU B 1 111 ? 4.863 1.106 -9.891 1 84.19 111 LEU B C 1
ATOM 6077 O O . LEU B 1 111 ? 3.92 1.6 -10.516 1 84.19 111 LEU B O 1
ATOM 6081 N N . GLY B 1 112 ? 4.805 -0.183 -9.453 1 81.56 112 GLY B N 1
ATOM 6082 C CA . GLY B 1 112 ? 3.598 -0.992 -9.516 1 81.56 112 GLY B CA 1
ATOM 6083 C C . GLY B 1 112 ? 3.555 -1.905 -10.727 1 81.56 112 GLY B C 1
ATOM 6084 O O . GLY B 1 112 ? 2.525 -2.52 -11.016 1 81.56 112 GLY B O 1
ATOM 6085 N N . PHE B 1 113 ? 4.648 -1.948 -11.477 1 86.69 113 PHE B N 1
ATOM 6086 C CA . PHE B 1 113 ? 4.699 -2.773 -12.672 1 86.69 113 PHE B CA 1
ATOM 6087 C C . PHE B 1 113 ? 5.273 -4.152 -12.359 1 86.69 113 PHE B C 1
ATOM 6089 O O . PHE B 1 113 ? 6.277 -4.559 -12.945 1 86.69 113 PHE B O 1
ATOM 6096 N N . THR B 1 114 ? 4.629 -4.93 -11.562 1 87.25 114 THR B N 1
ATOM 6097 C CA . THR B 1 114 ? 5.133 -6.176 -11 1 87.25 114 THR B CA 1
ATOM 6098 C C . THR B 1 114 ? 5.25 -7.25 -12.078 1 87.25 114 THR B C 1
ATOM 6100 O O . THR B 1 114 ? 6.164 -8.078 -12.039 1 87.25 114 THR B O 1
ATOM 6103 N N . ASP B 1 115 ? 4.348 -7.309 -13.055 1 82.25 115 ASP B N 1
ATOM 6104 C CA . ASP B 1 115 ? 4.391 -8.344 -14.078 1 82.25 115 ASP B CA 1
ATOM 6105 C C . ASP B 1 115 ? 5.609 -8.164 -14.984 1 82.25 115 ASP B C 1
ATOM 6107 O O . ASP B 1 115 ? 6.207 -9.148 -15.43 1 82.25 115 ASP B O 1
ATOM 6111 N N . VAL B 1 116 ? 5.898 -6.91 -15.273 1 84.81 116 VAL B N 1
ATOM 6112 C CA . VAL B 1 116 ? 7.109 -6.641 -16.047 1 84.81 116 VAL B CA 1
ATOM 6113 C C . VAL B 1 116 ? 8.336 -7.031 -15.227 1 84.81 116 VAL B C 1
ATOM 6115 O O . VAL B 1 116 ? 9.297 -7.582 -15.758 1 84.81 116 VAL B O 1
ATOM 6118 N N . ALA B 1 117 ? 8.312 -6.664 -13.953 1 89.38 117 ALA B N 1
ATOM 6119 C CA . ALA B 1 117 ? 9.414 -7.039 -13.07 1 89.38 117 ALA B CA 1
ATOM 6120 C C . ALA B 1 117 ? 9.625 -8.555 -13.07 1 89.38 117 ALA B C 1
ATOM 6122 O O . ALA B 1 117 ? 10.766 -9.023 -13.062 1 89.38 117 ALA B O 1
ATOM 6123 N N . LYS B 1 118 ? 8.586 -9.375 -13.086 1 85.06 118 LYS B N 1
ATOM 6124 C CA . LYS B 1 118 ? 8.664 -10.828 -13.117 1 85.06 118 LYS B CA 1
ATOM 6125 C C . LYS B 1 118 ? 9.398 -11.312 -14.375 1 85.06 118 LYS B C 1
ATOM 6127 O O . LYS B 1 118 ? 10.102 -12.32 -14.336 1 85.06 118 LYS B O 1
ATOM 6132 N N . SER B 1 119 ? 9.156 -10.586 -15.383 1 79.88 119 SER B N 1
ATOM 6133 C CA . SER B 1 119 ? 9.812 -10.961 -16.625 1 79.88 119 SER B CA 1
ATOM 6134 C C . SER B 1 119 ? 11.328 -10.82 -16.516 1 79.88 119 SER B C 1
ATOM 6136 O O . SER B 1 119 ? 12.078 -11.578 -17.141 1 79.88 119 SER B O 1
ATOM 6138 N N . PHE B 1 120 ? 11.781 -9.836 -15.852 1 86.06 120 PHE B N 1
ATOM 6139 C CA . PHE B 1 120 ? 13.219 -9.68 -15.656 1 86.06 120 PHE B CA 1
ATOM 6140 C C . PHE B 1 120 ? 13.766 -10.773 -14.75 1 86.06 120 PHE B C 1
ATOM 6142 O O . PHE B 1 120 ? 14.914 -11.195 -14.898 1 86.06 120 PHE B O 1
ATOM 6149 N N . PHE B 1 121 ? 12.977 -11.258 -13.836 1 87 121 PHE B N 1
ATOM 6150 C CA . PHE B 1 121 ? 13.344 -12.422 -13.031 1 87 121 PHE B CA 1
ATOM 6151 C C . PHE B 1 121 ? 13.586 -13.641 -13.914 1 87 121 PHE B C 1
ATOM 6153 O O . PHE B 1 121 ? 14.562 -14.367 -13.719 1 87 121 PHE B O 1
ATOM 6160 N N . CYS B 1 122 ? 12.664 -13.758 -14.867 1 76.94 122 CYS B N 1
ATOM 6161 C CA . CYS B 1 122 ? 12.805 -14.852 -15.82 1 76.94 122 CYS B CA 1
ATOM 6162 C C . CYS B 1 122 ? 14.062 -14.664 -16.672 1 76.94 122 CYS B C 1
ATOM 6164 O O . CYS B 1 122 ? 14.734 -15.641 -17.016 1 76.94 122 CYS B O 1
ATOM 6166 N N . MET B 1 123 ? 14.352 -13.445 -16.969 1 76 123 MET B N 1
ATOM 6167 C CA . MET B 1 123 ? 15.562 -13.141 -17.734 1 76 123 MET B CA 1
ATOM 6168 C C . MET B 1 123 ? 16.812 -13.539 -16.938 1 76 123 MET B C 1
ATOM 6170 O O . MET B 1 123 ? 17.797 -13.984 -17.531 1 76 123 MET B O 1
ATOM 6174 N N . MET B 1 124 ? 16.75 -13.289 -15.641 1 81.06 124 MET B N 1
ATOM 6175 C CA . MET B 1 124 ? 17.859 -13.688 -14.766 1 81.06 124 MET B CA 1
ATOM 6176 C C . MET B 1 124 ? 18.125 -15.188 -14.883 1 81.06 124 MET B C 1
ATOM 6178 O O . MET B 1 124 ? 19.281 -15.602 -15.023 1 81.06 124 MET B O 1
ATOM 6182 N N . LEU B 1 125 ? 17.109 -15.953 -14.961 1 71.25 125 LEU B N 1
ATOM 6183 C CA . LEU B 1 125 ? 17.219 -17.406 -15.062 1 71.25 125 LEU B CA 1
ATOM 6184 C C . LEU B 1 125 ? 17.703 -17.812 -16.453 1 71.25 125 LEU B C 1
ATOM 6186 O O . LEU B 1 125 ? 18.531 -18.734 -16.578 1 71.25 125 LEU B O 1
ATOM 6190 N N . LYS B 1 126 ? 17.25 -17.156 -17.406 1 69.5 126 LYS B N 1
ATOM 6191 C CA . LYS B 1 126 ? 17.625 -17.453 -18.781 1 69.5 126 LYS B CA 1
ATOM 6192 C C . LYS B 1 126 ? 19.109 -17.234 -19.016 1 69.5 126 LYS B C 1
ATOM 6194 O O . LYS B 1 126 ? 19.734 -17.938 -19.797 1 69.5 126 LYS B O 1
ATOM 6199 N N . HIS B 1 127 ? 19.656 -16.234 -18.359 1 76.06 127 HIS B N 1
ATOM 6200 C CA . HIS B 1 127 ? 21.062 -15.922 -18.516 1 76.06 127 HIS B CA 1
ATOM 6201 C C . HIS B 1 127 ? 21.938 -16.781 -17.609 1 76.06 127 HIS B C 1
ATOM 6203 O O . HIS B 1 127 ? 23.125 -16.547 -17.469 1 76.06 127 HIS B O 1
ATOM 6209 N N . GLY B 1 128 ? 21.203 -17.734 -16.969 1 73.62 128 GLY B N 1
ATOM 6210 C CA . GLY B 1 128 ? 21.938 -18.672 -16.125 1 73.62 128 GLY B CA 1
ATOM 6211 C C . GLY B 1 128 ? 22.328 -18.078 -14.789 1 73.62 128 GLY B C 1
ATOM 6212 O O . GLY B 1 128 ? 23.203 -18.609 -14.102 1 73.62 128 GLY B O 1
ATOM 6213 N N . LEU B 1 129 ? 21.812 -16.906 -14.555 1 78.56 129 LEU B N 1
ATOM 6214 C CA . LEU B 1 129 ? 22.047 -16.297 -13.25 1 78.56 129 LEU B CA 1
ATOM 6215 C C . LEU B 1 129 ? 21.156 -16.922 -12.188 1 78.56 129 LEU B C 1
ATOM 6217 O O . LEU B 1 129 ? 20.016 -17.312 -12.469 1 78.56 129 LEU B O 1
ATOM 6221 N N . LEU B 1 130 ? 21.625 -17.125 -11 1 76.62 130 LEU B N 1
ATOM 6222 C CA . LEU B 1 130 ? 20.875 -17.734 -9.922 1 76.62 130 LEU B CA 1
ATOM 6223 C C . LEU B 1 130 ? 20.297 -16.672 -8.984 1 76.62 130 LEU B C 1
ATOM 6225 O O . LEU B 1 130 ? 21.047 -15.992 -8.273 1 76.62 130 LEU B O 1
ATOM 6229 N N . PRO B 1 131 ? 19 -16.547 -9.008 1 81.81 131 PRO B N 1
ATOM 6230 C CA . PRO B 1 131 ? 18.391 -15.609 -8.062 1 81.81 131 PRO B CA 1
ATOM 6231 C C . PRO B 1 131 ? 18.609 -16.016 -6.605 1 81.81 131 PRO B C 1
ATOM 6233 O O . PRO B 1 131 ? 18.578 -17.203 -6.277 1 81.81 131 PRO B O 1
ATOM 6236 N N . ASP B 1 132 ? 18.922 -15.07 -5.781 1 83.56 132 ASP B N 1
ATOM 6237 C CA . ASP B 1 132 ? 19.062 -15.32 -4.348 1 83.56 132 ASP B CA 1
ATOM 6238 C C . ASP B 1 132 ? 17.812 -14.859 -3.592 1 83.56 132 ASP B C 1
ATOM 6240 O O . ASP B 1 132 ? 16.812 -14.492 -4.203 1 83.56 132 ASP B O 1
ATOM 6244 N N . VAL B 1 133 ? 17.859 -14.992 -2.252 1 88.19 133 VAL B N 1
ATOM 6245 C CA . VAL B 1 133 ? 16.719 -14.656 -1.41 1 88.19 133 VAL B CA 1
ATOM 6246 C C . VAL B 1 133 ? 16.344 -13.195 -1.624 1 88.19 133 VAL B C 1
ATOM 6248 O O . VAL B 1 133 ? 15.148 -12.852 -1.638 1 88.19 133 VAL B O 1
ATOM 6251 N N . TYR B 1 134 ? 17.344 -12.367 -1.837 1 88.5 134 TYR B N 1
ATOM 6252 C CA . TYR B 1 134 ? 17.109 -10.945 -2.051 1 88.5 134 TYR B CA 1
ATOM 6253 C C . TYR B 1 134 ? 16.312 -10.711 -3.338 1 88.5 134 TYR B C 1
ATOM 6255 O O . TYR B 1 134 ? 15.406 -9.883 -3.373 1 88.5 134 TYR B O 1
ATOM 6263 N N . SER B 1 135 ? 16.688 -11.391 -4.414 1 89.19 135 SER B N 1
ATOM 6264 C CA . SER B 1 135 ? 15.992 -11.273 -5.688 1 89.19 135 SER B CA 1
ATOM 6265 C C . SER B 1 135 ? 14.523 -11.648 -5.551 1 89.19 135 SER B C 1
ATOM 6267 O O . SER B 1 135 ? 13.648 -10.938 -6.047 1 89.19 135 SER B O 1
ATOM 6269 N N . TYR B 1 136 ? 14.297 -12.766 -4.898 1 90.69 136 TYR B N 1
ATOM 6270 C CA . TYR B 1 136 ? 12.922 -13.203 -4.672 1 90.69 136 TYR B CA 1
ATOM 6271 C C . TYR B 1 136 ? 12.156 -12.188 -3.832 1 90.69 136 TYR B C 1
ATOM 6273 O O . TYR B 1 136 ? 11 -11.875 -4.121 1 90.69 136 TYR B O 1
ATOM 6281 N N . ASN B 1 137 ? 12.805 -11.648 -2.82 1 92.06 137 ASN B N 1
ATOM 6282 C CA . ASN B 1 137 ? 12.156 -10.727 -1.896 1 92.06 137 ASN B CA 1
ATOM 6283 C C . ASN B 1 137 ? 11.758 -9.43 -2.59 1 92.06 137 ASN B C 1
ATOM 6285 O O . ASN B 1 137 ? 10.797 -8.773 -2.186 1 92.06 137 ASN B O 1
ATOM 6289 N N . ILE B 1 138 ? 12.523 -9.023 -3.615 1 93.12 138 ILE B N 1
ATOM 6290 C CA . ILE B 1 138 ? 12.148 -7.84 -4.383 1 93.12 138 ILE B CA 1
ATOM 6291 C C . ILE B 1 138 ? 10.758 -8.023 -4.98 1 93.12 138 ILE B C 1
ATOM 6293 O O . ILE B 1 138 ? 9.898 -7.152 -4.848 1 93.12 138 ILE B O 1
ATOM 6297 N N . LEU B 1 139 ? 10.531 -9.156 -5.594 1 92.56 139 LEU B N 1
ATOM 6298 C CA . LEU B 1 139 ? 9.258 -9.43 -6.25 1 92.56 139 LEU B CA 1
ATOM 6299 C C . LEU B 1 139 ? 8.156 -9.656 -5.219 1 92.56 139 LEU B C 1
ATOM 6301 O O . LEU B 1 139 ? 7.031 -9.18 -5.395 1 92.56 139 LEU B O 1
ATOM 6305 N N . ILE B 1 140 ? 8.484 -10.422 -4.195 1 94 140 ILE B N 1
ATOM 6306 C CA . ILE B 1 140 ? 7.5 -10.68 -3.148 1 94 140 ILE B CA 1
ATOM 6307 C C . ILE B 1 140 ? 7.043 -9.352 -2.539 1 94 140 ILE B C 1
ATOM 6309 O O . ILE B 1 140 ? 5.848 -9.148 -2.307 1 94 140 ILE B O 1
ATOM 6313 N N . HIS B 1 141 ? 7.949 -8.469 -2.297 1 92.56 141 HIS B N 1
ATOM 6314 C CA . HIS B 1 141 ? 7.625 -7.156 -1.748 1 92.56 141 HIS B CA 1
ATOM 6315 C C . HIS B 1 141 ? 6.73 -6.367 -2.699 1 92.56 141 HIS B C 1
ATOM 6317 O O . HIS B 1 141 ? 5.754 -5.75 -2.271 1 92.56 141 HIS B O 1
ATOM 6323 N N . GLY B 1 142 ? 7.16 -6.352 -3.957 1 91.94 142 GLY B N 1
ATOM 6324 C CA . GLY B 1 142 ? 6.336 -5.672 -4.945 1 91.94 142 GLY B CA 1
ATOM 6325 C C . GLY B 1 142 ? 4.914 -6.199 -5 1 91.94 142 GLY B C 1
ATOM 6326 O O . GLY B 1 142 ? 3.961 -5.422 -5.082 1 91.94 142 GLY B O 1
ATOM 6327 N N . LEU B 1 143 ? 4.766 -7.484 -4.949 1 89.38 143 LEU B N 1
ATOM 6328 C CA . LEU B 1 143 ? 3.455 -8.125 -4.988 1 89.38 143 LEU B CA 1
ATOM 6329 C C . LEU B 1 143 ? 2.65 -7.789 -3.738 1 89.38 143 LEU B C 1
ATOM 6331 O O . LEU B 1 143 ? 1.439 -7.566 -3.814 1 89.38 143 LEU B O 1
ATOM 6335 N N . CYS B 1 144 ? 3.299 -7.727 -2.611 1 90.12 144 CYS B N 1
ATOM 6336 C CA . CYS B 1 144 ? 2.639 -7.391 -1.354 1 90.12 144 CYS B CA 1
ATOM 6337 C C . CYS B 1 144 ? 2.09 -5.973 -1.388 1 90.12 144 CYS B C 1
ATOM 6339 O O . CYS B 1 144 ? 0.955 -5.73 -0.974 1 90.12 144 CYS B O 1
ATOM 6341 N N . ILE B 1 145 ? 2.895 -5.035 -1.85 1 86.75 145 ILE B N 1
ATOM 6342 C CA . ILE B 1 145 ? 2.469 -3.641 -1.907 1 86.75 145 ILE B CA 1
ATOM 6343 C C . ILE B 1 145 ? 1.292 -3.498 -2.869 1 86.75 145 ILE B C 1
ATOM 6345 O O . ILE B 1 145 ? 0.381 -2.701 -2.631 1 86.75 145 ILE B O 1
ATOM 6349 N N . ALA B 1 146 ? 1.328 -4.324 -3.934 1 80.62 146 ALA B N 1
ATOM 6350 C CA . ALA B 1 146 ? 0.264 -4.277 -4.934 1 80.62 146 ALA B CA 1
ATOM 6351 C C . ALA B 1 146 ? -1.001 -4.957 -4.418 1 80.62 146 ALA B C 1
ATOM 6353 O O . ALA B 1 146 ? -2.055 -4.887 -5.055 1 80.62 146 ALA B O 1
ATOM 6354 N N . GLY B 1 147 ? -0.889 -5.676 -3.277 1 77.5 147 GLY B N 1
ATOM 6355 C CA . GLY B 1 147 ? -2.041 -6.348 -2.699 1 77.5 147 GLY B CA 1
ATOM 6356 C C . GLY B 1 147 ? -2.252 -7.746 -3.25 1 77.5 147 GLY B C 1
ATOM 6357 O O . GLY B 1 147 ? -3.297 -8.359 -3.016 1 77.5 147 GLY B O 1
ATOM 6358 N N . SER B 1 148 ? -1.339 -8.195 -4.035 1 79.19 148 SER B N 1
ATOM 6359 C CA . SER B 1 148 ? -1.43 -9.531 -4.629 1 79.19 148 SER B CA 1
ATOM 6360 C C . SER B 1 148 ? -0.817 -10.586 -3.715 1 79.19 148 SER B C 1
ATOM 6362 O O . SER B 1 148 ? 0.147 -11.258 -4.09 1 79.19 148 SER B O 1
ATOM 6364 N N . MET B 1 149 ? -1.398 -10.844 -2.58 1 78.06 149 MET B N 1
ATOM 6365 C CA . MET B 1 149 ? -0.827 -11.703 -1.547 1 78.06 149 MET B CA 1
ATOM 6366 C C . MET B 1 149 ? -0.811 -13.156 -1.997 1 78.06 149 MET B C 1
ATOM 6368 O O . MET B 1 149 ? 0.111 -13.906 -1.665 1 78.06 149 MET B O 1
ATOM 6372 N N . GLU B 1 150 ? -1.829 -13.594 -2.711 1 71.56 150 GLU B N 1
ATOM 6373 C CA . GLU B 1 150 ? -1.854 -14.969 -3.199 1 71.56 150 GLU B CA 1
ATOM 6374 C C . GLU B 1 150 ? -0.662 -15.25 -4.109 1 71.56 150 GLU B C 1
ATOM 6376 O O . GLU B 1 150 ? -0.011 -16.297 -3.979 1 71.56 150 GLU B O 1
ATOM 6381 N N . GLU B 1 151 ? -0.473 -14.328 -4.945 1 77.31 151 GLU B N 1
ATOM 6382 C CA . GLU B 1 151 ? 0.668 -14.477 -5.844 1 77.31 151 GLU B CA 1
ATOM 6383 C C . GLU B 1 151 ? 1.986 -14.43 -5.074 1 77.31 151 GLU B C 1
ATOM 6385 O O . GLU B 1 151 ? 2.938 -15.133 -5.418 1 77.31 151 GLU B O 1
ATOM 6390 N N . ALA B 1 152 ? 2.066 -13.523 -4.082 1 89.06 152 ALA B N 1
ATOM 6391 C CA . ALA B 1 152 ? 3.268 -13.422 -3.254 1 89.06 152 ALA B CA 1
ATOM 6392 C C . ALA B 1 152 ? 3.553 -14.75 -2.549 1 89.06 152 ALA B C 1
ATOM 6394 O O . ALA B 1 152 ? 4.703 -15.188 -2.484 1 89.06 152 ALA B O 1
ATOM 6395 N N . LEU B 1 153 ? 2.516 -15.375 -2.051 1 81.31 153 LEU B N 1
ATOM 6396 C CA . LEU B 1 153 ? 2.662 -16.656 -1.364 1 81.31 153 LEU B CA 1
ATOM 6397 C C . LEU B 1 153 ? 3.057 -17.75 -2.344 1 81.31 153 LEU B C 1
ATOM 6399 O O . LEU B 1 153 ? 3.873 -18.609 -2.016 1 81.31 153 LEU B O 1
ATOM 6403 N N . GLU B 1 154 ? 2.471 -17.688 -3.51 1 73.12 154 GLU B N 1
ATOM 6404 C CA . GLU B 1 154 ? 2.834 -18.656 -4.547 1 73.12 154 GLU B CA 1
ATOM 6405 C C . GLU B 1 154 ? 4.305 -18.516 -4.934 1 73.12 154 GLU B C 1
ATOM 6407 O O . GLU B 1 154 ? 4.996 -19.516 -5.129 1 73.12 154 GLU B O 1
ATOM 6412 N N . PHE B 1 155 ? 4.711 -17.359 -5.051 1 81.69 155 PHE B N 1
ATOM 6413 C CA . PHE B 1 155 ? 6.102 -17.109 -5.406 1 81.69 155 PHE B CA 1
ATOM 6414 C C . PHE B 1 155 ? 7.035 -17.594 -4.297 1 81.69 155 PHE B C 1
ATOM 6416 O O . PHE B 1 155 ? 8.141 -18.062 -4.566 1 81.69 155 PHE B O 1
ATOM 6423 N N . THR B 1 156 ? 6.648 -17.375 -3.064 1 87.06 156 THR B N 1
ATOM 6424 C CA . THR B 1 156 ? 7.43 -17.859 -1.931 1 87.06 156 THR B CA 1
ATOM 6425 C C . THR B 1 156 ? 7.539 -19.375 -1.956 1 87.06 156 THR B C 1
ATOM 6427 O O . THR B 1 156 ? 8.594 -19.938 -1.64 1 87.06 156 THR B O 1
ATOM 6430 N N . SER B 1 157 ? 6.438 -19.953 -2.342 1 75.31 157 SER B N 1
ATOM 6431 C CA . SER B 1 157 ? 6.465 -21.406 -2.473 1 75.31 157 SER B CA 1
ATOM 6432 C C . SER B 1 157 ? 7.387 -21.844 -3.605 1 75.31 157 SER B C 1
ATOM 6434 O O . SER B 1 157 ? 8.078 -22.859 -3.496 1 75.31 157 SER B O 1
ATOM 6436 N N . ASP B 1 158 ? 7.359 -21.109 -4.656 1 70.12 158 ASP B N 1
ATOM 6437 C CA . ASP B 1 158 ? 8.234 -21.391 -5.793 1 70.12 158 ASP B CA 1
ATOM 6438 C C . ASP B 1 158 ? 9.703 -21.234 -5.406 1 70.12 158 ASP B C 1
ATOM 6440 O O . ASP B 1 158 ? 10.562 -21.969 -5.902 1 70.12 158 ASP B O 1
ATOM 6444 N N . MET B 1 159 ? 9.938 -20.203 -4.652 1 79.94 159 MET B N 1
ATOM 6445 C CA . MET B 1 159 ? 11.289 -19.969 -4.133 1 79.94 159 MET B CA 1
ATOM 6446 C C . MET B 1 159 ? 11.828 -21.219 -3.449 1 79.94 159 MET B C 1
ATOM 6448 O O . MET B 1 159 ? 12.969 -21.625 -3.693 1 79.94 159 MET B O 1
ATOM 6452 N N . GLU B 1 160 ? 11 -21.844 -2.701 1 72.38 160 GLU B N 1
ATOM 6453 C CA . GLU B 1 160 ? 11.391 -23.047 -1.978 1 72.38 160 GLU B CA 1
ATOM 6454 C C . GLU B 1 160 ? 11.648 -24.203 -2.934 1 72.38 160 GLU B C 1
ATOM 6456 O O . GLU B 1 160 ? 12.57 -24.984 -2.732 1 72.38 160 GLU B O 1
ATOM 6461 N N . LYS B 1 161 ? 10.883 -24.266 -3.912 1 61.19 161 LYS B N 1
ATOM 6462 C CA . LYS B 1 161 ? 11.016 -25.344 -4.891 1 61.19 161 LYS B CA 1
ATOM 6463 C C . LYS B 1 161 ? 12.312 -25.203 -5.68 1 61.19 161 LYS B C 1
ATOM 6465 O O . LYS B 1 161 ? 12.875 -26.203 -6.145 1 61.19 161 LYS B O 1
ATOM 6470 N N . HIS B 1 162 ? 12.852 -24.031 -5.777 1 63.53 162 HIS B N 1
ATOM 6471 C CA . HIS B 1 162 ? 14.094 -23.781 -6.504 1 63.53 162 HIS B CA 1
ATOM 6472 C C . HIS B 1 162 ? 15.297 -23.875 -5.582 1 63.53 162 HIS B C 1
ATOM 6474 O O . HIS B 1 162 ? 16.422 -23.547 -5.98 1 63.53 162 HIS B O 1
ATOM 6480 N N . GLY B 1 163 ? 14.984 -24.219 -4.379 1 65.5 163 GLY B N 1
ATOM 6481 C CA . GLY B 1 163 ? 16.078 -24.469 -3.457 1 65.5 163 GLY B CA 1
ATOM 6482 C C . GLY B 1 163 ? 16.484 -23.25 -2.654 1 65.5 163 GLY B C 1
ATOM 6483 O O . GLY B 1 163 ? 17.531 -23.25 -2.004 1 65.5 163 GLY B O 1
ATOM 6484 N N . VAL B 1 164 ? 15.797 -22.188 -2.82 1 79.94 164 VAL B N 1
ATOM 6485 C CA . VAL B 1 164 ? 16.062 -20.984 -2.041 1 79.94 164 VAL B CA 1
ATOM 6486 C C . VAL B 1 164 ? 15.094 -20.891 -0.866 1 79.94 164 VAL B C 1
ATOM 6488 O O . VAL B 1 164 ? 13.883 -20.797 -1.063 1 79.94 164 VAL B O 1
ATOM 6491 N N . GLU B 1 165 ? 15.594 -20.938 0.307 1 83.06 165 GLU B N 1
ATOM 6492 C CA . GLU B 1 165 ? 14.734 -20.922 1.491 1 83.06 165 GLU B CA 1
ATOM 6493 C C . GLU B 1 165 ? 14.391 -19.5 1.918 1 83.06 165 GLU B C 1
ATOM 6495 O O . GLU B 1 165 ? 15.273 -18.641 2.008 1 83.06 165 GLU B O 1
ATOM 6500 N N . PRO B 1 166 ? 13.141 -19.312 2.172 1 88.75 166 PRO B N 1
ATOM 6501 C CA . PRO B 1 166 ? 12.766 -18 2.707 1 88.75 166 PRO B CA 1
ATOM 6502 C C . PRO B 1 166 ? 13.414 -17.703 4.059 1 88.75 166 PRO B C 1
ATOM 6504 O O . PRO B 1 166 ? 13.586 -18.609 4.875 1 88.75 166 PRO B O 1
ATOM 6507 N N . ASP B 1 167 ? 13.836 -16.531 4.273 1 89 167 ASP B N 1
ATOM 6508 C CA . ASP B 1 167 ? 14.422 -16.125 5.547 1 89 167 ASP B CA 1
ATOM 6509 C C . ASP B 1 167 ? 13.484 -15.188 6.312 1 89 167 ASP B C 1
ATOM 6511 O O . ASP B 1 167 ? 12.32 -15.031 5.945 1 89 167 ASP B O 1
ATOM 6515 N N . ILE B 1 168 ? 14 -14.648 7.406 1 88.44 168 ILE B N 1
ATOM 6516 C CA . ILE B 1 168 ? 13.18 -13.82 8.289 1 88.44 168 ILE B CA 1
ATOM 6517 C C . ILE B 1 168 ? 12.703 -12.578 7.543 1 88.44 168 ILE B C 1
ATOM 6519 O O . ILE B 1 168 ? 11.594 -12.094 7.773 1 88.44 168 ILE B O 1
ATOM 6523 N N . VAL B 1 169 ? 13.516 -12.047 6.652 1 90.12 169 VAL B N 1
ATOM 6524 C CA . VAL B 1 169 ? 13.164 -10.859 5.875 1 90.12 169 VAL B CA 1
ATOM 6525 C C . VAL B 1 169 ? 11.977 -11.18 4.965 1 90.12 169 VAL B C 1
ATOM 6527 O O . VAL B 1 169 ? 11.07 -10.359 4.805 1 90.12 169 VAL B O 1
ATOM 6530 N N . THR B 1 170 ? 12.031 -12.375 4.359 1 93.12 170 THR B N 1
ATOM 6531 C CA . THR B 1 170 ? 10.938 -12.812 3.498 1 93.12 170 THR B CA 1
ATOM 6532 C C . THR B 1 170 ? 9.617 -12.812 4.258 1 93.12 170 THR B C 1
ATOM 6534 O O . THR B 1 170 ? 8.617 -12.273 3.781 1 93.12 170 THR B O 1
ATOM 6537 N N . TYR B 1 171 ? 9.633 -13.383 5.383 1 91.62 171 TYR B N 1
ATOM 6538 C CA . TYR B 1 171 ? 8.406 -13.508 6.168 1 91.62 171 TYR B CA 1
ATOM 6539 C C . TYR B 1 171 ? 7.957 -12.141 6.684 1 91.62 171 TYR B C 1
ATOM 6541 O O . TYR B 1 171 ? 6.754 -11.875 6.773 1 91.62 171 TYR B O 1
ATOM 6549 N N . ASN B 1 172 ? 8.867 -11.281 7.043 1 90.75 172 ASN B N 1
ATOM 6550 C CA . ASN B 1 172 ? 8.516 -9.93 7.445 1 90.75 172 ASN B CA 1
ATOM 6551 C C . ASN B 1 172 ? 7.82 -9.172 6.316 1 90.75 172 ASN B C 1
ATOM 6553 O O . ASN B 1 172 ? 6.883 -8.406 6.559 1 90.75 172 ASN B O 1
ATOM 6557 N N . ILE B 1 173 ? 8.352 -9.359 5.152 1 92.5 173 ILE B N 1
ATOM 6558 C CA . ILE B 1 173 ? 7.754 -8.719 3.988 1 92.5 173 ILE B CA 1
ATOM 6559 C C . ILE B 1 173 ? 6.32 -9.219 3.801 1 92.5 173 ILE B C 1
ATOM 6561 O O . ILE B 1 173 ? 5.406 -8.43 3.574 1 92.5 173 ILE B O 1
ATOM 6565 N N . LEU B 1 174 ? 6.152 -10.523 3.881 1 92.81 174 LEU B N 1
ATOM 6566 C CA . LEU B 1 174 ? 4.828 -11.109 3.734 1 92.81 174 LEU B CA 1
ATOM 6567 C C . LEU B 1 174 ? 3.883 -10.609 4.82 1 92.81 174 LEU B C 1
ATOM 6569 O O . LEU B 1 174 ? 2.727 -10.281 4.543 1 92.81 174 LEU B O 1
ATOM 6573 N N . MET B 1 175 ? 4.348 -10.531 6.016 1 91.06 175 MET B N 1
ATOM 6574 C CA . MET B 1 175 ? 3.564 -10.016 7.133 1 91.06 175 MET B CA 1
ATOM 6575 C C . MET B 1 175 ? 3.125 -8.578 6.875 1 91.06 175 MET B C 1
ATOM 6577 O O . MET B 1 175 ? 1.972 -8.219 7.129 1 91.06 175 MET B O 1
ATOM 6581 N N . LYS B 1 176 ? 3.977 -7.801 6.395 1 88.81 176 LYS B N 1
ATOM 6582 C CA . LYS B 1 176 ? 3.66 -6.41 6.078 1 88.81 176 LYS B CA 1
ATOM 6583 C C . LYS B 1 176 ? 2.555 -6.324 5.031 1 88.81 176 LYS B C 1
ATOM 6585 O O . LYS B 1 176 ? 1.697 -5.441 5.098 1 88.81 176 LYS B O 1
ATOM 6590 N N . GLY B 1 177 ? 2.736 -7.168 4.059 1 88.25 177 GLY B N 1
ATOM 6591 C CA . GLY B 1 177 ? 1.692 -7.199 3.047 1 88.25 177 GLY B CA 1
ATOM 6592 C C . GLY B 1 177 ? 0.307 -7.418 3.627 1 88.25 177 GLY B C 1
ATOM 6593 O O . GLY B 1 177 ? -0.641 -6.723 3.258 1 88.25 177 GLY B O 1
ATOM 6594 N N . PHE B 1 178 ? 0.182 -8.32 4.523 1 81.38 178 PHE B N 1
ATOM 6595 C CA . PHE B 1 178 ? -1.1 -8.602 5.156 1 81.38 178 PHE B CA 1
ATOM 6596 C C . PHE B 1 178 ? -1.532 -7.438 6.043 1 81.38 178 PHE B C 1
ATOM 6598 O O . PHE B 1 178 ? -2.719 -7.117 6.117 1 81.38 178 PHE B O 1
ATOM 6605 N N . ASP B 1 179 ? -0.57 -6.867 6.719 1 85.12 179 ASP B N 1
ATOM 6606 C CA . ASP B 1 179 ? -0.835 -5.715 7.57 1 85.12 179 ASP B CA 1
ATOM 6607 C C . ASP B 1 179 ? -1.437 -4.562 6.77 1 85.12 179 ASP B C 1
ATOM 6609 O O . ASP B 1 179 ? -2.363 -3.895 7.23 1 85.12 179 ASP B O 1
ATOM 6613 N N . LEU B 1 180 ? -0.871 -4.32 5.625 1 77.94 180 LEU B N 1
ATOM 6614 C CA . LEU B 1 180 ? -1.348 -3.238 4.773 1 77.94 180 LEU B CA 1
ATOM 6615 C C . LEU B 1 180 ? -2.795 -3.473 4.355 1 77.94 180 LEU B C 1
ATOM 6617 O O . LEU B 1 180 ? -3.549 -2.518 4.148 1 77.94 180 LEU B O 1
ATOM 6621 N N . LEU B 1 181 ? -3.145 -4.766 4.258 1 67.88 181 LEU B N 1
ATOM 6622 C CA . LEU B 1 181 ? -4.508 -5.113 3.871 1 67.88 181 LEU B CA 1
ATOM 6623 C C . LEU B 1 181 ? -5.418 -5.18 5.094 1 67.88 181 LEU B C 1
ATOM 6625 O O . LEU B 1 181 ? -6.621 -5.43 4.965 1 67.88 181 LEU B O 1
ATOM 6629 N N . GLY B 1 182 ? -4.836 -4.961 6.32 1 69 182 GLY B N 1
ATOM 6630 C CA . GLY B 1 182 ? -5.602 -5.023 7.555 1 69 182 GLY B CA 1
ATOM 6631 C C . GLY B 1 182 ? -5.988 -6.438 7.941 1 69 182 GLY B C 1
ATOM 6632 O O . GLY B 1 182 ? -6.973 -6.645 8.656 1 69 182 GLY B O 1
ATOM 6633 N N . GLN B 1 183 ? -5.254 -7.391 7.352 1 68.06 183 GLN B N 1
ATOM 6634 C CA . GLN B 1 183 ? -5.539 -8.797 7.602 1 68.06 183 GLN B CA 1
ATOM 6635 C C . GLN B 1 183 ? -4.512 -9.406 8.555 1 68.06 183 GLN B C 1
ATOM 6637 O O . GLN B 1 183 ? -3.641 -10.172 8.125 1 68.06 183 GLN B O 1
ATOM 6642 N N . MET B 1 184 ? -4.648 -9.148 9.883 1 73.38 184 MET B N 1
ATOM 6643 C CA . MET B 1 184 ? -3.668 -9.609 10.859 1 73.38 184 MET B CA 1
ATOM 6644 C C . MET B 1 184 ? -3.693 -11.133 10.969 1 73.38 184 MET B C 1
ATOM 6646 O O . MET B 1 184 ? -2.697 -11.75 11.352 1 73.38 184 MET B O 1
ATOM 6650 N N . GLY B 1 185 ? -4.895 -11.727 10.617 1 68.62 185 GLY B N 1
ATOM 6651 C CA . GLY B 1 185 ? -4.93 -13.18 10.562 1 68.62 185 GLY B CA 1
ATOM 6652 C C . GLY B 1 185 ? -3.918 -13.766 9.594 1 68.62 185 GLY B C 1
ATOM 6653 O O . GLY B 1 185 ? -3.244 -14.75 9.914 1 68.62 185 GLY B O 1
ATOM 6654 N N . GLY B 1 186 ? -3.895 -13.141 8.445 1 72.94 186 GLY B N 1
ATOM 6655 C CA . GLY B 1 186 ? -2.896 -13.562 7.477 1 72.94 186 GLY B CA 1
ATOM 6656 C C . GLY B 1 186 ? -1.473 -13.367 7.965 1 72.94 186 GLY B C 1
ATOM 6657 O O . GLY B 1 186 ? -0.6 -14.195 7.691 1 72.94 186 GLY B O 1
ATOM 6658 N N . ALA B 1 187 ? -1.221 -12.273 8.695 1 83.94 187 ALA B N 1
ATOM 6659 C CA . ALA B 1 187 ? 0.103 -12.008 9.25 1 83.94 187 ALA B CA 1
ATOM 6660 C C . ALA B 1 187 ? 0.517 -13.109 10.227 1 83.94 187 ALA B C 1
ATOM 6662 O O . ALA B 1 187 ? 1.661 -13.57 10.203 1 83.94 187 ALA B O 1
ATOM 6663 N N . TRP B 1 188 ? -0.37 -13.523 11.016 1 77.38 188 TRP B N 1
ATOM 6664 C CA . TRP B 1 188 ? -0.077 -14.562 12 1 77.38 188 TRP B CA 1
ATOM 6665 C C . TRP B 1 188 ? 0.151 -15.906 11.312 1 77.38 188 TRP B C 1
ATOM 6667 O O . TRP B 1 188 ? 0.96 -16.719 11.773 1 77.38 188 TRP B O 1
ATOM 6677 N N . MET B 1 189 ? -0.56 -16.078 10.203 1 73.88 189 MET B N 1
ATOM 6678 C CA . MET B 1 189 ? -0.333 -17.297 9.422 1 73.88 189 MET B CA 1
ATOM 6679 C C . MET B 1 189 ? 1.105 -17.359 8.922 1 73.88 189 MET B C 1
ATOM 6681 O O . MET B 1 189 ? 1.734 -18.422 8.953 1 73.88 189 MET B O 1
ATOM 6685 N N . VAL B 1 190 ? 1.555 -16.297 8.484 1 86.25 190 VAL B N 1
ATOM 6686 C CA . VAL B 1 190 ? 2.916 -16.203 7.969 1 86.25 190 VAL B CA 1
ATOM 6687 C C . VAL B 1 190 ? 3.914 -16.438 9.102 1 86.25 190 VAL B C 1
ATOM 6689 O O . VAL B 1 190 ? 4.938 -17.094 8.906 1 86.25 190 VAL B O 1
ATOM 6692 N N . ILE B 1 191 ? 3.66 -15.922 10.297 1 83.12 191 ILE B N 1
ATOM 6693 C CA . ILE B 1 191 ? 4.539 -16.094 11.445 1 83.12 191 ILE B CA 1
ATOM 6694 C C . ILE B 1 191 ? 4.586 -17.578 11.844 1 83.12 191 ILE B C 1
ATOM 6696 O O . ILE B 1 191 ? 5.645 -18.094 12.195 1 83.12 191 ILE B O 1
ATOM 6700 N N . GLN B 1 192 ? 3.457 -18.125 11.719 1 75.06 192 GLN B N 1
ATOM 6701 C CA . GLN B 1 192 ? 3.416 -19.547 12.039 1 75.06 192 GLN B CA 1
ATOM 6702 C C . GLN B 1 192 ? 4.242 -20.359 11.047 1 75.06 192 GLN B C 1
ATOM 6704 O O . GLN B 1 192 ? 4.949 -21.297 11.438 1 75.06 192 GLN B O 1
ATOM 6709 N N . ARG B 1 193 ? 4.133 -20.016 9.875 1 77.38 193 ARG B N 1
ATOM 6710 C CA . ARG B 1 193 ? 4.953 -20.672 8.859 1 77.38 193 ARG B CA 1
ATOM 6711 C C . ARG B 1 193 ? 6.438 -20.469 9.141 1 77.38 193 ARG B C 1
ATOM 6713 O O . ARG B 1 193 ? 7.242 -21.391 8.945 1 77.38 193 ARG B O 1
ATOM 6720 N N . MET B 1 194 ? 6.762 -19.281 9.531 1 85.5 194 MET B N 1
ATOM 6721 C CA . MET B 1 194 ? 8.141 -18.969 9.883 1 85.5 194 MET B CA 1
ATOM 6722 C C . MET B 1 194 ? 8.633 -19.844 11.031 1 85.5 194 MET B C 1
ATOM 6724 O O . MET B 1 194 ? 9.734 -20.375 10.977 1 85.5 194 MET B O 1
ATOM 6728 N N . LEU B 1 195 ? 7.777 -20 12.008 1 76.62 195 LEU B N 1
ATOM 6729 C CA . LEU B 1 195 ? 8.125 -20.812 13.172 1 76.62 195 LEU B CA 1
ATOM 6730 C C . LEU B 1 195 ? 8.25 -22.281 12.797 1 76.62 195 LEU B C 1
ATOM 6732 O O . LEU B 1 195 ? 9.141 -22.984 13.289 1 76.62 195 LEU B O 1
ATOM 6736 N N . ASP B 1 196 ? 7.406 -22.625 11.898 1 67.19 196 ASP B N 1
ATOM 6737 C CA . ASP B 1 196 ? 7.414 -24.016 11.438 1 67.19 196 ASP B CA 1
ATOM 6738 C C . ASP B 1 196 ? 8.719 -24.344 10.711 1 67.19 196 ASP B C 1
ATOM 6740 O O . ASP B 1 196 ? 9.156 -25.484 10.703 1 67.19 196 ASP B O 1
ATOM 6744 N N . LYS B 1 197 ? 9.336 -23.406 10.211 1 74.12 197 LYS B N 1
ATOM 6745 C CA . LYS B 1 197 ? 10.594 -23.578 9.492 1 74.12 197 LYS B CA 1
ATOM 6746 C C . LYS B 1 197 ? 11.789 -23.438 10.422 1 74.12 197 LYS B C 1
ATOM 6748 O O . LYS B 1 197 ? 12.938 -23.469 9.984 1 74.12 197 LYS B O 1
ATOM 6753 N N . GLY B 1 198 ? 11.477 -23.234 11.695 1 74.25 198 GLY B N 1
ATOM 6754 C CA . GLY B 1 198 ? 12.531 -23.172 12.688 1 74.25 198 GLY B CA 1
ATOM 6755 C C . GLY B 1 198 ? 13.109 -21.766 12.844 1 74.25 198 GLY B C 1
ATOM 6756 O O . GLY B 1 198 ? 14.18 -21.594 13.43 1 74.25 198 GLY B O 1
ATOM 6757 N N . LEU B 1 199 ? 12.477 -20.859 12.211 1 82.19 199 LEU B N 1
ATOM 6758 C CA . LEU B 1 199 ? 12.93 -19.484 12.344 1 82.19 199 LEU B CA 1
ATOM 6759 C C . LEU B 1 199 ? 12.188 -18.781 13.477 1 82.19 199 LEU B C 1
ATOM 6761 O O . LEU B 1 199 ? 10.969 -18.938 13.617 1 82.19 199 LEU B O 1
ATOM 6765 N N . ASN B 1 200 ? 12.891 -18.094 14.273 1 82.88 200 ASN B N 1
ATOM 6766 C CA . ASN B 1 200 ? 12.281 -17.344 15.367 1 82.88 200 ASN B CA 1
ATOM 6767 C C . ASN B 1 200 ? 12.117 -15.867 15.008 1 82.88 200 ASN B C 1
ATOM 6769 O O . ASN B 1 200 ? 12.977 -15.281 14.344 1 82.88 200 ASN B O 1
ATOM 6773 N N . PRO B 1 201 ? 11.008 -15.367 15.492 1 83.94 201 PRO B N 1
ATOM 6774 C CA . PRO B 1 201 ? 10.82 -13.93 15.258 1 83.94 201 PRO B CA 1
ATOM 6775 C C . PRO B 1 201 ? 11.922 -13.078 15.891 1 83.94 201 PRO B C 1
ATOM 6777 O O . PRO B 1 201 ? 12.398 -13.391 16.984 1 83.94 201 PRO B O 1
ATOM 6780 N N . ASP B 1 202 ? 12.359 -12.094 15.18 1 85.94 202 ASP B N 1
ATOM 6781 C CA . ASP B 1 202 ? 13.336 -11.148 15.711 1 85.94 202 ASP B CA 1
ATOM 6782 C C . ASP B 1 202 ? 12.656 -9.875 16.188 1 85.94 202 ASP B C 1
ATOM 6784 O O . ASP B 1 202 ? 11.422 -9.805 16.25 1 85.94 202 ASP B O 1
ATOM 6788 N N . VAL B 1 203 ? 13.438 -8.883 16.609 1 84.81 203 VAL B N 1
ATOM 6789 C CA . VAL B 1 203 ? 12.922 -7.633 17.156 1 84.81 203 VAL B CA 1
ATOM 6790 C C . VAL B 1 203 ? 12.055 -6.934 16.125 1 84.81 203 VAL B C 1
ATOM 6792 O O . VAL B 1 203 ? 10.992 -6.398 16.453 1 84.81 203 VAL B O 1
ATOM 6795 N N . VAL B 1 204 ? 12.469 -6.973 14.875 1 86.5 204 VAL B N 1
ATOM 6796 C CA . VAL B 1 204 ? 11.734 -6.312 13.805 1 86.5 204 VAL B CA 1
ATOM 6797 C C . VAL B 1 204 ? 10.391 -6.996 13.594 1 86.5 204 VAL B C 1
ATOM 6799 O O . VAL B 1 204 ? 9.367 -6.332 13.383 1 86.5 204 VAL B O 1
ATOM 6802 N N . THR B 1 205 ? 10.398 -8.336 13.641 1 88.25 205 THR B N 1
ATOM 6803 C CA . THR B 1 205 ? 9.164 -9.094 13.492 1 88.25 205 THR B CA 1
ATOM 6804 C C . THR B 1 205 ? 8.156 -8.703 14.57 1 88.25 205 THR B C 1
ATOM 6806 O O . THR B 1 205 ? 6.996 -8.43 14.266 1 88.25 205 THR B O 1
ATOM 6809 N N . TYR B 1 206 ? 8.633 -8.664 15.789 1 86.69 206 TYR B N 1
ATOM 6810 C CA . TYR B 1 206 ? 7.754 -8.297 16.891 1 86.69 206 TYR B CA 1
ATOM 6811 C C . TYR B 1 206 ? 7.246 -6.867 16.734 1 86.69 206 TYR B C 1
ATOM 6813 O O . TYR B 1 206 ? 6.066 -6.594 16.953 1 86.69 206 TYR B O 1
ATOM 6821 N N . MET B 1 207 ? 8.117 -5.984 16.391 1 87.38 207 MET B N 1
ATOM 6822 C CA . MET B 1 207 ? 7.73 -4.586 16.219 1 87.38 207 MET B CA 1
ATOM 6823 C C . MET B 1 207 ? 6.656 -4.438 15.156 1 87.38 207 MET B C 1
ATOM 6825 O O . MET B 1 207 ? 5.695 -3.682 15.328 1 87.38 207 MET B O 1
ATOM 6829 N N . MET B 1 208 ? 6.828 -5.117 14.109 1 88 208 MET B N 1
ATOM 6830 C CA . MET B 1 208 ? 5.844 -5.066 13.031 1 88 208 MET B CA 1
ATOM 6831 C C . MET B 1 208 ? 4.496 -5.605 13.5 1 88 208 MET B C 1
ATOM 6833 O O . MET B 1 208 ? 3.449 -5.047 13.164 1 88 208 MET B O 1
ATOM 6837 N N . LEU B 1 209 ? 4.516 -6.707 14.258 1 86.81 209 LEU B N 1
ATOM 6838 C CA . LEU B 1 209 ? 3.287 -7.301 14.773 1 86.81 209 LEU B CA 1
ATOM 6839 C C . LEU B 1 209 ? 2.59 -6.352 15.742 1 86.81 209 LEU B C 1
ATOM 6841 O O . LEU B 1 209 ? 1.368 -6.191 15.688 1 86.81 209 LEU B O 1
ATOM 6845 N N . ILE B 1 210 ? 3.357 -5.793 16.578 1 86.56 210 ILE B N 1
ATOM 6846 C CA . ILE B 1 210 ? 2.812 -4.863 17.562 1 86.56 210 ILE B CA 1
ATOM 6847 C C . ILE B 1 210 ? 2.188 -3.666 16.844 1 86.56 210 ILE B C 1
ATOM 6849 O O . ILE B 1 210 ? 1.053 -3.281 17.141 1 86.56 210 ILE B O 1
ATOM 6853 N N . CYS B 1 211 ? 2.916 -3.08 15.898 1 85.62 211 CYS B N 1
ATOM 6854 C CA . CYS B 1 211 ? 2.414 -1.937 15.141 1 85.62 211 CYS B CA 1
ATOM 6855 C C . CYS B 1 211 ? 1.162 -2.311 14.359 1 85.62 211 CYS B C 1
ATOM 6857 O O . CYS B 1 211 ? 0.213 -1.527 14.281 1 85.62 211 CYS B O 1
ATOM 6859 N N . GLY B 1 212 ? 1.265 -3.473 13.766 1 82.56 212 GLY B N 1
ATOM 6860 C CA . GLY B 1 212 ? 0.104 -3.934 13.023 1 82.56 212 GLY B CA 1
ATOM 6861 C C . GLY B 1 212 ? -1.146 -4.043 13.875 1 82.56 212 GLY B C 1
ATOM 6862 O O . GLY B 1 212 ? -2.227 -3.617 13.461 1 82.56 212 GLY B O 1
ATOM 6863 N N . HIS B 1 213 ? -1.009 -4.551 15.016 1 81.38 213 HIS B N 1
ATOM 6864 C CA . HIS B 1 213 ? -2.145 -4.68 15.922 1 81.38 213 HIS B CA 1
ATOM 6865 C C . HIS B 1 213 ? -2.631 -3.314 16.391 1 81.38 213 HIS B C 1
ATOM 6867 O O . HIS B 1 213 ? -3.838 -3.07 16.469 1 81.38 213 HIS B O 1
ATOM 6873 N N . CYS B 1 214 ? -1.741 -2.436 16.688 1 79.12 214 CYS B N 1
ATOM 6874 C CA . CYS B 1 214 ? -2.104 -1.095 17.125 1 79.12 214 CYS B CA 1
ATOM 6875 C C . CYS B 1 214 ? -2.83 -0.33 16.031 1 79.12 214 CYS B C 1
ATOM 6877 O O . CYS B 1 214 ? -3.852 0.311 16.281 1 79.12 214 CYS B O 1
ATOM 6879 N N . GLN B 1 215 ? -2.289 -0.414 14.906 1 75.81 215 GLN B N 1
ATOM 6880 C CA . GLN B 1 215 ? -2.869 0.311 13.781 1 75.81 215 GLN B CA 1
ATOM 6881 C C . GLN B 1 215 ? -4.262 -0.22 13.445 1 75.81 215 GLN B C 1
ATOM 6883 O O . GLN B 1 215 ? -5.102 0.516 12.93 1 75.81 215 GLN B O 1
ATOM 6888 N N . ASN B 1 216 ? -4.426 -1.47 13.766 1 67.44 216 ASN B N 1
ATOM 6889 C CA . ASN B 1 216 ? -5.727 -2.068 13.492 1 67.44 216 ASN B CA 1
ATOM 6890 C C . ASN B 1 216 ? -6.652 -1.977 14.703 1 67.44 216 ASN B C 1
ATOM 6892 O O . ASN B 1 216 ? -7.688 -2.643 14.75 1 67.44 216 ASN B O 1
ATOM 6896 N N . GLY B 1 217 ? -6.219 -1.232 15.75 1 67.25 217 GLY B N 1
ATOM 6897 C CA . GLY B 1 217 ? -7.07 -0.924 16.891 1 67.25 217 GLY B CA 1
ATOM 6898 C C . GLY B 1 217 ? -6.949 -1.931 18.016 1 67.25 217 GLY B C 1
ATOM 6899 O O . GLY B 1 217 ? -7.648 -1.825 19.016 1 67.25 217 GLY B O 1
ATOM 6900 N N . ASN B 1 218 ? -6.176 -2.92 17.797 1 76.5 218 ASN B N 1
ATOM 6901 C CA . ASN B 1 218 ? -5.977 -3.941 18.828 1 76.5 218 ASN B CA 1
ATOM 6902 C C . ASN B 1 218 ? -4.766 -3.633 19.703 1 76.5 218 ASN B C 1
ATOM 6904 O O . ASN B 1 218 ? -3.799 -4.398 19.719 1 76.5 218 ASN B O 1
ATOM 6908 N N . VAL B 1 219 ? -4.852 -2.633 20.5 1 78.81 219 VAL B N 1
ATOM 6909 C CA . VAL B 1 219 ? -3.732 -2.127 21.281 1 78.81 219 VAL B CA 1
ATOM 6910 C C . VAL B 1 219 ? -3.391 -3.117 22.391 1 78.81 219 VAL B C 1
ATOM 6912 O O . VAL B 1 219 ? -2.217 -3.314 22.719 1 78.81 219 VAL B O 1
ATOM 6915 N N . GLU B 1 220 ? -4.398 -3.734 22.922 1 79.81 220 GLU B N 1
ATOM 6916 C CA . GLU B 1 220 ? -4.164 -4.684 24 1 79.81 220 GLU B CA 1
ATOM 6917 C C . GLU B 1 220 ? -3.311 -5.859 23.531 1 79.81 220 GLU B C 1
ATOM 6919 O O . GLU B 1 220 ? -2.391 -6.281 24.234 1 79.81 220 GLU B O 1
ATOM 6924 N N . GLU B 1 221 ? -3.641 -6.32 22.422 1 81 221 GLU B N 1
ATOM 6925 C CA . GLU B 1 221 ? -2.852 -7.418 21.859 1 81 221 GLU B CA 1
ATOM 6926 C C . GLU B 1 221 ? -1.418 -6.977 21.578 1 81 221 GLU B C 1
ATOM 6928 O O . GLU B 1 221 ? -0.479 -7.758 21.75 1 81 221 GLU B O 1
ATOM 6933 N N . GLY B 1 222 ? -1.295 -5.781 21.109 1 84 222 GLY B N 1
ATOM 6934 C CA . GLY B 1 222 ? 0.035 -5.238 20.891 1 84 222 GLY B CA 1
ATOM 6935 C C . GLY B 1 222 ? 0.868 -5.168 22.156 1 84 222 GLY B C 1
ATOM 6936 O O . GLY B 1 222 ? 2.047 -5.523 22.141 1 84 222 GLY B O 1
ATOM 6937 N N . LEU B 1 223 ? 0.236 -4.77 23.156 1 81.62 223 LEU B N 1
ATOM 6938 C CA . LEU B 1 223 ? 0.94 -4.641 24.422 1 81.62 223 LEU B CA 1
ATOM 6939 C C . LEU B 1 223 ? 1.309 -6.012 24.984 1 81.62 223 LEU B C 1
ATOM 6941 O O . LEU B 1 223 ? 2.369 -6.176 25.578 1 81.62 223 LEU B O 1
ATOM 6945 N N . LYS B 1 224 ? 0.474 -6.984 24.781 1 84.81 224 LYS B N 1
ATOM 6946 C CA . LYS B 1 224 ? 0.783 -8.352 25.188 1 84.81 224 LYS B CA 1
ATOM 6947 C C . LYS B 1 224 ? 2.014 -8.875 24.453 1 84.81 224 LYS B C 1
ATOM 6949 O O . LYS B 1 224 ? 2.848 -9.562 25.047 1 84.81 224 LYS B O 1
ATOM 6954 N N . LEU B 1 225 ? 2.051 -8.586 23.266 1 86.31 225 LEU B N 1
ATOM 6955 C CA . LEU B 1 225 ? 3.189 -9.008 22.453 1 86.31 225 LEU B CA 1
ATOM 6956 C C . LEU B 1 225 ? 4.473 -8.328 22.922 1 86.31 225 LEU B C 1
ATOM 6958 O O . LEU B 1 225 ? 5.547 -8.93 22.875 1 86.31 225 LEU B O 1
ATOM 6962 N N . GLN B 1 226 ? 4.355 -7.066 23.266 1 86.69 226 GLN B N 1
ATOM 6963 C CA . GLN B 1 226 ? 5.508 -6.359 23.812 1 86.69 226 GLN B CA 1
ATOM 6964 C C . GLN B 1 226 ? 6.02 -7.043 25.078 1 86.69 226 GLN B C 1
ATOM 6966 O O . GLN B 1 226 ? 7.23 -7.195 25.266 1 86.69 226 GLN B O 1
ATOM 6971 N N . GLU B 1 227 ? 5.066 -7.449 25.891 1 84.38 227 GLU B N 1
ATOM 6972 C CA . GLU B 1 227 ? 5.441 -8.156 27.094 1 84.38 227 GLU B CA 1
ATOM 6973 C C . GLU B 1 227 ? 6.09 -9.5 26.781 1 84.38 227 GLU B C 1
ATOM 6975 O O . GLU B 1 227 ? 7.059 -9.906 27.422 1 84.38 227 GLU B O 1
ATOM 6980 N N . GLU B 1 228 ? 5.555 -10.117 25.812 1 83.56 228 GLU B N 1
ATOM 6981 C CA . GLU B 1 228 ? 6.133 -11.383 25.375 1 83.56 228 GLU B CA 1
ATOM 6982 C C . GLU B 1 228 ? 7.555 -11.195 24.859 1 83.56 228 GLU B C 1
ATOM 6984 O O . GLU B 1 228 ? 8.445 -11.992 25.172 1 83.56 228 GLU B O 1
ATOM 6989 N N . MET B 1 229 ? 7.703 -10.227 24.109 1 84.94 229 MET B N 1
ATOM 6990 C CA . MET B 1 229 ? 9.016 -9.898 23.562 1 84.94 229 MET B CA 1
ATOM 6991 C C . MET B 1 229 ? 10.039 -9.695 24.688 1 84.94 229 MET B C 1
ATOM 6993 O O . MET B 1 229 ? 11.156 -10.219 24.609 1 84.94 229 MET B O 1
ATOM 6997 N N . LEU B 1 230 ? 9.656 -9.031 25.703 1 82.5 230 LEU B N 1
ATOM 6998 C CA . LEU B 1 230 ? 10.539 -8.75 26.828 1 82.5 230 LEU B CA 1
ATOM 6999 C C . LEU B 1 230 ? 10.797 -10.023 27.641 1 82.5 230 LEU B C 1
ATOM 7001 O O . LEU B 1 230 ? 11.914 -10.242 28.109 1 82.5 230 LEU B O 1
ATOM 7005 N N . SER B 1 231 ? 9.789 -10.805 27.734 1 82.25 231 SER B N 1
ATOM 7006 C CA . SER B 1 231 ? 9.922 -12.047 28.484 1 82.25 231 SER B CA 1
ATOM 7007 C C . SER B 1 231 ? 10.875 -13.016 27.781 1 82.25 231 SER B C 1
ATOM 7009 O O . SER B 1 231 ? 11.523 -13.836 28.438 1 82.25 231 SER B O 1
ATOM 7011 N N . ARG B 1 232 ? 10.992 -12.961 26.531 1 80.25 232 ARG B N 1
ATOM 7012 C CA . ARG B 1 232 ? 11.875 -13.82 25.75 1 80.25 232 ARG B CA 1
ATOM 7013 C C . ARG B 1 232 ? 13.305 -13.289 25.75 1 80.25 232 ARG B C 1
ATOM 7015 O O . ARG B 1 232 ? 14.188 -13.867 25.109 1 80.25 232 ARG B O 1
ATOM 7022 N N . GLY B 1 233 ? 13.469 -12.156 26.359 1 79.5 233 GLY B N 1
ATOM 7023 C CA . GLY B 1 233 ? 14.812 -11.664 26.562 1 79.5 233 GLY B CA 1
ATOM 7024 C C . GLY B 1 233 ? 15.227 -10.609 25.562 1 79.5 233 GLY B C 1
ATOM 7025 O O . GLY B 1 233 ? 16.391 -10.203 25.516 1 79.5 233 GLY B O 1
ATOM 7026 N N . PHE B 1 234 ? 14.32 -10.227 24.781 1 82.62 234 PHE B N 1
ATOM 7027 C CA . PHE B 1 234 ? 14.664 -9.188 23.812 1 82.62 234 PHE B CA 1
ATOM 7028 C C . PHE B 1 234 ? 14.859 -7.848 24.516 1 82.62 234 PHE B C 1
ATOM 7030 O O . PHE B 1 234 ? 14.133 -7.52 25.453 1 82.62 234 PHE B O 1
ATOM 7037 N N . GLN B 1 235 ? 15.883 -7.168 24.188 1 80.25 235 GLN B N 1
ATOM 7038 C CA . GLN B 1 235 ? 16.109 -5.812 24.672 1 80.25 235 GLN B CA 1
ATOM 7039 C C . GLN B 1 235 ? 15.617 -4.773 23.672 1 80.25 235 GLN B C 1
ATOM 7041 O O . GLN B 1 235 ? 15.938 -4.855 22.484 1 80.25 235 GLN B O 1
ATOM 7046 N N . LEU B 1 236 ? 14.727 -3.953 24.25 1 82.69 236 LEU B N 1
ATOM 7047 C CA . LEU B 1 236 ? 14.211 -2.895 23.375 1 82.69 236 LEU B CA 1
ATOM 7048 C C . LEU B 1 236 ? 15.094 -1.651 23.469 1 82.69 236 LEU B C 1
ATOM 7050 O O . LEU B 1 236 ? 15.406 -1.182 24.562 1 82.69 236 LEU B O 1
ATOM 7054 N N . GLY B 1 237 ? 15.594 -1.254 22.328 1 81.88 237 GLY B N 1
ATOM 7055 C CA . GLY B 1 237 ? 16.344 -0.006 22.266 1 81.88 237 GLY B CA 1
ATOM 7056 C C . GLY B 1 237 ? 15.445 1.209 22.078 1 81.88 237 GLY B C 1
ATOM 7057 O O . GLY B 1 237 ? 14.227 1.088 22.031 1 81.88 237 GLY B O 1
ATOM 7058 N N . ALA B 1 238 ? 16.016 2.371 22.094 1 84.81 238 ALA B N 1
ATOM 7059 C CA . ALA B 1 238 ? 15.289 3.631 21.953 1 84.81 238 ALA B CA 1
ATOM 7060 C C . ALA B 1 238 ? 14.5 3.658 20.641 1 84.81 238 ALA B C 1
ATOM 7062 O O . ALA B 1 238 ? 13.375 4.168 20.609 1 84.81 238 ALA B O 1
ATOM 7063 N N . LEU B 1 239 ? 15.07 3.08 19.703 1 83 239 LEU B N 1
ATOM 7064 C CA . LEU B 1 239 ? 14.422 3.08 18.391 1 83 239 LEU B CA 1
ATOM 7065 C C . LEU B 1 239 ? 13.188 2.189 18.391 1 83 239 LEU B C 1
ATOM 7067 O O . LEU B 1 239 ? 12.156 2.543 17.812 1 83 239 LEU B O 1
ATOM 7071 N N . SER B 1 240 ? 13.328 1.023 19.016 1 84.25 240 SER B N 1
ATOM 7072 C CA . SER B 1 240 ? 12.188 0.122 19.109 1 84.25 240 SER B CA 1
ATOM 7073 C C . SER B 1 240 ? 11.039 0.769 19.891 1 84.25 240 SER B C 1
ATOM 7075 O O . SER B 1 240 ? 9.883 0.679 19.469 1 84.25 240 SER B O 1
ATOM 7077 N N . TYR B 1 241 ? 11.391 1.409 20.906 1 87.06 241 TYR B N 1
ATOM 7078 C CA . TYR B 1 241 ? 10.359 2.117 21.672 1 87.06 241 TYR B CA 1
ATOM 7079 C C . TYR B 1 241 ? 9.734 3.23 20.828 1 87.06 241 TYR B C 1
ATOM 7081 O O . TYR B 1 241 ? 8.531 3.463 20.906 1 87.06 241 TYR B O 1
ATOM 7089 N N . SER B 1 242 ? 10.562 3.896 20.094 1 86.38 242 SER B N 1
ATOM 7090 C CA . SER B 1 242 ? 10.055 4.988 19.266 1 86.38 242 SER B CA 1
ATOM 7091 C C . SER B 1 242 ? 9.031 4.484 18.25 1 86.38 242 SER B C 1
ATOM 7093 O O . SER B 1 242 ? 8.039 5.156 17.984 1 86.38 242 SER B O 1
ATOM 7095 N N . VAL B 1 243 ? 9.328 3.375 17.719 1 85.06 243 VAL B N 1
ATOM 7096 C CA . VAL B 1 243 ? 8.391 2.773 16.781 1 85.06 243 VAL B CA 1
ATOM 7097 C C . VAL B 1 243 ? 7.074 2.471 17.484 1 85.06 243 VAL B C 1
ATOM 7099 O O . VAL B 1 243 ? 5.996 2.742 16.953 1 85.06 243 VAL B O 1
ATOM 7102 N N . LEU B 1 244 ? 7.16 1.931 18.641 1 86.31 244 LEU B N 1
ATOM 7103 C CA . LEU B 1 244 ? 5.961 1.591 19.391 1 86.31 244 LEU B CA 1
ATOM 7104 C C . LEU B 1 244 ? 5.191 2.848 19.781 1 86.31 244 LEU B C 1
ATOM 7106 O O . LEU B 1 244 ? 3.961 2.881 19.688 1 86.31 244 LEU B O 1
ATOM 7110 N N . LEU B 1 245 ? 5.902 3.826 20.203 1 89.88 245 LEU B N 1
ATOM 7111 C CA . LEU B 1 245 ? 5.285 5.098 20.562 1 89.88 245 LEU B CA 1
ATOM 7112 C C . LEU B 1 245 ? 4.566 5.715 19.375 1 89.88 245 LEU B C 1
ATOM 7114 O O . LEU B 1 245 ? 3.449 6.219 19.516 1 89.88 245 LEU B O 1
ATOM 7118 N N . SER B 1 246 ? 5.188 5.676 18.281 1 87.19 246 SER B N 1
ATOM 7119 C CA . SER B 1 246 ? 4.602 6.223 17.062 1 87.19 246 SER B CA 1
ATOM 7120 C C . SER B 1 246 ? 3.301 5.512 16.703 1 87.19 246 SER B C 1
ATOM 7122 O O . SER B 1 246 ? 2.334 6.152 16.281 1 87.19 246 SER B O 1
ATOM 7124 N N . SER B 1 247 ? 3.334 4.219 16.859 1 84.88 247 SER B N 1
ATOM 7125 C CA . SER B 1 247 ? 2.143 3.443 16.531 1 84.88 247 SER B CA 1
ATOM 7126 C C . SER B 1 247 ? 0.973 3.826 17.438 1 84.88 247 SER B C 1
ATOM 7128 O O . SER B 1 247 ? -0.167 3.92 16.969 1 84.88 247 SER B O 1
ATOM 7130 N N . LEU B 1 248 ? 1.255 4.031 18.641 1 85.62 248 LEU B N 1
ATOM 7131 C CA . LEU B 1 248 ? 0.22 4.414 19.594 1 85.62 248 LEU B CA 1
ATOM 7132 C C . LEU B 1 248 ? -0.273 5.832 19.328 1 85.62 248 LEU B C 1
ATOM 7134 O O . LEU B 1 248 ? -1.475 6.102 19.406 1 85.62 248 LEU B O 1
ATOM 7138 N N . CYS B 1 249 ? 0.588 6.707 18.953 1 85.62 249 CYS B N 1
ATOM 7139 C CA . CYS B 1 249 ? 0.224 8.094 18.672 1 85.62 249 CYS B CA 1
ATOM 7140 C C . CYS B 1 249 ? -0.648 8.188 17.438 1 85.62 249 CYS B C 1
ATOM 7142 O O . CYS B 1 249 ? -1.572 9 17.375 1 85.62 249 CYS B O 1
ATOM 7144 N N . LYS B 1 250 ? -0.413 7.441 16.516 1 78.25 250 LYS B N 1
ATOM 7145 C CA . LYS B 1 250 ? -1.126 7.496 15.234 1 78.25 250 LYS B CA 1
ATOM 7146 C C . LYS B 1 250 ? -2.592 7.109 15.414 1 78.25 250 LYS B C 1
ATOM 7148 O O . LYS B 1 250 ? -3.459 7.602 14.688 1 78.25 250 LYS B O 1
ATOM 7153 N N . ILE B 1 251 ? -2.816 6.227 16.453 1 75.44 251 ILE B N 1
ATOM 7154 C CA . ILE B 1 251 ? -4.199 5.809 16.656 1 75.44 251 ILE B CA 1
ATOM 7155 C C . ILE B 1 251 ? -4.848 6.664 17.734 1 75.44 251 ILE B C 1
ATOM 7157 O O . ILE B 1 251 ? -5.957 6.375 18.188 1 75.44 251 ILE B O 1
ATOM 7161 N N . GLY B 1 252 ? -4.07 7.664 18.234 1 80 252 GLY B N 1
ATOM 7162 C CA . GLY B 1 252 ? -4.633 8.633 19.156 1 80 252 GLY B CA 1
ATOM 7163 C C . GLY B 1 252 ? -4.5 8.219 20.609 1 80 252 GLY B C 1
ATOM 7164 O O . GLY B 1 252 ? -5.062 8.867 21.5 1 80 252 GLY B O 1
ATOM 7165 N N . GLN B 1 253 ? -3.871 7.129 20.859 1 83.94 253 GLN B N 1
ATOM 7166 C CA . GLN B 1 253 ? -3.67 6.668 22.234 1 83.94 253 GLN B CA 1
ATOM 7167 C C . GLN B 1 253 ? -2.4 7.27 22.828 1 83.94 253 GLN B C 1
ATOM 7169 O O . GLN B 1 253 ? -1.487 6.539 23.219 1 83.94 253 GLN B O 1
ATOM 7174 N N . VAL B 1 254 ? -2.367 8.547 22.984 1 88 254 VAL B N 1
ATOM 7175 C CA . VAL B 1 254 ? -1.184 9.305 23.391 1 88 254 VAL B CA 1
ATOM 7176 C C . VAL B 1 254 ? -0.903 9.062 24.875 1 88 254 VAL B C 1
ATOM 7178 O O . VAL B 1 254 ? 0.243 9.156 25.312 1 88 254 VAL B O 1
ATOM 7181 N N . HIS B 1 255 ? -1.941 8.781 25.672 1 87 255 HIS B N 1
ATOM 7182 C CA . HIS B 1 255 ? -1.735 8.523 27.094 1 87 255 HIS B CA 1
ATOM 7183 C C . HIS B 1 255 ? -1.002 7.203 27.312 1 87 255 HIS B C 1
ATOM 7185 O O . HIS B 1 255 ? -0.098 7.121 28.156 1 87 255 HIS B O 1
ATOM 7191 N N . GLU B 1 256 ? -1.454 6.273 26.578 1 86.88 256 GLU B N 1
ATOM 7192 C CA . GLU B 1 256 ? -0.74 5.004 26.641 1 86.88 256 GLU B CA 1
ATOM 7193 C C . GLU B 1 256 ? 0.703 5.156 26.156 1 86.88 256 GLU B C 1
ATOM 7195 O O . GLU B 1 256 ? 1.607 4.508 26.688 1 86.88 256 GLU B O 1
ATOM 7200 N N . ALA B 1 257 ? 0.887 5.977 25.141 1 91.12 257 ALA B N 1
ATOM 7201 C CA . ALA B 1 257 ? 2.234 6.242 24.641 1 91.12 257 ALA B CA 1
ATOM 7202 C C . ALA B 1 257 ? 3.1 6.887 25.719 1 91.12 257 ALA B C 1
ATOM 7204 O O . ALA B 1 257 ? 4.277 6.543 25.859 1 91.12 257 ALA B O 1
ATOM 7205 N N . LEU B 1 258 ? 2.518 7.758 26.516 1 91.31 258 LEU B N 1
ATOM 7206 C CA . LEU B 1 258 ? 3.248 8.422 27.594 1 91.31 258 LEU B CA 1
ATOM 7207 C C . LEU B 1 258 ? 3.623 7.434 28.688 1 91.31 258 LEU B C 1
ATOM 7209 O O . LEU B 1 258 ? 4.727 7.496 29.234 1 91.31 258 LEU B O 1
ATOM 7213 N N . VAL B 1 259 ? 2.674 6.559 29 1 89.75 259 VAL B N 1
ATOM 7214 C CA . VAL B 1 259 ? 2.953 5.527 29.984 1 89.75 259 VAL B CA 1
ATOM 7215 C C . VAL B 1 259 ? 4.129 4.672 29.531 1 89.75 259 VAL B C 1
ATOM 7217 O O . VAL B 1 259 ? 5.035 4.371 30.312 1 89.75 259 VAL B O 1
ATOM 7220 N N . LEU B 1 260 ? 4.105 4.289 28.344 1 88.94 260 LEU B N 1
ATOM 7221 C CA . LEU B 1 260 ? 5.176 3.479 27.781 1 88.94 260 LEU B CA 1
ATOM 7222 C C . LEU B 1 260 ? 6.496 4.242 27.781 1 88.94 260 LEU B C 1
ATOM 7224 O O . LEU B 1 260 ? 7.559 3.65 27.984 1 88.94 260 LEU B O 1
ATOM 7228 N N . PHE B 1 261 ? 6.426 5.492 27.531 1 92.25 261 PHE B N 1
ATOM 7229 C CA . PHE B 1 261 ? 7.594 6.363 27.531 1 92.25 261 PHE B CA 1
ATOM 7230 C C . PHE B 1 261 ? 8.289 6.348 28.891 1 92.25 261 PHE B C 1
ATOM 7232 O O . PHE B 1 261 ? 9.516 6.215 28.953 1 92.25 261 PHE B O 1
ATOM 7239 N N . TYR B 1 262 ? 7.5 6.434 29.812 1 90.88 262 TYR B N 1
ATOM 7240 C CA . TYR B 1 262 ? 8.102 6.457 31.141 1 90.88 262 TYR B CA 1
ATOM 7241 C C . TYR B 1 262 ? 8.539 5.059 31.562 1 90.88 262 TYR B C 1
ATOM 7243 O O . TYR B 1 262 ? 9.508 4.91 32.312 1 90.88 262 TYR B O 1
ATOM 7251 N N . GLU B 1 263 ? 7.891 4.066 31.094 1 87.31 263 GLU B N 1
ATOM 7252 C CA . GLU B 1 263 ? 8.359 2.699 31.297 1 87.31 263 GLU B CA 1
ATOM 7253 C C . GLU B 1 263 ? 9.727 2.48 30.656 1 87.31 263 GLU B C 1
ATOM 7255 O O . GLU B 1 263 ? 10.57 1.768 31.203 1 87.31 263 GLU B O 1
ATOM 7260 N N . MET B 1 264 ? 9.867 3.01 29.469 1 89.56 264 MET B N 1
ATOM 7261 C CA . MET B 1 264 ? 11.148 2.955 28.766 1 89.56 264 MET B CA 1
ATOM 7262 C C . MET B 1 264 ? 12.273 3.469 29.656 1 89.56 264 MET B C 1
ATOM 7264 O O . MET B 1 264 ? 13.328 2.834 29.766 1 89.56 264 MET B O 1
ATOM 7268 N N . GLU B 1 265 ? 12.055 4.551 30.281 1 87.88 265 GLU B N 1
ATOM 7269 C CA . GLU B 1 265 ? 13.047 5.16 31.156 1 87.88 265 GLU B CA 1
ATOM 7270 C C . GLU B 1 265 ? 13.328 4.281 32.375 1 87.88 265 GLU B C 1
ATOM 7272 O O . GLU B 1 265 ? 14.469 4.184 32.812 1 87.88 265 GLU B O 1
ATOM 7277 N N . ASN B 1 266 ? 12.297 3.637 32.812 1 86.81 266 ASN B N 1
ATOM 7278 C CA . ASN B 1 266 ? 12.43 2.76 33.969 1 86.81 266 ASN B CA 1
ATOM 7279 C C . ASN B 1 266 ? 13.242 1.511 33.625 1 86.81 266 ASN B C 1
ATOM 7281 O O . ASN B 1 266 ? 13.898 0.942 34.5 1 86.81 266 ASN B O 1
ATOM 7285 N N . HIS B 1 267 ? 13.18 1.072 32.469 1 85.44 267 HIS B N 1
ATOM 7286 C CA . HIS B 1 267 ? 13.93 -0.098 32.031 1 85.44 267 HIS B CA 1
ATOM 7287 C C . HIS B 1 267 ? 15.367 0.272 31.656 1 85.44 267 HIS B C 1
ATOM 7289 O O . HIS B 1 267 ? 16.094 -0.547 31.094 1 85.44 267 HIS B O 1
ATOM 7295 N N . GLY B 1 268 ? 15.641 1.534 31.812 1 85.19 268 GLY B N 1
ATOM 7296 C CA . GLY B 1 268 ? 17.016 1.971 31.656 1 85.19 268 GLY B CA 1
ATOM 7297 C C . GLY B 1 268 ? 17.328 2.439 30.25 1 85.19 268 GLY B C 1
ATOM 7298 O O . GLY B 1 268 ? 18.5 2.598 29.891 1 85.19 268 GLY B O 1
ATOM 7299 N N . VAL B 1 269 ? 16.359 2.594 29.422 1 89.81 269 VAL B N 1
ATOM 7300 C CA . VAL B 1 269 ? 16.578 3.082 28.078 1 89.81 269 VAL B CA 1
ATOM 7301 C C . VAL B 1 269 ? 16.344 4.59 28.016 1 89.81 269 VAL B C 1
ATOM 7303 O O . VAL B 1 269 ? 15.242 5.059 28.328 1 89.81 269 VAL B O 1
ATOM 7306 N N . GLU B 1 270 ? 17.312 5.336 27.609 1 88.19 270 GLU B N 1
ATOM 7307 C CA . GLU B 1 270 ? 17.188 6.789 27.562 1 88.19 270 GLU B CA 1
ATOM 7308 C C . GLU B 1 270 ? 16.547 7.242 26.25 1 88.19 270 GLU B C 1
ATOM 7310 O O . GLU B 1 270 ? 17 6.855 25.172 1 88.19 270 GLU B O 1
ATOM 7315 N N . PRO B 1 271 ? 15.531 8.008 26.438 1 88 271 PRO B N 1
ATOM 7316 C CA . PRO B 1 271 ? 14.938 8.539 25.219 1 88 271 PRO B CA 1
ATOM 7317 C C . PRO B 1 271 ? 15.875 9.477 24.469 1 88 271 PRO B C 1
ATOM 7319 O O . PRO B 1 271 ? 16.719 10.125 25.078 1 88 271 PRO B O 1
ATOM 7322 N N . ASP B 1 272 ? 15.805 9.398 23.188 1 83.5 272 ASP B N 1
ATOM 7323 C CA . ASP B 1 272 ? 16.609 10.297 22.359 1 83.5 272 ASP B CA 1
ATOM 7324 C C . ASP B 1 272 ? 15.727 11.312 21.641 1 83.5 272 ASP B C 1
ATOM 7326 O O . ASP B 1 272 ? 14.539 11.43 21.938 1 83.5 272 ASP B O 1
ATOM 7330 N N . HIS B 1 273 ? 16.359 12.094 20.797 1 80.19 273 HIS B N 1
ATOM 7331 C CA . HIS B 1 273 ? 15.664 13.148 20.078 1 80.19 273 HIS B CA 1
ATOM 7332 C C . HIS B 1 273 ? 14.5 12.578 19.281 1 80.19 273 HIS B C 1
ATOM 7334 O O . HIS B 1 273 ? 13.445 13.219 19.156 1 80.19 273 HIS B O 1
ATOM 7340 N N . ILE B 1 274 ? 14.664 11.398 18.797 1 80.31 274 ILE B N 1
ATOM 7341 C CA . ILE B 1 274 ? 13.633 10.758 17.984 1 80.31 274 ILE B CA 1
ATOM 7342 C C . ILE B 1 274 ? 12.422 10.43 18.859 1 80.31 274 ILE B C 1
ATOM 7344 O O . ILE B 1 274 ? 11.281 10.711 18.484 1 80.31 274 ILE B O 1
ATOM 7348 N N . THR B 1 275 ? 12.719 9.906 19.953 1 87.94 275 THR B N 1
ATOM 7349 C CA . THR B 1 275 ? 11.656 9.5 20.875 1 87.94 275 THR B CA 1
ATOM 7350 C C . THR B 1 275 ? 10.82 10.703 21.297 1 87.94 275 THR B C 1
ATOM 7352 O O . THR B 1 275 ? 9.594 10.672 21.234 1 87.94 275 THR B O 1
ATOM 7355 N N . TYR B 1 276 ? 11.469 11.75 21.672 1 86.06 276 TYR B N 1
ATOM 7356 C CA . TYR B 1 276 ? 10.781 12.961 22.125 1 86.06 276 TYR B CA 1
ATOM 7357 C C . TYR B 1 276 ? 9.977 13.578 20.984 1 86.06 276 TYR B C 1
ATOM 7359 O O . TYR B 1 276 ? 8.836 14 21.172 1 86.06 276 TYR B O 1
ATOM 7367 N N . SER B 1 277 ? 10.57 13.625 19.844 1 81.75 277 SER B N 1
ATOM 7368 C CA . SER B 1 277 ? 9.914 14.242 18.688 1 81.75 277 SER B CA 1
ATOM 7369 C C . SER B 1 277 ? 8.625 13.523 18.344 1 81.75 277 SER B C 1
ATOM 7371 O O . SER B 1 277 ? 7.613 14.156 18.031 1 81.75 277 SER B O 1
ATOM 7373 N N . ILE B 1 278 ? 8.672 12.266 18.344 1 85.12 278 ILE B N 1
ATOM 7374 C CA . ILE B 1 278 ? 7.504 11.461 18 1 85.12 278 ILE B CA 1
ATOM 7375 C C . ILE B 1 278 ? 6.387 11.719 19 1 85.12 278 ILE B C 1
ATOM 7377 O O . ILE B 1 278 ? 5.227 11.906 18.625 1 85.12 278 ILE B O 1
ATOM 7381 N N . LEU B 1 279 ? 6.723 11.781 20.219 1 89 279 LEU B N 1
ATOM 7382 C CA . LEU B 1 279 ? 5.727 11.977 21.266 1 89 279 LEU B CA 1
ATOM 7383 C C . LEU B 1 279 ? 5.156 13.391 21.219 1 89 279 LEU B C 1
ATOM 7385 O O . LEU B 1 279 ? 3.949 13.586 21.391 1 89 279 LEU B O 1
ATOM 7389 N N . ILE B 1 280 ? 6.004 14.32 21.047 1 86.69 280 ILE B N 1
ATOM 7390 C CA . ILE B 1 280 ? 5.57 15.711 20.969 1 86.69 280 ILE B CA 1
ATOM 7391 C C . ILE B 1 280 ? 4.609 15.891 19.797 1 86.69 280 ILE B C 1
ATOM 7393 O O . ILE B 1 280 ? 3.549 16.5 19.938 1 86.69 280 ILE B O 1
ATOM 7397 N N . HIS B 1 281 ? 4.949 15.406 18.672 1 82.06 281 HIS B N 1
ATOM 7398 C CA . HIS B 1 281 ? 4.078 15.492 17.5 1 82.06 281 HIS B CA 1
ATOM 7399 C C . HIS B 1 281 ? 2.752 14.789 17.75 1 82.06 281 HIS B C 1
ATOM 7401 O O . HIS B 1 281 ? 1.695 15.281 17.344 1 82.06 281 HIS B O 1
ATOM 7407 N N . GLY B 1 282 ? 2.869 13.602 18.344 1 84.44 282 GLY B N 1
ATOM 7408 C CA . GLY B 1 282 ? 1.656 12.859 18.656 1 84.44 282 GLY B CA 1
ATOM 7409 C C . GLY B 1 282 ? 0.723 13.609 19.594 1 84.44 282 GLY B C 1
ATOM 7410 O O . GLY B 1 282 ? -0.49 13.633 19.375 1 84.44 282 GLY B O 1
ATOM 7411 N N . LEU B 1 283 ? 1.266 14.188 20.547 1 86.44 283 LEU B N 1
ATOM 7412 C CA . LEU B 1 283 ? 0.482 14.953 21.516 1 86.44 283 LEU B CA 1
ATOM 7413 C C . LEU B 1 283 ? -0.142 16.172 20.859 1 86.44 283 LEU B C 1
ATOM 7415 O O . LEU B 1 283 ? -1.308 16.5 21.109 1 86.44 283 LEU B O 1
ATOM 7419 N N . CYS B 1 284 ? 0.583 16.797 19.984 1 82.88 284 CYS B N 1
ATOM 7420 C CA . CYS B 1 284 ? 0.089 17.984 19.297 1 82.88 284 CYS B CA 1
ATOM 7421 C C . CYS B 1 284 ? -1.057 17.625 18.359 1 82.88 284 CYS B C 1
ATOM 7423 O O . CYS B 1 284 ? -2.029 18.375 18.25 1 82.88 284 CYS B O 1
ATOM 7425 N N . LYS B 1 285 ? -0.95 16.594 17.781 1 77.81 285 LYS B N 1
ATOM 7426 C CA . LYS B 1 285 ? -1.989 16.172 16.844 1 77.81 285 LYS B CA 1
ATOM 7427 C C . LYS B 1 285 ? -3.305 15.906 17.578 1 77.81 285 LYS B C 1
ATOM 7429 O O . LYS B 1 285 ? -4.383 16.109 17.016 1 77.81 285 LYS B O 1
ATOM 7434 N N . GLN B 1 286 ? -3.158 15.461 18.859 1 78.5 286 GLN B N 1
ATOM 7435 C CA . GLN B 1 286 ? -4.352 15.164 19.641 1 78.5 286 GLN B CA 1
ATOM 7436 C C . GLN B 1 286 ? -4.816 16.406 20.406 1 78.5 286 GLN B C 1
ATOM 7438 O O . GLN B 1 286 ? -5.766 16.328 21.203 1 78.5 286 GLN B O 1
ATOM 7443 N N . GLY B 1 287 ? -4.078 17.531 20.234 1 78.06 287 GLY B N 1
ATOM 7444 C CA . GLY B 1 287 ? -4.465 18.781 20.875 1 78.06 287 GLY B CA 1
ATOM 7445 C C . GLY B 1 287 ? -3.977 18.906 22.297 1 78.06 287 GLY B C 1
ATOM 7446 O O . GLY B 1 287 ? -4.367 19.828 23.016 1 78.06 287 GLY B O 1
ATOM 7447 N N . GLU B 1 288 ? -3.264 17.938 22.703 1 84.19 288 GLU B N 1
ATOM 7448 C CA . GLU B 1 288 ? -2.703 17.984 24.047 1 84.19 288 GLU B CA 1
ATOM 7449 C C . GLU B 1 288 ? -1.425 18.812 24.094 1 84.19 288 GLU B C 1
ATOM 7451 O O . GLU B 1 288 ? -0.359 18.312 24.453 1 84.19 288 GLU B O 1
ATOM 7456 N N . VAL B 1 289 ? -1.508 20.078 23.906 1 85.25 289 VAL B N 1
ATOM 7457 C CA . VAL B 1 289 ? -0.386 20.984 23.703 1 85.25 289 VAL B CA 1
ATOM 7458 C C . VAL B 1 289 ? 0.37 21.188 25 1 85.25 289 VAL B C 1
ATOM 7460 O O . VAL B 1 289 ? 1.597 21.312 25.016 1 85.25 289 VAL B O 1
ATOM 7463 N N . GLN B 1 290 ? -0.379 21.219 26.078 1 83.56 290 GLN B N 1
ATOM 7464 C CA . GLN B 1 290 ? 0.274 21.453 27.375 1 83.56 290 GLN B CA 1
ATOM 7465 C C . GLN B 1 290 ? 1.208 20.297 27.719 1 83.56 290 GLN B C 1
ATOM 7467 O O . GLN B 1 290 ? 2.324 20.516 28.203 1 83.56 290 GLN B O 1
ATOM 7472 N N . SER B 1 291 ? 0.724 19.156 27.516 1 87.31 291 SER B N 1
ATOM 7473 C CA . SER B 1 291 ? 1.567 17.984 27.734 1 87.31 291 SER B CA 1
ATOM 7474 C C . SER B 1 291 ? 2.785 18 26.812 1 87.31 291 SER B C 1
ATOM 7476 O O . SER B 1 291 ? 3.879 17.609 27.219 1 87.31 291 SER B O 1
ATOM 7478 N N . ALA B 1 292 ? 2.625 18.406 25.562 1 88.69 292 ALA B N 1
ATOM 7479 C CA . ALA B 1 292 ? 3.721 18.5 24.594 1 88.69 292 ALA B CA 1
ATOM 7480 C C . ALA B 1 292 ? 4.773 19.5 25.062 1 88.69 292 ALA B C 1
ATOM 7482 O O . ALA B 1 292 ? 5.977 19.25 24.938 1 88.69 292 ALA B O 1
ATOM 7483 N N . LEU B 1 293 ? 4.262 20.578 25.656 1 86.38 293 LEU B N 1
ATOM 7484 C CA . LEU B 1 293 ? 5.16 21.609 26.156 1 86.38 293 LEU B CA 1
ATOM 7485 C C . LEU B 1 293 ? 5.961 21.109 27.344 1 86.38 293 LEU B C 1
ATOM 7487 O O . LEU B 1 293 ? 7.141 21.422 27.5 1 86.38 293 LEU B O 1
ATOM 7491 N N . LEU B 1 294 ? 5.324 20.406 28.219 1 88.38 294 LEU B N 1
ATOM 7492 C CA . LEU B 1 294 ? 6.008 19.844 29.359 1 88.38 294 LEU B CA 1
ATOM 7493 C C . LEU B 1 294 ? 7.098 18.859 28.922 1 88.38 294 LEU B C 1
ATOM 7495 O O . LEU B 1 294 ? 8.195 18.859 29.5 1 88.38 294 LEU B O 1
ATOM 7499 N N . LEU B 1 295 ? 6.84 18.078 28 1 89.44 295 LEU B N 1
ATOM 7500 C CA . LEU B 1 295 ? 7.816 17.125 27.469 1 89.44 295 LEU B CA 1
ATOM 7501 C C . LEU B 1 295 ? 8.984 17.859 26.828 1 89.44 295 LEU B C 1
ATOM 7503 O O . LEU B 1 295 ? 10.133 17.406 26.906 1 89.44 295 LEU B O 1
ATOM 7507 N N . TYR B 1 296 ? 8.625 18.875 26.125 1 85.81 296 TYR B N 1
ATOM 7508 C CA . TYR B 1 296 ? 9.656 19.688 25.5 1 85.81 296 TYR B CA 1
ATOM 7509 C C . TYR B 1 296 ? 10.609 20.266 26.547 1 85.81 296 TYR B C 1
ATOM 7511 O O . TYR B 1 296 ? 11.82 20.266 26.344 1 85.81 296 TYR B O 1
ATOM 7519 N N . LYS B 1 297 ? 10.031 20.719 27.578 1 85.56 297 LYS B N 1
ATOM 7520 C CA . LYS B 1 297 ? 10.852 21.25 28.656 1 85.56 297 LYS B CA 1
ATOM 7521 C C . LYS B 1 297 ? 11.742 20.172 29.25 1 85.56 297 LYS B C 1
ATOM 7523 O O . LYS B 1 297 ? 12.906 20.422 29.594 1 85.56 297 LYS B O 1
ATOM 7528 N N . GLU B 1 298 ? 11.195 19.062 29.375 1 88.38 298 GLU B N 1
ATOM 7529 C CA . GLU B 1 298 ? 11.977 17.922 29.875 1 88.38 298 GLU B CA 1
ATOM 7530 C C . GLU B 1 298 ? 13.125 17.594 28.922 1 88.38 298 GLU B C 1
ATOM 7532 O O . GLU B 1 298 ? 14.242 17.312 29.375 1 88.38 298 GLU B O 1
ATOM 7537 N N . MET B 1 299 ? 12.828 17.516 27.703 1 87.75 299 MET B N 1
ATOM 7538 C CA . MET B 1 299 ? 13.836 17.266 26.672 1 87.75 299 MET B CA 1
ATOM 7539 C C . MET B 1 299 ? 14.984 18.266 26.766 1 87.75 299 MET B C 1
ATOM 7541 O O . MET B 1 299 ? 16.156 17.875 26.688 1 87.75 299 MET B O 1
ATOM 7545 N N . CYS B 1 300 ? 14.664 19.484 26.953 1 81.75 300 CYS B N 1
ATOM 7546 C CA . CYS B 1 300 ? 15.664 20.547 27.062 1 81.75 300 CYS B CA 1
ATOM 7547 C C . CYS B 1 300 ? 16.5 20.391 28.328 1 81.75 300 CYS B C 1
ATOM 7549 O O . CYS B 1 300 ? 17.703 20.641 28.328 1 81.75 300 CYS B O 1
ATOM 7551 N N . SER B 1 301 ? 15.82 20.047 29.328 1 86.44 301 SER B N 1
ATOM 7552 C CA . SER B 1 301 ? 16.516 19.859 30.594 1 86.44 301 SER B CA 1
ATOM 7553 C C . SER B 1 301 ? 17.547 18.734 30.5 1 86.44 301 SER B C 1
ATOM 7555 O O . SER B 1 301 ? 18.562 18.766 31.203 1 86.44 301 SER B O 1
ATOM 7557 N N . LYS B 1 302 ? 17.344 17.797 29.656 1 86.94 302 LYS B N 1
ATOM 7558 C CA . LYS B 1 302 ? 18.266 16.688 29.453 1 86.94 302 LYS B CA 1
ATOM 7559 C C . LYS B 1 302 ? 19.312 17.016 28.391 1 86.94 302 LYS B C 1
ATOM 7561 O O . LYS B 1 302 ? 20.047 16.125 27.953 1 86.94 302 LYS B O 1
ATOM 7566 N N . SER B 1 303 ? 19.266 18.25 27.922 1 81.81 303 SER B N 1
ATOM 7567 C CA . SER B 1 303 ? 20.234 18.781 26.953 1 81.81 303 SER B CA 1
ATOM 7568 C C . SER B 1 303 ? 20.094 18.094 25.609 1 81.81 303 SER B C 1
ATOM 7570 O O . SER B 1 303 ? 21.094 17.797 24.953 1 81.81 303 SER B O 1
ATOM 7572 N N . ILE B 1 304 ? 18.938 17.641 25.375 1 81.44 304 ILE B N 1
ATOM 7573 C CA . ILE B 1 304 ? 18.641 17.141 24.031 1 81.44 304 ILE B CA 1
ATOM 7574 C C . ILE B 1 304 ? 18.219 18.297 23.125 1 81.44 304 ILE B C 1
ATOM 7576 O O . ILE B 1 304 ? 17.219 18.969 23.406 1 81.44 304 ILE B O 1
ATOM 7580 N N . PRO B 1 305 ? 18.953 18.562 22.156 1 71 305 PRO B N 1
ATOM 7581 C CA . PRO B 1 305 ? 18.641 19.734 21.344 1 71 305 PRO B CA 1
ATOM 7582 C C . PRO B 1 305 ? 17.328 19.578 20.578 1 71 305 PRO B C 1
ATOM 7584 O O . PRO B 1 305 ? 17.062 18.516 20 1 71 305 PRO B O 1
ATOM 7587 N N . PRO B 1 306 ? 16.562 20.625 20.75 1 65.5 306 PRO B N 1
ATOM 7588 C CA . PRO B 1 306 ? 15.297 20.562 20.016 1 65.5 306 PRO B CA 1
ATOM 7589 C C . PRO B 1 306 ? 15.492 20.672 18.5 1 65.5 306 PRO B C 1
ATOM 7591 O O . PRO B 1 306 ? 16.484 21.234 18.047 1 65.5 306 PRO B O 1
ATOM 7594 N N . ASN B 1 307 ? 14.656 19.938 17.75 1 70.06 307 ASN B N 1
ATOM 7595 C CA . ASN B 1 307 ? 14.688 20.062 16.297 1 70.06 307 ASN B CA 1
ATOM 7596 C C . ASN B 1 307 ? 13.578 20.984 15.781 1 70.06 307 ASN B C 1
ATOM 7598 O O . ASN B 1 307 ? 12.586 21.203 16.469 1 70.06 307 ASN B O 1
ATOM 7602 N N . SER B 1 308 ? 13.852 21.719 14.75 1 70.88 308 SER B N 1
ATOM 7603 C CA . SER B 1 308 ? 12.914 22.672 14.156 1 70.88 308 SER B CA 1
ATOM 7604 C C . SER B 1 308 ? 11.562 22.016 13.875 1 70.88 308 SER B C 1
ATOM 7606 O O . SER B 1 308 ? 10.523 22.672 13.953 1 70.88 308 SER B O 1
ATOM 7608 N N . HIS B 1 309 ? 11.586 20.828 13.727 1 70.69 309 HIS B N 1
ATOM 7609 C CA . HIS B 1 309 ? 10.336 20.141 13.406 1 70.69 309 HIS B CA 1
ATOM 7610 C C . HIS B 1 309 ? 9.453 20 14.641 1 70.69 309 HIS B C 1
ATOM 7612 O O . HIS B 1 309 ? 8.234 20.203 14.562 1 70.69 309 HIS B O 1
ATOM 7618 N N . SER B 1 310 ? 10.164 19.656 15.711 1 73.25 310 SER B N 1
ATOM 7619 C CA . SER B 1 310 ? 9.391 19.531 16.938 1 73.25 310 SER B CA 1
ATOM 7620 C C . SER B 1 310 ? 8.898 20.906 17.406 1 73.25 310 SER B C 1
ATOM 7622 O O . SER B 1 310 ? 7.766 21.031 17.891 1 73.25 310 SER B O 1
ATOM 7624 N N . ALA B 1 311 ? 9.75 21.844 17.25 1 77.69 311 ALA B N 1
ATOM 7625 C CA . ALA B 1 311 ? 9.359 23.203 17.625 1 77.69 311 ALA B CA 1
ATOM 7626 C C . ALA B 1 311 ? 8.188 23.688 16.766 1 77.69 311 ALA B C 1
ATOM 7628 O O . ALA B 1 311 ? 7.27 24.344 17.281 1 77.69 311 ALA B O 1
ATOM 7629 N N . GLY B 1 312 ? 8.242 23.422 15.539 1 79.19 312 GLY B N 1
ATOM 7630 C CA . GLY B 1 312 ? 7.164 23.797 14.641 1 79.19 312 GLY B CA 1
ATOM 7631 C C . GLY B 1 312 ? 5.844 23.125 14.969 1 79.19 312 GLY B C 1
ATOM 7632 O O . GLY B 1 312 ? 4.789 23.766 14.891 1 79.19 312 GLY B O 1
ATOM 7633 N N . ALA B 1 313 ? 5.957 21.922 15.352 1 78.25 313 ALA B N 1
ATOM 7634 C CA . ALA B 1 313 ? 4.742 21.188 15.695 1 78.25 313 ALA B CA 1
ATOM 7635 C C . ALA B 1 313 ? 4.066 21.797 16.922 1 78.25 313 ALA B C 1
ATOM 7637 O O . ALA B 1 313 ? 2.842 21.922 16.969 1 78.25 313 ALA B O 1
ATOM 7638 N N . ILE B 1 314 ? 4.844 22.141 17.844 1 82.69 314 ILE B N 1
ATOM 7639 C CA . ILE B 1 314 ? 4.316 22.75 19.062 1 82.69 314 ILE B CA 1
ATOM 7640 C C . ILE B 1 314 ? 3.697 24.109 18.734 1 82.69 314 ILE B C 1
ATOM 7642 O O . ILE B 1 314 ? 2.578 24.406 19.172 1 82.69 314 ILE B O 1
ATOM 7646 N N . LEU B 1 315 ? 4.434 24.828 18 1 86.88 315 LEU B N 1
ATOM 7647 C CA . LEU B 1 315 ? 3.957 26.156 17.641 1 86.88 315 LEU B CA 1
ATOM 7648 C C . LEU B 1 315 ? 2.645 26.062 16.859 1 86.88 315 LEU B C 1
ATOM 7650 O O . LEU B 1 315 ? 1.707 26.828 17.141 1 86.88 315 LEU B O 1
ATOM 7654 N N . LEU B 1 316 ? 2.582 25.25 15.961 1 85.25 316 LEU B N 1
ATOM 7655 C CA . LEU B 1 316 ? 1.383 25.047 15.156 1 85.25 316 LEU B CA 1
ATOM 7656 C C . LEU B 1 316 ? 0.205 24.625 16.031 1 85.25 316 LEU B C 1
ATOM 7658 O O . LEU B 1 316 ? -0.911 25.125 15.852 1 85.25 316 LEU B O 1
ATOM 7662 N N . SER B 1 317 ? 0.438 23.781 16.891 1 81.12 317 SER B N 1
ATOM 7663 C CA . SER B 1 317 ? -0.619 23.266 17.75 1 81.12 317 SER B CA 1
ATOM 7664 C C . SER B 1 317 ? -1.135 24.359 18.688 1 81.12 317 SER B C 1
ATOM 7666 O O . SER B 1 317 ? -2.336 24.438 18.953 1 81.12 317 SER B O 1
ATOM 7668 N N . LEU B 1 318 ? -0.272 25.125 19.156 1 85.25 318 LEU B N 1
ATOM 7669 C CA . LEU B 1 318 ? -0.667 26.234 20.016 1 85.25 318 LEU B CA 1
ATOM 7670 C C . LEU B 1 318 ? -1.552 27.219 19.25 1 85.25 318 LEU B C 1
ATOM 7672 O O . LEU B 1 318 ? -2.592 27.641 19.766 1 85.25 318 LEU B O 1
ATOM 7676 N N . CYS B 1 319 ? -1.177 27.484 18.078 1 86.31 319 CYS B N 1
ATOM 7677 C CA . CYS B 1 319 ? -1.934 28.422 17.25 1 86.31 319 CYS B CA 1
ATOM 7678 C C . CYS B 1 319 ? -3.293 27.844 16.875 1 86.31 319 CYS B C 1
ATOM 7680 O O . CYS B 1 319 ? -4.305 28.547 16.906 1 86.31 319 CYS B O 1
ATOM 7682 N N . LYS B 1 320 ? -3.301 26.656 16.547 1 81.19 320 LYS B N 1
ATOM 7683 C CA . LYS B 1 320 ? -4.539 26 16.156 1 81.19 320 LYS B CA 1
ATOM 7684 C C . LYS B 1 320 ? -5.551 25.984 17.297 1 81.19 320 LYS B C 1
ATOM 7686 O O . LYS B 1 320 ? -6.758 26.062 17.062 1 81.19 320 LYS B O 1
ATOM 7691 N N . ASN B 1 321 ? -5.008 25.875 18.453 1 78.12 321 ASN B N 1
ATOM 7692 C CA . ASN B 1 321 ? -5.883 25.812 19.625 1 78.12 321 ASN B CA 1
ATOM 7693 C C . ASN B 1 321 ? -6.195 27.188 20.172 1 78.12 321 ASN B C 1
ATOM 7695 O O . ASN B 1 321 ? -6.738 27.312 21.281 1 78.12 321 ASN B O 1
ATOM 7699 N N . GLY B 1 322 ? -5.809 28.219 19.469 1 81.56 322 GLY B N 1
ATOM 7700 C CA . GLY B 1 322 ? -6.148 29.578 19.828 1 81.56 322 GLY B CA 1
ATOM 7701 C C . GLY B 1 322 ? -5.281 30.141 20.938 1 81.56 322 GLY B C 1
ATOM 7702 O O . GLY B 1 322 ? -5.57 31.219 21.469 1 81.56 322 GLY B O 1
ATOM 7703 N N . MET B 1 323 ? -4.332 29.438 21.312 1 86.19 323 MET B N 1
ATOM 7704 C CA . MET B 1 323 ? -3.412 29.891 22.344 1 86.19 323 MET B CA 1
ATOM 7705 C C . MET B 1 323 ? -2.285 30.719 21.75 1 86.19 323 MET B C 1
ATOM 7707 O O . MET B 1 323 ? -1.108 30.391 21.906 1 86.19 323 MET B O 1
ATOM 7711 N N . VAL B 1 324 ? -2.613 31.828 21.219 1 90.88 324 VAL B N 1
ATOM 7712 C CA . VAL B 1 324 ? -1.703 32.656 20.422 1 90.88 324 VAL B CA 1
ATOM 7713 C C . VAL B 1 324 ? -0.67 33.312 21.328 1 90.88 324 VAL B C 1
ATOM 7715 O O . VAL B 1 324 ? 0.492 33.469 20.953 1 90.88 324 VAL B O 1
ATOM 7718 N N . LEU B 1 325 ? -1.128 33.688 22.547 1 89.25 325 LEU B N 1
ATOM 7719 C CA . LEU B 1 325 ? -0.202 34.312 23.484 1 89.25 325 LEU B CA 1
ATOM 7720 C C . LEU B 1 325 ? 0.892 33.344 23.906 1 89.25 325 LEU B C 1
ATOM 7722 O O . LEU B 1 325 ? 2.07 33.719 23.938 1 89.25 325 LEU B O 1
ATOM 7726 N N . GLU B 1 326 ? 0.43 32.219 24.266 1 89 326 GLU B N 1
ATOM 7727 C CA . GLU B 1 326 ? 1.393 31.172 24.641 1 89 326 GLU B CA 1
ATOM 7728 C C . GLU B 1 326 ? 2.311 30.828 23.453 1 89 326 GLU B C 1
ATOM 7730 O O . GLU B 1 326 ? 3.502 30.578 23.656 1 89 326 GLU B O 1
ATOM 7735 N N . ALA B 1 327 ? 1.787 30.766 22.266 1 91.75 327 ALA B N 1
ATOM 7736 C CA . ALA B 1 327 ? 2.572 30.5 21.062 1 91.75 327 ALA B CA 1
ATOM 7737 C C . ALA B 1 327 ? 3.662 31.562 20.875 1 91.75 327 ALA B C 1
ATOM 7739 O O . ALA B 1 327 ? 4.801 31.219 20.531 1 91.75 327 ALA B O 1
ATOM 7740 N N . ARG B 1 328 ? 3.279 32.781 21.125 1 92.06 328 ARG B N 1
ATOM 7741 C CA . ARG B 1 328 ? 4.246 33.875 20.984 1 92.06 328 ARG B CA 1
ATOM 7742 C C . ARG B 1 328 ? 5.363 33.75 22.016 1 92.06 328 ARG B C 1
ATOM 7744 O O . ARG B 1 328 ? 6.535 33.938 21.688 1 92.06 328 ARG B O 1
ATOM 7751 N N . MET B 1 329 ? 4.957 33.469 23.234 1 90 329 MET B N 1
ATOM 7752 C CA . MET B 1 329 ? 5.957 33.281 24.297 1 90 329 MET B CA 1
ATOM 7753 C C . MET B 1 329 ? 6.926 32.156 23.938 1 90 329 MET B C 1
ATOM 7755 O O . MET B 1 329 ? 8.141 32.312 24.109 1 90 329 MET B O 1
ATOM 7759 N N . TYR B 1 330 ? 6.426 31.156 23.516 1 87.88 330 TYR B N 1
ATOM 7760 C CA . TYR B 1 330 ? 7.25 30.016 23.094 1 87.88 330 TYR B CA 1
ATOM 7761 C C . TYR B 1 330 ? 8.156 30.406 21.938 1 87.88 330 TYR B C 1
ATOM 7763 O O . TYR B 1 330 ? 9.344 30.078 21.938 1 87.88 330 TYR B O 1
ATOM 7771 N N . PHE B 1 331 ? 7.637 31.031 20.938 1 91.44 331 PHE B N 1
ATOM 7772 C CA . PHE B 1 331 ? 8.383 31.5 19.781 1 91.44 331 PHE B CA 1
ATOM 7773 C C . PHE B 1 331 ? 9.539 32.375 20.203 1 91.44 331 PHE B C 1
ATOM 7775 O O . PHE B 1 331 ? 10.656 32.25 19.703 1 91.44 331 PHE B O 1
ATOM 7782 N N . ASP B 1 332 ? 9.172 33.25 21.062 1 89.75 332 ASP B N 1
ATOM 7783 C CA . ASP B 1 332 ? 10.211 34.156 21.547 1 89.75 332 ASP B CA 1
ATOM 7784 C C . ASP B 1 332 ? 11.328 33.406 22.266 1 89.75 332 ASP B C 1
ATOM 7786 O O . ASP B 1 332 ? 12.492 33.812 22.188 1 89.75 332 ASP B O 1
ATOM 7790 N N . SER B 1 333 ? 10.906 32.406 22.938 1 86 333 SER B N 1
ATOM 7791 C CA . SER B 1 333 ? 11.914 31.594 23.594 1 86 333 SER B CA 1
ATOM 7792 C C . SER B 1 333 ? 12.812 30.906 22.562 1 86 333 SER B C 1
ATOM 7794 O O . SER B 1 333 ? 14.016 30.734 22.797 1 86 333 SER B O 1
ATOM 7796 N N . LEU B 1 334 ? 12.289 30.5 21.484 1 86.44 334 LEU B N 1
ATOM 7797 C CA . LEU B 1 334 ? 13.062 29.875 20.422 1 86.44 334 LEU B CA 1
ATOM 7798 C C . LEU B 1 334 ? 14.023 30.875 19.781 1 86.44 334 LEU B C 1
ATOM 7800 O O . LEU B 1 334 ? 15.156 30.516 19.438 1 86.44 334 LEU B O 1
ATOM 7804 N N . VAL B 1 335 ? 13.539 32.031 19.578 1 86.19 335 VAL B N 1
ATOM 7805 C CA . VAL B 1 335 ? 14.352 33.094 18.984 1 86.19 335 VAL B CA 1
ATOM 7806 C C . VAL B 1 335 ? 15.516 33.438 19.922 1 86.19 335 VAL B C 1
ATOM 7808 O O . VAL B 1 335 ? 16.641 33.625 19.469 1 86.19 335 VAL B O 1
ATOM 7811 N N . MET B 1 336 ? 15.211 33.5 21.188 1 84.19 336 MET B N 1
ATOM 7812 C CA . MET B 1 336 ? 16.219 33.844 22.188 1 84.19 336 MET B CA 1
ATOM 7813 C C . MET B 1 336 ? 17.312 32.781 22.25 1 84.19 336 MET B C 1
ATOM 7815 O O . MET B 1 336 ? 18.484 33.094 22.453 1 84.19 336 MET B O 1
ATOM 7819 N N . ASN B 1 337 ? 16.922 31.594 22.062 1 78.88 337 ASN B N 1
ATOM 7820 C CA . ASN B 1 337 ? 17.875 30.484 22.141 1 78.88 337 ASN B CA 1
ATOM 7821 C C . ASN B 1 337 ? 18.516 30.219 20.781 1 78.88 337 ASN B C 1
ATOM 7823 O O . ASN B 1 337 ? 19.203 29.219 20.594 1 78.88 337 ASN B O 1
ATOM 7827 N N . ASP B 1 338 ? 18.203 31.062 19.797 1 77.69 338 ASP B N 1
ATOM 7828 C CA . ASP B 1 338 ? 18.781 31.016 18.453 1 77.69 338 ASP B CA 1
ATOM 7829 C C . ASP B 1 338 ? 18.391 29.734 17.734 1 77.69 338 ASP B C 1
ATOM 7831 O O . ASP B 1 338 ? 19.219 29.109 17.062 1 77.69 338 ASP B O 1
ATOM 7835 N N . SER B 1 339 ? 17.234 29.281 18.062 1 75.5 339 SER B N 1
ATOM 7836 C CA . SER B 1 339 ? 16.734 28.062 17.438 1 75.5 339 SER B CA 1
ATOM 7837 C C . SER B 1 339 ? 15.789 28.375 16.281 1 75.5 339 SER B C 1
ATOM 7839 O O . SER B 1 339 ? 15.328 27.484 15.586 1 75.5 339 SER B O 1
ATOM 7841 N N . ALA B 1 340 ? 15.484 29.625 16.109 1 75.88 340 ALA B N 1
ATOM 7842 C CA . ALA B 1 340 ? 14.5 30.016 15.094 1 75.88 340 ALA B CA 1
ATOM 7843 C C . ALA B 1 340 ? 15.188 30.609 13.867 1 75.88 340 ALA B C 1
ATOM 7845 O O . ALA B 1 340 ? 15.039 31.797 13.57 1 75.88 340 ALA B O 1
ATOM 7846 N N . HIS B 1 341 ? 15.852 29.781 13.18 1 74.31 341 HIS B N 1
ATOM 7847 C CA . HIS B 1 341 ? 16.531 30.25 11.984 1 74.31 341 HIS B CA 1
ATOM 7848 C C . HIS B 1 341 ? 15.727 29.969 10.727 1 74.31 341 HIS B C 1
ATOM 7850 O O . HIS B 1 341 ? 15.977 30.547 9.672 1 74.31 341 HIS B O 1
ATOM 7856 N N . ASP B 1 342 ? 14.805 29.25 10.914 1 74.38 342 ASP B N 1
ATOM 7857 C CA . ASP B 1 342 ? 14.023 28.781 9.773 1 74.38 342 ASP B CA 1
ATOM 7858 C C . ASP B 1 342 ? 12.789 29.656 9.562 1 74.38 342 ASP B C 1
ATOM 7860 O O . ASP B 1 342 ? 12.125 30.031 10.531 1 74.38 342 ASP B O 1
ATOM 7864 N N . ILE B 1 343 ? 12.539 30.188 8.367 1 83.19 343 ILE B N 1
ATOM 7865 C CA . ILE B 1 343 ? 11.391 31 8.016 1 83.19 343 ILE B CA 1
ATOM 7866 C C . ILE B 1 343 ? 10.094 30.266 8.367 1 83.19 343 ILE B C 1
ATOM 7868 O O . ILE B 1 343 ? 9.055 30.906 8.586 1 83.19 343 ILE B O 1
ATOM 7872 N N . VAL B 1 344 ? 10.195 29.016 8.539 1 79.44 344 VAL B N 1
ATOM 7873 C CA . VAL B 1 344 ? 9.008 28.188 8.734 1 79.44 344 VAL B CA 1
ATOM 7874 C C . VAL B 1 344 ? 8.359 28.516 10.078 1 79.44 344 VAL B C 1
ATOM 7876 O O . VAL B 1 344 ? 7.137 28.641 10.172 1 79.44 344 VAL B O 1
ATOM 7879 N N . LEU B 1 345 ? 9.125 28.672 11.055 1 84.75 345 LEU B N 1
ATOM 7880 C CA . LEU B 1 345 ? 8.586 29 12.367 1 84.75 345 LEU B CA 1
ATOM 7881 C C . LEU B 1 345 ? 7.914 30.359 12.359 1 84.75 345 LEU B C 1
ATOM 7883 O O . LEU B 1 345 ? 6.863 30.547 12.984 1 84.75 345 LEU B O 1
ATOM 7887 N N . TYR B 1 346 ? 8.539 31.25 11.633 1 88.88 346 TYR B N 1
ATOM 7888 C CA . TYR B 1 346 ? 7.949 32.562 11.5 1 88.88 346 TYR B CA 1
ATOM 7889 C C . TYR B 1 346 ? 6.613 32.5 10.766 1 88.88 346 TYR B C 1
ATOM 7891 O O . TYR B 1 346 ? 5.641 33.156 11.18 1 88.88 346 TYR B O 1
ATOM 7899 N N . ASN B 1 347 ? 6.594 31.812 9.758 1 86.94 347 ASN B N 1
ATOM 7900 C CA . ASN B 1 347 ? 5.363 31.672 8.984 1 86.94 347 ASN B CA 1
ATOM 7901 C C . ASN B 1 347 ? 4.246 31.047 9.82 1 86.94 347 ASN B C 1
ATOM 7903 O O . ASN B 1 347 ? 3.084 31.438 9.695 1 86.94 347 ASN B O 1
ATOM 7907 N N . ILE B 1 348 ? 4.582 30.062 10.578 1 87 348 ILE B N 1
ATOM 7908 C CA . ILE B 1 348 ? 3.59 29.438 11.438 1 87 348 ILE B CA 1
ATOM 7909 C C . ILE B 1 348 ? 3.004 30.469 12.398 1 87 348 ILE B C 1
ATOM 7911 O O . ILE B 1 348 ? 1.786 30.531 12.578 1 87 348 ILE B O 1
ATOM 7915 N N . MET B 1 349 ? 3.812 31.266 12.93 1 91.38 349 MET B N 1
ATOM 7916 C CA . MET B 1 349 ? 3.369 32.281 13.875 1 91.38 349 MET B CA 1
ATOM 7917 C C . MET B 1 349 ? 2.549 33.375 13.18 1 91.38 349 MET B C 1
ATOM 7919 O O . MET B 1 349 ? 1.548 33.844 13.719 1 91.38 349 MET B O 1
ATOM 7923 N N . ILE B 1 350 ? 2.986 33.781 12.039 1 92.81 350 ILE B N 1
ATOM 7924 C CA . ILE B 1 350 ? 2.262 34.781 11.266 1 92.81 350 ILE B CA 1
ATOM 7925 C C . ILE B 1 350 ? 0.868 34.281 10.922 1 92.81 350 ILE B C 1
ATOM 7927 O O . ILE B 1 350 ? -0.125 34.969 11.086 1 92.81 350 ILE B O 1
ATOM 7931 N N . ASP B 1 351 ? 0.781 33.094 10.469 1 89.38 351 ASP B N 1
ATOM 7932 C CA . ASP B 1 351 ? -0.501 32.5 10.148 1 89.38 351 ASP B CA 1
ATOM 7933 C C . ASP B 1 351 ? -1.388 32.375 11.391 1 89.38 351 ASP B C 1
ATOM 7935 O O . ASP B 1 351 ? -2.6 32.594 11.312 1 89.38 351 ASP B O 1
ATOM 7939 N N . GLY B 1 352 ? -0.795 31.984 12.461 1 89.06 352 GLY B N 1
ATOM 7940 C CA . GLY B 1 352 ? -1.53 31.922 13.711 1 89.06 352 GLY B CA 1
ATOM 7941 C C . GLY B 1 352 ? -2.133 33.25 14.117 1 89.06 352 GLY B C 1
ATOM 7942 O O . GLY B 1 352 ? -3.293 33.312 14.523 1 89.06 352 GLY B O 1
ATOM 7943 N N . TYR B 1 353 ? -1.391 34.281 13.969 1 92.56 353 TYR B N 1
ATOM 7944 C CA . TYR B 1 353 ? -1.866 35.625 14.289 1 92.56 353 TYR B CA 1
ATOM 7945 C C . TYR B 1 353 ? -3.027 36.031 13.383 1 92.56 353 TYR B C 1
ATOM 7947 O O . TYR B 1 353 ? -4.047 36.531 13.852 1 92.56 353 TYR B O 1
ATOM 7955 N N . VAL B 1 354 ? -2.889 35.75 12.148 1 90.44 354 VAL B N 1
ATOM 7956 C CA . VAL B 1 354 ? -3.879 36.156 11.156 1 90.44 354 VAL B CA 1
ATOM 7957 C C . VAL B 1 354 ? -5.188 35.406 11.391 1 90.44 354 VAL B C 1
ATOM 7959 O O . VAL B 1 354 ? -6.27 36 11.328 1 90.44 354 VAL B O 1
ATOM 7962 N N . LYS B 1 355 ? -5.152 34.219 11.672 1 85.94 355 LYS B N 1
ATOM 7963 C CA . LYS B 1 355 ? -6.34 33.375 11.859 1 85.94 355 LYS B CA 1
ATOM 7964 C C . LYS B 1 355 ? -7.125 33.812 13.094 1 85.94 355 LYS B C 1
ATOM 7966 O O . LYS B 1 355 ? -8.352 33.719 13.117 1 85.94 355 LYS B O 1
ATOM 7971 N N . HIS B 1 356 ? -6.461 34.312 14 1 88.69 356 HIS B N 1
ATOM 7972 C CA . HIS B 1 356 ? -7.137 34.719 15.227 1 88.69 356 HIS B CA 1
ATOM 7973 C C . HIS B 1 356 ? -7.363 36.219 15.273 1 88.69 356 HIS B C 1
ATOM 7975 O O . HIS B 1 356 ? -7.695 36.781 16.328 1 88.69 356 HIS B O 1
ATOM 7981 N N . GLY B 1 357 ? -7.105 36.906 14.133 1 87.19 357 GLY B N 1
ATOM 7982 C CA . GLY B 1 357 ? -7.484 38.281 13.961 1 87.19 357 GLY B CA 1
ATOM 7983 C C . GLY B 1 357 ? -6.426 39.25 14.453 1 87.19 357 GLY B C 1
ATOM 7984 O O . GLY B 1 357 ? -6.68 40.469 14.57 1 87.19 357 GLY B O 1
ATOM 7985 N N . ASN B 1 358 ? -5.266 38.812 14.844 1 92.19 358 ASN B N 1
ATOM 7986 C CA . ASN B 1 358 ? -4.168 39.656 15.312 1 92.19 358 ASN B CA 1
ATOM 7987 C C . ASN B 1 358 ? -3.252 40.062 14.164 1 92.19 358 ASN B C 1
ATOM 7989 O O . ASN B 1 358 ? -2.066 39.75 14.164 1 92.19 358 ASN B O 1
ATOM 7993 N N . LEU B 1 359 ? -3.717 40.875 13.281 1 94.06 359 LEU B N 1
ATOM 7994 C CA . LEU B 1 359 ? -3.01 41.219 12.055 1 94.06 359 LEU B CA 1
ATOM 7995 C C . LEU B 1 359 ? -1.823 42.125 12.359 1 94.06 359 LEU B C 1
ATOM 7997 O O . LEU B 1 359 ? -0.78 42.031 11.703 1 94.06 359 LEU B O 1
ATOM 8001 N N . GLU B 1 360 ? -2.01 43.062 13.289 1 93.38 360 GLU B N 1
ATOM 8002 C CA . GLU B 1 360 ? -0.931 43.969 13.625 1 93.38 360 GLU B CA 1
ATOM 8003 C C . GLU B 1 360 ? 0.308 43.219 14.109 1 93.38 360 GLU B C 1
ATOM 8005 O O . GLU B 1 360 ? 1.43 43.562 13.719 1 93.38 360 GLU B O 1
ATOM 8010 N N . GLU B 1 361 ? 0.084 42.25 14.945 1 94.44 361 GLU B N 1
ATOM 8011 C CA . GLU B 1 361 ? 1.193 41.438 15.43 1 94.44 361 GLU B CA 1
ATOM 8012 C C . GLU B 1 361 ? 1.842 40.656 14.297 1 94.44 361 GLU B C 1
ATOM 8014 O O . GLU B 1 361 ? 3.059 40.469 14.289 1 94.44 361 GLU B O 1
ATOM 8019 N N . ALA B 1 362 ? 1.068 40.188 13.359 1 95.12 362 ALA B N 1
ATOM 8020 C CA . ALA B 1 362 ? 1.593 39.469 12.203 1 95.12 362 ALA B CA 1
ATOM 8021 C C . ALA B 1 362 ? 2.51 40.344 11.375 1 95.12 362 ALA B C 1
ATOM 8023 O O . ALA B 1 362 ? 3.564 39.906 10.914 1 95.12 362 ALA B O 1
ATOM 8024 N N . VAL B 1 363 ? 2.066 41.594 11.195 1 94.75 363 VAL B N 1
ATOM 8025 C CA . VAL B 1 363 ? 2.848 42.531 10.422 1 94.75 363 VAL B CA 1
ATOM 8026 C C . VAL B 1 363 ? 4.145 42.875 11.156 1 94.75 363 VAL B C 1
ATOM 8028 O O . VAL B 1 363 ? 5.191 43.062 10.531 1 94.75 363 VAL B O 1
ATOM 8031 N N . GLU B 1 364 ? 4.031 42.938 12.461 1 94.12 364 GLU B N 1
ATOM 8032 C CA . GLU B 1 364 ? 5.23 43.188 13.266 1 94.12 364 GLU B CA 1
ATOM 8033 C C . GLU B 1 364 ? 6.242 42.062 13.078 1 94.12 364 GLU B C 1
ATOM 8035 O O . GLU B 1 364 ? 7.449 42.312 13.016 1 94.12 364 GLU B O 1
ATOM 8040 N N . LEU B 1 365 ? 5.805 40.906 13.07 1 93.69 365 LEU B N 1
ATOM 8041 C CA . LEU B 1 365 ? 6.691 39.75 12.875 1 93.69 365 LEU B CA 1
ATOM 8042 C C . LEU B 1 365 ? 7.336 39.781 11.492 1 93.69 365 LEU B C 1
ATOM 8044 O O . LEU B 1 365 ? 8.484 39.375 11.328 1 93.69 365 LEU B O 1
ATOM 8048 N N . TYR B 1 366 ? 6.57 40.188 10.555 1 93.69 366 TYR B N 1
ATOM 8049 C CA . TYR B 1 366 ? 7.113 40.344 9.211 1 93.69 366 TYR B CA 1
ATOM 8050 C C . TYR B 1 366 ? 8.266 41.344 9.203 1 93.69 366 TYR B C 1
ATOM 8052 O O . TYR B 1 366 ? 9.281 41.125 8.539 1 93.69 366 TYR B O 1
ATOM 8060 N N . ARG B 1 367 ? 8.086 42.406 9.875 1 91.94 367 ARG B N 1
ATOM 8061 C CA . ARG B 1 367 ? 9.164 43.375 9.992 1 91.94 367 ARG B CA 1
ATOM 8062 C C . ARG B 1 367 ? 10.398 42.75 10.648 1 91.94 367 ARG B C 1
ATOM 8064 O O . ARG B 1 367 ? 11.523 43.031 10.234 1 91.94 367 ARG B O 1
ATOM 8071 N N . LEU B 1 368 ? 10.141 41.938 11.594 1 89.94 368 LEU B N 1
ATOM 8072 C CA . LEU B 1 368 ? 11.234 41.281 12.289 1 89.94 368 LEU B CA 1
ATOM 8073 C C . LEU B 1 368 ? 12 40.344 11.344 1 89.94 368 LEU B C 1
ATOM 8075 O O . LEU B 1 368 ? 13.227 40.25 11.438 1 89.94 368 LEU B O 1
ATOM 8079 N N . ILE B 1 369 ? 11.359 39.625 10.508 1 90.56 369 ILE B N 1
ATOM 8080 C CA . ILE B 1 369 ? 11.961 38.75 9.516 1 90.56 369 ILE B CA 1
ATOM 8081 C C . ILE B 1 369 ? 12.938 39.531 8.648 1 90.56 369 ILE B C 1
ATOM 8083 O O . ILE B 1 369 ? 14.07 39.094 8.414 1 90.56 369 ILE B O 1
ATOM 8087 N N . THR B 1 370 ? 12.461 40.625 8.219 1 86.31 370 THR B N 1
ATOM 8088 C CA . THR B 1 370 ? 13.273 41.5 7.348 1 86.31 370 THR B CA 1
ATOM 8089 C C . THR B 1 370 ? 14.477 42.031 8.102 1 86.31 370 THR B C 1
ATOM 8091 O O . THR B 1 370 ? 15.578 42.125 7.539 1 86.31 370 THR B O 1
ATOM 8094 N N . GLU B 1 371 ? 14.312 42.312 9.297 1 87.81 371 GLU B N 1
ATOM 8095 C CA . GLU B 1 371 ? 15.391 42.875 10.117 1 87.81 371 GLU B CA 1
ATOM 8096 C C . GLU B 1 371 ? 16.453 41.812 10.406 1 87.81 371 GLU B C 1
ATOM 8098 O O . GLU B 1 371 ? 17.641 42.125 10.469 1 87.81 371 GLU B O 1
ATOM 8103 N N . LYS B 1 372 ? 16.047 40.656 10.602 1 88.31 372 LYS B N 1
ATOM 8104 C CA . LYS B 1 372 ? 16.953 39.562 10.938 1 88.31 372 LYS B CA 1
ATOM 8105 C C . LYS B 1 372 ? 17.641 39.031 9.68 1 88.31 372 LYS B C 1
ATOM 8107 O O . LYS B 1 372 ? 18.5 38.156 9.773 1 88.31 372 LYS B O 1
ATOM 8112 N N . GLY B 1 373 ? 17.234 39.5 8.578 1 83.56 373 GLY B N 1
ATOM 8113 C CA . GLY B 1 373 ? 17.859 39.062 7.332 1 83.56 373 GLY B CA 1
ATOM 8114 C C . GLY B 1 373 ? 17.297 37.75 6.805 1 83.56 373 GLY B C 1
ATOM 8115 O O . GLY B 1 373 ? 17.953 37.094 6.016 1 83.56 373 GLY B O 1
ATOM 8116 N N . ILE B 1 374 ? 16.219 37.344 7.375 1 86.44 374 ILE B N 1
ATOM 8117 C CA . ILE B 1 374 ? 15.562 36.156 6.879 1 86.44 374 ILE B CA 1
ATOM 8118 C C . ILE B 1 374 ? 14.75 36.5 5.629 1 86.44 374 ILE B C 1
ATOM 8120 O O . ILE B 1 374 ? 14.125 37.562 5.559 1 86.44 374 ILE B O 1
ATOM 8124 N N . THR B 1 375 ? 14.789 35.75 4.605 1 82.5 375 THR B N 1
ATOM 8125 C CA . THR B 1 375 ? 14.055 36 3.369 1 82.5 375 THR B CA 1
ATOM 8126 C C . THR B 1 375 ? 12.633 35.469 3.463 1 82.5 375 THR B C 1
ATOM 8128 O O . THR B 1 375 ? 12.438 34.25 3.654 1 82.5 375 THR B O 1
ATOM 8131 N N . PRO B 1 376 ? 11.75 36.375 3.361 1 85.19 376 PRO B N 1
ATOM 8132 C CA . PRO B 1 376 ? 10.367 35.906 3.359 1 85.19 376 PRO B CA 1
ATOM 8133 C C . PRO B 1 376 ? 10.031 35.062 2.127 1 85.19 376 PRO B C 1
ATOM 8135 O O . PRO B 1 376 ? 10.75 35.125 1.127 1 85.19 376 PRO B O 1
ATOM 8138 N N . THR B 1 377 ? 9.094 34.25 2.289 1 81 377 THR B N 1
ATOM 8139 C CA . THR B 1 377 ? 8.633 33.406 1.184 1 81 377 THR B CA 1
ATOM 8140 C C . THR B 1 377 ? 7.211 33.781 0.777 1 81 377 THR B C 1
ATOM 8142 O O . THR B 1 377 ? 6.57 34.594 1.421 1 81 377 THR B O 1
ATOM 8145 N N . THR B 1 378 ? 6.73 33.25 -0.264 1 81.62 378 THR B N 1
ATOM 8146 C CA . THR B 1 378 ? 5.371 33.5 -0.728 1 81.62 378 THR B CA 1
ATOM 8147 C C . THR B 1 378 ? 4.352 33.125 0.344 1 81.62 378 THR B C 1
ATOM 8149 O O . THR B 1 378 ? 3.297 33.75 0.455 1 81.62 378 THR B O 1
ATOM 8152 N N . VAL B 1 379 ? 4.703 32.188 1.152 1 80.31 379 VAL B N 1
ATOM 8153 C CA . VAL B 1 379 ? 3.82 31.734 2.227 1 80.31 379 VAL B CA 1
ATOM 8154 C C . VAL B 1 379 ? 3.631 32.875 3.24 1 80.31 379 VAL B C 1
ATOM 8156 O O . VAL B 1 379 ? 2.535 33.062 3.77 1 80.31 379 VAL B O 1
ATOM 8159 N N . THR B 1 380 ? 4.699 33.531 3.457 1 87.19 380 THR B N 1
ATOM 8160 C CA . THR B 1 380 ? 4.637 34.656 4.363 1 87.19 380 THR B CA 1
ATOM 8161 C C . THR B 1 380 ? 3.625 35.688 3.865 1 87.19 380 THR B C 1
ATOM 8163 O O . THR B 1 380 ? 2.752 36.125 4.621 1 87.19 380 THR B O 1
ATOM 8166 N N . PHE B 1 381 ? 3.715 35.969 2.668 1 88.31 381 PHE B N 1
ATOM 8167 C CA . PHE B 1 381 ? 2.879 37 2.082 1 88.31 381 PHE B CA 1
ATOM 8168 C C . PHE B 1 381 ? 1.438 36.531 1.947 1 88.31 381 PHE B C 1
ATOM 8170 O O . PHE B 1 381 ? 0.5 37.312 2.121 1 88.31 381 PHE B O 1
ATOM 8177 N N . ASN B 1 382 ? 1.258 35.344 1.612 1 85 382 ASN B N 1
ATOM 8178 C CA . ASN B 1 382 ? -0.096 34.812 1.511 1 85 382 ASN B CA 1
ATOM 8179 C C . ASN B 1 382 ? -0.848 34.938 2.832 1 85 382 ASN B C 1
ATOM 8181 O O . ASN B 1 382 ? -2.035 35.281 2.848 1 85 382 ASN B O 1
ATOM 8185 N N . SER B 1 383 ? -0.204 34.594 3.883 1 87.88 383 SER B N 1
ATOM 8186 C CA . SER B 1 383 ? -0.827 34.75 5.195 1 87.88 383 SER B CA 1
ATOM 8187 C C . SER B 1 383 ? -1.187 36.188 5.488 1 87.88 383 SER B C 1
ATOM 8189 O O . SER B 1 383 ? -2.273 36.469 5.996 1 87.88 383 SER B O 1
ATOM 8191 N N . LEU B 1 384 ? -0.314 37.062 5.145 1 92.31 384 LEU B N 1
ATOM 8192 C CA . LEU B 1 384 ? -0.554 38.469 5.375 1 92.31 384 LEU B CA 1
ATOM 8193 C C . LEU B 1 384 ? -1.687 39 4.496 1 92.31 384 LEU B C 1
ATOM 8195 O O . LEU B 1 384 ? -2.537 39.75 4.949 1 92.31 384 LEU B O 1
ATOM 8199 N N . ILE B 1 385 ? -1.678 38.594 3.258 1 90.44 385 ILE B N 1
ATOM 8200 C CA . ILE B 1 385 ? -2.736 38.969 2.33 1 90.44 385 ILE B CA 1
ATOM 8201 C C . ILE B 1 385 ? -4.086 38.5 2.867 1 90.44 385 ILE B C 1
ATOM 8203 O O . ILE B 1 385 ? -5.059 39.281 2.867 1 90.44 385 ILE B O 1
ATOM 8207 N N . TYR B 1 386 ? -4.145 37.344 3.318 1 87.19 386 TYR B N 1
ATOM 8208 C CA . TYR B 1 386 ? -5.363 36.812 3.922 1 87.19 386 TYR B CA 1
ATOM 8209 C C . TYR B 1 386 ? -5.801 37.656 5.102 1 87.19 386 TYR B C 1
ATOM 8211 O O . TYR B 1 386 ? -6.988 37.969 5.246 1 87.19 386 TYR B O 1
ATOM 8219 N N . GLY B 1 387 ? -4.934 38.031 5.918 1 89.5 387 GLY B N 1
ATOM 8220 C CA . GLY B 1 387 ? -5.234 38.875 7.074 1 89.5 387 GLY B CA 1
ATOM 8221 C C . GLY B 1 387 ? -5.805 40.219 6.703 1 89.5 387 GLY B C 1
ATOM 8222 O O . GLY B 1 387 ? -6.785 40.656 7.301 1 89.5 387 GLY B O 1
ATOM 8223 N N . PHE B 1 388 ? -5.254 40.812 5.762 1 92.5 388 PHE B N 1
ATOM 8224 C CA . PHE B 1 388 ? -5.73 42.125 5.328 1 92.5 388 PHE B CA 1
ATOM 8225 C C . PHE B 1 388 ? -7.094 42 4.652 1 92.5 388 PHE B C 1
ATOM 8227 O O . PHE B 1 388 ? -7.945 42.875 4.812 1 92.5 388 PHE B O 1
ATOM 8234 N N . CYS B 1 389 ? -7.289 40.938 3.99 1 87 389 CYS B N 1
ATOM 8235 C CA . CYS B 1 389 ? -8.578 40.719 3.35 1 87 389 CYS B CA 1
ATOM 8236 C C . CYS B 1 389 ? -9.672 40.5 4.391 1 87 389 CYS B C 1
ATOM 8238 O O . CYS B 1 389 ? -10.797 40.969 4.219 1 87 389 CYS B O 1
ATOM 8240 N N . LYS B 1 390 ? -9.344 39.781 5.371 1 82.62 390 LYS B N 1
ATOM 8241 C CA . LYS B 1 390 ? -10.305 39.562 6.445 1 82.62 390 LYS B CA 1
ATOM 8242 C C . LYS B 1 390 ? -10.75 40.875 7.086 1 82.62 390 LYS B C 1
ATOM 8244 O O . LYS B 1 390 ? -11.883 40.969 7.547 1 82.62 390 LYS B O 1
ATOM 8249 N N . ARG B 1 391 ? -9.867 41.844 7.062 1 86.5 391 ARG B N 1
ATOM 8250 C CA . ARG B 1 391 ? -10.172 43.156 7.609 1 86.5 391 ARG B CA 1
ATOM 8251 C C . ARG B 1 391 ? -10.711 44.094 6.527 1 86.5 391 ARG B C 1
ATOM 8253 O O . ARG B 1 391 ? -10.828 45.312 6.742 1 86.5 391 ARG B O 1
ATOM 8260 N N . ARG B 1 392 ? -10.953 43.562 5.312 1 83.44 392 ARG B N 1
ATOM 8261 C CA . ARG B 1 392 ? -11.5 44.281 4.16 1 83.44 392 ARG B CA 1
ATOM 8262 C C . ARG B 1 392 ? -10.562 45.406 3.711 1 83.44 392 ARG B C 1
ATOM 8264 O O . ARG B 1 392 ? -11.016 46.469 3.271 1 83.44 392 ARG B O 1
ATOM 8271 N N . ASN B 1 393 ? -9.383 45.25 4.113 1 89.94 393 ASN B N 1
ATOM 8272 C CA . ASN B 1 393 ? -8.359 46.156 3.609 1 89.94 393 ASN B CA 1
ATOM 8273 C C . ASN B 1 393 ? -7.727 45.625 2.32 1 89.94 393 ASN B C 1
ATOM 8275 O O . ASN B 1 393 ? -6.609 45.125 2.336 1 89.94 393 ASN B O 1
ATOM 8279 N N . PHE B 1 394 ? -8.328 45.844 1.19 1 88.44 394 PHE B N 1
ATOM 8280 C CA . PHE B 1 394 ? -7.938 45.281 -0.093 1 88.44 394 PHE B CA 1
ATOM 8281 C C . PHE B 1 394 ? -6.77 46.031 -0.695 1 88.44 394 PHE B C 1
ATOM 8283 O O . PHE B 1 394 ? -5.973 45.469 -1.452 1 88.44 394 PHE B O 1
ATOM 8290 N N . THR B 1 395 ? -6.719 47.219 -0.323 1 88.69 395 THR B N 1
ATOM 8291 C CA . THR B 1 395 ? -5.633 48.031 -0.841 1 88.69 395 THR B CA 1
ATOM 8292 C C . THR B 1 395 ? -4.277 47.5 -0.385 1 88.69 395 THR B C 1
ATOM 8294 O O . THR B 1 395 ? -3.365 47.344 -1.195 1 88.69 395 THR B O 1
ATOM 8297 N N . GLU B 1 396 ? -4.223 47.281 0.909 1 91.94 396 GLU B N 1
ATOM 8298 C CA . GLU B 1 396 ? -2.973 46.75 1.44 1 91.94 396 GLU B CA 1
ATOM 8299 C C . GLU B 1 396 ? -2.701 45.344 0.916 1 91.94 396 GLU B C 1
ATOM 8301 O O . GLU B 1 396 ? -1.546 44.969 0.71 1 91.94 396 GLU B O 1
ATOM 8306 N N . ALA B 1 397 ? -3.686 44.5 0.796 1 91.62 397 ALA B N 1
ATOM 8307 C CA . ALA B 1 397 ? -3.539 43.156 0.243 1 91.62 397 ALA B CA 1
ATOM 8308 C C . ALA B 1 397 ? -2.951 43.219 -1.164 1 91.62 397 ALA B C 1
ATOM 8310 O O . ALA B 1 397 ? -2.061 42.438 -1.499 1 91.62 397 ALA B O 1
ATOM 8311 N N . ARG B 1 398 ? -3.436 44.125 -1.947 1 89.25 398 ARG B N 1
ATOM 8312 C CA . ARG B 1 398 ? -2.936 44.281 -3.309 1 89.25 398 ARG B CA 1
ATOM 8313 C C . ARG B 1 398 ? -1.497 44.812 -3.309 1 89.25 398 ARG B C 1
ATOM 8315 O O . ARG B 1 398 ? -0.701 44.438 -4.172 1 89.25 398 ARG B O 1
ATOM 8322 N N . ARG B 1 399 ? -1.211 45.656 -2.416 1 91.19 399 ARG B N 1
ATOM 8323 C CA . ARG B 1 399 ? 0.155 46.156 -2.281 1 91.19 399 ARG B CA 1
ATOM 8324 C C . ARG B 1 399 ? 1.122 45.031 -1.97 1 91.19 399 ARG B C 1
ATOM 8326 O O . ARG B 1 399 ? 2.242 45 -2.482 1 91.19 399 ARG B O 1
ATOM 8333 N N . LEU B 1 400 ? 0.726 44.188 -1.106 1 92.12 400 LEU B N 1
ATOM 8334 C CA . LEU B 1 400 ? 1.56 43.031 -0.761 1 92.12 400 LEU B CA 1
ATOM 8335 C C . LEU B 1 400 ? 1.785 42.156 -1.976 1 92.12 400 LEU B C 1
ATOM 8337 O O . LEU B 1 400 ? 2.859 41.562 -2.133 1 92.12 400 LEU B O 1
ATOM 8341 N N . MET B 1 401 ? 0.828 41.969 -2.764 1 89 401 MET B N 1
ATOM 8342 C CA . MET B 1 401 ? 0.974 41.188 -3.998 1 89 401 MET B CA 1
ATOM 8343 C C . MET B 1 401 ? 2.045 41.812 -4.895 1 89 401 MET B C 1
ATOM 8345 O O . MET B 1 401 ? 2.826 41.094 -5.516 1 89 401 MET B O 1
ATOM 8349 N N . GLU B 1 402 ? 2.037 43.094 -4.938 1 88.44 402 GLU B N 1
ATOM 8350 C CA . GLU B 1 402 ? 3.066 43.781 -5.703 1 88.44 402 GLU B CA 1
ATOM 8351 C C . GLU B 1 402 ? 4.441 43.625 -5.066 1 88.44 402 GLU B C 1
ATOM 8353 O O . GLU B 1 402 ? 5.449 43.5 -5.77 1 88.44 402 GLU B O 1
ATOM 8358 N N . THR B 1 403 ? 4.434 43.594 -3.785 1 90.31 403 THR B N 1
ATOM 8359 C CA . THR B 1 403 ? 5.68 43.375 -3.053 1 90.31 403 THR B CA 1
ATOM 8360 C C . THR B 1 403 ? 6.281 42.031 -3.361 1 90.31 403 THR B C 1
ATOM 8362 O O . THR B 1 403 ? 7.504 41.875 -3.43 1 90.31 403 THR B O 1
ATOM 8365 N N . ILE B 1 404 ? 5.508 41 -3.48 1 88.88 404 ILE B N 1
ATOM 8366 C CA . ILE B 1 404 ? 5.969 39.656 -3.832 1 88.88 404 ILE B CA 1
ATOM 8367 C C . ILE B 1 404 ? 6.777 39.719 -5.125 1 88.88 404 ILE B C 1
ATOM 8369 O O . ILE B 1 404 ? 7.863 39.125 -5.211 1 88.88 404 ILE B O 1
ATOM 8373 N N . ARG B 1 405 ? 6.309 40.438 -6.039 1 85 405 ARG B N 1
ATOM 8374 C CA . ARG B 1 405 ? 6.961 40.562 -7.34 1 85 405 ARG B CA 1
ATOM 8375 C C . ARG B 1 405 ? 8.266 41.344 -7.223 1 85 405 ARG B C 1
ATOM 8377 O O . ARG B 1 405 ? 9.258 41 -7.879 1 85 405 ARG B O 1
ATOM 8384 N N . LEU B 1 406 ? 8.203 42.312 -6.441 1 85.56 406 LEU B N 1
ATOM 8385 C CA . LEU B 1 406 ? 9.375 43.188 -6.266 1 85.56 406 LEU B CA 1
ATOM 8386 C C . LEU B 1 406 ? 10.516 42.406 -5.613 1 85.56 406 LEU B C 1
ATOM 8388 O O . LEU B 1 406 ? 11.688 42.688 -5.867 1 85.56 406 LEU B O 1
ATOM 8392 N N . LEU B 1 407 ? 10.172 41.469 -4.777 1 85.56 407 LEU B N 1
ATOM 8393 C CA . LEU B 1 407 ? 11.172 40.688 -4.086 1 85.56 407 LEU B CA 1
ATOM 8394 C C . LEU B 1 407 ? 11.633 39.5 -4.953 1 85.56 407 LEU B C 1
ATOM 8396 O O . LEU B 1 407 ? 12.43 38.688 -4.512 1 85.56 407 LEU B O 1
ATOM 8400 N N . GLY B 1 408 ? 11.141 39.531 -6.172 1 79.44 408 GLY B N 1
ATOM 8401 C CA . GLY B 1 408 ? 11.539 38.5 -7.109 1 79.44 408 GLY B CA 1
ATOM 8402 C C . GLY B 1 408 ? 10.781 37.188 -6.914 1 79.44 408 GLY B C 1
ATOM 8403 O O . GLY B 1 408 ? 11.195 36.125 -7.406 1 79.44 408 GLY B O 1
ATOM 8404 N N . LEU B 1 409 ? 9.789 37.312 -6.082 1 81.38 409 LEU B N 1
ATOM 8405 C CA . LEU B 1 409 ? 8.93 36.156 -5.887 1 81.38 409 LEU B CA 1
ATOM 8406 C C . LEU B 1 409 ? 7.75 36.188 -6.852 1 81.38 409 LEU B C 1
ATOM 8408 O O . LEU B 1 409 ? 7.504 37.188 -7.512 1 81.38 409 LEU B O 1
ATOM 8412 N N . GLU B 1 410 ? 7.141 35.094 -7.125 1 78.5 410 GLU B N 1
ATOM 8413 C CA . GLU B 1 410 ? 5.953 35.031 -7.969 1 78.5 410 GLU B CA 1
ATOM 8414 C C . GLU B 1 410 ? 4.73 34.594 -7.164 1 78.5 410 GLU B C 1
ATOM 8416 O O . GLU B 1 410 ? 4.781 33.594 -6.422 1 78.5 410 GLU B O 1
ATOM 8421 N N . PRO B 1 411 ? 3.75 35.469 -7.285 1 79.88 411 PRO B N 1
ATOM 8422 C CA . PRO B 1 411 ? 2.512 35.031 -6.641 1 79.88 411 PRO B CA 1
ATOM 8423 C C . PRO B 1 411 ? 2.037 33.688 -7.145 1 79.88 411 PRO B C 1
ATOM 8425 O O . PRO B 1 411 ? 2.242 33.344 -8.312 1 79.88 411 PRO B O 1
ATOM 8428 N N . THR B 1 412 ? 1.515 32.969 -6.242 1 77.44 412 THR B N 1
ATOM 8429 C CA . THR B 1 412 ? 1.043 31.656 -6.594 1 77.44 412 THR B CA 1
ATOM 8430 C C . THR B 1 412 ? -0.474 31.641 -6.762 1 77.44 412 THR B C 1
ATOM 8432 O O . THR B 1 412 ? -1.137 32.656 -6.527 1 77.44 412 THR B O 1
ATOM 8435 N N . ALA B 1 413 ? -1.013 30.531 -7.281 1 79.19 413 ALA B N 1
ATOM 8436 C CA . ALA B 1 413 ? -2.461 30.391 -7.398 1 79.19 413 ALA B CA 1
ATOM 8437 C C . ALA B 1 413 ? -3.145 30.594 -6.047 1 79.19 413 ALA B C 1
ATOM 8439 O O . ALA B 1 413 ? -4.258 31.109 -5.98 1 79.19 413 ALA B O 1
ATOM 8440 N N . VAL B 1 414 ? -2.443 30.266 -4.992 1 78.81 414 VAL B N 1
ATOM 8441 C CA . VAL B 1 414 ? -2.979 30.422 -3.645 1 78.81 414 VAL B CA 1
ATOM 8442 C C . VAL B 1 414 ? -3.119 31.906 -3.309 1 78.81 414 VAL B C 1
ATOM 8444 O O . VAL B 1 414 ? -4.094 32.312 -2.674 1 78.81 414 VAL B O 1
ATOM 8447 N N . THR B 1 415 ? -2.141 32.625 -3.74 1 83.94 415 THR B N 1
ATOM 8448 C CA . THR B 1 415 ? -2.174 34.062 -3.5 1 83.94 415 THR B CA 1
ATOM 8449 C C . THR B 1 415 ? -3.398 34.688 -4.16 1 83.94 415 THR B C 1
ATOM 8451 O O . THR B 1 415 ? -4.156 35.406 -3.51 1 83.94 415 THR B O 1
ATOM 8454 N N . TYR B 1 416 ? -3.555 34.375 -5.383 1 87.19 416 TYR B N 1
ATOM 8455 C CA . TYR B 1 416 ? -4.684 34.906 -6.129 1 87.19 416 TYR B CA 1
ATOM 8456 C C . TYR B 1 416 ? -6.004 34.438 -5.547 1 87.19 416 TYR B C 1
ATOM 8458 O O . TYR B 1 416 ? -6.949 35.219 -5.398 1 87.19 416 TYR B O 1
ATOM 8466 N N . THR B 1 417 ? -6.07 33.219 -5.23 1 85.94 417 THR B N 1
ATOM 8467 C CA . THR B 1 417 ? -7.301 32.625 -4.707 1 85.94 417 THR B CA 1
ATOM 8468 C C . THR B 1 417 ? -7.664 33.219 -3.359 1 85.94 417 THR B C 1
ATOM 8470 O O . THR B 1 417 ? -8.844 33.438 -3.064 1 85.94 417 THR B O 1
ATOM 8473 N N . THR B 1 418 ? -6.707 33.406 -2.574 1 83 418 THR B N 1
ATOM 8474 C CA . THR B 1 418 ? -6.949 34.062 -1.287 1 83 418 THR B CA 1
ATOM 8475 C C . THR B 1 418 ? -7.551 35.438 -1.48 1 83 418 THR B C 1
ATOM 8477 O O . THR B 1 418 ? -8.508 35.812 -0.793 1 83 418 THR B O 1
ATOM 8480 N N . LEU B 1 419 ? -7.012 36.156 -2.393 1 87.06 419 LEU B N 1
ATOM 8481 C CA . LEU B 1 419 ? -7.539 37.469 -2.699 1 87.06 419 LEU B CA 1
ATOM 8482 C C . LEU B 1 419 ? -8.945 37.375 -3.279 1 87.06 419 LEU B C 1
ATOM 8484 O O . LEU B 1 419 ? -9.828 38.156 -2.93 1 87.06 419 LEU B O 1
ATOM 8488 N N . MET B 1 420 ? -9.172 36.438 -4.113 1 88.44 420 MET B N 1
ATOM 8489 C CA . MET B 1 420 ? -10.484 36.25 -4.723 1 88.44 420 MET B CA 1
ATOM 8490 C C . MET B 1 420 ? -11.523 35.906 -3.664 1 88.44 420 MET B C 1
ATOM 8492 O O . MET B 1 420 ? -12.664 36.375 -3.734 1 88.44 420 MET B O 1
ATOM 8496 N N . ASN B 1 421 ? -11.18 35.125 -2.77 1 85.94 421 ASN B N 1
ATOM 8497 C CA . ASN B 1 421 ? -12.094 34.75 -1.697 1 85.94 421 ASN B CA 1
ATOM 8498 C C . ASN B 1 421 ? -12.5 35.938 -0.853 1 85.94 421 ASN B C 1
ATOM 8500 O O . ASN B 1 421 ? -13.641 36.031 -0.398 1 85.94 421 ASN B O 1
ATOM 8504 N N . ALA B 1 422 ? -11.57 36.719 -0.636 1 82.44 422 ALA B N 1
ATOM 8505 C CA . ALA B 1 422 ? -11.883 37.938 0.098 1 82.44 422 ALA B CA 1
ATOM 8506 C C . ALA B 1 422 ? -12.867 38.812 -0.675 1 82.44 422 ALA B C 1
ATOM 8508 O O . ALA B 1 422 ? -13.812 39.344 -0.096 1 82.44 422 ALA B O 1
ATOM 8509 N N . TYR B 1 423 ? -12.641 38.938 -1.921 1 85.56 423 TYR B N 1
ATOM 8510 C CA . TYR B 1 423 ? -13.562 39.719 -2.754 1 85.56 423 TYR B CA 1
ATOM 8511 C C . TYR B 1 423 ? -14.93 39.062 -2.795 1 85.56 423 TYR B C 1
ATOM 8513 O O . TYR B 1 423 ? -15.961 39.75 -2.832 1 85.56 423 TYR B O 1
ATOM 8521 N N . CYS B 1 424 ? -14.93 37.781 -2.781 1 86.44 424 CYS B N 1
ATOM 8522 C CA . CYS B 1 424 ? -16.188 37.031 -2.771 1 86.44 424 CYS B CA 1
ATOM 8523 C C . CYS B 1 424 ? -17 37.344 -1.532 1 86.44 424 CYS B C 1
ATOM 8525 O O . CYS B 1 424 ? -18.203 37.594 -1.629 1 86.44 424 CYS B O 1
ATOM 8527 N N . LYS B 1 425 ? -16.391 37.344 -0.431 1 81.5 425 LYS B N 1
ATOM 8528 C CA . LYS B 1 425 ? -17.078 37.656 0.821 1 81.5 425 LYS B CA 1
ATOM 8529 C C . LYS B 1 425 ? -17.641 39.094 0.807 1 81.5 425 LYS B C 1
ATOM 8531 O O . LYS B 1 425 ? -18.672 39.344 1.41 1 81.5 425 LYS B O 1
ATOM 8536 N N . ASN B 1 426 ? -16.953 39.906 0.058 1 80.06 426 ASN B N 1
ATOM 8537 C CA . ASN B 1 426 ? -17.406 41.281 -0.054 1 80.06 426 ASN B CA 1
ATOM 8538 C C . ASN B 1 426 ? -18.375 41.469 -1.215 1 80.06 426 ASN B C 1
ATOM 8540 O O . ASN B 1 426 ? -18.828 42.594 -1.477 1 80.06 426 ASN B O 1
ATOM 8544 N N . GLY B 1 427 ? -18.688 40.406 -1.917 1 80.31 427 GLY B N 1
ATOM 8545 C CA . GLY B 1 427 ? -19.672 40.438 -2.998 1 80.31 427 GLY B CA 1
ATOM 8546 C C . GLY B 1 427 ? -19.156 41.094 -4.258 1 80.31 427 GLY B C 1
ATOM 8547 O O . GLY B 1 427 ? -19.938 41.594 -5.074 1 80.31 427 GLY B O 1
ATOM 8548 N N . ASN B 1 428 ? -17.875 41.25 -4.383 1 86.94 428 ASN B N 1
ATOM 8549 C CA . ASN B 1 428 ? -17.281 41.938 -5.535 1 86.94 428 ASN B CA 1
ATOM 8550 C C . ASN B 1 428 ? -16.859 40.938 -6.609 1 86.94 428 ASN B C 1
ATOM 8552 O O . ASN B 1 428 ? -15.68 40.625 -6.742 1 86.94 428 ASN B O 1
ATOM 8556 N N . LEU B 1 429 ? -17.734 40.531 -7.434 1 89.44 429 LEU B N 1
ATOM 8557 C CA . LEU B 1 429 ? -17.484 39.531 -8.477 1 89.44 429 LEU B CA 1
ATOM 8558 C C . LEU B 1 429 ? -16.594 40.094 -9.57 1 89.44 429 LEU B C 1
ATOM 8560 O O . LEU B 1 429 ? -15.797 39.375 -10.172 1 89.44 429 LEU B O 1
ATOM 8564 N N . ARG B 1 430 ? -16.766 41.375 -9.844 1 88.88 430 ARG B N 1
ATOM 8565 C CA . ARG B 1 430 ? -15.984 42 -10.891 1 88.88 430 ARG B CA 1
ATOM 8566 C C . ARG B 1 430 ? -14.492 41.875 -10.602 1 88.88 430 ARG B C 1
ATOM 8568 O O . ARG B 1 430 ? -13.711 41.469 -11.469 1 88.88 430 ARG B O 1
ATOM 8575 N N . CYS B 1 431 ? -14.094 42.25 -9.391 1 88.94 431 CYS B N 1
ATOM 8576 C CA . CYS B 1 431 ? -12.695 42.188 -9 1 88.94 431 CYS B CA 1
ATOM 8577 C C . CYS B 1 431 ? -12.195 40.719 -9.023 1 88.94 431 CYS B C 1
ATOM 8579 O O . CYS B 1 431 ? -11.039 40.469 -9.352 1 88.94 431 CYS B O 1
ATOM 8581 N N . MET B 1 432 ? -13.039 39.781 -8.695 1 90.75 432 MET B N 1
ATOM 8582 C CA . MET B 1 432 ? -12.672 38.375 -8.758 1 90.75 432 MET B CA 1
ATOM 8583 C C . MET B 1 432 ? -12.305 37.969 -10.18 1 90.75 432 MET B C 1
ATOM 8585 O O . MET B 1 432 ? -11.289 37.312 -10.398 1 90.75 432 MET B O 1
ATOM 8589 N N . MET B 1 433 ? -13.164 38.438 -11.062 1 90.06 433 MET B N 1
ATOM 8590 C CA . MET B 1 433 ? -12.938 38.094 -12.453 1 90.06 433 MET B CA 1
ATOM 8591 C C . MET B 1 433 ? -11.688 38.781 -13 1 90.06 433 MET B C 1
ATOM 8593 O O . MET B 1 433 ? -10.977 38.219 -13.836 1 90.06 433 MET B O 1
ATOM 8597 N N . GLU B 1 434 ? -11.461 39.938 -12.547 1 91.44 434 GLU B N 1
ATOM 8598 C CA . GLU B 1 434 ? -10.242 40.656 -12.93 1 91.44 434 GLU B CA 1
ATOM 8599 C C . GLU B 1 434 ? -9 39.875 -12.477 1 91.44 434 GLU B C 1
ATOM 8601 O O . GLU B 1 434 ? -8 39.812 -13.203 1 91.44 434 GLU B O 1
ATOM 8606 N N . LEU B 1 435 ? -9.078 39.375 -11.305 1 91.06 435 LEU B N 1
ATOM 8607 C CA . LEU B 1 435 ? -7.961 38.594 -10.781 1 91.06 435 LEU B CA 1
ATOM 8608 C C . LEU B 1 435 ? -7.762 37.312 -11.594 1 91.06 435 LEU B C 1
ATOM 8610 O O . LEU B 1 435 ? -6.629 36.875 -11.812 1 91.06 435 LEU B O 1
ATOM 8614 N N . LEU B 1 436 ? -8.836 36.719 -11.945 1 89.81 436 LEU B N 1
ATOM 8615 C CA . LEU B 1 436 ? -8.75 35.531 -12.797 1 89.81 436 LEU B CA 1
ATOM 8616 C C . LEU B 1 436 ? -8.055 35.875 -14.109 1 89.81 436 LEU B C 1
ATOM 8618 O O . LEU B 1 436 ? -7.234 35.062 -14.594 1 89.81 436 LEU B O 1
ATOM 8622 N N . GLN B 1 437 ? -8.383 36.969 -14.656 1 90.31 437 GLN B N 1
ATOM 8623 C CA . GLN B 1 437 ? -7.746 37.438 -15.891 1 90.31 437 GLN B CA 1
ATOM 8624 C C . GLN B 1 437 ? -6.262 37.688 -15.672 1 90.31 437 GLN B C 1
ATOM 8626 O O . GLN B 1 437 ? -5.438 37.406 -16.547 1 90.31 437 GLN B O 1
ATOM 8631 N N . GLU B 1 438 ? -6 38.219 -14.562 1 89.81 438 GLU B N 1
ATOM 8632 C CA . GLU B 1 438 ? -4.602 38.469 -14.227 1 89.81 438 GLU B CA 1
ATOM 8633 C C . GLU B 1 438 ? -3.822 37.188 -14.109 1 89.81 438 GLU B C 1
ATOM 8635 O O . GLU B 1 438 ? -2.654 37.094 -14.492 1 89.81 438 GLU B O 1
ATOM 8640 N N . MET B 1 439 ? -4.414 36.219 -13.492 1 88.75 439 MET B N 1
ATOM 8641 C CA . MET B 1 439 ? -3.783 34.906 -13.383 1 88.75 439 MET B CA 1
ATOM 8642 C C . MET B 1 439 ? -3.438 34.344 -14.766 1 88.75 439 MET B C 1
ATOM 8644 O O . MET B 1 439 ? -2.324 33.875 -14.984 1 88.75 439 MET B O 1
ATOM 8648 N N . HIS B 1 440 ? -4.352 34.5 -15.633 1 85.5 440 HIS B N 1
ATOM 8649 C CA . HIS B 1 440 ? -4.141 34.031 -17 1 85.5 440 HIS B CA 1
ATOM 8650 C C . HIS B 1 440 ? -3.031 34.812 -17.688 1 85.5 440 HIS B C 1
ATOM 8652 O O . HIS B 1 440 ? -2.211 34.25 -18.406 1 85.5 440 HIS B O 1
ATOM 8658 N N . ALA B 1 441 ? -3.045 36 -17.469 1 85.56 441 ALA B N 1
ATOM 8659 C CA . ALA B 1 441 ? -2.047 36.906 -18.078 1 85.56 441 ALA B CA 1
ATOM 8660 C C . ALA B 1 441 ? -0.645 36.562 -17.578 1 85.56 441 ALA B C 1
ATOM 8662 O O . ALA B 1 441 ? 0.331 36.688 -18.328 1 85.56 441 ALA B O 1
ATOM 8663 N N . ASN B 1 442 ? -0.604 36.188 -16.391 1 82.94 442 ASN B N 1
ATOM 8664 C CA . ASN B 1 442 ? 0.686 35.875 -15.789 1 82.94 442 ASN B CA 1
ATOM 8665 C C . ASN B 1 442 ? 0.99 34.375 -15.867 1 82.94 442 ASN B C 1
ATOM 8667 O O . ASN B 1 442 ? 1.896 33.875 -15.195 1 82.94 442 ASN B O 1
ATOM 8671 N N . CYS B 1 443 ? 0.111 33.719 -16.594 1 77.06 443 CYS B N 1
ATOM 8672 C CA . CYS B 1 443 ? 0.297 32.281 -16.875 1 77.06 443 CYS B CA 1
ATOM 8673 C C . CYS B 1 443 ? 0.237 31.469 -15.594 1 77.06 443 CYS B C 1
ATOM 8675 O O . CYS B 1 443 ? 1.026 30.531 -15.406 1 77.06 443 CYS B O 1
ATOM 8677 N N . ILE B 1 444 ? -0.56 32.031 -14.672 1 79.75 444 ILE B N 1
ATOM 8678 C CA . ILE B 1 444 ? -0.833 31.266 -13.461 1 79.75 444 ILE B CA 1
ATOM 8679 C C . ILE B 1 444 ? -2.129 30.469 -13.625 1 79.75 444 ILE B C 1
ATOM 8681 O O . ILE B 1 444 ? -3.189 31.047 -13.875 1 79.75 444 ILE B O 1
ATOM 8685 N N . ARG B 1 445 ? -2.223 29.328 -13.508 1 75.94 445 ARG B N 1
ATOM 8686 C CA . ARG B 1 445 ? -3.398 28.5 -13.734 1 75.94 445 ARG B CA 1
ATOM 8687 C C . ARG B 1 445 ? -4.254 28.406 -12.477 1 75.94 445 ARG B C 1
ATOM 8689 O O . ARG B 1 445 ? -3.752 28.094 -11.398 1 75.94 445 ARG B O 1
ATOM 8696 N N . PRO B 1 446 ? -5.406 28.609 -12.656 1 77.94 446 PRO B N 1
ATOM 8697 C CA . PRO B 1 446 ? -6.312 28.469 -11.516 1 77.94 446 PRO B CA 1
ATOM 8698 C C . PRO B 1 446 ? -6.438 27.031 -11.039 1 77.94 446 PRO B C 1
ATOM 8700 O O . PRO B 1 446 ? -6.289 26.094 -11.828 1 77.94 446 PRO B O 1
ATOM 8703 N N . THR B 1 447 ? -6.613 26.938 -9.727 1 73.69 447 THR B N 1
ATOM 8704 C CA . THR B 1 447 ? -6.797 25.625 -9.125 1 73.69 447 THR B CA 1
ATOM 8705 C C . THR B 1 447 ? -8.281 25.312 -8.93 1 73.69 447 THR B C 1
ATOM 8707 O O . THR B 1 447 ? -9.133 26.156 -9.203 1 73.69 447 THR B O 1
ATOM 8710 N N . HIS B 1 448 ? -8.586 24.094 -8.547 1 75.12 448 HIS B N 1
ATOM 8711 C CA . HIS B 1 448 ? -9.977 23.766 -8.25 1 75.12 448 HIS B CA 1
ATOM 8712 C C . HIS B 1 448 ? -10.539 24.672 -7.16 1 75.12 448 HIS B C 1
ATOM 8714 O O . HIS B 1 448 ? -11.719 25.047 -7.199 1 75.12 448 HIS B O 1
ATOM 8720 N N . VAL B 1 449 ? -9.641 25.031 -6.254 1 78.88 449 VAL B N 1
ATOM 8721 C CA . VAL B 1 449 ? -10.07 25.922 -5.184 1 78.88 449 VAL B CA 1
ATOM 8722 C C . VAL B 1 449 ? -10.414 27.297 -5.762 1 78.88 449 VAL B C 1
ATOM 8724 O O . VAL B 1 449 ? -11.375 27.922 -5.328 1 78.88 449 VAL B O 1
ATOM 8727 N N . THR B 1 450 ? -9.609 27.672 -6.707 1 82.88 450 THR B N 1
ATOM 8728 C CA . THR B 1 450 ? -9.875 28.953 -7.363 1 82.88 450 THR B CA 1
ATOM 8729 C C . THR B 1 450 ? -11.266 28.953 -8 1 82.88 450 THR B C 1
ATOM 8731 O O . THR B 1 450 ? -12.055 29.875 -7.781 1 82.88 450 THR B O 1
ATOM 8734 N N . TYR B 1 451 ? -11.523 27.938 -8.68 1 85.44 451 TYR B N 1
ATOM 8735 C CA . TYR B 1 451 ? -12.812 27.844 -9.352 1 85.44 451 TYR B CA 1
ATOM 8736 C C . TYR B 1 451 ? -13.945 27.719 -8.336 1 85.44 451 TYR B C 1
ATOM 8738 O O . TYR B 1 451 ? -15.039 28.25 -8.547 1 85.44 451 TYR B O 1
ATOM 8746 N N . THR B 1 452 ? -13.703 27 -7.266 1 85.12 452 THR B N 1
ATOM 8747 C CA . THR B 1 452 ? -14.711 26.891 -6.215 1 85.12 452 THR B CA 1
ATOM 8748 C C . THR B 1 452 ? -15.055 28.266 -5.645 1 85.12 452 THR B C 1
ATOM 8750 O O . THR B 1 452 ? -16.219 28.562 -5.379 1 85.12 452 THR B O 1
ATOM 8753 N N . VAL B 1 453 ? -14.062 29 -5.469 1 87.62 453 VAL B N 1
ATOM 8754 C CA . VAL B 1 453 ? -14.273 30.344 -4.938 1 87.62 453 VAL B CA 1
ATOM 8755 C C . VAL B 1 453 ? -15.078 31.172 -5.938 1 87.62 453 VAL B C 1
ATOM 8757 O O . VAL B 1 453 ? -15.969 31.938 -5.551 1 87.62 453 VAL B O 1
ATOM 8760 N N . ILE B 1 454 ? -14.82 31.062 -7.156 1 89.5 454 ILE B N 1
ATOM 8761 C CA . ILE B 1 454 ? -15.547 31.797 -8.195 1 89.5 454 ILE B CA 1
ATOM 8762 C C . ILE B 1 454 ? -16.984 31.297 -8.242 1 89.5 454 ILE B C 1
ATOM 8764 O O . ILE B 1 454 ? -17.922 32.094 -8.391 1 89.5 454 ILE B O 1
ATOM 8768 N N . ILE B 1 455 ? -17.156 30.047 -8.148 1 89.62 455 ILE B N 1
ATOM 8769 C CA . ILE B 1 455 ? -18.5 29.469 -8.125 1 89.62 455 ILE B CA 1
ATOM 8770 C C . ILE B 1 455 ? -19.281 30.031 -6.941 1 89.62 455 ILE B C 1
ATOM 8772 O O . ILE B 1 455 ? -20.453 30.375 -7.074 1 89.62 455 ILE B O 1
ATOM 8776 N N . LYS B 1 456 ? -18.656 30.047 -5.812 1 89.12 456 LYS B N 1
ATOM 8777 C CA . LYS B 1 456 ? -19.266 30.625 -4.629 1 89.12 456 LYS B CA 1
ATOM 8778 C C . LYS B 1 456 ? -19.688 32.062 -4.883 1 89.12 456 LYS B C 1
ATOM 8780 O O . LYS B 1 456 ? -20.766 32.5 -4.469 1 89.12 456 LYS B O 1
ATOM 8785 N N . GLY B 1 457 ? -18.828 32.844 -5.508 1 89.31 457 GLY B N 1
ATOM 8786 C CA . GLY B 1 457 ? -19.125 34.219 -5.852 1 89.31 457 GLY B CA 1
ATOM 8787 C C . GLY B 1 457 ? -20.297 34.344 -6.809 1 89.31 457 GLY B C 1
ATOM 8788 O O . GLY B 1 457 ? -21.156 35.219 -6.641 1 89.31 457 GLY B O 1
ATOM 8789 N N . LEU B 1 458 ? -20.375 33.5 -7.754 1 90.38 458 LEU B N 1
ATOM 8790 C CA . LEU B 1 458 ? -21.469 33.5 -8.719 1 90.38 458 LEU B CA 1
ATOM 8791 C C . LEU B 1 458 ? -22.781 33.156 -8.031 1 90.38 458 LEU B C 1
ATOM 8793 O O . LEU B 1 458 ? -23.812 33.75 -8.32 1 90.38 458 LEU B O 1
ATOM 8797 N N . CYS B 1 459 ? -22.688 32.219 -7.16 1 88.31 459 CYS B N 1
ATOM 8798 C CA . CYS B 1 459 ? -23.875 31.812 -6.426 1 88.31 459 CYS B CA 1
ATOM 8799 C C . CYS B 1 459 ? -24.406 32.938 -5.555 1 88.31 459 CYS B C 1
ATOM 8801 O O . CYS B 1 459 ? -25.625 33.156 -5.461 1 88.31 459 CYS B O 1
ATOM 8803 N N . LYS B 1 460 ? -23.531 33.625 -4.93 1 86.94 460 LYS B N 1
ATOM 8804 C CA . LYS B 1 460 ? -23.938 34.719 -4.078 1 86.94 460 LYS B CA 1
ATOM 8805 C C . LYS B 1 460 ? -24.656 35.812 -4.883 1 86.94 460 LYS B C 1
ATOM 8807 O O . LYS B 1 460 ? -25.516 36.5 -4.363 1 86.94 460 LYS B O 1
ATOM 8812 N N . GLN B 1 461 ? -24.297 35.938 -6.133 1 88.12 461 GLN B N 1
ATOM 8813 C CA . GLN B 1 461 ? -24.922 36.906 -7.016 1 88.12 461 GLN B CA 1
ATOM 8814 C C . GLN B 1 461 ? -26.094 36.281 -7.77 1 88.12 461 GLN B C 1
ATOM 8816 O O . GLN B 1 461 ? -26.609 36.844 -8.727 1 88.12 461 GLN B O 1
ATOM 8821 N N . GLN B 1 462 ? -26.484 34.969 -7.406 1 85.25 462 GLN B N 1
ATOM 8822 C CA . GLN B 1 462 ? -27.625 34.25 -7.934 1 85.25 462 GLN B CA 1
ATOM 8823 C C . GLN B 1 462 ? -27.438 33.938 -9.414 1 85.25 462 GLN B C 1
ATOM 8825 O O . GLN B 1 462 ? -28.406 33.938 -10.18 1 85.25 462 GLN B O 1
ATOM 8830 N N . LYS B 1 463 ? -26.234 33.906 -9.836 1 90.12 463 LYS B N 1
ATOM 8831 C CA . LYS B 1 463 ? -25.906 33.469 -11.195 1 90.12 463 LYS B CA 1
ATOM 8832 C C . LYS B 1 463 ? -25.672 31.969 -11.266 1 90.12 463 LYS B C 1
ATOM 8834 O O . LYS B 1 463 ? -24.562 31.531 -11.586 1 90.12 463 LYS B O 1
ATOM 8839 N N . LEU B 1 464 ? -26.688 31.172 -11.117 1 90.5 464 LEU B N 1
ATOM 8840 C CA . LEU B 1 464 ? -26.594 29.719 -10.922 1 90.5 464 LEU B CA 1
ATOM 8841 C C . LEU B 1 464 ? -26.219 29.031 -12.227 1 90.5 464 LEU B C 1
ATOM 8843 O O . LEU B 1 464 ? -25.453 28.047 -12.219 1 90.5 464 LEU B O 1
ATOM 8847 N N . GLN B 1 465 ? -26.75 29.516 -13.281 1 88.44 465 GLN B N 1
ATOM 8848 C CA . GLN B 1 465 ? -26.453 28.891 -14.57 1 88.44 465 GLN B CA 1
ATOM 8849 C C . GLN B 1 465 ? -24.969 29.031 -14.914 1 88.44 465 GLN B C 1
ATOM 8851 O O . GLN B 1 465 ? -24.359 28.094 -15.438 1 88.44 465 GLN B O 1
ATOM 8856 N N . GLU B 1 466 ? -24.469 30.188 -14.625 1 90.44 466 GLU B N 1
ATOM 8857 C CA . GLU B 1 466 ? -23.047 30.391 -14.859 1 90.44 466 GLU B CA 1
ATOM 8858 C C . GLU B 1 466 ? -22.203 29.5 -13.953 1 90.44 466 GLU B C 1
ATOM 8860 O O . GLU B 1 466 ? -21.141 29.016 -14.359 1 90.44 466 GLU B O 1
ATOM 8865 N N . ALA B 1 467 ? -22.625 29.297 -12.75 1 90.12 467 ALA B N 1
ATOM 8866 C CA . ALA B 1 467 ? -21.922 28.438 -11.797 1 90.12 467 ALA B CA 1
ATOM 8867 C C . ALA B 1 467 ? -21.859 27 -12.297 1 90.12 467 ALA B C 1
ATOM 8869 O O . ALA B 1 467 ? -20.812 26.344 -12.203 1 90.12 467 ALA B O 1
ATOM 8870 N N . VAL B 1 468 ? -22.984 26.562 -12.812 1 88.5 468 VAL B N 1
ATOM 8871 C CA . VAL B 1 468 ? -23.047 25.188 -13.336 1 88.5 468 VAL B CA 1
ATOM 8872 C C . VAL B 1 468 ? -22.156 25.062 -14.57 1 88.5 468 VAL B C 1
ATOM 8874 O O . VAL B 1 468 ? -21.5 24.047 -14.766 1 88.5 468 VAL B O 1
ATOM 8877 N N . GLN B 1 469 ? -22.188 26.094 -15.367 1 88.25 469 GLN B N 1
ATOM 8878 C CA . GLN B 1 469 ? -21.328 26.109 -16.547 1 88.25 469 GLN B CA 1
ATOM 8879 C C . GLN B 1 469 ? -19.859 26.062 -16.156 1 88.25 469 GLN B C 1
ATOM 8881 O O . GLN B 1 469 ? -19.047 25.406 -16.828 1 88.25 469 GLN B O 1
ATOM 8886 N N . LEU B 1 470 ? -19.547 26.75 -15.164 1 87.94 470 LEU B N 1
ATOM 8887 C CA . LEU B 1 470 ? -18.156 26.75 -14.703 1 87.94 470 LEU B CA 1
ATOM 8888 C C . LEU B 1 470 ? -17.766 25.375 -14.18 1 87.94 470 LEU B C 1
ATOM 8890 O O . LEU B 1 470 ? -16.609 24.969 -14.328 1 87.94 470 LEU B O 1
ATOM 8894 N N . LEU B 1 471 ? -18.625 24.75 -13.539 1 87 471 LEU B N 1
ATOM 8895 C CA . LEU B 1 471 ? -18.391 23.391 -13.062 1 87 471 LEU B CA 1
ATOM 8896 C C . LEU B 1 471 ? -18.062 22.469 -14.227 1 87 471 LEU B C 1
ATOM 8898 O O . LEU B 1 471 ? -17.141 21.656 -14.133 1 87 471 LEU B O 1
ATOM 8902 N N . GLU B 1 472 ? -18.766 22.672 -15.266 1 82.94 472 GLU B N 1
ATOM 8903 C CA . GLU B 1 472 ? -18.516 21.891 -16.469 1 82.94 472 GLU B CA 1
ATOM 8904 C C . GLU B 1 472 ? -17.188 22.281 -17.109 1 82.94 472 GLU B C 1
ATOM 8906 O O . GLU B 1 472 ? -16.469 21.422 -17.625 1 82.94 472 GLU B O 1
ATOM 8911 N N . ASP B 1 473 ? -16.922 23.5 -17.062 1 81.62 473 ASP B N 1
ATOM 8912 C CA . ASP B 1 473 ? -15.648 23.984 -17.594 1 81.62 473 ASP B CA 1
ATOM 8913 C C . ASP B 1 473 ? -14.469 23.391 -16.828 1 81.62 473 ASP B C 1
ATOM 8915 O O . ASP B 1 473 ? -13.43 23.078 -17.422 1 81.62 473 ASP B O 1
ATOM 8919 N N . MET B 1 474 ? -14.641 23.312 -15.516 1 81.31 474 MET B N 1
ATOM 8920 C CA . MET B 1 474 ? -13.609 22.703 -14.672 1 81.31 474 MET B CA 1
ATOM 8921 C C . MET B 1 474 ? -13.297 21.281 -15.133 1 81.31 474 MET B C 1
ATOM 8923 O O . MET B 1 474 ? -12.125 20.906 -15.25 1 81.31 474 MET B O 1
ATOM 8927 N N . ARG B 1 475 ? -14.305 20.625 -15.453 1 72.62 475 ARG B N 1
ATOM 8928 C CA . ARG B 1 475 ? -14.156 19.234 -15.875 1 72.62 475 ARG B CA 1
ATOM 8929 C C . ARG B 1 475 ? -13.438 19.156 -17.219 1 72.62 475 ARG B C 1
ATOM 8931 O O . ARG B 1 475 ? -12.578 18.281 -17.406 1 72.62 475 ARG B O 1
ATOM 8938 N N . ILE B 1 476 ? -13.812 20.062 -18.047 1 68.75 476 ILE B N 1
ATOM 8939 C CA . ILE B 1 476 ? -13.219 20.109 -19.375 1 68.75 476 ILE B CA 1
ATOM 8940 C C . ILE B 1 476 ? -11.727 20.422 -19.266 1 68.75 476 ILE B C 1
ATOM 8942 O O . ILE B 1 476 ? -10.914 19.891 -20.016 1 68.75 476 ILE B O 1
ATOM 8946 N N . LYS B 1 477 ? -11.461 21.234 -18.312 1 67.31 477 LYS B N 1
ATOM 8947 C CA . LYS B 1 477 ? -10.078 21.641 -18.094 1 67.31 477 LYS B CA 1
ATOM 8948 C C . LYS B 1 477 ? -9.312 20.578 -17.312 1 67.31 477 LYS B C 1
ATOM 8950 O O . LYS B 1 477 ? -8.133 20.766 -16.984 1 67.31 477 LYS B O 1
ATOM 8955 N N . GLY B 1 478 ? -10.102 19.516 -17 1 62.38 478 GLY B N 1
ATOM 8956 C CA . GLY B 1 478 ? -9.477 18.406 -16.312 1 62.38 478 GLY B CA 1
ATOM 8957 C C . GLY B 1 478 ? -9.438 18.578 -14.805 1 62.38 478 GLY B C 1
ATOM 8958 O O . GLY B 1 478 ? -8.68 17.906 -14.109 1 62.38 478 GLY B O 1
ATOM 8959 N N . LEU B 1 479 ? -10.133 19.672 -14.344 1 66.56 479 LEU B N 1
ATOM 8960 C CA . LEU B 1 479 ? -10.242 19.906 -12.906 1 66.56 479 LEU B CA 1
ATOM 8961 C C . LEU B 1 479 ? -11.477 19.219 -12.336 1 66.56 479 LEU B C 1
ATOM 8963 O O . LEU B 1 479 ? -12.609 19.547 -12.711 1 66.56 479 LEU B O 1
ATOM 8967 N N . ASN B 1 480 ? -11.383 18.172 -11.594 1 66.12 480 ASN B N 1
ATOM 8968 C CA . ASN B 1 480 ? -12.555 17.516 -11.008 1 66.12 480 ASN B CA 1
ATOM 8969 C C . ASN B 1 480 ? -13.023 18.25 -9.758 1 66.12 480 ASN B C 1
ATOM 8971 O O . ASN B 1 480 ? -12.25 18.453 -8.82 1 66.12 480 ASN B O 1
ATOM 8975 N N . PRO B 1 481 ? -14.195 18.641 -9.898 1 75.06 481 PRO B N 1
ATOM 8976 C CA . PRO B 1 481 ? -14.742 19.281 -8.695 1 75.06 481 PRO B CA 1
ATOM 8977 C C . PRO B 1 481 ? -14.688 18.375 -7.473 1 75.06 481 PRO B C 1
ATOM 8979 O O . PRO B 1 481 ? -14.891 17.156 -7.59 1 75.06 481 PRO B O 1
ATOM 8982 N N . ASP B 1 482 ? -14.258 18.922 -6.402 1 74.5 482 ASP B N 1
ATOM 8983 C CA . ASP B 1 482 ? -14.18 18.141 -5.172 1 74.5 482 ASP B CA 1
ATOM 8984 C C . ASP B 1 482 ? -15.469 18.25 -4.363 1 74.5 482 ASP B C 1
ATOM 8986 O O . ASP B 1 482 ? -16.453 18.828 -4.836 1 74.5 482 ASP B O 1
ATOM 8990 N N . GLN B 1 483 ? -15.523 17.672 -3.186 1 79.94 483 GLN B N 1
ATOM 8991 C CA . GLN B 1 483 ? -16.703 17.672 -2.326 1 79.94 483 GLN B CA 1
ATOM 8992 C C . GLN B 1 483 ? -17.109 19.094 -1.951 1 79.94 483 GLN B C 1
ATOM 8994 O O . GLN B 1 483 ? -18.297 19.422 -1.897 1 79.94 483 GLN B O 1
ATOM 8999 N N . VAL B 1 484 ? -16.062 19.906 -1.772 1 80.19 484 VAL B N 1
ATOM 9000 C CA . VAL B 1 484 ? -16.328 21.281 -1.362 1 80.19 484 VAL B CA 1
ATOM 9001 C C . VAL B 1 484 ? -17.016 22.047 -2.498 1 80.19 484 VAL B C 1
ATOM 9003 O O . VAL B 1 484 ? -17.938 22.828 -2.264 1 80.19 484 VAL B O 1
ATOM 9006 N N . THR B 1 485 ? -16.516 21.797 -3.65 1 84.94 485 THR B N 1
ATOM 9007 C CA . THR B 1 485 ? -17.109 22.438 -4.812 1 84.94 485 THR B CA 1
ATOM 9008 C C . THR B 1 485 ? -18.578 22.031 -4.965 1 84.94 485 THR B C 1
ATOM 9010 O O . THR B 1 485 ? -19.453 22.875 -5.129 1 84.94 485 THR B O 1
ATOM 9013 N N . TYR B 1 486 ? -18.859 20.781 -4.926 1 87.06 486 TYR B N 1
ATOM 9014 C CA . TYR B 1 486 ? -20.234 20.297 -5.051 1 87.06 486 TYR B CA 1
ATOM 9015 C C . TYR B 1 486 ? -21.094 20.812 -3.902 1 87.06 486 TYR B C 1
ATOM 9017 O O . TYR B 1 486 ? -22.234 21.234 -4.117 1 87.06 486 TYR B O 1
ATOM 9025 N N . ASN B 1 487 ? -20.562 20.719 -2.707 1 86.94 487 ASN B N 1
ATOM 9026 C CA . ASN B 1 487 ? -21.297 21.219 -1.562 1 86.94 487 ASN B CA 1
ATOM 9027 C C . ASN B 1 487 ? -21.688 22.688 -1.746 1 86.94 487 ASN B C 1
ATOM 9029 O O . ASN B 1 487 ? -22.781 23.094 -1.375 1 86.94 487 ASN B O 1
ATOM 9033 N N . THR B 1 488 ? -20.734 23.406 -2.266 1 87.31 488 THR B N 1
ATOM 9034 C CA . THR B 1 488 ? -20.984 24.828 -2.496 1 87.31 488 THR B CA 1
ATOM 9035 C C . THR B 1 488 ? -22.109 25.016 -3.506 1 87.31 488 THR B C 1
ATOM 9037 O O . THR B 1 488 ? -23.031 25.812 -3.277 1 87.31 488 THR B O 1
ATOM 9040 N N . ILE B 1 489 ? -22.094 24.297 -4.535 1 89.19 489 ILE B N 1
ATOM 9041 C CA . ILE B 1 489 ? -23.109 24.438 -5.578 1 89.19 489 ILE B CA 1
ATOM 9042 C C . ILE B 1 489 ? -24.438 23.891 -5.09 1 89.19 489 ILE B C 1
ATOM 9044 O O . ILE B 1 489 ? -25.5 24.453 -5.379 1 89.19 489 ILE B O 1
ATOM 9048 N N . ILE B 1 490 ? -24.453 22.844 -4.43 1 90.06 490 ILE B N 1
ATOM 9049 C CA . ILE B 1 490 ? -25.672 22.25 -3.883 1 90.06 490 ILE B CA 1
ATOM 9050 C C . ILE B 1 490 ? -26.344 23.234 -2.922 1 90.06 490 ILE B C 1
ATOM 9052 O O . ILE B 1 490 ? -27.547 23.438 -2.973 1 90.06 490 ILE B O 1
ATOM 9056 N N . GLN B 1 491 ? -25.562 23.797 -2.078 1 89.5 491 GLN B N 1
ATOM 9057 C CA . GLN B 1 491 ? -26.078 24.797 -1.141 1 89.5 491 GLN B CA 1
ATOM 9058 C C . GLN B 1 491 ? -26.719 25.969 -1.88 1 89.5 491 GLN B C 1
ATOM 9060 O O . GLN B 1 491 ? -27.766 26.469 -1.462 1 89.5 491 GLN B O 1
ATOM 9065 N N . CYS B 1 492 ? -26.094 26.328 -2.922 1 88.81 492 CYS B N 1
ATOM 9066 C CA . CYS B 1 492 ? -26.609 27.453 -3.705 1 88.81 492 CYS B CA 1
ATOM 9067 C C . CYS B 1 492 ? -27.953 27.109 -4.34 1 88.81 492 CYS B C 1
ATOM 9069 O O . CYS B 1 492 ? -28.859 27.938 -4.359 1 88.81 492 CYS B O 1
ATOM 9071 N N . PHE B 1 493 ? -28.094 26.016 -4.82 1 90.44 493 PHE B N 1
ATOM 9072 C CA . PHE B 1 493 ? -29.344 25.609 -5.449 1 90.44 493 PHE B CA 1
ATOM 9073 C C . PHE B 1 493 ? -30.438 25.406 -4.406 1 90.44 493 PHE B C 1
ATOM 9075 O O . PHE B 1 493 ? -31.609 25.688 -4.664 1 90.44 493 PHE B O 1
ATOM 9082 N N . CYS B 1 494 ? -30.062 24.938 -3.262 1 88.19 494 CYS B N 1
ATOM 9083 C CA . CYS B 1 494 ? -31.016 24.859 -2.17 1 88.19 494 CYS B CA 1
ATOM 9084 C C . CYS B 1 494 ? -31.531 26.25 -1.8 1 88.19 494 CYS B C 1
ATOM 9086 O O . CYS B 1 494 ? -32.75 26.438 -1.629 1 88.19 494 CYS B O 1
ATOM 9088 N N . LYS B 1 495 ? -30.625 27.188 -1.711 1 86.44 495 LYS B N 1
ATOM 9089 C CA . LYS B 1 495 ? -31.016 28.562 -1.361 1 86.44 495 LYS B CA 1
ATOM 9090 C C . LYS B 1 495 ? -31.891 29.172 -2.443 1 86.44 495 LYS B C 1
ATOM 9092 O O . LYS B 1 495 ? -32.75 30.031 -2.154 1 86.44 495 LYS B O 1
ATOM 9097 N N . ALA B 1 496 ? -31.641 28.719 -3.625 1 87.88 496 ALA B N 1
ATOM 9098 C CA . ALA B 1 496 ? -32.438 29.203 -4.75 1 87.88 496 ALA B CA 1
ATOM 9099 C C . ALA B 1 496 ? -33.75 28.422 -4.867 1 87.88 496 ALA B C 1
ATOM 9101 O O . ALA B 1 496 ? -34.5 28.578 -5.832 1 87.88 496 ALA B O 1
ATOM 9102 N N . ARG B 1 497 ? -34 27.531 -3.947 1 85.5 497 ARG B N 1
ATOM 9103 C CA . ARG B 1 497 ? -35.219 26.734 -3.836 1 85.5 497 ARG B CA 1
ATOM 9104 C C . ARG B 1 497 ? -35.312 25.734 -4.984 1 85.5 497 ARG B C 1
ATOM 9106 O O . ARG B 1 497 ? -36.406 25.391 -5.41 1 85.5 497 ARG B O 1
ATOM 9113 N N . ASN B 1 498 ? -34.25 25.516 -5.582 1 88.75 498 ASN B N 1
ATOM 9114 C CA . ASN B 1 498 ? -34.188 24.484 -6.613 1 88.75 498 ASN B CA 1
ATOM 9115 C C . ASN B 1 498 ? -33.625 23.172 -6.062 1 88.75 498 ASN B C 1
ATOM 9117 O O . ASN B 1 498 ? -32.469 22.812 -6.379 1 88.75 498 ASN B O 1
ATOM 9121 N N . ILE B 1 499 ? -34.375 22.391 -5.332 1 87.5 499 ILE B N 1
ATOM 9122 C CA . ILE B 1 499 ? -33.969 21.188 -4.617 1 87.5 499 ILE B CA 1
ATOM 9123 C C . ILE B 1 499 ? -33.75 20.047 -5.609 1 87.5 499 ILE B C 1
ATOM 9125 O O . ILE B 1 499 ? -32.906 19.188 -5.402 1 87.5 499 ILE B O 1
ATOM 9129 N N . LYS B 1 500 ? -34.5 20.094 -6.598 1 85.06 500 LYS B N 1
ATOM 9130 C CA . LYS B 1 500 ? -34.375 19.047 -7.605 1 85.06 500 LYS B CA 1
ATOM 9131 C C . LYS B 1 500 ? -32.969 19.016 -8.211 1 85.06 500 LYS B C 1
ATOM 9133 O O . LYS B 1 500 ? -32.375 17.938 -8.32 1 85.06 500 LYS B O 1
ATOM 9138 N N . THR B 1 501 ? -32.594 20.219 -8.57 1 87.81 501 THR B N 1
ATOM 9139 C CA . THR B 1 501 ? -31.266 20.281 -9.148 1 87.81 501 THR B CA 1
ATOM 9140 C C . THR B 1 501 ? -30.203 19.938 -8.109 1 87.81 501 THR B C 1
ATOM 9142 O O . THR B 1 501 ? -29.172 19.344 -8.438 1 87.81 501 THR B O 1
ATOM 9145 N N . ALA B 1 502 ? -30.391 20.25 -6.867 1 88.62 502 ALA B N 1
ATOM 9146 C CA . ALA B 1 502 ? -29.484 19.906 -5.785 1 88.62 502 ALA B CA 1
ATOM 9147 C C . ALA B 1 502 ? -29.312 18.391 -5.68 1 88.62 502 ALA B C 1
ATOM 9149 O O . ALA B 1 502 ? -28.188 17.906 -5.531 1 88.62 502 ALA B O 1
ATOM 9150 N N . PHE B 1 503 ? -30.406 17.734 -5.809 1 86.31 503 PHE B N 1
ATOM 9151 C CA . PHE B 1 503 ? -30.344 16.281 -5.734 1 86.31 503 PHE B CA 1
ATOM 9152 C C . PHE B 1 503 ? -29.703 15.695 -6.988 1 86.31 503 PHE B C 1
ATOM 9154 O O . PHE B 1 503 ? -29.016 14.672 -6.926 1 86.31 503 PHE B O 1
ATOM 9161 N N . LYS B 1 504 ? -29.938 16.359 -8.078 1 84.25 504 LYS B N 1
ATOM 9162 C CA . LYS B 1 504 ? -29.266 15.953 -9.305 1 84.25 504 LYS B CA 1
ATOM 9163 C C . LYS B 1 504 ? -27.75 16.047 -9.164 1 84.25 504 LYS B C 1
ATOM 9165 O O . LYS B 1 504 ? -27.016 15.18 -9.656 1 84.25 504 LYS B O 1
ATOM 9170 N N . LEU B 1 505 ? -27.359 17.078 -8.539 1 87.38 505 LEU B N 1
ATOM 9171 C CA . LEU B 1 505 ? -25.938 17.281 -8.32 1 87.38 505 LEU B CA 1
ATOM 9172 C C . LEU B 1 505 ? -25.391 16.234 -7.359 1 87.38 505 LEU B C 1
ATOM 9174 O O . LEU B 1 505 ? -24.25 15.773 -7.516 1 87.38 505 LEU B O 1
ATOM 9178 N N . LEU B 1 506 ? -26.125 15.852 -6.371 1 85.44 506 LEU B N 1
ATOM 9179 C CA . LEU B 1 506 ? -25.734 14.789 -5.453 1 85.44 506 LEU B CA 1
ATOM 9180 C C . LEU B 1 506 ? -25.516 13.477 -6.203 1 85.44 506 LEU B C 1
ATOM 9182 O O . LEU B 1 506 ? -24.531 12.773 -5.949 1 85.44 506 LEU B O 1
ATOM 9186 N N . ASN B 1 507 ? -26.406 13.25 -7.09 1 77.38 507 ASN B N 1
ATOM 9187 C CA . ASN B 1 507 ? -26.281 12.055 -7.914 1 77.38 507 ASN B CA 1
ATOM 9188 C C . ASN B 1 507 ? -25.047 12.117 -8.82 1 77.38 507 ASN B C 1
ATOM 9190 O O . ASN B 1 507 ? -24.406 11.102 -9.078 1 77.38 507 ASN B O 1
ATOM 9194 N N . GLU B 1 508 ? -24.828 13.281 -9.211 1 78.88 508 GLU B N 1
ATOM 9195 C CA . GLU B 1 508 ? -23.656 13.484 -10.039 1 78.88 508 GLU B CA 1
ATOM 9196 C C . GLU B 1 508 ? -22.375 13.172 -9.258 1 78.88 508 GLU B C 1
ATOM 9198 O O . GLU B 1 508 ? -21.406 12.648 -9.82 1 78.88 508 GLU B O 1
ATOM 9203 N N . MET B 1 509 ? -22.312 13.516 -8.023 1 80.88 509 MET B N 1
ATOM 9204 C CA . MET B 1 509 ? -21.172 13.203 -7.172 1 80.88 509 MET B CA 1
ATOM 9205 C C . MET B 1 509 ? -20.906 11.703 -7.156 1 80.88 509 MET B C 1
ATOM 9207 O O . MET B 1 509 ? -19.766 11.266 -7.312 1 80.88 509 MET B O 1
ATOM 9211 N N . TRP B 1 510 ? -21.969 11.008 -7.066 1 69.94 510 TRP B N 1
ATOM 9212 C CA . TRP B 1 510 ? -21.891 9.547 -7.027 1 69.94 510 TRP B CA 1
ATOM 9213 C C . TRP B 1 510 ? -21.359 9 -8.352 1 69.94 510 TRP B C 1
ATOM 9215 O O . TRP B 1 510 ? -20.531 8.086 -8.367 1 69.94 510 TRP B O 1
ATOM 9225 N N . LEU B 1 511 ? -21.828 9.609 -9.359 1 62.88 511 LEU B N 1
ATOM 9226 C CA . LEU B 1 511 ? -21.453 9.172 -10.695 1 62.88 511 LEU B CA 1
ATOM 9227 C C . LEU B 1 511 ? -19.969 9.445 -10.961 1 62.88 511 LEU B C 1
ATOM 9229 O O . LEU B 1 511 ? -19.328 8.727 -11.734 1 62.88 511 LEU B O 1
ATOM 9233 N N . ASN B 1 512 ? -19.531 10.438 -10.297 1 63.84 512 ASN B N 1
ATOM 9234 C CA . ASN B 1 512 ? -18.141 10.812 -10.469 1 63.84 512 ASN B CA 1
ATOM 9235 C C . ASN B 1 512 ? -17.25 10.211 -9.375 1 63.84 512 ASN B C 1
ATOM 9237 O O . ASN B 1 512 ? -16.156 10.711 -9.117 1 63.84 512 ASN B O 1
ATOM 9241 N N . ASN B 1 513 ? -17.844 9.195 -8.68 1 55.69 513 ASN B N 1
ATOM 9242 C CA . ASN B 1 513 ? -17.141 8.43 -7.648 1 55.69 513 ASN B CA 1
ATOM 9243 C C . ASN B 1 513 ? -16.703 9.32 -6.488 1 55.69 513 ASN B C 1
ATOM 9245 O O . ASN B 1 513 ? -15.602 9.172 -5.965 1 55.69 513 ASN B O 1
ATOM 9249 N N . LEU B 1 514 ? -17.391 10.352 -6.316 1 70.06 514 LEU B N 1
ATOM 9250 C CA . LEU B 1 514 ? -17.203 11.211 -5.152 1 70.06 514 LEU B CA 1
ATOM 9251 C C . LEU B 1 514 ? -18.266 10.922 -4.09 1 70.06 514 LEU B C 1
ATOM 9253 O O . LEU B 1 514 ? -19.438 11.273 -4.258 1 70.06 514 LEU B O 1
ATOM 9257 N N . GLU B 1 515 ? -17.828 10.219 -3.047 1 73.38 515 GLU B N 1
ATOM 9258 C CA . GLU B 1 515 ? -18.797 9.891 -2.01 1 73.38 515 GLU B CA 1
ATOM 9259 C C . GLU B 1 515 ? -19.219 11.133 -1.228 1 73.38 515 GLU B C 1
ATOM 9261 O O . GLU B 1 515 ? -18.359 11.883 -0.739 1 73.38 515 GLU B O 1
ATOM 9266 N N . PRO B 1 516 ? -20.562 11.336 -1.251 1 77.38 516 PRO B N 1
ATOM 9267 C CA . PRO B 1 516 ? -21.016 12.461 -0.43 1 77.38 516 PRO B CA 1
ATOM 9268 C C . PRO B 1 516 ? -20.641 12.312 1.04 1 77.38 516 PRO B C 1
ATOM 9270 O O . PRO B 1 516 ? -20.625 11.203 1.572 1 77.38 516 PRO B O 1
ATOM 9273 N N . THR B 1 517 ? -20.219 13.414 1.625 1 77.62 517 THR B N 1
ATOM 9274 C CA . THR B 1 517 ? -19.812 13.453 3.021 1 77.62 517 THR B CA 1
ATOM 9275 C C . THR B 1 517 ? -20.969 13.844 3.926 1 77.62 517 THR B C 1
ATOM 9277 O O . THR B 1 517 ? -22.016 14.297 3.445 1 77.62 517 THR B O 1
ATOM 9280 N N . PRO B 1 518 ? -20.875 13.625 5.219 1 78.19 518 PRO B N 1
ATOM 9281 C CA . PRO B 1 518 ? -21.891 14.109 6.152 1 78.19 518 PRO B CA 1
ATOM 9282 C C . PRO B 1 518 ? -22.203 15.594 5.973 1 78.19 518 PRO B C 1
ATOM 9284 O O . PRO B 1 518 ? -23.344 16.016 6.176 1 78.19 518 PRO B O 1
ATOM 9287 N N . VAL B 1 519 ? -21.219 16.281 5.484 1 83.31 519 VAL B N 1
ATOM 9288 C CA . VAL B 1 519 ? -21.438 17.703 5.242 1 83.31 519 VAL B CA 1
ATOM 9289 C C . VAL B 1 519 ? -22.375 17.891 4.059 1 83.31 519 VAL B C 1
ATOM 9291 O O . VAL B 1 519 ? -23.266 18.75 4.094 1 83.31 519 VAL B O 1
ATOM 9294 N N . THR B 1 520 ? -22.203 17.109 3.135 1 86.88 520 THR B N 1
ATOM 9295 C CA . THR B 1 520 ? -23.062 17.172 1.954 1 86.88 520 THR B CA 1
ATOM 9296 C C . THR B 1 520 ? -24.516 16.906 2.322 1 86.88 520 THR B C 1
ATOM 9298 O O . THR B 1 520 ? -25.406 17.656 1.943 1 86.88 520 THR B O 1
ATOM 9301 N N . TYR B 1 521 ? -24.719 15.859 3.029 1 87 521 TYR B N 1
ATOM 9302 C CA . TYR B 1 521 ? -26.062 15.484 3.418 1 87 521 TYR B CA 1
ATOM 9303 C C . TYR B 1 521 ? -26.672 16.516 4.367 1 87 521 TYR B C 1
ATOM 9305 O O . TYR B 1 521 ? -27.875 16.781 4.324 1 87 521 TYR B O 1
ATOM 9313 N N . SER B 1 522 ? -25.906 17.062 5.215 1 86.88 522 SER B N 1
ATOM 9314 C CA . SER B 1 522 ? -26.375 18.109 6.109 1 86.88 522 SER B CA 1
ATOM 9315 C C . SER B 1 522 ? -26.844 19.344 5.332 1 86.88 522 SER B C 1
ATOM 9317 O O . SER B 1 522 ? -27.828 19.969 5.691 1 86.88 522 SER B O 1
ATOM 9319 N N . ILE B 1 523 ? -26.062 19.625 4.371 1 89 523 ILE B N 1
ATOM 9320 C CA . ILE B 1 523 ? -26.438 20.75 3.516 1 89 523 ILE B CA 1
ATOM 9321 C C . ILE B 1 523 ? -27.781 20.453 2.846 1 89 523 ILE B C 1
ATOM 9323 O O . ILE B 1 523 ? -28.641 21.344 2.766 1 89 523 ILE B O 1
ATOM 9327 N N . LEU B 1 524 ? -28 19.312 2.436 1 88.69 524 LEU B N 1
ATOM 9328 C CA . LEU B 1 524 ? -29.25 18.922 1.782 1 88.69 524 LEU B CA 1
ATOM 9329 C C . LEU B 1 524 ? -30.406 18.953 2.766 1 88.69 524 LEU B C 1
ATOM 9331 O O . LEU B 1 524 ? -31.5 19.422 2.428 1 88.69 524 LEU B O 1
ATOM 9335 N N . ILE B 1 525 ? -30.234 18.469 3.902 1 89.31 525 ILE B N 1
ATOM 9336 C CA . ILE B 1 525 ? -31.266 18.469 4.93 1 89.31 525 ILE B CA 1
ATOM 9337 C C . ILE B 1 525 ? -31.641 19.906 5.281 1 89.31 525 ILE B C 1
ATOM 9339 O O . ILE B 1 525 ? -32.812 20.234 5.406 1 89.31 525 ILE B O 1
ATOM 9343 N N . ASN B 1 526 ? -30.641 20.688 5.445 1 88 526 ASN B N 1
ATOM 9344 C CA . ASN B 1 526 ? -30.891 22.109 5.707 1 88 526 ASN B CA 1
ATOM 9345 C C . ASN B 1 526 ? -31.688 22.75 4.57 1 88 526 ASN B C 1
ATOM 9347 O O . ASN B 1 526 ? -32.594 23.547 4.816 1 88 526 ASN B O 1
ATOM 9351 N N . GLY B 1 527 ? -31.266 22.453 3.414 1 87.88 527 GLY B N 1
ATOM 9352 C CA . GLY B 1 527 ? -31.984 22.953 2.258 1 87.88 527 GLY B CA 1
ATOM 9353 C C . GLY B 1 527 ? -33.438 22.516 2.225 1 87.88 527 GLY B C 1
ATOM 9354 O O . GLY B 1 527 ? -34.344 23.312 1.926 1 87.88 527 GLY B O 1
ATOM 9355 N N . LEU B 1 528 ? -33.688 21.328 2.553 1 88.81 528 LEU B N 1
ATOM 9356 C CA . LEU B 1 528 ? -35.062 20.797 2.578 1 88.81 528 LEU B CA 1
ATOM 9357 C C . LEU B 1 528 ? -35.875 21.438 3.707 1 88.81 528 LEU B C 1
ATOM 9359 O O . LEU B 1 528 ? -37.062 21.719 3.543 1 88.81 528 LEU B O 1
ATOM 9363 N N . CYS B 1 529 ? -35.25 21.688 4.82 1 86.56 529 CYS B N 1
ATOM 9364 C CA . CYS B 1 529 ? -35.906 22.25 5.988 1 86.56 529 CYS B CA 1
ATOM 9365 C C . CYS B 1 529 ? -36.281 23.703 5.754 1 86.56 529 CYS B C 1
ATOM 9367 O O . CYS B 1 529 ? -37.375 24.141 6.121 1 86.56 529 CYS B O 1
ATOM 9369 N N . VAL B 1 530 ? -35.344 24.438 5.18 1 85.31 530 VAL B N 1
ATOM 9370 C CA . VAL B 1 530 ? -35.531 25.875 5.055 1 85.31 530 VAL B CA 1
ATOM 9371 C C . VAL B 1 530 ? -36.312 26.188 3.768 1 85.31 530 VAL B C 1
ATOM 9373 O O . VAL B 1 530 ? -37.188 27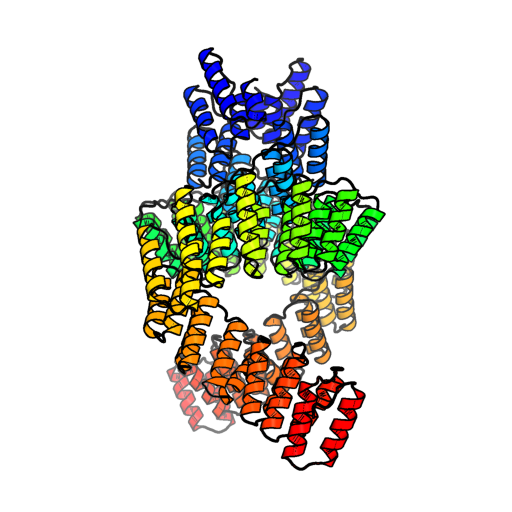.031 3.756 1 85.31 530 VAL B O 1
ATOM 9376 N N . TYR B 1 531 ? -36 25.484 2.705 1 81.5 531 TYR B N 1
ATOM 9377 C CA . TYR B 1 531 ? -36.5 25.922 1.4 1 81.5 531 TYR B CA 1
ATOM 9378 C C . TYR B 1 531 ? -37.375 24.844 0.758 1 81.5 531 TYR B C 1
ATOM 9380 O O . TYR B 1 531 ? -37.969 25.062 -0.29 1 81.5 531 TYR B O 1
ATOM 9388 N N . GLY B 1 532 ? -37.344 23.641 1.36 1 80.75 532 GLY B N 1
ATOM 9389 C CA . GLY B 1 532 ? -38.062 22.531 0.756 1 80.75 532 GLY B CA 1
ATOM 9390 C C . GLY B 1 532 ? -39.188 22 1.631 1 80.75 532 GLY B C 1
ATOM 9391 O O . GLY B 1 532 ? -39.969 22.766 2.178 1 80.75 532 GLY B O 1
ATOM 9392 N N . ASN B 1 533 ? -39.25 20.625 1.51 1 82.81 533 ASN B N 1
ATOM 9393 C CA . ASN B 1 533 ? -40.281 19.891 2.221 1 82.81 533 ASN B CA 1
ATOM 9394 C C . ASN B 1 533 ? -39.719 19.141 3.422 1 82.81 533 ASN B C 1
ATOM 9396 O O . ASN B 1 533 ? -38.812 18.328 3.277 1 82.81 533 ASN B O 1
ATOM 9400 N N . LEU B 1 534 ? -40.219 19.469 4.609 1 87.06 534 LEU B N 1
ATOM 9401 C CA . LEU B 1 534 ? -39.781 18.875 5.863 1 87.06 534 LEU B CA 1
ATOM 9402 C C . LEU B 1 534 ? -40 17.375 5.867 1 87.06 534 LEU B C 1
ATOM 9404 O O . LEU B 1 534 ? -39.219 16.625 6.477 1 87.06 534 LEU B O 1
ATOM 9408 N N . LYS B 1 535 ? -41 17 5.223 1 85.75 535 LYS B N 1
ATOM 9409 C CA . LYS B 1 535 ? -41.281 15.562 5.137 1 85.75 535 LYS B CA 1
ATOM 9410 C C . LYS B 1 535 ? -40.156 14.844 4.383 1 85.75 535 LYS B C 1
ATOM 9412 O O . LYS B 1 535 ? -39.75 13.734 4.754 1 85.75 535 LYS B O 1
ATOM 9417 N N . ASP B 1 536 ? -39.812 15.539 3.355 1 87.19 536 ASP B N 1
ATOM 9418 C CA . ASP B 1 536 ? -38.688 14.969 2.582 1 87.19 536 ASP B CA 1
ATOM 9419 C C . ASP B 1 536 ? -37.406 14.938 3.396 1 87.19 536 ASP B C 1
ATOM 9421 O O . ASP B 1 536 ? -36.625 14.008 3.266 1 87.19 536 ASP B O 1
ATOM 9425 N N . ALA B 1 537 ? -37.156 15.945 4.172 1 89.81 537 ALA B N 1
ATOM 9426 C CA . ALA B 1 537 ? -36 15.992 5.055 1 89.81 537 ALA B CA 1
ATOM 9427 C C . ALA B 1 537 ? -36 14.828 6.047 1 89.81 537 ALA B C 1
ATOM 9429 O O . ALA B 1 537 ? -34.969 14.211 6.309 1 89.81 537 ALA B O 1
ATOM 9430 N N . ASN B 1 538 ? -37.219 14.586 6.555 1 87.06 538 ASN B N 1
ATOM 9431 C CA . ASN B 1 538 ? -37.375 13.461 7.469 1 87.06 538 ASN B CA 1
ATOM 9432 C C . ASN B 1 538 ? -37.031 12.141 6.793 1 87.06 538 ASN B C 1
ATOM 9434 O O . ASN B 1 538 ? -36.312 11.312 7.371 1 87.06 538 ASN B O 1
ATOM 9438 N N . LYS B 1 539 ? -37.562 12.062 5.691 1 85.44 539 LYS B N 1
ATOM 9439 C CA . LYS B 1 539 ? -37.344 10.836 4.938 1 85.44 539 LYS B CA 1
ATOM 9440 C C . LYS B 1 539 ? -35.844 10.648 4.668 1 85.44 539 LYS B C 1
ATOM 9442 O O . LYS B 1 539 ? -35.312 9.531 4.773 1 85.44 539 LYS B O 1
ATOM 9447 N N . LEU B 1 540 ? -35.281 11.727 4.301 1 87.31 540 LEU B N 1
ATOM 9448 C CA . LEU B 1 540 ? -33.844 11.656 4.004 1 87.31 540 LEU B CA 1
ATOM 9449 C C . LEU B 1 540 ? -33.062 11.297 5.254 1 87.31 540 LEU B C 1
ATOM 9451 O O . LEU B 1 540 ? -32.156 10.453 5.199 1 87.31 540 LEU B O 1
ATOM 9455 N N . LEU B 1 541 ? -33.312 11.898 6.305 1 87.5 541 LEU B N 1
ATOM 9456 C CA . LEU B 1 541 ? -32.562 11.648 7.543 1 87.5 541 LEU B CA 1
ATOM 9457 C C . LEU B 1 541 ? -32.75 10.203 7.992 1 87.5 541 LEU B C 1
ATOM 9459 O O . LEU B 1 541 ? -31.797 9.562 8.445 1 87.5 541 LEU B O 1
ATOM 9463 N N . ILE B 1 542 ? -33.969 9.734 7.898 1 81 542 ILE B N 1
ATOM 9464 C CA . ILE B 1 542 ? -34.25 8.367 8.297 1 81 542 ILE B CA 1
ATOM 9465 C C . ILE B 1 542 ? -33.5 7.395 7.391 1 81 542 ILE B C 1
ATOM 9467 O O . ILE B 1 542 ? -32.906 6.41 7.859 1 81 542 ILE B O 1
ATOM 9471 N N . SER B 1 543 ? -33.5 7.742 6.188 1 79.12 543 SER B N 1
ATOM 9472 C CA . SER B 1 543 ? -32.781 6.906 5.23 1 79.12 543 SER B CA 1
ATOM 9473 C C . SER B 1 543 ? -31.266 6.887 5.535 1 79.12 543 SER B C 1
ATOM 9475 O O . SER B 1 543 ? -30.625 5.836 5.457 1 79.12 543 SER B O 1
ATOM 9477 N N . LEU B 1 544 ? -30.797 8 5.824 1 82.88 544 LEU B N 1
ATOM 9478 C CA . LEU B 1 544 ? -29.375 8.102 6.145 1 82.88 544 LEU B CA 1
ATOM 9479 C C . LEU B 1 544 ? -29.047 7.34 7.422 1 82.88 544 LEU B C 1
ATOM 9481 O O . LEU B 1 544 ? -28 6.695 7.516 1 82.88 544 LEU B O 1
ATOM 9485 N N . HIS B 1 545 ? -29.875 7.426 8.336 1 79.94 545 HIS B N 1
ATOM 9486 C CA . HIS B 1 545 ? -29.703 6.711 9.594 1 79.94 545 HIS B CA 1
ATOM 9487 C C . HIS B 1 545 ? -29.688 5.203 9.375 1 79.94 545 HIS B C 1
ATOM 9489 O O . HIS B 1 545 ? -28.891 4.488 9.992 1 79.94 545 HIS B O 1
ATOM 9495 N N . GLU B 1 546 ? -30.484 4.812 8.5 1 73.12 546 GLU B N 1
ATOM 9496 C CA . GLU B 1 546 ? -30.562 3.395 8.164 1 73.12 546 GLU B CA 1
ATOM 9497 C C . GLU B 1 546 ? -29.281 2.918 7.48 1 73.12 546 GLU B C 1
ATOM 9499 O O . GLU B 1 546 ? -28.906 1.755 7.613 1 73.12 546 GLU B O 1
ATOM 9504 N N . GLN B 1 547 ? -28.719 3.859 6.848 1 68.06 547 GLN B N 1
ATOM 9505 C CA . GLN B 1 547 ? -27.469 3.547 6.156 1 68.06 547 GLN B CA 1
ATOM 9506 C C . GLN B 1 547 ? -26.266 3.768 7.066 1 68.06 547 GLN B C 1
ATOM 9508 O O . GLN B 1 547 ? -25.125 3.629 6.633 1 68.06 547 GLN B O 1
ATOM 9513 N N . ASN B 1 548 ? -26.562 4.07 8.281 1 67.38 548 ASN B N 1
ATOM 9514 C CA . ASN B 1 548 ? -25.547 4.324 9.305 1 67.38 548 ASN B CA 1
ATOM 9515 C C . ASN B 1 548 ? -24.641 5.488 8.914 1 67.38 548 ASN B C 1
ATOM 9517 O O . ASN B 1 548 ? -23.422 5.422 9.109 1 67.38 548 ASN B O 1
ATOM 9521 N N . ILE B 1 549 ? -25.25 6.312 8.188 1 77.94 549 ILE B N 1
ATOM 9522 C CA . ILE B 1 549 ? -24.531 7.539 7.863 1 77.94 549 ILE B CA 1
ATOM 9523 C C . ILE B 1 549 ? -24.844 8.609 8.906 1 77.94 549 ILE B C 1
ATOM 9525 O O . ILE B 1 549 ? -26 8.977 9.109 1 77.94 549 ILE B O 1
ATOM 9529 N N . LYS B 1 550 ? -23.844 9.023 9.602 1 78.31 550 LYS B N 1
ATOM 9530 C CA . LYS B 1 550 ? -23.969 10.055 10.625 1 78.31 550 LYS B CA 1
ATOM 9531 C C . LYS B 1 550 ? -23.859 11.453 10.023 1 78.31 550 LYS B C 1
ATOM 9533 O O . LYS B 1 550 ? -22.922 11.742 9.289 1 78.31 550 LYS B O 1
ATOM 9538 N N . LEU B 1 551 ? -24.922 12.242 10.273 1 81.75 551 LEU B N 1
ATOM 9539 C CA . LEU B 1 551 ? -24.859 13.633 9.836 1 81.75 551 LEU B CA 1
ATOM 9540 C C . LEU B 1 551 ? -23.953 14.445 10.75 1 81.75 551 LEU B C 1
ATOM 9542 O O . LEU B 1 551 ? -23.438 13.93 11.75 1 81.75 551 LEU B O 1
ATOM 9546 N N . THR B 1 552 ? -23.703 15.633 10.32 1 78.5 552 THR B N 1
ATOM 9547 C CA . THR B 1 552 ? -22.984 16.562 11.188 1 78.5 552 THR B CA 1
ATOM 9548 C C . THR B 1 552 ? -23.906 17.094 12.281 1 78.5 552 THR B C 1
ATOM 9550 O O . THR B 1 552 ? -25.141 17.016 12.164 1 78.5 552 THR B O 1
ATOM 9553 N N . ARG B 1 553 ? -23.375 17.578 13.312 1 79.62 553 ARG B N 1
ATOM 9554 C CA . ARG B 1 553 ? -24.141 18.172 14.398 1 79.62 553 ARG B CA 1
ATOM 9555 C C . ARG B 1 553 ? -25.109 19.219 13.859 1 79.62 553 ARG B C 1
ATOM 9557 O O . ARG B 1 553 ? -26.266 19.297 14.297 1 79.62 553 ARG B O 1
ATOM 9564 N N . VAL B 1 554 ? -24.641 19.938 12.945 1 78.81 554 VAL B N 1
ATOM 9565 C CA . VAL B 1 554 ? -25.438 21.016 12.359 1 78.81 554 VAL B CA 1
ATOM 9566 C C . VAL B 1 554 ? -26.625 20.438 11.609 1 78.81 554 VAL B C 1
ATOM 9568 O O . VAL B 1 554 ? -27.719 21 11.648 1 78.81 554 VAL B O 1
ATOM 9571 N N . GLY B 1 555 ? -26.391 19.328 11.039 1 83.88 555 GLY B N 1
ATOM 9572 C CA . GLY B 1 555 ? -27.484 18.688 10.32 1 83.88 555 GLY B CA 1
ATOM 9573 C C . GLY B 1 555 ? -28.625 18.281 11.219 1 83.88 555 GLY B C 1
ATOM 9574 O O . GLY B 1 555 ? -29.797 18.531 10.898 1 83.88 555 GLY B O 1
ATOM 9575 N N . TYR B 1 556 ? -28.391 17.734 12.312 1 85.31 556 TYR B N 1
ATOM 9576 C CA . TYR B 1 556 ? -29.406 17.312 13.266 1 85.31 556 TYR B CA 1
ATOM 9577 C C . TYR B 1 556 ? -30.109 18.516 13.875 1 85.31 556 TYR B C 1
ATOM 9579 O O . TYR B 1 556 ? -31.344 18.531 13.977 1 85.31 556 TYR B O 1
ATOM 9587 N N . THR B 1 557 ? -29.344 19.5 14.219 1 81.94 557 THR B N 1
ATOM 9588 C CA . THR B 1 557 ? -29.906 20.672 14.875 1 81.94 557 THR B CA 1
ATOM 9589 C C . THR B 1 557 ? -30.828 21.422 13.93 1 81.94 557 THR B C 1
ATOM 9591 O O . THR B 1 557 ? -31.844 21.984 14.359 1 81.94 557 THR B O 1
ATOM 9594 N N . GLN B 1 558 ? -30.453 21.344 12.781 1 84.94 558 GLN B N 1
ATOM 9595 C CA . GLN B 1 558 ? -31.25 22.078 11.805 1 84.94 558 GLN B CA 1
ATOM 9596 C C . GLN B 1 558 ? -32.625 21.422 11.617 1 84.94 558 GLN B C 1
ATOM 9598 O O . GLN B 1 558 ? -33.625 22.109 11.508 1 84.94 558 GLN B O 1
ATOM 9603 N N . ILE B 1 559 ? -32.656 20.203 11.586 1 87.38 559 ILE B N 1
ATOM 9604 C CA . ILE B 1 559 ? -33.938 19.531 11.375 1 87.38 559 ILE B CA 1
ATOM 9605 C C . ILE B 1 559 ? -34.781 19.625 12.641 1 87.38 559 ILE B C 1
ATOM 9607 O O . ILE B 1 559 ? -36 19.75 12.562 1 87.38 559 ILE B O 1
ATOM 9611 N N . ILE B 1 560 ? -34.25 19.578 13.734 1 84.19 560 ILE B N 1
ATOM 9612 C CA . ILE B 1 560 ? -34.969 19.734 15 1 84.19 560 ILE B CA 1
ATOM 9613 C C . ILE B 1 560 ? -35.562 21.141 15.07 1 84.19 560 ILE B C 1
ATOM 9615 O O . ILE B 1 560 ? -36.719 21.312 15.43 1 84.19 560 ILE B O 1
ATOM 9619 N N . LYS B 1 561 ? -34.719 22.047 14.703 1 80.81 561 LYS B N 1
ATOM 9620 C CA . LYS B 1 561 ? -35.156 23.438 14.688 1 80.81 561 LYS B CA 1
ATOM 9621 C C . LYS B 1 561 ? -36.344 23.609 13.727 1 80.81 561 LYS B C 1
ATOM 9623 O O . LYS B 1 561 ? -37.312 24.312 14.039 1 80.81 561 LYS B O 1
ATOM 9628 N N . ALA B 1 562 ? -36.25 23.016 12.664 1 85.06 562 ALA B N 1
ATOM 9629 C CA . ALA B 1 562 ? -37.281 23.125 11.656 1 85.06 562 ALA B CA 1
ATOM 9630 C C . ALA B 1 562 ? -38.594 22.531 12.164 1 85.06 562 ALA B C 1
ATOM 9632 O O . ALA B 1 562 ? -39.688 23.094 11.938 1 85.06 562 ALA B O 1
ATOM 9633 N N . HIS B 1 563 ? -38.625 21.516 12.82 1 84.94 563 HIS B N 1
ATOM 9634 C CA . HIS B 1 563 ? -39.844 20.891 13.367 1 84.94 563 HIS B CA 1
ATOM 9635 C C . HIS B 1 563 ? -40.406 21.703 14.516 1 84.94 563 HIS B C 1
ATOM 9637 O O . HIS B 1 563 ? -41.625 21.797 14.664 1 84.94 563 HIS B O 1
ATOM 9643 N N . CYS B 1 564 ? -39.531 22.281 15.242 1 76.81 564 CYS B N 1
ATOM 9644 C CA . CYS B 1 564 ? -40 23.156 16.312 1 76.81 564 CYS B CA 1
ATOM 9645 C C . CYS B 1 564 ? -40.719 24.375 15.742 1 76.81 564 CYS B C 1
ATOM 9647 O O . CYS B 1 564 ? -41.75 24.797 16.281 1 76.81 564 CYS B O 1
ATOM 9649 N N . MET B 1 565 ? -40.125 24.797 14.711 1 77.38 565 MET B N 1
ATOM 9650 C CA . MET B 1 565 ? -40.75 25.969 14.086 1 77.38 565 MET B CA 1
ATOM 9651 C C . MET B 1 565 ? -42.094 25.625 13.492 1 77.38 565 MET B C 1
ATOM 9653 O O . MET B 1 565 ? -43 26.453 13.461 1 77.38 565 MET B O 1
ATOM 9657 N N . LYS B 1 566 ? -42.219 24.422 13.078 1 78.69 566 LYS B N 1
ATOM 9658 C CA . LYS B 1 566 ? -43.469 24 12.477 1 78.69 566 LYS B CA 1
ATOM 9659 C C . LYS B 1 566 ? -44.438 23.453 13.539 1 78.69 566 LYS B C 1
ATOM 9661 O O . LYS B 1 566 ? -45.594 23.219 13.25 1 78.69 566 LYS B O 1
ATOM 9666 N N . GLY B 1 567 ? -43.906 23.312 14.734 1 72.5 567 GLY B N 1
ATOM 9667 C CA . GLY B 1 567 ? -44.719 22.875 15.844 1 72.5 567 GLY B CA 1
ATOM 9668 C C . GLY B 1 567 ? -44.844 21.359 15.953 1 72.5 567 GLY B C 1
ATOM 9669 O O . GLY B 1 567 ? -45.688 20.844 16.672 1 72.5 567 GLY B O 1
ATOM 9670 N N . ASP B 1 568 ? -44.125 20.688 15.094 1 79.56 568 ASP B N 1
ATOM 9671 C CA . ASP B 1 568 ? -44.125 19.234 15.188 1 79.56 568 ASP B CA 1
ATOM 9672 C C . ASP B 1 568 ? -43.156 18.75 16.266 1 79.56 568 ASP B C 1
ATOM 9674 O O . ASP B 1 568 ? -42.031 18.359 15.977 1 79.56 568 ASP B O 1
ATOM 9678 N N . VAL B 1 569 ? -43.594 18.641 17.484 1 72.75 569 VAL B N 1
ATOM 9679 C CA . VAL B 1 569 ? -42.781 18.375 18.656 1 72.75 569 VAL B CA 1
ATOM 9680 C C . VAL B 1 569 ? -42.375 16.906 18.688 1 72.75 569 VAL B C 1
ATOM 9682 O O . VAL B 1 569 ? -41.312 16.562 19.172 1 72.75 569 VAL B O 1
ATOM 9685 N N . HIS B 1 570 ? -43.25 16.141 18.188 1 76.56 570 HIS B N 1
ATOM 9686 C CA . HIS B 1 570 ? -42.938 14.719 18.219 1 76.56 570 HIS B CA 1
ATOM 9687 C C . HIS B 1 570 ? -41.719 14.391 17.375 1 76.56 570 HIS B C 1
ATOM 9689 O O . HIS B 1 570 ? -40.812 13.672 17.828 1 76.56 570 HIS B O 1
ATOM 9695 N N . CYS B 1 571 ? -41.75 14.938 16.25 1 81.81 571 CYS B N 1
ATOM 9696 C CA . CYS B 1 571 ? -40.625 14.688 15.375 1 81.81 571 CYS B CA 1
ATOM 9697 C C . CYS B 1 571 ? -39.344 15.328 15.945 1 81.81 571 CYS B C 1
ATOM 9699 O O . CYS B 1 571 ? -38.281 14.742 15.859 1 81.81 571 CYS B O 1
ATOM 9701 N N . ALA B 1 572 ? -39.5 16.5 16.516 1 81.62 572 ALA B N 1
ATOM 9702 C CA . ALA B 1 572 ? -38.375 17.172 17.125 1 81.62 572 ALA B CA 1
ATOM 9703 C C . ALA B 1 572 ? -37.75 16.312 18.234 1 81.62 572 ALA B C 1
ATOM 9705 O O . ALA B 1 572 ? -36.531 16.188 18.328 1 81.62 572 ALA B O 1
ATOM 9706 N N . PHE B 1 573 ? -38.656 15.695 18.953 1 77.31 573 PHE B N 1
ATOM 9707 C CA . PHE B 1 573 ? -38.219 14.828 20.031 1 77.31 573 PHE B CA 1
ATOM 9708 C C . PHE B 1 573 ? -37.531 13.586 19.484 1 77.31 573 PHE B C 1
ATOM 9710 O O . PHE B 1 573 ? -36.5 13.148 20.016 1 77.31 573 PHE B O 1
ATOM 9717 N N . THR B 1 574 ? -38.094 13.125 18.531 1 81.19 574 THR B N 1
ATOM 9718 C CA . THR B 1 574 ? -37.531 11.914 17.922 1 81.19 574 THR B CA 1
ATOM 9719 C C . THR B 1 574 ? -36.125 12.164 17.375 1 81.19 574 THR B C 1
ATOM 9721 O O . THR B 1 574 ? -35.219 11.359 17.609 1 81.19 574 THR B O 1
ATOM 9724 N N . PHE B 1 575 ? -36 13.219 16.734 1 86.19 575 PHE B N 1
ATOM 9725 C CA . PHE B 1 575 ? -34.719 13.492 16.125 1 86.19 575 PHE B CA 1
ATOM 9726 C C . PHE B 1 575 ? -33.719 13.969 17.172 1 86.19 575 PHE B C 1
ATOM 9728 O O . PHE B 1 575 ? -32.5 13.727 17.047 1 86.19 575 PHE B O 1
ATOM 9735 N N . PHE B 1 576 ? -34.219 14.57 18.141 1 82.06 576 PHE B N 1
ATOM 9736 C CA . PHE B 1 576 ? -33.375 14.938 19.266 1 82.06 576 PHE B CA 1
ATOM 9737 C C . PHE B 1 576 ? -32.781 13.703 19.938 1 82.06 576 PHE B C 1
ATOM 9739 O O . PHE B 1 576 ? -31.594 13.664 20.266 1 82.06 576 PHE B O 1
ATOM 9746 N N . HIS B 1 577 ? -33.562 12.75 20.094 1 77.56 577 HIS B N 1
ATOM 9747 C CA . HIS B 1 577 ? -33.125 11.492 20.656 1 77.56 577 HIS B CA 1
ATOM 9748 C C . HIS B 1 577 ? -32.125 10.781 19.734 1 77.56 577 HIS B C 1
ATOM 9750 O O . HIS B 1 577 ? -31.188 10.148 20.188 1 77.56 577 HIS B O 1
ATOM 9756 N N . LEU B 1 578 ? -32.438 10.953 18.562 1 82.38 578 LEU B N 1
ATOM 9757 C CA . LEU B 1 578 ? -31.531 10.367 17.578 1 82.38 578 LEU B CA 1
ATOM 9758 C C . LEU B 1 578 ? -30.156 11.023 17.641 1 82.38 578 LEU B C 1
ATOM 9760 O O . LEU B 1 578 ? -29.125 10.344 17.562 1 82.38 578 LEU B O 1
ATOM 9764 N N . MET B 1 579 ? -30.141 12.305 17.719 1 83.25 579 MET B N 1
ATOM 9765 C CA . MET B 1 579 ? -28.891 13.062 17.828 1 83.25 579 MET B CA 1
ATOM 9766 C C . MET B 1 579 ? -28.094 12.602 19.047 1 83.25 579 MET B C 1
ATOM 9768 O O . MET B 1 579 ? -26.875 12.453 18.969 1 83.25 579 MET B O 1
ATOM 9772 N N . MET B 1 580 ? -28.766 12.258 20.062 1 74.81 580 MET B N 1
ATOM 9773 C CA . MET B 1 580 ? -28.125 11.781 21.297 1 74.81 580 MET B CA 1
ATOM 9774 C C . MET B 1 580 ? -27.594 10.359 21.109 1 74.81 580 MET B C 1
ATOM 9776 O O . MET B 1 580 ? -26.5 10.039 21.594 1 74.81 580 MET B O 1
ATOM 9780 N N . GLU B 1 581 ? -28.312 9.672 20.469 1 74.81 581 GLU B N 1
ATOM 9781 C CA . GLU B 1 581 ? -27.938 8.281 20.234 1 74.81 581 GLU B CA 1
ATOM 9782 C C . GLU B 1 581 ? -26.672 8.188 19.375 1 74.81 581 GLU B C 1
ATOM 9784 O O . GLU B 1 581 ? -25.891 7.25 19.516 1 74.81 581 GLU B O 1
ATOM 9789 N N . MET B 1 582 ? -26.672 9.164 18.562 1 76.94 582 MET B N 1
ATOM 9790 C CA . MET B 1 582 ? -25.5 9.18 17.688 1 76.94 582 MET B CA 1
ATOM 9791 C C . MET B 1 582 ? -24.266 9.711 18.422 1 76.94 582 MET B C 1
ATOM 9793 O O . MET B 1 582 ? -23.172 9.758 17.844 1 76.94 582 MET B O 1
ATOM 9797 N N . GLY B 1 583 ? -24.406 10.141 19.625 1 71.44 583 GLY B N 1
ATOM 9798 C CA . GLY B 1 583 ? -23.281 10.469 20.484 1 71.44 583 GLY B CA 1
ATOM 9799 C C . GLY B 1 583 ? -22.969 11.953 20.531 1 71.44 583 GLY B C 1
ATOM 9800 O O . GLY B 1 583 ? -21.922 12.359 21.016 1 71.44 583 GLY B O 1
ATOM 9801 N N . PHE B 1 584 ? -23.734 12.742 19.906 1 75.56 584 PHE B N 1
ATOM 9802 C CA . PHE B 1 584 ? -23.469 14.18 19.938 1 75.56 584 PHE B CA 1
ATOM 9803 C C . PHE B 1 584 ? -23.766 14.758 21.312 1 75.56 584 PHE B C 1
ATOM 9805 O O . PHE B 1 584 ? -24.766 14.391 21.938 1 75.56 584 PHE B O 1
ATOM 9812 N N . GLU B 1 585 ? -22.844 15.406 21.891 1 72.06 585 GLU B N 1
ATOM 9813 C CA . GLU B 1 585 ? -23.094 16.125 23.141 1 72.06 585 GLU B CA 1
ATOM 9814 C C . GLU B 1 585 ? -24.016 17.312 22.891 1 72.06 585 GLU B C 1
ATOM 9816 O O . GLU B 1 585 ? -23.781 18.125 22 1 72.06 585 GLU B O 1
ATOM 9821 N N . ILE B 1 586 ? -25.172 17.219 23.547 1 72.69 586 ILE B N 1
ATOM 9822 C CA . ILE B 1 586 ? -26.109 18.312 23.406 1 72.69 586 ILE B CA 1
ATOM 9823 C C . ILE B 1 586 ? -25.766 19.422 24.406 1 72.69 586 ILE B C 1
ATOM 9825 O O . ILE B 1 586 ? -25.766 19.203 25.609 1 72.69 586 ILE B O 1
ATOM 9829 N N . SER B 1 587 ? -25.359 20.516 23.891 1 72.19 587 SER B N 1
ATOM 9830 C CA . SER B 1 587 ? -24.953 21.625 24.734 1 72.19 587 SER B CA 1
ATOM 9831 C C . SER B 1 587 ? -26.172 22.391 25.266 1 72.19 587 SER B C 1
ATOM 9833 O O . SER B 1 587 ? -27.297 22.156 24.828 1 72.19 587 SER B O 1
ATOM 9835 N N . ILE B 1 588 ? -25.953 23.281 26.297 1 77.88 588 ILE B N 1
ATOM 9836 C CA . ILE B 1 588 ? -27 24.109 26.875 1 77.88 588 ILE B CA 1
ATOM 9837 C C . ILE B 1 588 ? -27.578 25.031 25.812 1 77.88 588 ILE B C 1
ATOM 9839 O O . ILE B 1 588 ? -28.766 25.344 25.828 1 77.88 588 ILE B O 1
ATOM 9843 N N . LYS B 1 589 ? -26.734 25.266 24.906 1 76.31 589 LYS B N 1
ATOM 9844 C CA . LYS B 1 589 ? -27.188 26.172 23.844 1 76.31 589 LYS B CA 1
ATOM 9845 C C . LYS B 1 589 ? -28.219 25.484 22.953 1 76.31 589 LYS B C 1
ATOM 9847 O O . LYS B 1 589 ? -29.188 26.109 22.516 1 76.31 589 LYS B O 1
ATOM 9852 N N . ASP B 1 590 ? -28.016 24.266 22.812 1 76.44 590 ASP B N 1
ATOM 9853 C CA . ASP B 1 590 ? -28.938 23.516 21.984 1 76.44 590 ASP B CA 1
ATOM 9854 C C . ASP B 1 590 ? -30.297 23.375 22.672 1 76.44 590 ASP B C 1
ATOM 9856 O O . ASP B 1 590 ? -31.344 23.562 22.031 1 76.44 590 ASP B O 1
ATOM 9860 N N . TYR B 1 591 ? -30.281 23.156 23.984 1 80.19 591 TYR B N 1
ATOM 9861 C CA . TYR B 1 591 ? -31.516 23.062 24.75 1 80.19 591 TYR B CA 1
ATOM 9862 C C . TYR B 1 591 ? -32.219 24.406 24.797 1 80.19 591 TYR B C 1
ATOM 9864 O O . TYR B 1 591 ? -33.438 24.484 24.609 1 80.19 591 TYR B O 1
ATOM 9872 N N . THR B 1 592 ? -31.406 25.406 24.953 1 78.19 592 THR B N 1
ATOM 9873 C CA . THR B 1 592 ? -31.969 26.75 25.031 1 78.19 592 THR B CA 1
ATOM 9874 C C . THR B 1 592 ? -32.656 27.125 23.734 1 78.19 592 THR B C 1
ATOM 9876 O O . THR B 1 592 ? -33.781 27.672 23.75 1 78.19 592 THR B O 1
ATOM 9879 N N . ALA B 1 593 ? -32.031 26.812 22.719 1 77.25 593 ALA B N 1
ATOM 9880 C CA . ALA B 1 593 ? -32.594 27.141 21.422 1 77.25 593 ALA B CA 1
ATOM 9881 C C . ALA B 1 593 ? -33.875 26.391 21.188 1 77.25 593 ALA B C 1
ATOM 9883 O O . ALA B 1 593 ? -34.875 26.953 20.703 1 77.25 593 ALA B O 1
ATOM 9884 N N . LEU B 1 594 ? -33.875 25.219 21.625 1 79.94 594 LEU B N 1
ATOM 9885 C CA . LEU B 1 594 ? -35.062 24.375 21.422 1 79.94 594 LEU B CA 1
ATOM 9886 C C . LEU B 1 594 ? -36.188 24.797 22.328 1 79.94 594 LEU B C 1
ATOM 9888 O O . LEU B 1 594 ? -37.344 24.969 21.875 1 79.94 594 LEU B O 1
ATOM 9892 N N . ILE B 1 595 ? -35.938 25.078 23.562 1 82.06 595 ILE B N 1
ATOM 9893 C CA . ILE B 1 595 ? -36.969 25.453 24.547 1 82.06 595 ILE B CA 1
ATOM 9894 C C . ILE B 1 595 ? -37.531 26.828 24.203 1 82.06 595 ILE B C 1
ATOM 9896 O O . ILE B 1 595 ? -38.75 27.047 24.281 1 82.06 595 ILE B O 1
ATOM 9900 N N . ASN B 1 596 ? -36.625 27.641 23.75 1 79.69 596 ASN B N 1
ATOM 9901 C CA . ASN B 1 596 ? -37.062 28.969 23.344 1 79.69 596 ASN B CA 1
ATOM 9902 C C . ASN B 1 596 ? -38.031 28.906 22.172 1 79.69 596 ASN B C 1
ATOM 9904 O O . ASN B 1 596 ? -39.031 29.609 22.156 1 79.69 596 ASN B O 1
ATOM 9908 N N . ARG B 1 597 ? -37.75 28.109 21.359 1 78.31 597 ARG B N 1
ATOM 9909 C CA . ARG B 1 597 ? -38.594 27.984 20.188 1 78.31 597 ARG B CA 1
ATOM 9910 C C . ARG B 1 597 ? -39.969 27.375 20.531 1 78.31 597 ARG B C 1
ATOM 9912 O O . ARG B 1 597 ? -41 27.797 20.016 1 78.31 597 ARG B O 1
ATOM 9919 N N . LEU B 1 598 ? -39.969 26.5 21.422 1 79.75 598 LEU B N 1
ATOM 9920 C CA . LEU B 1 598 ? -41.219 25.875 21.859 1 79.75 598 LEU B CA 1
ATOM 9921 C C . LEU B 1 598 ? -42.062 26.844 22.672 1 79.75 598 LEU B C 1
ATOM 9923 O O . LEU B 1 598 ? -43.281 26.891 22.516 1 79.75 598 LEU B O 1
ATOM 9927 N N . CYS B 1 599 ? -41.375 27.656 23.375 1 80 599 CYS B N 1
ATOM 9928 C CA . CYS B 1 599 ? -42.094 28.641 24.172 1 80 599 CYS B CA 1
ATOM 9929 C C . CYS B 1 599 ? -42.75 29.703 23.297 1 80 599 CYS B C 1
ATOM 9931 O O . CYS B 1 599 ? -43.844 30.141 23.578 1 80 599 CYS B O 1
ATOM 9933 N N . LYS B 1 600 ? -42.031 29.969 22.312 1 77.44 600 LYS B N 1
ATOM 9934 C CA . LYS B 1 600 ? -42.562 30.984 21.406 1 77.44 600 LYS B CA 1
ATOM 9935 C C . LYS B 1 600 ? -43.844 30.5 20.719 1 77.44 600 LYS B C 1
ATOM 9937 O O . LYS B 1 600 ? -44.688 31.312 20.344 1 77.44 600 LYS B O 1
ATOM 9942 N N . ARG B 1 601 ? -44.031 29.234 20.703 1 76.38 601 ARG B N 1
ATOM 9943 C CA . ARG B 1 601 ? -45.219 28.656 20.078 1 76.38 601 ARG B CA 1
ATOM 9944 C C . ARG B 1 601 ? -46.219 28.203 21.125 1 76.38 601 ARG B C 1
ATOM 9946 O O . ARG B 1 601 ? -47.188 27.5 20.797 1 76.38 601 ARG B O 1
ATOM 9953 N N . CYS B 1 602 ? -45.938 28.531 22.359 1 73 602 CYS B N 1
ATOM 9954 C CA . CYS B 1 602 ? -46.812 28.281 23.5 1 73 602 CYS B CA 1
ATOM 9955 C C . CYS B 1 602 ? -46.969 26.781 23.734 1 73 602 CYS B C 1
ATOM 9957 O O . CYS B 1 602 ? -48.031 26.312 24.109 1 73 602 CYS B O 1
ATOM 9959 N N . LEU B 1 603 ? -45.969 26.094 23.234 1 79.44 603 LEU B N 1
ATOM 9960 C CA . LEU B 1 603 ? -45.938 24.672 23.547 1 79.44 603 LEU B CA 1
ATOM 9961 C C . LEU B 1 603 ? -45.188 24.422 24.859 1 79.44 603 LEU B C 1
ATOM 9963 O O . LEU B 1 603 ? -44.094 23.875 24.859 1 79.44 603 LEU B O 1
ATOM 9967 N N . ILE B 1 604 ? -45.75 24.75 25.922 1 77.5 604 ILE B N 1
ATOM 9968 C CA . ILE B 1 604 ? -45.125 24.828 27.234 1 77.5 604 ILE B CA 1
ATOM 9969 C C . ILE B 1 604 ? -44.875 23.422 27.781 1 77.5 604 ILE B C 1
ATOM 9971 O O . ILE B 1 604 ? -43.844 23.156 28.406 1 77.5 604 ILE B O 1
ATOM 9975 N N . THR B 1 605 ? -45.75 22.547 27.516 1 78.19 605 THR B N 1
ATOM 9976 C CA . THR B 1 605 ? -45.625 21.172 28.016 1 78.19 605 THR B CA 1
ATOM 9977 C C . THR B 1 605 ? -44.406 20.5 27.422 1 78.19 605 THR B C 1
ATOM 9979 O O . THR B 1 605 ? -43.656 19.812 28.109 1 78.19 605 THR B O 1
ATOM 9982 N N . GLU B 1 606 ? -44.25 20.75 26.219 1 78.94 606 GLU B N 1
ATOM 9983 C CA . GLU B 1 606 ? -43.125 20.156 25.516 1 78.94 606 GLU B CA 1
ATOM 9984 C C . GLU B 1 606 ? -41.812 20.812 25.938 1 78.94 606 GLU B C 1
ATOM 9986 O O . GLU B 1 606 ? -40.781 20.125 26.109 1 78.94 606 GLU B O 1
ATOM 9991 N N . ALA B 1 607 ? -41.844 22.125 26.062 1 82 607 ALA B N 1
ATOM 9992 C CA . ALA B 1 607 ? -40.688 22.844 26.547 1 82 607 ALA B CA 1
ATOM 9993 C C . ALA B 1 607 ? -40.25 22.344 27.922 1 82 607 ALA B C 1
ATOM 9995 O O . ALA B 1 607 ? -39.031 22.188 28.188 1 82 607 ALA B O 1
ATOM 9996 N N . GLN B 1 608 ? -41.219 22.062 28.656 1 78.19 608 GLN B N 1
ATOM 9997 C CA . GLN B 1 608 ? -40.938 21.531 30 1 78.19 608 GLN B CA 1
ATOM 9998 C C . GLN B 1 608 ? -40.312 20.141 29.938 1 78.19 608 GLN B C 1
ATOM 10000 O O . GLN B 1 608 ? -39.469 19.797 30.766 1 78.19 608 GLN B O 1
ATOM 10005 N N . GLN B 1 609 ? -40.688 19.422 29 1 78.56 609 GLN B N 1
ATOM 10006 C CA . GLN B 1 609 ? -40.125 18.094 28.828 1 78.56 609 GLN B CA 1
ATOM 10007 C C . GLN B 1 609 ? -38.656 18.156 28.469 1 78.56 609 GLN B C 1
ATOM 10009 O O . GLN B 1 609 ? -37.844 17.438 29.047 1 78.56 609 GLN B O 1
ATOM 10014 N N . PHE B 1 610 ? -38.375 19.016 27.578 1 81.19 610 PHE B N 1
ATOM 10015 C CA . PHE B 1 610 ? -37 19.156 27.188 1 81.19 610 PHE B CA 1
ATOM 10016 C C . PHE B 1 610 ? -36.156 19.719 28.328 1 81.19 610 PHE B C 1
ATOM 10018 O O . PHE B 1 610 ? -35 19.359 28.5 1 81.19 610 PHE B O 1
ATOM 10025 N N . PHE B 1 611 ? -36.812 20.594 29.094 1 82.94 611 PHE B N 1
ATOM 10026 C CA . PHE B 1 611 ? -36.156 21.141 30.266 1 82.94 611 PHE B CA 1
ATOM 10027 C C . PHE B 1 611 ? -35.844 20.047 31.281 1 82.94 611 PHE B C 1
ATOM 10029 O O . PHE B 1 611 ? -34.75 20 31.844 1 82.94 611 PHE B O 1
ATOM 10036 N N . SER B 1 612 ? -36.781 19.188 31.375 1 76.75 612 SER B N 1
ATOM 10037 C CA . SER B 1 612 ? -36.594 18.078 32.281 1 76.75 612 SER B CA 1
ATOM 10038 C C . SER B 1 612 ? -35.5 17.125 31.797 1 76.75 612 SER B C 1
ATOM 10040 O O . SER B 1 612 ? -34.719 16.625 32.594 1 76.75 612 SER B O 1
ATOM 10042 N N . ILE B 1 613 ? -35.469 16.938 30.516 1 75.94 613 ILE B N 1
ATOM 10043 C CA . ILE B 1 613 ? -34.438 16.094 29.922 1 75.94 613 ILE B CA 1
ATOM 10044 C C . ILE B 1 613 ? -33.062 16.719 30.141 1 75.94 613 ILE B C 1
ATOM 10046 O O . ILE B 1 613 ? -32.094 16.031 30.453 1 75.94 613 ILE B O 1
ATOM 10050 N N . MET B 1 614 ? -33.031 18.031 29.906 1 80.81 614 MET B N 1
ATOM 10051 C CA . MET B 1 614 ? -31.812 18.781 30.109 1 80.81 614 MET B CA 1
ATOM 10052 C C . MET B 1 614 ? -31.281 18.594 31.531 1 80.81 614 MET B C 1
ATOM 10054 O O . MET B 1 614 ? -30.094 18.312 31.719 1 80.81 614 MET B O 1
ATOM 10058 N N . LEU B 1 615 ? -32.125 18.656 32.5 1 75.44 615 LEU B N 1
ATOM 10059 C CA . LEU B 1 615 ? -31.781 18.5 33.906 1 75.44 615 LEU B CA 1
ATOM 10060 C C . LEU B 1 615 ? -31.359 17.062 34.219 1 75.44 615 LEU B C 1
ATOM 10062 O O . LEU B 1 615 ? -30.422 16.844 35 1 75.44 615 LEU B O 1
ATOM 10066 N N . PHE B 1 616 ? -31.953 16.234 33.531 1 74.56 616 PHE B N 1
ATOM 10067 C CA . PHE B 1 616 ? -31.672 14.812 33.719 1 74.56 616 PHE B CA 1
ATOM 10068 C C . PHE B 1 616 ? -30.25 14.484 33.25 1 74.56 616 PHE B C 1
ATOM 10070 O O . PHE B 1 616 ? -29.594 13.633 33.875 1 74.56 616 PHE B O 1
ATOM 10077 N N . HIS B 1 617 ? -29.875 15.125 32.25 1 74.31 617 HIS B N 1
ATOM 10078 C CA . HIS B 1 617 ? -28.547 14.875 31.719 1 74.31 617 HIS B CA 1
ATOM 10079 C C . HIS B 1 617 ? -27.484 15.711 32.438 1 74.31 617 HIS B C 1
ATOM 10081 O O . HIS B 1 617 ? -26.344 15.789 32 1 74.31 617 HIS B O 1
ATOM 10087 N N . GLY B 1 618 ? -27.922 16.422 33.469 1 71.62 618 GLY B N 1
ATOM 10088 C CA . GLY B 1 618 ? -27 17.125 34.375 1 71.62 618 GLY B CA 1
ATOM 10089 C C . GLY B 1 618 ? -26.641 18.516 33.875 1 71.62 618 GLY B C 1
ATOM 10090 O O . GLY B 1 618 ? -25.625 19.062 34.281 1 71.62 618 GLY B O 1
ATOM 10091 N N . ILE B 1 619 ? -27.375 18.969 32.938 1 78.62 619 ILE B N 1
ATOM 10092 C CA . ILE B 1 619 ? -27.094 20.297 32.438 1 78.62 619 ILE B CA 1
ATOM 10093 C C . ILE B 1 619 ? -27.891 21.328 33.219 1 78.62 619 ILE B C 1
ATOM 10095 O O . ILE B 1 619 ? -29.109 21.234 33.312 1 78.62 619 ILE B O 1
ATOM 10099 N N . SER B 1 620 ? -27.203 22.281 33.844 1 78.44 620 SER B N 1
ATOM 10100 C CA . SER B 1 620 ? -27.875 23.312 34.625 1 78.44 620 SER B CA 1
ATOM 10101 C C . SER B 1 620 ? -28.469 24.391 33.719 1 78.44 620 SER B C 1
ATOM 10103 O O . SER B 1 620 ? -27.891 24.75 32.688 1 78.44 620 SER B O 1
ATOM 10105 N N . PRO B 1 621 ? -29.656 24.766 34.094 1 77.12 621 PRO B N 1
ATOM 10106 C CA . PRO B 1 621 ? -30.297 25.781 33.281 1 77.12 621 PRO B CA 1
ATOM 10107 C C . PRO B 1 621 ? -29.594 27.141 33.344 1 77.12 621 PRO B C 1
ATOM 10109 O O . PRO B 1 621 ? -28.938 27.453 34.344 1 77.12 621 PRO B O 1
ATOM 10112 N N . ASP B 1 622 ? -29.594 27.797 32.219 1 78.38 622 ASP B N 1
ATOM 10113 C CA . ASP B 1 622 ? -29.031 29.141 32.188 1 78.38 622 ASP B CA 1
ATOM 10114 C C . ASP B 1 622 ? -30.141 30.203 32.25 1 78.38 622 ASP B C 1
ATOM 10116 O O . ASP B 1 622 ? -31.328 29.859 32.281 1 78.38 622 ASP B O 1
ATOM 10120 N N . GLN B 1 623 ? -29.703 31.453 32.375 1 79.31 623 GLN B N 1
ATOM 10121 C CA . GLN B 1 623 ? -30.625 32.562 32.531 1 79.31 623 GLN B CA 1
ATOM 10122 C C . GLN B 1 623 ? -31.594 32.656 31.344 1 79.31 623 GLN B C 1
ATOM 10124 O O . GLN B 1 623 ? -32.781 32.938 31.516 1 79.31 623 GLN B O 1
ATOM 10129 N N . GLU B 1 624 ? -31.141 32.25 30.297 1 80.31 624 GLU B N 1
ATOM 10130 C CA . GLU B 1 624 ? -31.953 32.406 29.078 1 80.31 624 GLU B CA 1
ATOM 10131 C C . GLU B 1 624 ? -33.094 31.375 29.062 1 80.31 624 GLU B C 1
ATOM 10133 O O . GLU B 1 624 ? -34.219 31.719 28.688 1 80.31 624 GLU B O 1
ATOM 10138 N N . ILE B 1 625 ? -32.781 30.234 29.516 1 81.25 625 ILE B N 1
ATOM 10139 C CA . ILE B 1 625 ? -33.812 29.188 29.5 1 81.25 625 ILE B CA 1
ATOM 10140 C C . ILE B 1 625 ? -34.875 29.484 30.547 1 81.25 625 ILE B C 1
ATOM 10142 O O . ILE B 1 625 ? -36.062 29.328 30.297 1 81.25 625 ILE B O 1
ATOM 10146 N N . CYS B 1 626 ? -34.469 30.016 31.656 1 80.69 626 CYS B N 1
ATOM 10147 C CA . CYS B 1 626 ? -35.406 30.312 32.719 1 80.69 626 CYS B CA 1
ATOM 10148 C C . CYS B 1 626 ? -36.312 31.469 32.344 1 80.69 626 CYS B C 1
ATOM 10150 O O . CYS B 1 626 ? -37.531 31.422 32.594 1 80.69 626 CYS B O 1
ATOM 10152 N N . GLU B 1 627 ? -35.688 32.375 31.688 1 81.06 627 GLU B N 1
ATOM 10153 C CA . GLU B 1 627 ? -36.469 33.531 31.25 1 81.06 627 GLU B CA 1
ATOM 10154 C C . GLU B 1 627 ? -37.469 33.125 30.156 1 81.06 627 GLU B C 1
ATOM 10156 O O . GLU B 1 627 ? -38.594 33.594 30.156 1 81.06 627 GLU B O 1
ATOM 10161 N N . ALA B 1 628 ? -37.094 32.281 29.344 1 80.5 628 ALA B N 1
ATOM 10162 C CA . ALA B 1 628 ? -37.969 31.859 28.266 1 80.5 628 ALA B CA 1
ATOM 10163 C C . ALA B 1 628 ? -39.156 31.094 28.812 1 80.5 628 ALA B C 1
ATOM 10165 O O . ALA B 1 628 ? -40.281 31.312 28.391 1 80.5 628 ALA B O 1
ATOM 10166 N N . LEU B 1 629 ? -38.906 30.312 29.766 1 81.81 629 LEU B N 1
ATOM 10167 C CA . LEU B 1 629 ? -39.969 29.516 30.344 1 81.81 629 LEU B CA 1
ATOM 10168 C C . LEU B 1 629 ? -40.875 30.375 31.203 1 81.81 629 LEU B C 1
ATOM 10170 O O . LEU B 1 629 ? -42.125 30.219 31.172 1 81.81 629 LEU B O 1
ATOM 10174 N N . LEU B 1 630 ? -40.281 31.359 31.844 1 81.38 630 LEU B N 1
ATOM 10175 C CA . LEU B 1 630 ? -41.094 32.281 32.688 1 81.38 630 LEU B CA 1
ATOM 10176 C C . LEU B 1 630 ? -42 33.125 31.812 1 81.38 630 LEU B C 1
ATOM 10178 O O . LEU B 1 630 ? -43.156 33.312 32.125 1 81.38 630 LEU B O 1
ATOM 10182 N N . ASN B 1 631 ? -41.406 33.562 30.781 1 80.62 631 ASN B N 1
ATOM 10183 C CA . ASN B 1 631 ? -42.188 34.375 29.859 1 80.62 631 ASN B CA 1
ATOM 10184 C C . ASN B 1 631 ? -43.312 33.562 29.203 1 80.62 631 ASN B C 1
ATOM 10186 O O . ASN B 1 631 ? -44.406 34.062 29.031 1 80.62 631 ASN B O 1
ATOM 10190 N N . ALA B 1 632 ? -43.031 32.375 28.953 1 79.88 632 ALA B N 1
ATOM 10191 C CA . ALA B 1 632 ? -44.031 31.531 28.328 1 79.88 632 ALA B CA 1
ATOM 10192 C C . ALA B 1 632 ? -45.156 31.219 29.297 1 79.88 632 ALA B C 1
ATOM 10194 O O . ALA B 1 632 ? -46.344 31.219 28.922 1 79.88 632 ALA B O 1
ATOM 10195 N N . TYR B 1 633 ? -44.844 31.062 30.531 1 79.56 633 TYR B N 1
ATOM 10196 C CA . TYR B 1 633 ? -45.875 30.812 31.531 1 79.56 633 TYR B CA 1
ATOM 10197 C C . TYR B 1 633 ? -46.75 32.062 31.734 1 79.56 633 TYR B C 1
ATOM 10199 O O . TYR B 1 633 ? -47.969 31.922 31.875 1 79.56 633 TYR B O 1
ATOM 10207 N N . GLN B 1 634 ? -46.094 33.156 31.609 1 77.62 634 GLN B N 1
ATOM 10208 C CA . GLN B 1 634 ? -46.844 34.406 31.766 1 77.62 634 GLN B CA 1
ATOM 10209 C C . GLN B 1 634 ? -47.812 34.625 30.594 1 77.62 634 GLN B C 1
ATOM 10211 O O . GLN B 1 634 ? -48.938 35.031 30.781 1 77.62 634 GLN B O 1
ATOM 10216 N N . GLN B 1 635 ? -47.344 34.312 29.562 1 77.44 635 GLN B N 1
ATOM 10217 C CA . GLN B 1 635 ? -48.156 34.531 28.359 1 77.44 635 GLN B CA 1
ATOM 10218 C C . GLN B 1 635 ? -49.312 33.562 28.281 1 77.44 635 GLN B C 1
ATOM 10220 O O . GLN B 1 635 ? -50.406 33.906 27.781 1 77.44 635 GLN B O 1
ATOM 10225 N N . CYS B 1 636 ? -49.062 32.375 28.766 1 70.44 636 CYS B N 1
ATOM 10226 C CA . CYS B 1 636 ? -50.125 31.359 28.688 1 70.44 636 CYS B CA 1
ATOM 10227 C C . CYS B 1 636 ? -51.031 31.406 29.906 1 70.44 636 CYS B C 1
ATOM 10229 O O . CYS B 1 636 ? -52.031 30.672 29.984 1 70.44 636 CYS B O 1
ATOM 10231 N N . GLY B 1 637 ? -50.75 32.281 30.797 1 70.62 637 GLY B N 1
ATOM 10232 C CA . GLY B 1 637 ? -51.594 32.5 31.969 1 70.62 637 GLY B CA 1
ATOM 10233 C C . GLY B 1 637 ? -51.438 31.438 33.031 1 70.62 637 GLY B C 1
ATOM 10234 O O . GLY B 1 637 ? -52.344 31.219 33.844 1 70.62 637 GLY B O 1
ATOM 10235 N N . ASP B 1 638 ? -50.5 30.625 32.906 1 73.44 638 ASP B N 1
ATOM 10236 C CA . ASP B 1 638 ? -50.25 29.609 33.906 1 73.44 638 ASP B CA 1
ATOM 10237 C C . ASP B 1 638 ? -49.375 30.156 35.031 1 73.44 638 ASP B C 1
ATOM 10239 O O . ASP B 1 638 ? -48.125 30.016 35 1 73.44 638 ASP B O 1
ATOM 10243 N N . ILE B 1 639 ? -49.875 30.734 36 1 74.12 639 ILE B N 1
ATOM 10244 C CA . ILE B 1 639 ? -49.219 31.453 37.094 1 74.12 639 ILE B CA 1
ATOM 10245 C C . ILE B 1 639 ? -48.531 30.469 38.031 1 74.12 639 ILE B C 1
ATOM 10247 O O . ILE B 1 639 ? -47.438 30.75 38.531 1 74.12 639 ILE B O 1
ATOM 10251 N N . ILE B 1 640 ? -49.094 29.328 38.219 1 76.75 640 ILE B N 1
ATOM 10252 C CA . ILE B 1 640 ? -48.562 28.359 39.156 1 76.75 640 ILE B CA 1
ATOM 10253 C C . ILE B 1 640 ? -47.219 27.828 38.656 1 76.75 640 ILE B C 1
ATOM 10255 O O . ILE B 1 640 ? -46.25 27.797 39.406 1 76.75 640 ILE B O 1
ATOM 10259 N N . SER B 1 641 ? -47.219 27.453 37.406 1 77 641 SER B N 1
ATOM 10260 C CA . SER B 1 641 ? -46 26.922 36.844 1 77 641 SER B CA 1
ATOM 10261 C C . SER B 1 641 ? -44.906 28 36.75 1 77 641 SER B C 1
ATOM 10263 O O . SER B 1 641 ? -43.719 27.703 36.875 1 77 641 SER B O 1
ATOM 10265 N N . GLY B 1 642 ? -45.375 29.172 36.594 1 76.25 642 GLY B N 1
ATOM 10266 C CA . GLY B 1 642 ? -44.469 30.312 36.625 1 76.25 642 GLY B CA 1
ATOM 10267 C C . GLY B 1 642 ? -43.781 30.516 37.938 1 76.25 642 GLY B C 1
ATOM 10268 O O . GLY B 1 642 ? -42.562 30.719 38 1 76.25 642 GLY B O 1
ATOM 10269 N N . TYR B 1 643 ? -44.562 30.391 38.969 1 76 643 TYR B N 1
ATOM 10270 C CA . TYR B 1 643 ? -44 30.547 40.312 1 76 643 TYR B CA 1
ATOM 10271 C C . TYR B 1 643 ? -43.062 29.406 40.625 1 76 643 TYR B C 1
ATOM 10273 O O . TYR B 1 643 ? -42 29.641 41.25 1 76 643 TYR B O 1
ATOM 10281 N N . GLN B 1 644 ? -43.312 28.25 40.219 1 77.56 644 GLN B N 1
ATOM 10282 C CA . GLN B 1 644 ? -42.438 27.109 40.438 1 77.56 644 GLN B CA 1
ATOM 10283 C C . GLN B 1 644 ? -41.125 27.297 39.688 1 77.56 644 GLN B C 1
ATOM 10285 O O . GLN B 1 644 ? -40.062 27 40.219 1 77.56 644 GLN B O 1
ATOM 10290 N N . MET B 1 645 ? -41.25 27.781 38.469 1 78.5 645 MET B N 1
ATOM 10291 C CA . MET B 1 645 ? -40.062 28.031 37.656 1 78.5 645 MET B CA 1
ATOM 10292 C C . MET B 1 645 ? -39.219 29.156 38.281 1 78.5 645 MET B C 1
ATOM 10294 O O . MET B 1 645 ? -37.969 29.094 38.25 1 78.5 645 MET B O 1
ATOM 10298 N N . LEU B 1 646 ? -39.906 30.125 38.844 1 77.06 646 LEU B N 1
ATOM 10299 C CA . LEU B 1 646 ? -39.219 31.219 39.531 1 77.06 646 LEU B CA 1
ATOM 10300 C C . LEU B 1 646 ? -38.469 30.688 40.75 1 77.06 646 LEU B C 1
ATOM 10302 O O . LEU B 1 646 ? -37.344 31.078 41 1 77.06 646 LEU B O 1
ATOM 10306 N N . ALA B 1 647 ? -39.094 29.812 41.406 1 76.31 647 ALA B N 1
ATOM 10307 C CA . ALA B 1 647 ? -38.438 29.203 42.562 1 76.31 647 ALA B CA 1
ATOM 10308 C C . ALA B 1 647 ? -37.219 28.391 42.125 1 76.31 647 ALA B C 1
ATOM 10310 O O . ALA B 1 647 ? -36.188 28.438 42.781 1 76.31 647 ALA B O 1
ATOM 10311 N N . LEU B 1 648 ? -37.281 27.703 41 1 76.12 648 LEU B N 1
ATOM 10312 C CA . LEU B 1 648 ? -36.156 26.906 40.5 1 76.12 648 LEU B CA 1
ATOM 10313 C C . LEU B 1 648 ? -35.031 27.797 40 1 76.12 648 LEU B C 1
ATOM 10315 O O . LEU B 1 648 ? -33.844 27.469 40.188 1 76.12 648 LEU B O 1
ATOM 10319 N N . THR B 1 649 ? -35.375 28.891 39.406 1 75.94 649 THR B N 1
ATOM 10320 C CA . THR B 1 649 ? -34.375 29.844 38.938 1 75.94 649 THR B CA 1
ATOM 10321 C C . THR B 1 649 ? -33.594 30.422 40.125 1 75.94 649 THR B C 1
ATOM 10323 O O . THR B 1 649 ? -32.375 30.578 40.031 1 75.94 649 THR B O 1
ATOM 10326 N N . ILE B 1 650 ? -34.312 30.672 41.156 1 74.19 650 ILE B N 1
ATOM 10327 C CA . ILE B 1 650 ? -33.688 31.219 42.344 1 74.19 650 ILE B CA 1
ATOM 10328 C C . ILE B 1 650 ? -32.812 30.141 43 1 74.19 650 ILE B C 1
ATOM 10330 O O . ILE B 1 650 ? -31.672 30.422 43.406 1 74.19 650 ILE B O 1
ATOM 10334 N N . LYS B 1 651 ? -33.219 29.047 42.938 1 73.56 651 LYS B N 1
ATOM 10335 C CA . LYS B 1 651 ? -32.469 27.953 43.531 1 73.56 651 LYS B CA 1
ATOM 10336 C C . LYS B 1 651 ? -31.188 27.641 42.75 1 73.56 651 LYS B C 1
ATOM 10338 O O . LYS B 1 651 ? -30.188 27.219 43.312 1 73.56 651 LYS B O 1
ATOM 10343 N N . ALA B 1 652 ? -31.25 27.719 41.5 1 71.69 652 ALA B N 1
ATOM 10344 C CA . ALA B 1 652 ? -30.094 27.469 40.625 1 71.69 652 ALA B CA 1
ATOM 10345 C C . ALA B 1 652 ? -29.125 28.641 40.688 1 71.69 652 ALA B C 1
ATOM 10347 O O . ALA B 1 652 ? -28.062 28.609 40.062 1 71.69 652 ALA B O 1
ATOM 10348 N N . GLY B 1 653 ? -29.453 29.672 41.531 1 68.06 653 GLY B N 1
ATOM 10349 C CA . GLY B 1 653 ? -28.625 30.844 41.719 1 68.06 653 GLY B CA 1
ATOM 10350 C C . GLY B 1 653 ? -28.766 31.875 40.625 1 68.06 653 GLY B C 1
ATOM 10351 O O . GLY B 1 653 ? -27.859 32.688 40.406 1 68.06 653 GLY B O 1
ATOM 10352 N N . LEU B 1 654 ? -29.781 31.766 39.844 1 71.69 654 LEU B N 1
ATOM 10353 C CA . LEU B 1 654 ? -29.969 32.688 38.75 1 71.69 654 LEU B CA 1
ATOM 10354 C C . LEU B 1 654 ? -30.891 33.812 39.125 1 71.69 654 LEU B C 1
ATOM 10356 O O . LEU B 1 654 ? -31.766 33.656 40 1 71.69 654 LEU B O 1
ATOM 10360 N N . LEU B 1 655 ? -30.594 35.125 38.875 1 60.53 655 LEU B N 1
ATOM 10361 C CA . LEU B 1 655 ? -31.359 36.312 39.25 1 60.53 655 LEU B CA 1
ATOM 10362 C C . LEU B 1 655 ? -32.531 36.5 38.281 1 60.53 655 LEU B C 1
ATOM 10364 O O . LEU B 1 655 ? -32.344 36.5 37.062 1 60.53 655 LEU B O 1
ATOM 10368 N N . PRO B 1 656 ? -33.781 36.312 38.719 1 55.19 656 PRO B N 1
ATOM 10369 C CA . PRO B 1 656 ? -34.938 36.562 37.875 1 55.19 656 PRO B CA 1
ATOM 10370 C C . PRO B 1 656 ? -34.969 38 37.344 1 55.19 656 PRO B C 1
ATOM 10372 O O . PRO B 1 656 ? -34.656 38.938 38.062 1 55.19 656 PRO B O 1
ATOM 10375 N N . ARG B 1 657 ? -34.562 38.312 36.125 1 52.69 657 ARG B N 1
ATOM 10376 C CA . ARG B 1 657 ? -34.594 39.688 35.625 1 52.69 657 ARG B CA 1
ATOM 10377 C C . ARG B 1 657 ? -36.031 40.25 35.656 1 52.69 657 ARG B C 1
ATOM 10379 O O . ARG B 1 657 ? -37 39.5 35.469 1 52.69 657 ARG B O 1
ATOM 10386 N N . ARG B 1 658 ? -36.312 41.562 36.312 1 44.88 658 ARG B N 1
ATOM 10387 C CA . ARG B 1 658 ? -37.531 42.375 36.5 1 44.88 658 ARG B CA 1
ATOM 10388 C C . ARG B 1 658 ? -38.281 42.5 35.188 1 44.88 658 ARG B C 1
ATOM 10390 O O . ARG B 1 658 ? -37.688 42.688 34.125 1 44.88 658 ARG B O 1
#

pLDDT: mean 81.71, std 8.84, range [38.81, 95.31]

Foldseek 3Di:
DQLLVCLVVVVLVVSVVVVVVCVVVVHDDAVVSLLSSLQSCLQPPCSVVSVVVCVVSVHDDDLSNLLSNLLSCLNVVVLVVSVVSQVVCVVVVHHHDLSNLLSSLLSCLVVLNLVVSVVSVVVCVVVVHDDALSSLLSSLLSCLVNLNLVVSVVSQVVCVVSPHHHDQSSLLSSLVSCLVVLNNVSNVVSQVVCVVVVHDDDLSSLLSSLLSCLLSVNNVVSVVSVVVCVVVPDDDALVSLLSNLLSCLVSLNLVVSVVSVVVCVVVPHDHAQSSLLSSLLSCLVNLNLVVSVVSVVVCVVVVHDHAPNSLQSSLLSCLVVVVLVVSVVSLVVCVVVVNPPDCSSLLSSLLSCLVNLNLVVSVVSVVVCVVVVHDDALSSLLSNLLSCLVVVNLVVSVVSQVVCVVSVHHHALSSLQSSLLSCLVVLNLVVLVVSVVVCVVVVHDHALSSLLSNLLSCLVVVVLVVSVVSCVVCVVVVRHRALSSLLSSLLSCLVVLNLVVSVVSQVVCVVVVNDHALSSLLSSLLSCLPRRPLVVSVVSVVVCVVVVHDHDPSSLLSSLLSCLQVPNLVVNVVSVVVCVVVPDDQALVSLLSSLLSCLVVLVLVSSVVSVVVCVVVVHQHDPSSLQSNLVSCVVVVPVPVNVVSVVSCVVSVHDNDD/DQLLVCLVVVVLVVSVVVCVVCVVVVHDDAVVSLLSSLQSCLQPPCSVVSVVVCVVSVHDDALSNLLSNLLSCLNVVVLVVSVVSQVVVVVVVHHHDLSNLLSSLLSCLVVLNLVVSVVSVVVCVVVVHDDALSSLLSSLLSCLVNLNLVVSVVSQVVCVVSPHHHDQSSLLSSLVSCLVVLNNVSNVVSQVVCVVVVHDHDLSSLLSSLLSCLLSVNNVVSVVSVVVCVVVPDDDALVSLLSNLLSCLVSLNLVVSVVSVVVCVVVPHDHAQSSLLSSLLSCLVNLNLVVSVVSVVVCVVVVHDHAPNSLLSSLLSCLVVVVLVVSVVSLVVCVVVVNPPDCSSLLSSLLSCLVNLNLVVSVVSVVVCVVVVHDDALSSLLSNLLSCLVVVNLVVSVVSQVVCVVSVHHHALSSLQSSLLSCLVVLNLVVLVVSVVVCVVVPHDHALSSLLSNLLSCLVVVVLVVSVVSCVVCVVVVHHRALSSLLSSLLSCLVVLNLVVSVVSQVVCVVVVNDHALSSLLSSLLSCLPRRPLVVSVVSVVVCVVVVHDHDPSSLLSSLLSCLQVPNLVVNVVSVVVCVVVPDDQALVSLLSSLLSNLVVLVLVSSVVSVVVCVVVVHQHDLSSLQSNLVSCVVVVPVPVNVVSVVSCVVSVHDNDD

Sequence (1316 aa):
MLAFVYSRFEMVHDALYVLAKMKDLKLRASILTYNSLLYNLRHAYIMWDVYNEIKVAGATQSKQTNSIVIDGLCSQSKLQDAVSFLRETEAKGLGPSVVSLNTIMSRYCKLGFTDVAKSFFCMMLKHGLLPDVYSYNILIHGLCIAGSMEEALEFTSDMEKHGVEPDIVTYNILMKGFDLLGQMGGAWMVIQRMLDKGLNPDVVTYMMLICGHCQNGNVEEGLKLQEEMLSRGFQLGALSYSVLLSSLCKIGQVHEALVLFYEMENHGVEPDHITYSILIHGLCKQGEVQSALLLYKEMCSKSIPPNSHSAGAILLSLCKNGMVLEARMYFDSLVMNDSAHDIVLYNIMIDGYVKHGNLEEAVELYRLITEKGITPTTVTFNSLIYGFCKRRNFTEARRLMETIRLLGLEPTAVTYTTLMNAYCKNGNLRCMMELLQEMHANCIRPTHVTYTVIIKGLCKQQKLQEAVQLLEDMRIKGLNPDQVTYNTIIQCFCKARNIKTAFKLLNEMWLNNLEPTPVTYSILINGLCVYGNLKDANKLLISLHEQNIKLTRVGYTQIIKAHCMKGDVHCAFTFFHLMMEMGFEISIKDYTALINRLCKRCLITEAQQFFSIMLFHGISPDQEICEALLNAYQQCGDIISGYQMLALTIKAGLLPRRMLAFVYSRFEMVHDALYVLAKMKDLKLRASILTYNSLLYNLRHAYIMWDVYNEIKVAGATQSKQTNSIVIDGLCSQSKLQDAVSFLRETEAKGLGPSVVSLNTIMSRYCKLGFTDVAKSFFCMMLKHGLLPDVYSYNILIHGLCIAGSMEEALEFTSDMEKHGVEPDIVTYNILMKGFDLLGQMGGAWMVIQRMLDKGLNPDVVTYMMLICGHCQNGNVEEGLKLQEEMLSRGFQLGALSYSVLLSSLCKIGQVHEALVLFYEMENHGVEPDHITYSILIHGLCKQGEVQSALLLYKEMCSKSIPPNSHSAGAILLSLCKNGMVLEARMYFDSLVMNDSAHDIVLYNIMIDGYVKHGNLEEAVELYRLITEKGITPTTVTFNSLIYGFCKRRNFTEARRLMETIRLLGLEPTAVTYTTLMNAYCKNGNLRCMMELLQEMHANCIRPTHVTYTVIIKGLCKQQKLQEAVQLLEDMRIKGLNPDQVTYNTIIQCFCKARNIKTAFKLLNEMWLNNLEPTPVTYSILINGLCVYGNLKDANKLLISLHEQNIKLTRVGYTQIIKAHCMKGDVHCAFTFFHLMMEMGFEISIKDYTALINRLCKRCLITEAQQFFSIMLFHGISPDQEICEALLNAYQQCGDIISGYQMLALTIKAGLLPRR

Solvent-accessible surface area (backbone atoms only — not comparable to full-atom values): 69245 Å² total; per-residue (Å²): 108,69,34,54,56,25,41,66,66,72,37,57,68,54,17,54,47,40,52,50,49,31,50,75,69,70,48,80,77,50,60,59,54,52,41,53,48,37,58,71,28,27,85,45,78,67,28,52,60,54,54,48,45,38,60,74,71,62,56,76,82,48,65,63,49,50,31,43,51,35,48,23,29,43,71,70,65,33,55,69,57,29,53,50,49,50,51,52,37,34,73,73,68,49,59,86,47,72,66,36,49,44,47,53,28,41,52,32,20,74,73,65,40,44,71,62,22,49,41,50,54,51,47,39,48,71,72,68,45,77,80,49,64,66,52,52,39,44,52,36,42,28,27,19,77,72,64,39,51,69,58,28,52,50,49,53,51,50,37,44,73,72,70,41,66,81,50,72,64,46,46,46,43,53,26,47,27,24,40,76,72,69,33,60,68,55,22,49,52,42,50,48,52,39,45,72,71,71,45,74,83,49,73,66,49,50,50,49,53,28,39,42,28,25,69,71,69,36,46,68,61,18,52,51,47,53,50,48,44,47,72,75,64,54,79,74,50,51,65,56,49,33,53,53,36,43,32,29,24,76,67,65,39,42,66,62,28,50,53,51,52,54,47,38,49,71,75,69,36,67,78,47,67,58,37,52,39,46,50,35,46,32,25,24,74,72,66,39,44,67,61,26,52,53,50,50,52,51,39,48,73,70,69,42,74,83,49,68,65,48,52,39,40,52,43,44,34,25,28,73,69,66,36,50,68,60,29,49,54,51,49,51,52,33,49,73,69,69,60,59,80,52,64,62,56,53,40,49,51,32,39,34,25,27,75,73,67,37,44,69,61,26,54,50,50,51,51,48,35,58,72,70,68,48,75,79,51,66,66,45,50,39,36,50,32,43,30,29,31,75,70,67,34,56,68,62,26,53,49,50,58,51,46,35,48,74,73,71,42,71,82,46,55,64,42,55,34,47,53,32,42,37,29,33,78,69,66,35,56,66,62,33,51,50,49,52,52,48,30,54,73,68,71,39,66,77,45,65,65,38,52,35,41,50,32,50,32,29,38,75,72,68,35,54,68,60,31,54,50,47,55,51,46,32,46,74,74,65,35,69,76,49,70,66,40,50,42,50,52,31,45,42,28,18,74,66,56,35,53,67,60,25,52,50,50,53,51,46,32,51,74,68,73,39,79,81,47,37,64,43,53,21,46,50,39,44,24,17,47,75,53,52,47,54,68,57,28,49,52,48,50,53,52,32,49,74,66,69,47,66,63,38,72,65,30,52,52,43,52,32,50,41,25,40,75,70,62,39,56,66,60,22,50,52,48,49,52,46,43,45,71,71,63,53,84,80,49,70,63,55,50,35,54,50,34,42,44,24,26,74,67,66,35,53,71,59,26,48,49,53,50,50,50,40,48,71,74,67,47,75,82,51,69,65,46,51,48,38,52,39,52,34,22,59,72,70,66,38,59,66,63,27,51,54,49,50,52,50,35,49,70,75,69,40,80,82,81,132,109,68,33,56,56,26,39,66,66,73,36,56,69,54,17,53,48,39,52,52,50,31,49,74,69,71,47,78,78,50,60,59,55,52,40,53,49,36,58,70,28,27,85,44,79,67,29,53,59,54,53,48,46,38,60,72,72,63,55,76,82,47,66,64,47,50,29,43,52,35,47,23,29,45,72,70,66,33,55,68,57,30,54,51,48,50,51,51,36,34,74,73,69,48,59,86,47,73,66,35,49,43,46,52,29,42,50,32,21,75,74,67,39,44,71,63,22,50,40,48,54,50,48,37,49,72,73,68,44,77,80,50,65,65,52,51,40,43,53,35,41,27,26,18,77,71,63,38,50,69,58,25,52,49,49,53,52,48,37,45,74,73,70,41,68,81,50,73,64,46,45,45,44,53,26,47,27,23,40,77,72,69,34,60,67,56,23,47,51,43,50,49,52,39,44,72,71,71,43,74,83,49,72,65,48,50,50,50,51,28,40,43,28,25,68,70,68,36,47,67,60,18,51,52,49,53,51,48,44,46,72,74,63,53,79,75,49,50,64,56,49,34,53,53,35,44,31,29,23,76,68,66,39,43,66,61,27,50,54,50,52,53,47,38,49,70,74,68,35,68,76,46,67,58,36,52,40,48,49,34,47,30,24,25,75,71,64,39,44,66,61,27,48,52,50,50,51,50,39,47,74,70,69,41,75,84,48,67,65,50,53,40,40,51,42,46,34,26,29,73,70,67,36,50,67,60,29,49,53,51,48,51,51,33,49,74,68,68,61,59,79,52,63,61,55,53,38,50,51,32,39,35,26,26,76,72,68,38,44,70,62,25,53,51,50,52,50,48,36,57,71,72,67,48,73,80,51,68,67,46,49,40,38,50,32,44,32,28,32,76,69,67,34,56,66,59,26,53,48,50,57,51,47,36,47,74,74,72,41,69,81,44,54,63,44,54,34,48,52,33,44,38,29,33,77,69,67,35,54,68,62,33,51,50,49,52,50,47,29,55,73,68,70,40,66,77,46,65,65,38,50,35,44,50,34,50,31,30,38,76,70,68,35,54,70,59,30,54,50,46,55,51,48,32,45,73,73,66,36,70,77,51,70,65,40,51,41,50,52,32,45,42,28,17,75,68,54,35,53,66,60,27,51,51,50,54,52,46,31,52,74,68,72,37,78,81,45,38,63,42,53,21,45,50,38,43,25,18,48,74,53,54,46,54,66,56,29,48,52,48,51,52,50,32,49,73,66,68,48,66,61,39,72,65,32,52,51,43,52,30,50,42,25,38,74,70,62,40,54,66,59,23,49,52,48,49,51,47,43,47,71,72,61,51,82,79,49,71,63,55,51,37,55,51,35,42,44,24,27,74,67,68,36,54,71,59,27,48,48,53,49,50,50,40,48,70,74,68,46,76,84,49,69,66,45,51,48,37,52,39,50,32,20,58,73,72,65,38,61,67,62,27,51,53,49,50,52,49,34,49,69,75,71,40,79,82,82,133

Radius of gyration: 36.63 Å; Cα contacts (8 Å, |Δi|>4): 1734; chains: 2; bounding box: 110×96×80 Å

Secondary structure (DSSP, 8-state):
-HHHHHHHTT-HHHHHHHHHHHHHTTPPPPHHHHHHHHHHHTTSTTHHHHHHHHHHHTPPP-HHHHHHHHHHHHHTT-HHHHHHHHHHHHHTT-PPPHHHHHHHHHHHHHTT-HHHHHHHHHHHHHTT----HHHHHHHHHHHHHTT-HHHHHHHHHHHHHTTPPP-HHHHHHHHHHHHHTT-HHHHHHHHHHHHHTTPPP-HHHHHHHHHHHHHTT-HHHHHHHHHHHHHTTPPP-HHHHHHHHHHHHHTT-HHHHHHHHHHHHHTTPPP-HHHHHHHHHHHHHTT-HHHHHHHHHHHHHTTPPPPHHHHHHHHHHHHHTT-HHHHHHHHHHHHHTT---SHHHHHHHHHHHHHTT-HHHHHHHHHHHHHTTPPP-HHHHHHHHHHHHHTT-HHHHHHHHHHHHHTT----HHHHHHHHHHHHHTT-HHHHHHHHHHHHHTTPPPPHHHHHHHHHHHHHTT-HHHHHHHHHHHHHTT----HHHHHHHHHHHHHTT-HHHHHHHHHHHHHTT-PPPHHHHHHHHHHHHHHS-HHHHHHHHHHHHHTTPPPPHHHHHHHHHHHHHHT-HHHHHHHHHHHHHTT----HHHHHHHHHHHHHTT-HHHHHHHHHHHHHTTPPPPHHHHHHHHHHHHHHT-HHHHHHHHHHHHHTT-----/-HHHHHHHTT-HHHHHHHHHHHHHTTPPPPHHHHHHHHHHHTTSTTHHHHHHHHHHHTPPP-HHHHHHHHHHHHHTT-HHHHHHHHHHHHHTT-PPPHHHHHHHHHHHHHTT-HHHHHHHHHHHHHTT----HHHHHHHHHHHHHTT-HHHHHHHHHHHHHTTPPP-HHHHHHHHHHHHHTT-HHHHHHHHHHHHHTTPPP-HHHHHHHHHHHHHTT-HHHHHHHHHHHHHTTPPP-HHHHHHHHHHHHHTT-HHHHHHHHHHHHHTTPPP-HHHHHHHHHHHHHTT-HHHHHHHHHHHHHTT-PPPHHHHHHHHHHHHHTT-HHHHHHHHHHHHHTT---SHHHHHHHHHHHHHTT-HHHHHHHHHHHHHTTPPP-HHHHHHHHHHHHHTT-HHHHHHHHHHHHHTT----HHHHHHHHHHHHHTT-HHHHHHHHHHHHHTTPPPPHHHHHHHHHHHHHTT-HHHHHHHHHHHHHTT----HHHHHHHHHHHHHTT-HHHHHHHHHHHHHTT-PPPHHHHHHHHHHHHHHS-HHHHHHHHHHHHHTTPPPPHHHHHHHHHHHHHHT-HHHHHHHHHHHHHTT----HHHHHHHHHHHHHTT-HHHHHHHHHHHHHTTPPPPHHHHHHHHHHHHHHT-HHHHHHHHHHHHHTT-----

Organism: Gossypium tomentosum (NCBI:txid34277)

Nearest PDB structures (foldseek):
  5i9g-assembly1_C  TM=5.502E-01  e=3.742E-21  unidentified
  6een-assembly1_D  TM=6.267E-01  e=2.979E-16  Zea mays
  6een-assembly1_C  TM=6.271E-01  e=4.142E-16  Zea mays
  6een-assembly1_A  TM=6.270E-01  e=5.353E-16  Zea mays
  5orm-assembly1_A  TM=4.891E-01  e=2.197E-18  synthetic construct

InterPro domains:
  IPR002885 Pentatricopeptide repeat [PF01535] (68-93)
  IPR002885 Pentatricopeptide repeat [PF01535] (99-129)
  IPR002885 Pentatricopeptide repeat [PF01535] (315-335)
  IPR002885 Pentatricopeptide repeat [PF12854] (197-229)
  IPR002885 Pentatricopeptide repeat [PF13041] (136-178)
  IPR002885 Pentatricopeptide repeat [PF13041] (240-285)
  IPR002885 Pentatricopeptide repeat [PF13041] (342-390)
  IPR002885 Pentatricopeptide repeat [PF13041] (411-460)
  IPR002885 Pentatricopeptide repeat [PF13041] (481-529)
  IPR002885 Pentatricopeptide repeat [PS51375] (62-96)
  IPR002885 Pentatricopeptide repeat [PS51375] (97-131)
  IPR002885 Pentatricopeptide repeat [PS51375] (132-166)
  IPR002885 Pentatricopeptide repeat [PS51375] (167-201)
  IPR002885 Pentatricopeptide repeat [PS51375] (202-236)
  IPR002885 Pentatricopeptide repeat [PS51375] (237-271)
  IPR002885 Pentatricopeptide repeat [PS51375] (272-306)
  IPR002885 Pentatricopeptide repeat [PS51375] (342-376)
  IPR002885 Pentatricopeptide repeat [PS51375] (377-411)
  IPR002885 Pentatricopeptide repeat [PS51375] (412-446)
  IPR002885 Pentatricopeptide repeat [PS51375] (447-481)